Protein AF-0000000077373169 (afdb_homodimer)

Foldseek 3Di:
DDAQEAEDFPVCQQPDDDDPVDPFWKKFKKKKFWDDDPVAPVSVVLCVQLVCQLQAHNSRIHIYIDTLRVLCVVCVPPDPVLLVVQAPEADPPVVVVVVLCLLADDPQFPFVVCQSSVQSSVSVVCCVPPVTHMHMGTSGMDTRPDDDDDDPLQVVLVVVVVVLVVLQVQLQVLLLVVLVPDPDPVCNDDCNVLVDDDPDLVNLLSNLQHLSSLVCVLQPDDPDPVCLLQLLVLLVLLVLLLLVLLLVLVLQLLQFFARCSVQRSVLLLDLCQLVSFVNLLSCLLVLLVLLLCLQLVVVVVCQAAQPDDPVSLVVVLVVVLVLVLLLQQQLLVSLLSCLQHPLLNLADADCLCLLRSLQNSLSVVVVVCLSVLNCLLVVVSHHQSLCLQVSLSSVLSSVVSVVSNCCRNPVVCNVVVLVVLVCLQQVVQLVCCAVVVHFLGDGDRSNCSNNPHNPPCPNCSRQRRHNSNSSLSSSLSNVLSVVLVVCVVVLVVVQPDVVLQVVLVVLVVQLSCLSSVCSVRSNDPDDPPDSVSSNSSSVSSNSSSVSSSSVSNCLSSVYDVCSNVVSNDSVSSSVSSLSSQLSSCLVSLSSVVSNHDHHHDHDDPVVSVVVSVVSSVVSSVVSSCCCSSPSSSSSSVVVSVVPPPPPDD/DDAQEAEDFPVVQQPDDDDPVDPFWKKFKKKKFWDQDPPAPVSVVLCVQLVCLLQAHNSRIHIYIDTLRVLCVVCVVPDPVLLVVQAPEADPPVVVVVVLCLLEDDPQFPFVVCQSSVQSSVSVVCCVPPVTHMHMGTSGMDTRPDDDDDDPLQVVLVVVVVVLVVLQVQLQVVLLVVLVPDPDPVCSDDCNVLVDDDPDLVNLLSNLQHLSSLVCVLQPDDPDPVCLLQLLVLLVLLVLLLLVLLLVLVLQLLQFFARCSVQRSVLLLDLCQLVSFVNLLSCLLVLLQLLLCLQLVVVVVCQAAQPDDPVSLVVVLVVVLVLVLLLQQVLLVSLLSCLQHVLLNLADADCLCLLRSLQNSLSVVVVVCLSVLNCLLVVVSHHQSLCLQVSLSSVLSSVVSVVSNCCRNPVVCNVVVLVVLVVLQQVVQLVCCAVVVHFLGDGDRSHCSNNPHNPPCPNCSRQRRHNSNSSLSSSLSNVLSVVLVVCVVVLVVVQPDVVLLVVLVVLVVQLSCLSSVCSVRSNDPDDPPDSVSSNSSSVSSNSSSVSSSSVSNCLSSVYDVCSNVVSNDSVSSSVSSLSSQLSRCLVSLSSVVSNHDHHHDHDDPVNSVVVSVVSSVVSSVVSSCCCSSPSSSSSSVVVSVVPPPPPDD

pLDDT: mean 90.65, std 8.24, range [36.5, 98.5]

InterPro domains:
  IPR002656 Acyltransferase 3 domain [PF01757] (232-625)
  IPR052728 Oxygen and lipid transport regulator [PTHR11161] (4-648)

Structure (mmCIF, N/CA/C/O backbone):
data_AF-0000000077373169-model_v1
#
loop_
_entity.id
_entity.type
_entity.pdbx_description
1 polymer 'Acyltransferase 3 domain-containing protein'
#
loop_
_atom_site.group_PDB
_atom_site.id
_atom_site.type_symbol
_atom_site.label_atom_id
_atom_site.label_alt_id
_atom_site.label_comp_id
_atom_site.label_asym_id
_atom_site.label_entity_id
_atom_site.label_seq_id
_atom_site.pdbx_PDB_ins_code
_atom_site.Cartn_x
_atom_site.Cartn_y
_atom_site.Cartn_z
_atom_site.occupancy
_atom_site.B_iso_or_equiv
_atom_site.auth_seq_id
_atom_site.auth_comp_id
_atom_site.auth_asym_id
_atom_site.auth_atom_id
_atom_site.pdbx_PDB_model_num
ATOM 1 N N . MET A 1 1 ? 8.758 -23.406 -24.938 1 89.75 1 MET A N 1
ATOM 2 C CA . MET A 1 1 ? 10.031 -23.516 -24.234 1 89.75 1 MET A CA 1
ATOM 3 C C . MET A 1 1 ? 9.812 -23.812 -22.75 1 89.75 1 MET A C 1
ATOM 5 O O . MET A 1 1 ? 8.766 -23.484 -22.188 1 89.75 1 MET A O 1
ATOM 9 N N . PRO A 1 2 ? 10.852 -24.484 -22.203 1 93.94 2 PRO A N 1
ATOM 10 C CA . PRO A 1 2 ? 10.727 -24.703 -20.766 1 93.94 2 PRO A CA 1
ATOM 11 C C . PRO A 1 2 ? 10.625 -23.406 -19.969 1 93.94 2 PRO A C 1
ATOM 13 O O . PRO A 1 2 ? 11.266 -22.422 -20.312 1 93.94 2 PRO A O 1
ATOM 16 N N . ALA A 1 3 ? 9.797 -23.5 -18.953 1 94.31 3 ALA A N 1
ATOM 17 C CA . ALA A 1 3 ? 9.656 -22.328 -18.094 1 94.31 3 ALA A CA 1
ATOM 18 C C . ALA A 1 3 ? 10.945 -22.031 -17.328 1 94.31 3 ALA A C 1
ATOM 20 O O . ALA A 1 3 ? 11.633 -22.953 -16.891 1 94.31 3 ALA A O 1
ATOM 21 N N . MET A 1 4 ? 11.25 -20.812 -17.141 1 94.94 4 MET A N 1
ATOM 22 C CA . MET A 1 4 ? 12.469 -20.422 -16.453 1 94.94 4 MET A CA 1
ATOM 23 C C . MET A 1 4 ? 12.438 -20.844 -14.992 1 94.94 4 MET A C 1
ATOM 25 O O . MET A 1 4 ? 13.477 -21.094 -14.391 1 94.94 4 MET A O 1
ATOM 29 N N . TYR A 1 5 ? 11.227 -20.906 -14.477 1 95.81 5 TYR A N 1
ATOM 30 C CA . TYR A 1 5 ? 11.023 -21.312 -13.094 1 95.81 5 TYR A CA 1
ATOM 31 C C . TYR A 1 5 ? 10.031 -22.469 -13.008 1 95.81 5 TYR A C 1
ATOM 33 O O . TYR A 1 5 ? 8.891 -22.359 -13.445 1 95.81 5 TYR A O 1
ATOM 41 N N . GLN A 1 6 ? 10.516 -23.547 -12.594 1 96.12 6 GLN A N 1
ATOM 42 C CA . GLN A 1 6 ? 9.695 -24.734 -12.391 1 96.12 6 GLN A CA 1
ATOM 43 C C . GLN A 1 6 ? 9.734 -25.188 -10.938 1 96.12 6 GLN A C 1
ATOM 45 O O . GLN A 1 6 ? 10.688 -25.859 -10.508 1 96.12 6 GLN A O 1
ATOM 50 N N . LEU A 1 7 ? 8.711 -24.922 -10.242 1 95.88 7 LEU A N 1
ATOM 51 C CA . LEU A 1 7 ? 8.695 -25.188 -8.812 1 95.88 7 LEU A CA 1
ATOM 52 C C . LEU A 1 7 ? 7.625 -26.219 -8.461 1 95.88 7 LEU A C 1
ATOM 54 O O . LEU A 1 7 ? 6.461 -26.062 -8.844 1 95.88 7 LEU A O 1
ATOM 58 N N . GLU A 1 8 ? 8.086 -27.234 -7.812 1 95.25 8 GLU A N 1
ATOM 59 C CA . GLU A 1 8 ? 7.113 -28.156 -7.227 1 95.25 8 GLU A CA 1
ATOM 60 C C . GLU A 1 8 ? 6.469 -27.547 -5.98 1 95.25 8 GLU A C 1
ATOM 62 O O . GLU A 1 8 ? 6.934 -26.531 -5.465 1 95.25 8 GLU A O 1
ATOM 67 N N . ASP A 1 9 ? 5.336 -28.125 -5.586 1 93.12 9 ASP A N 1
ATOM 68 C CA . ASP A 1 9 ? 4.609 -27.578 -4.449 1 93.12 9 ASP A CA 1
ATOM 69 C C . ASP A 1 9 ? 5.461 -27.609 -3.182 1 93.12 9 ASP A C 1
ATOM 71 O O . ASP A 1 9 ? 5.727 -28.688 -2.637 1 93.12 9 ASP A O 1
ATOM 75 N N . TYR A 1 10 ? 5.836 -26.5 -2.717 1 94.62 10 TYR A N 1
ATOM 76 C CA . TYR A 1 10 ? 6.742 -26.344 -1.585 1 94.62 10 TYR A CA 1
ATOM 77 C C . TYR A 1 10 ? 6.098 -26.844 -0.296 1 94.62 10 TYR A C 1
ATOM 79 O O . TYR A 1 10 ? 6.703 -27.609 0.449 1 94.62 10 TYR A O 1
ATOM 87 N N . ASP A 1 11 ? 4.883 -26.453 0.011 1 92.38 11 ASP A N 1
ATOM 88 C CA . ASP A 1 11 ? 4.207 -26.766 1.266 1 92.38 11 ASP A CA 1
ATOM 89 C C . ASP A 1 11 ? 3.822 -28.25 1.33 1 92.38 11 ASP A C 1
ATOM 91 O O . ASP A 1 11 ? 3.967 -28.891 2.373 1 92.38 11 ASP A O 1
ATOM 95 N N . LEU A 1 12 ? 3.332 -28.781 0.194 1 91.25 12 LEU A N 1
ATOM 96 C CA . LEU A 1 12 ? 2.98 -30.188 0.155 1 91.25 12 LEU A CA 1
ATOM 97 C C . LEU A 1 12 ? 4.219 -31.062 0.343 1 91.25 12 LEU A C 1
ATOM 99 O O . LEU A 1 12 ? 4.152 -32.094 0.996 1 91.25 12 LEU A O 1
ATOM 103 N N . CYS A 1 13 ? 5.328 -30.625 -0.214 1 94.06 13 CYS A N 1
ATOM 104 C CA . CYS A 1 13 ? 6.574 -31.375 -0.098 1 94.06 13 CYS A CA 1
ATOM 105 C C . CYS A 1 13 ? 7.027 -31.453 1.354 1 94.06 13 CYS A C 1
ATOM 107 O O . CYS A 1 13 ? 7.418 -32.531 1.829 1 94.06 13 CYS A O 1
ATOM 109 N N . LEU A 1 14 ? 6.922 -30.391 2.045 1 92.56 14 LEU A N 1
ATOM 110 C CA . LEU A 1 14 ? 7.461 -30.328 3.398 1 92.56 14 LEU A CA 1
ATOM 111 C C . LEU A 1 14 ? 6.473 -30.922 4.402 1 92.56 14 LEU A C 1
ATOM 113 O O . LEU A 1 14 ? 6.855 -31.281 5.516 1 92.56 14 LEU A O 1
ATOM 117 N N . GLN A 1 15 ? 5.188 -31 4.047 1 88.38 15 GLN A N 1
ATOM 118 C CA . GLN A 1 15 ? 4.184 -31.531 4.953 1 88.38 15 GLN A CA 1
ATOM 119 C C . GLN A 1 15 ? 4.086 -33.062 4.82 1 88.38 15 GLN A C 1
ATOM 121 O O . GLN A 1 15 ? 3.555 -33.719 5.707 1 88.38 15 GLN A O 1
ATOM 126 N N . GLN A 1 16 ? 4.625 -33.594 3.766 1 83.81 16 GLN A N 1
ATOM 127 C CA . GLN A 1 16 ? 4.566 -35.031 3.547 1 83.81 16 GLN A CA 1
ATOM 128 C C . GLN A 1 16 ? 5.441 -35.781 4.547 1 83.81 16 GLN A C 1
ATOM 130 O O . GLN A 1 16 ? 6.531 -35.312 4.895 1 83.81 16 GLN A O 1
ATOM 135 N N . ALA A 1 17 ? 4.832 -36.781 5.145 1 81.38 17 ALA A N 1
ATOM 136 C CA . ALA A 1 17 ? 5.613 -37.625 6.047 1 81.38 17 ALA A CA 1
ATOM 137 C C . ALA A 1 17 ? 6.82 -38.219 5.332 1 81.38 17 ALA A C 1
ATOM 139 O O . ALA A 1 17 ? 6.719 -38.656 4.18 1 81.38 17 ALA A O 1
ATOM 140 N N . PRO A 1 18 ? 7.941 -38.094 5.988 1 80.56 18 PRO A N 1
ATOM 141 C CA . PRO A 1 18 ? 9.141 -38.625 5.355 1 80.56 18 PRO A CA 1
ATOM 142 C C . PRO A 1 18 ? 9.039 -40.125 5.086 1 80.56 18 PRO A C 1
ATOM 144 O O . PRO A 1 18 ? 8.453 -40.875 5.887 1 80.56 18 PRO A O 1
ATOM 147 N N . SER A 1 19 ? 9.289 -40.344 3.924 1 74.38 19 SER A N 1
ATOM 148 C CA . SER A 1 19 ? 9.328 -41.781 3.598 1 74.38 19 SER A CA 1
ATOM 149 C C . SER A 1 19 ? 10.477 -42.469 4.312 1 74.38 19 SER A C 1
ATOM 151 O O . SER A 1 19 ? 11.312 -41.844 4.941 1 74.38 19 SER A O 1
ATOM 153 N N . ARG A 1 20 ? 10.367 -43.781 4.355 1 75.06 20 ARG A N 1
ATOM 154 C CA . ARG A 1 20 ? 11.422 -44.594 4.969 1 75.06 20 ARG A CA 1
ATOM 155 C C . ARG A 1 20 ? 12.766 -44.312 4.305 1 75.06 20 ARG A C 1
ATOM 157 O O . ARG A 1 20 ? 13.82 -44.594 4.891 1 75.06 20 ARG A O 1
ATOM 164 N N . LEU A 1 21 ? 12.805 -43.594 3.209 1 71.62 21 LEU A N 1
ATOM 165 C CA . LEU A 1 21 ? 14.016 -43.406 2.422 1 71.62 21 LEU A CA 1
ATOM 166 C C . LEU A 1 21 ? 14.781 -42.156 2.914 1 71.62 21 LEU A C 1
ATOM 168 O O . LEU A 1 21 ? 15.984 -42.062 2.68 1 71.62 21 LEU A O 1
ATOM 172 N N . LEU A 1 22 ? 14.047 -41.25 3.459 1 75.5 22 LEU A N 1
ATOM 173 C CA . LEU A 1 22 ? 14.672 -40 3.928 1 75.5 22 LEU A CA 1
ATOM 174 C C . LEU A 1 22 ? 14.297 -39.719 5.379 1 75.5 22 LEU A C 1
ATOM 176 O O . LEU A 1 22 ? 13.188 -40.031 5.809 1 75.5 22 LEU A O 1
ATOM 180 N N . ALA A 1 23 ? 15.211 -39.281 6.113 1 77.25 23 ALA A N 1
ATOM 181 C CA . ALA A 1 23 ? 14.969 -38.906 7.516 1 77.25 23 ALA A CA 1
ATOM 182 C C . ALA A 1 23 ? 14.031 -37.719 7.633 1 77.25 23 ALA A C 1
ATOM 184 O O . ALA A 1 23 ? 13.234 -37.656 8.562 1 77.25 23 ALA A O 1
ATOM 185 N N . HIS A 1 24 ? 14.141 -36.812 6.605 1 86.19 24 HIS A N 1
ATOM 186 C CA . HIS A 1 24 ? 13.312 -35.594 6.609 1 86.19 24 HIS A CA 1
ATOM 187 C C . HIS A 1 24 ? 12.797 -35.281 5.211 1 86.19 24 HIS A C 1
ATOM 189 O O . HIS A 1 24 ? 13.477 -35.562 4.219 1 86.19 24 HIS A O 1
ATOM 195 N N . SER A 1 25 ? 11.539 -34.781 5.176 1 91.19 25 SER A N 1
ATOM 196 C CA . SER A 1 25 ? 11.07 -34.219 3.908 1 91.19 25 SER A CA 1
ATOM 197 C C . SER A 1 25 ? 11.883 -33 3.512 1 91.19 25 SER A C 1
ATOM 199 O O . SER A 1 25 ? 12.039 -32.062 4.305 1 91.19 25 SER A O 1
ATOM 201 N N . THR A 1 26 ? 12.477 -33.094 2.367 1 93.31 26 THR A N 1
ATOM 202 C CA . THR A 1 26 ? 13.445 -32.094 1.979 1 93.31 26 THR A CA 1
ATOM 203 C C . THR A 1 26 ? 13.062 -31.453 0.643 1 93.31 26 THR A C 1
ATOM 205 O O . THR A 1 26 ? 12.656 -32.156 -0.288 1 93.31 26 THR A O 1
ATOM 208 N N . TYR A 1 27 ? 13 -30.156 0.597 1 95.25 27 TYR A N 1
ATOM 209 C CA . TYR A 1 27 ? 12.805 -29.359 -0.613 1 95.25 27 TYR A CA 1
ATOM 210 C C . TYR A 1 27 ? 14.094 -28.656 -1.019 1 95.25 27 TYR A C 1
ATOM 212 O O . TYR A 1 27 ? 14.719 -27.969 -0.202 1 95.25 27 TYR A O 1
ATOM 220 N N . CYS A 1 28 ? 14.57 -28.781 -2.27 1 96.5 28 CYS A N 1
ATOM 221 C CA . CYS A 1 28 ? 15.828 -28.188 -2.705 1 96.5 28 CYS A CA 1
ATOM 222 C C . CYS A 1 28 ? 15.609 -27.266 -3.896 1 96.5 28 CYS A C 1
ATOM 224 O O . CYS A 1 28 ? 14.828 -27.578 -4.797 1 96.5 28 CYS A O 1
ATOM 226 N N . LEU A 1 29 ? 16.172 -26.109 -3.848 1 95.88 29 LEU A N 1
ATOM 227 C CA . LEU A 1 29 ? 16.234 -25.219 -5.004 1 95.88 29 LEU A CA 1
ATOM 228 C C . LEU A 1 29 ? 17.484 -25.484 -5.824 1 95.88 29 LEU A C 1
ATOM 230 O O . LEU A 1 29 ? 18.594 -25.453 -5.293 1 95.88 29 LEU A O 1
ATOM 234 N N . VAL A 1 30 ? 17.281 -25.703 -7.137 1 96.25 30 VAL A N 1
ATOM 235 C CA . VAL A 1 30 ? 18.375 -26.156 -7.996 1 96.25 30 VAL A CA 1
ATOM 236 C C . VAL A 1 30 ? 18.531 -25.188 -9.172 1 96.25 30 VAL A C 1
ATOM 238 O O . VAL A 1 30 ? 17.547 -24.734 -9.742 1 96.25 30 VAL A O 1
ATOM 241 N N . TYR A 1 31 ? 19.75 -24.828 -9.398 1 95 31 TYR A N 1
ATOM 242 C CA . TYR A 1 31 ? 20.109 -24.125 -10.617 1 95 31 TYR A CA 1
ATOM 243 C C . TYR A 1 31 ? 20.469 -25.094 -11.734 1 95 31 TYR A C 1
ATOM 245 O O . TYR A 1 31 ? 21.344 -25.953 -11.562 1 95 31 TYR A O 1
ATOM 253 N N . ALA A 1 32 ? 19.781 -24.969 -12.883 1 96.94 32 ALA A N 1
ATOM 254 C CA . ALA A 1 32 ? 19.984 -25.922 -13.969 1 96.94 32 ALA A CA 1
ATOM 255 C C . ALA A 1 32 ? 20.328 -25.203 -15.273 1 96.94 32 ALA A C 1
ATOM 257 O O . ALA A 1 32 ? 19.812 -24.125 -15.555 1 96.94 32 ALA A O 1
ATOM 258 N N . GLU A 1 33 ? 21.25 -25.781 -16 1 97.06 33 GLU A N 1
ATOM 259 C CA . GLU A 1 33 ? 21.641 -25.328 -17.344 1 97.06 33 GLU A CA 1
ATOM 260 C C . GLU A 1 33 ? 21.297 -26.375 -18.391 1 97.06 33 GLU A C 1
ATOM 262 O O . GLU A 1 33 ? 21.641 -27.547 -18.25 1 97.06 33 GLU A O 1
ATOM 267 N N . ILE A 1 34 ? 20.625 -25.938 -19.422 1 97.44 34 ILE A N 1
ATOM 268 C CA . ILE A 1 34 ? 20.297 -26.859 -20.5 1 97.44 34 ILE A CA 1
ATOM 269 C C . ILE A 1 34 ? 21.531 -27.172 -21.328 1 97.44 34 ILE A C 1
ATOM 271 O O . ILE A 1 34 ? 22.266 -26.266 -21.719 1 97.44 34 ILE A O 1
ATOM 275 N N . VAL A 1 35 ? 21.781 -28.438 -21.562 1 96.62 35 VAL A N 1
ATOM 276 C CA . VAL A 1 35 ? 22.938 -28.859 -22.344 1 96.62 35 VAL A CA 1
ATOM 277 C C . VAL A 1 35 ? 22.719 -28.578 -23.812 1 96.62 35 VAL A C 1
ATOM 279 O O . VAL A 1 35 ? 21.656 -28.906 -24.375 1 96.62 35 VAL A O 1
ATOM 282 N N . PRO A 1 36 ? 23.719 -27.922 -24.438 1 95 36 PRO A N 1
ATOM 283 C CA . PRO A 1 36 ? 23.578 -27.609 -25.859 1 95 36 PRO A CA 1
ATOM 284 C C . PRO A 1 36 ? 23.375 -28.859 -26.719 1 95 36 PRO A C 1
ATOM 286 O O . PRO A 1 36 ? 24.016 -29.891 -26.484 1 95 36 PRO A O 1
ATOM 289 N N . ASN A 1 37 ? 22.328 -28.828 -27.484 1 94.31 37 ASN A N 1
ATOM 290 C CA . ASN A 1 37 ? 22 -29.859 -28.453 1 94.31 37 ASN A CA 1
ATOM 291 C C . ASN A 1 37 ? 21.703 -29.281 -29.844 1 94.31 37 ASN A C 1
ATOM 293 O O . ASN A 1 37 ? 20.547 -28.969 -30.156 1 94.31 37 ASN A O 1
ATOM 297 N N . ALA A 1 38 ? 22.578 -29.328 -30.734 1 91.69 38 ALA A N 1
ATOM 298 C CA . ALA A 1 38 ? 22.484 -28.672 -32.031 1 91.69 38 ALA A CA 1
ATOM 299 C C . ALA A 1 38 ? 21.438 -29.344 -32.906 1 91.69 38 ALA A C 1
ATOM 301 O O . ALA A 1 38 ? 20.891 -28.734 -33.812 1 91.69 38 ALA A O 1
ATOM 302 N N . SER A 1 39 ? 21.047 -30.594 -32.625 1 93.19 39 SER A N 1
ATOM 303 C CA . SER A 1 39 ? 20.125 -31.328 -33.469 1 93.19 39 SER A CA 1
ATOM 304 C C . SER A 1 39 ? 18.672 -31.031 -33.094 1 93.19 39 SER A C 1
ATOM 306 O O . SER A 1 39 ? 17.75 -31.266 -33.875 1 93.19 39 SER A O 1
ATOM 308 N N . SER A 1 40 ? 18.484 -30.469 -31.938 1 95.12 40 SER A N 1
ATOM 309 C CA . SER A 1 40 ? 17.141 -30.188 -31.453 1 95.12 40 SER A CA 1
ATOM 310 C C . SER A 1 40 ? 16.656 -28.812 -31.891 1 95.12 40 SER A C 1
ATOM 312 O O . SER A 1 40 ? 17.297 -27.797 -31.578 1 95.12 40 SER A O 1
ATOM 314 N N . PRO A 1 41 ? 15.531 -28.719 -32.594 1 95.38 41 PRO A N 1
ATOM 315 C CA . PRO A 1 41 ? 14.969 -27.406 -32.969 1 95.38 41 PRO A CA 1
ATOM 316 C C . PRO A 1 41 ? 14.602 -26.562 -31.75 1 95.38 41 PRO A C 1
ATOM 318 O O . PRO A 1 41 ? 14.727 -25.344 -31.781 1 95.38 41 PRO A O 1
ATOM 321 N N . LEU A 1 42 ? 14.203 -27.25 -30.766 1 96 42 LEU A N 1
ATOM 322 C CA . LEU A 1 42 ? 13.859 -26.531 -29.547 1 96 42 LEU A CA 1
ATOM 323 C C . LEU A 1 42 ? 15.086 -25.844 -28.953 1 96 42 LEU A C 1
ATOM 325 O O . LEU A 1 42 ? 15.008 -24.688 -28.516 1 96 42 LEU A O 1
ATOM 329 N N . TRP A 1 43 ? 16.141 -26.516 -28.906 1 96.06 43 TRP A N 1
ATOM 330 C CA . TRP A 1 43 ? 17.375 -25.922 -28.375 1 96.06 43 TRP A CA 1
ATOM 331 C C . TRP A 1 43 ? 17.797 -24.719 -29.203 1 96.06 43 TRP A C 1
ATOM 333 O O . TRP A 1 43 ? 18.234 -23.703 -28.656 1 96.06 43 TRP A O 1
ATOM 343 N N . GLN A 1 44 ? 17.641 -24.797 -30.516 1 96 44 GLN A N 1
ATOM 344 C CA . GLN A 1 44 ? 18.016 -23.688 -31.391 1 96 44 GLN A CA 1
ATOM 345 C C . GLN A 1 44 ? 17.188 -22.438 -31.078 1 96 44 GLN A C 1
ATOM 347 O O . GLN A 1 44 ? 17.719 -21.312 -31.094 1 96 44 GLN A O 1
ATOM 352 N N . GLN A 1 45 ? 15.969 -22.719 -30.812 1 95.56 45 GLN A N 1
ATOM 353 C CA . GLN A 1 45 ? 15.117 -21.594 -30.438 1 95.56 45 GLN A CA 1
ATOM 354 C C . GLN A 1 45 ? 15.555 -20.984 -29.109 1 95.56 45 GLN A C 1
ATOM 356 O O . GLN A 1 45 ? 15.625 -19.766 -28.969 1 95.56 45 GLN A O 1
ATOM 361 N N . ILE A 1 46 ? 15.852 -21.828 -28.156 1 96.5 46 ILE A N 1
ATOM 362 C CA . ILE A 1 46 ? 16.281 -21.375 -26.844 1 96.5 46 ILE A CA 1
ATOM 363 C C . ILE A 1 46 ? 17.594 -20.609 -26.969 1 96.5 46 ILE A C 1
ATOM 365 O O . ILE A 1 46 ? 17.75 -19.531 -26.359 1 96.5 46 ILE A O 1
ATOM 369 N N . GLU A 1 47 ? 18.453 -21.125 -27.734 1 95.5 47 GLU A N 1
ATOM 370 C CA . GLU A 1 47 ? 19.75 -20.5 -27.922 1 95.5 47 GLU A CA 1
ATOM 371 C C . GLU A 1 47 ? 19.625 -19.141 -28.609 1 95.5 47 GLU A C 1
ATOM 373 O O . GLU A 1 47 ? 20.281 -18.172 -28.219 1 95.5 47 GLU A O 1
ATOM 378 N N . GLN A 1 48 ? 18.766 -19.047 -29.547 1 94.69 48 GLN A N 1
ATOM 379 C CA . GLN A 1 48 ? 18.562 -17.797 -30.281 1 94.69 48 GLN A CA 1
ATOM 380 C C . GLN A 1 48 ? 18.047 -16.703 -29.359 1 94.69 48 GLN A C 1
ATOM 382 O O . GLN A 1 48 ? 18.547 -15.578 -29.375 1 94.69 48 GLN A O 1
ATOM 387 N N . VAL A 1 49 ? 17.109 -17.062 -28.531 1 93.56 49 VAL A N 1
ATOM 388 C CA . VAL A 1 49 ? 16.531 -16.078 -27.625 1 93.56 49 VAL A CA 1
ATOM 389 C C . VAL A 1 49 ? 17.531 -15.727 -26.531 1 93.56 49 VAL A C 1
ATOM 391 O O . VAL A 1 49 ? 17.641 -14.562 -26.125 1 93.56 49 VAL A O 1
ATOM 394 N N . SER A 1 50 ? 18.328 -16.688 -26.125 1 93.69 50 SER A N 1
ATOM 395 C CA . SER A 1 50 ? 19.266 -16.484 -25.031 1 93.69 50 SER A CA 1
ATOM 396 C C . SER A 1 50 ? 20.516 -15.742 -25.484 1 93.69 50 SER A C 1
ATOM 398 O O . SER A 1 50 ? 21.266 -15.227 -24.656 1 93.69 50 SER A O 1
ATOM 400 N N . GLN A 1 51 ? 20.734 -15.672 -26.766 1 91.06 51 GLN A N 1
ATOM 401 C CA . GLN A 1 51 ? 21.938 -15.016 -27.281 1 91.06 51 GLN A CA 1
ATOM 402 C C . GLN A 1 51 ? 21.844 -13.5 -27.125 1 91.06 51 GLN A C 1
ATOM 404 O O . GLN A 1 51 ? 22.859 -12.82 -26.984 1 91.06 51 GLN A O 1
ATOM 409 N N . ASP A 1 52 ? 20.625 -13.031 -27.094 1 89 52 ASP A N 1
ATOM 410 C CA . ASP A 1 52 ? 20.453 -11.609 -26.828 1 89 52 ASP A CA 1
ATOM 411 C C . ASP A 1 52 ? 20.453 -11.336 -25.328 1 89 52 ASP A C 1
ATOM 413 O O . ASP A 1 52 ? 19.391 -11.164 -24.719 1 89 52 ASP A O 1
ATOM 417 N N . ASP A 1 53 ? 21.625 -11.219 -24.766 1 83.69 53 ASP A N 1
ATOM 418 C CA . ASP A 1 53 ? 21.766 -11.078 -23.328 1 83.69 53 ASP A CA 1
ATOM 419 C C . ASP A 1 53 ? 21.453 -9.656 -22.875 1 83.69 53 ASP A C 1
ATOM 421 O O . ASP A 1 53 ? 21.391 -9.383 -21.672 1 83.69 53 ASP A O 1
ATOM 425 N N . LYS A 1 54 ? 21.172 -8.797 -23.766 1 83.56 54 LYS A N 1
ATOM 426 C CA . LYS A 1 54 ? 20.875 -7.402 -23.422 1 83.56 54 LYS A CA 1
ATOM 427 C C . LYS A 1 54 ? 19.391 -7.215 -23.141 1 83.56 54 LYS A C 1
ATOM 429 O O . LYS A 1 54 ? 19.016 -6.414 -22.281 1 83.56 54 LYS A O 1
ATOM 434 N N . HIS A 1 55 ? 18.562 -8.008 -23.859 1 88.75 55 HIS A N 1
ATOM 435 C CA . HIS A 1 55 ? 17.141 -7.727 -23.766 1 88.75 55 HIS A CA 1
ATOM 436 C C . HIS A 1 55 ? 16.375 -8.914 -23.172 1 88.75 55 HIS A C 1
ATOM 438 O O . HIS A 1 55 ? 15.234 -8.773 -22.75 1 88.75 55 HIS A O 1
ATOM 444 N N . HIS A 1 56 ? 17.047 -10.07 -23.219 1 91.44 56 HIS A N 1
ATOM 445 C CA . HIS A 1 56 ? 16.312 -11.266 -22.797 1 91.44 56 HIS A CA 1
ATOM 446 C C . HIS A 1 56 ? 17.016 -11.969 -21.641 1 91.44 56 HIS A C 1
ATOM 448 O O . HIS A 1 56 ? 18.219 -11.805 -21.453 1 91.44 56 HIS A O 1
ATOM 454 N N . PHE A 1 57 ? 16.219 -12.664 -20.906 1 92.5 57 PHE A N 1
ATOM 455 C CA . PHE A 1 57 ? 16.766 -13.602 -19.938 1 92.5 57 PHE A CA 1
ATOM 456 C C . PHE A 1 57 ? 17.453 -14.773 -20.641 1 92.5 57 PHE A C 1
ATOM 458 O O . PHE A 1 57 ? 17.125 -15.07 -21.797 1 92.5 57 PHE A O 1
ATOM 465 N N . ARG A 1 58 ? 18.406 -15.32 -19.984 1 93.06 58 ARG A N 1
ATOM 466 C CA . ARG A 1 58 ? 18.922 -16.594 -20.453 1 93.06 58 ARG A CA 1
ATOM 467 C C . ARG A 1 58 ? 17.938 -17.719 -20.172 1 93.06 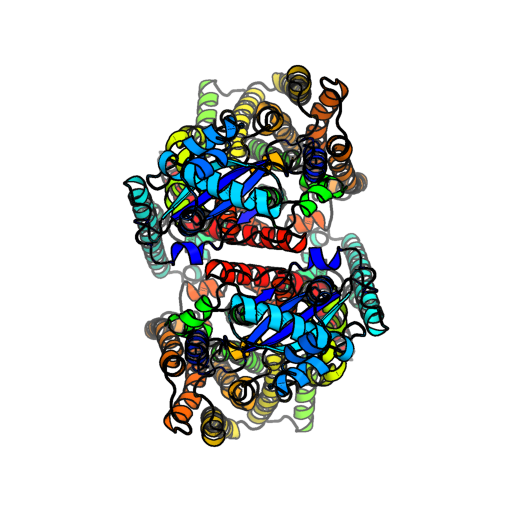58 ARG A C 1
ATOM 469 O O . ARG A 1 58 ? 17.844 -18.219 -19.047 1 93.06 58 ARG A O 1
ATOM 476 N N . HIS A 1 59 ? 17.281 -18.172 -21.25 1 95.38 59 HIS A N 1
ATOM 477 C CA . HIS A 1 59 ? 16.234 -19.188 -21.109 1 95.38 59 HIS A CA 1
ATOM 478 C C . HIS A 1 59 ? 16.844 -20.578 -21.016 1 95.38 59 HIS A C 1
ATOM 480 O O . HIS A 1 59 ? 16.125 -21.547 -20.781 1 95.38 59 HIS A O 1
ATOM 486 N N . ASP A 1 60 ? 18.172 -20.672 -21.188 1 95.5 60 ASP A N 1
ATOM 487 C CA . ASP A 1 60 ? 18.859 -21.938 -21.016 1 95.5 60 ASP A CA 1
ATOM 488 C C . ASP A 1 60 ? 19.266 -22.156 -19.562 1 95.5 60 ASP A C 1
ATOM 490 O O . ASP A 1 60 ? 19.812 -23.219 -19.219 1 95.5 60 ASP A O 1
ATOM 494 N N . HIS A 1 61 ? 19.078 -21.156 -18.734 1 94.5 61 HIS A N 1
ATOM 495 C CA . HIS A 1 61 ? 19.312 -21.25 -17.297 1 94.5 61 HIS A CA 1
ATOM 496 C C . HIS A 1 61 ? 17.984 -21.266 -16.531 1 94.5 61 HIS A C 1
ATOM 498 O O . HIS A 1 61 ? 17.172 -20.359 -16.672 1 94.5 61 HIS A O 1
ATOM 504 N N . LEU A 1 62 ? 17.828 -22.234 -15.75 1 96.25 62 LEU A N 1
ATOM 505 C CA . LEU A 1 62 ? 16.531 -22.422 -15.086 1 96.25 62 LEU A CA 1
ATOM 506 C C . LEU A 1 62 ? 16.719 -22.547 -13.578 1 96.25 62 LEU A C 1
ATOM 508 O O . LEU A 1 62 ? 17.781 -22.953 -13.109 1 96.25 62 LEU A O 1
ATOM 512 N N . PHE A 1 63 ? 15.773 -22.141 -12.836 1 95.94 63 PHE A N 1
ATOM 513 C CA . PHE A 1 63 ? 15.633 -22.438 -11.422 1 95.94 63 PHE A CA 1
ATOM 514 C C . PHE A 1 63 ? 14.516 -23.453 -11.195 1 95.94 63 PHE A C 1
ATOM 516 O O . PHE A 1 63 ? 13.383 -23.25 -11.625 1 95.94 63 PHE A O 1
ATOM 523 N N . ILE A 1 64 ? 14.875 -24.562 -10.555 1 97.56 64 ILE A N 1
ATOM 524 C CA . ILE A 1 64 ? 13.922 -25.641 -10.375 1 97.56 64 ILE A CA 1
ATOM 525 C C . ILE A 1 64 ? 13.828 -26 -8.891 1 97.56 64 ILE A C 1
ATOM 527 O O . ILE A 1 64 ? 14.844 -26.234 -8.234 1 97.56 64 ILE A O 1
ATOM 531 N N . GLY A 1 65 ? 12.641 -25.859 -8.344 1 97.12 65 GLY A N 1
ATOM 532 C CA . GLY A 1 65 ? 12.375 -26.375 -7.012 1 97.12 65 GLY A CA 1
ATOM 533 C C . GLY A 1 65 ? 11.898 -27.828 -7.012 1 97.12 65 GLY A C 1
ATOM 534 O O . GLY A 1 65 ? 10.875 -28.141 -7.621 1 97.12 65 GLY A O 1
ATOM 535 N N . VAL A 1 66 ? 12.656 -28.719 -6.266 1 96.38 66 VAL A N 1
ATOM 536 C CA . VAL A 1 66 ? 12.383 -30.141 -6.348 1 96.38 66 VAL A CA 1
ATOM 537 C C . VAL A 1 66 ? 12.148 -30.703 -4.945 1 96.38 66 VAL A C 1
ATOM 539 O O . VAL A 1 66 ? 12.82 -30.312 -3.992 1 96.38 66 VAL A O 1
ATOM 542 N N . CYS A 1 67 ? 11.148 -31.578 -4.926 1 95.5 67 CYS A N 1
ATOM 543 C CA . CYS A 1 67 ? 10.922 -32.375 -3.723 1 95.5 67 CYS A CA 1
ATOM 544 C C . CYS A 1 67 ? 11.734 -33.656 -3.762 1 95.5 67 CYS A C 1
ATOM 546 O O . CYS A 1 67 ? 11.523 -34.5 -4.637 1 95.5 67 CYS A O 1
ATOM 548 N N . LEU A 1 68 ? 12.578 -33.938 -2.846 1 93.69 68 LEU A N 1
ATOM 549 C CA . LEU A 1 68 ? 13.5 -35.094 -2.846 1 93.69 68 LEU A CA 1
ATOM 550 C C . LEU A 1 68 ? 12.75 -36.406 -2.764 1 93.69 68 LEU A C 1
ATOM 552 O O . LEU A 1 68 ? 13.164 -37.406 -3.365 1 93.69 68 LEU A O 1
ATOM 556 N N . GLU A 1 69 ? 11.656 -36.375 -2.051 1 92.31 69 GLU A N 1
ATOM 557 C CA . GLU A 1 69 ? 10.867 -37.594 -1.905 1 92.31 69 GLU A CA 1
ATOM 558 C C . GLU A 1 69 ? 10.328 -38.062 -3.25 1 92.31 69 GLU A C 1
ATOM 560 O O . GLU A 1 69 ? 10.336 -39.25 -3.541 1 92.31 69 GLU A O 1
ATOM 565 N N . ARG A 1 70 ? 9.883 -37.156 -4.031 1 91.56 70 ARG A N 1
ATOM 566 C CA . ARG A 1 70 ? 9.367 -37.5 -5.352 1 91.56 70 ARG A CA 1
ATOM 567 C C . ARG A 1 70 ? 10.484 -38 -6.258 1 91.56 70 ARG A C 1
ATOM 569 O O . ARG A 1 70 ? 10.281 -38.938 -7.027 1 91.56 70 ARG A O 1
ATOM 576 N N . CYS A 1 71 ? 11.617 -37.438 -6.219 1 92.75 71 CYS A N 1
ATOM 577 C CA . CYS A 1 71 ? 12.758 -37.844 -7.027 1 92.75 71 CYS A CA 1
ATOM 578 C C . CYS A 1 71 ? 13.203 -39.25 -6.664 1 92.75 71 CYS A C 1
ATOM 580 O O . CYS A 1 71 ? 13.516 -40.062 -7.547 1 92.75 71 CYS A O 1
ATOM 582 N N . LYS A 1 72 ? 13.266 -39.531 -5.383 1 91.38 72 LYS A N 1
ATOM 583 C CA . LYS A 1 72 ? 13.664 -40.875 -4.934 1 91.38 72 LYS A CA 1
ATOM 584 C C . LYS A 1 72 ? 12.672 -41.938 -5.406 1 91.38 72 LYS A C 1
ATOM 586 O O . LYS A 1 72 ? 13.07 -43 -5.828 1 91.38 72 LYS A O 1
ATOM 591 N N . ARG A 1 73 ? 11.445 -41.531 -5.391 1 89.44 73 ARG A N 1
ATOM 592 C CA . ARG A 1 73 ? 10.414 -42.469 -5.848 1 89.44 73 ARG A CA 1
ATOM 593 C C . ARG A 1 73 ? 10.508 -42.688 -7.355 1 89.44 73 ARG A C 1
ATOM 595 O O . ARG A 1 73 ? 10.32 -43.812 -7.836 1 89.44 73 ARG A O 1
ATOM 602 N N . ALA A 1 74 ? 10.766 -41.625 -8.062 1 89.94 74 ALA A N 1
ATOM 603 C CA . ALA A 1 74 ? 10.812 -41.688 -9.523 1 89.94 74 ALA A CA 1
ATOM 604 C C . ALA A 1 74 ? 12.008 -42.531 -9.992 1 89.94 74 ALA A C 1
ATOM 606 O O . ALA A 1 74 ? 11.945 -43.156 -11.047 1 89.94 74 ALA A O 1
ATOM 607 N N . LEU A 1 75 ? 13.094 -42.625 -9.227 1 91.12 75 LEU A N 1
ATOM 608 C CA . LEU A 1 75 ? 14.32 -43.312 -9.664 1 91.12 75 LEU A CA 1
ATOM 609 C C . LEU A 1 75 ? 14.438 -44.688 -9.039 1 91.12 75 LEU A C 1
ATOM 611 O O . LEU A 1 75 ? 15.328 -45.469 -9.398 1 91.12 75 LEU A O 1
ATOM 615 N N . HIS A 1 76 ? 13.586 -44.938 -8.094 1 87.5 76 HIS A N 1
ATOM 616 C CA . HIS A 1 76 ? 13.711 -46.188 -7.348 1 87.5 76 HIS A CA 1
ATOM 617 C C . HIS A 1 76 ? 13.602 -47.406 -8.273 1 87.5 76 HIS A C 1
ATOM 619 O O . HIS A 1 76 ? 14.211 -48.438 -8.016 1 87.5 76 HIS A O 1
ATOM 625 N N . THR A 1 77 ? 12.867 -47.25 -9.391 1 86.75 77 THR A N 1
ATOM 626 C CA . THR A 1 77 ? 12.633 -48.375 -10.266 1 86.75 77 THR A CA 1
ATOM 627 C C . THR A 1 77 ? 13.758 -48.531 -11.281 1 86.75 77 THR A C 1
ATOM 629 O O . THR A 1 77 ? 13.812 -49.531 -12.008 1 86.75 77 THR A O 1
ATOM 632 N N . LEU A 1 78 ? 14.672 -47.656 -11.305 1 90.31 78 LEU A N 1
ATOM 633 C CA . LEU A 1 78 ? 15.719 -47.688 -12.32 1 90.31 78 LEU A CA 1
ATOM 634 C C . LEU A 1 78 ? 16.953 -48.406 -11.797 1 90.31 78 LEU A C 1
ATOM 636 O O . LEU A 1 78 ? 17.266 -48.344 -10.602 1 90.31 78 LEU A O 1
ATOM 640 N N . ALA A 1 79 ? 17.625 -49.062 -12.688 1 89.62 79 ALA A N 1
ATOM 641 C CA . ALA A 1 79 ? 18.891 -49.75 -12.352 1 89.62 79 ALA A CA 1
ATOM 642 C C . ALA A 1 79 ? 20.016 -48.719 -12.164 1 89.62 79 ALA A C 1
ATOM 644 O O . ALA A 1 79 ? 19.906 -47.562 -12.602 1 89.62 79 ALA A O 1
ATOM 645 N N . ARG A 1 80 ? 21.047 -49.156 -11.477 1 88.31 80 ARG A N 1
ATOM 646 C CA . ARG A 1 80 ? 22.172 -48.281 -11.156 1 88.31 80 ARG A CA 1
ATOM 647 C C . ARG A 1 80 ? 22.828 -47.75 -12.43 1 88.31 80 ARG A C 1
ATOM 649 O O . ARG A 1 80 ? 23.219 -46.594 -12.492 1 88.31 80 ARG A O 1
ATOM 656 N N . PHE A 1 81 ? 22.922 -48.594 -13.398 1 88.31 81 PHE A N 1
ATOM 657 C CA . PHE A 1 81 ? 23.562 -48.188 -14.648 1 88.31 81 PHE A CA 1
ATOM 658 C C . PHE A 1 81 ? 22.734 -47.125 -15.367 1 88.31 81 PHE A C 1
ATOM 660 O O . PHE A 1 81 ? 23.281 -46.188 -15.945 1 88.31 81 PHE A O 1
ATOM 667 N N . GLN A 1 82 ? 21.453 -47.188 -15.305 1 90.62 82 GLN A N 1
ATOM 668 C CA . GLN A 1 82 ? 20.562 -46.219 -15.938 1 90.62 82 GLN A CA 1
ATOM 669 C C . GLN A 1 82 ? 20.625 -44.875 -15.234 1 90.62 82 GLN A C 1
ATOM 671 O O . GLN A 1 82 ? 20.578 -43.812 -15.883 1 90.62 82 GLN A O 1
ATOM 676 N N . LYS A 1 83 ? 20.75 -45 -13.953 1 89.94 83 LYS A N 1
ATOM 677 C CA . LYS A 1 83 ? 20.875 -43.75 -13.172 1 89.94 83 LYS A CA 1
ATOM 678 C C . LYS A 1 83 ? 22.156 -43.031 -13.508 1 89.94 83 LYS A C 1
ATOM 680 O O . LYS A 1 83 ? 22.172 -41.781 -13.57 1 89.94 83 LYS A O 1
ATOM 685 N N . GLN A 1 84 ? 23.188 -43.75 -13.766 1 90.38 84 GLN A N 1
ATOM 686 C CA . GLN A 1 84 ? 24.469 -43.156 -14.094 1 90.38 84 GLN A CA 1
ATOM 687 C C . GLN A 1 84 ? 24.438 -42.531 -15.492 1 90.38 84 GLN A C 1
ATOM 689 O O . GLN A 1 84 ? 25.094 -41.5 -15.734 1 90.38 84 GLN A O 1
ATOM 694 N N . GLN A 1 85 ? 23.656 -43.062 -16.344 1 91.44 85 GLN A N 1
ATOM 695 C CA . GLN A 1 85 ? 23.562 -42.531 -17.688 1 91.44 85 GLN A CA 1
ATOM 696 C C . GLN A 1 85 ? 22.766 -41.219 -17.703 1 91.44 85 GLN A C 1
ATOM 698 O O . GLN A 1 85 ? 22.953 -40.375 -18.594 1 91.44 85 GLN A O 1
ATOM 703 N N . LEU A 1 86 ? 22 -41.031 -16.703 1 93.75 86 LEU A N 1
ATOM 704 C CA . LEU A 1 86 ? 21.156 -39.844 -16.641 1 93.75 86 LEU A CA 1
ATOM 705 C C . LEU A 1 86 ? 21.922 -38.688 -16.016 1 93.75 86 LEU A C 1
ATOM 707 O O . LEU A 1 86 ? 21.5 -37.531 -16.141 1 93.75 86 LEU A O 1
ATOM 711 N N . TYR A 1 87 ? 23 -39 -15.406 1 93.75 87 TYR A N 1
ATOM 712 C CA . TYR A 1 87 ? 23.766 -37.938 -14.75 1 93.75 87 TYR A CA 1
ATOM 713 C C . TYR A 1 87 ? 24.609 -37.156 -15.75 1 93.75 87 TYR A C 1
ATOM 715 O O . TYR A 1 87 ? 25.422 -37.75 -16.484 1 93.75 87 TYR A O 1
ATOM 723 N N . GLU A 1 88 ? 24.5 -35.844 -15.875 1 93.44 88 GLU A N 1
ATOM 724 C CA . GLU A 1 88 ? 25.203 -35 -16.844 1 93.44 88 GLU A CA 1
ATOM 725 C C . GLU A 1 88 ? 26.281 -34.156 -16.172 1 93.44 88 GLU A C 1
ATOM 727 O O . GLU A 1 88 ? 27.078 -33.5 -16.844 1 93.44 88 GLU A O 1
ATOM 732 N N . GLY A 1 89 ? 26.281 -34.094 -14.883 1 91.69 89 GLY A N 1
ATOM 733 C CA . GLY A 1 89 ? 27.328 -33.344 -14.18 1 91.69 89 GLY A CA 1
ATOM 734 C C . GLY A 1 89 ? 26.844 -32.031 -13.594 1 91.69 89 GLY A C 1
ATOM 735 O O . GLY A 1 89 ? 25.641 -31.797 -13.523 1 91.69 89 GLY A O 1
ATOM 736 N N . GLN A 1 90 ? 27.828 -31.25 -13.211 1 92.38 90 GLN A N 1
ATOM 737 C CA . GLN A 1 90 ? 27.531 -29.984 -12.555 1 92.38 90 GLN A CA 1
ATOM 738 C C . GLN A 1 90 ? 27.5 -28.844 -13.555 1 92.38 90 GLN A C 1
ATOM 740 O O . GLN A 1 90 ? 27.953 -28.984 -14.695 1 92.38 90 GLN A O 1
ATOM 745 N N . VAL A 1 91 ? 26.953 -27.781 -13.102 1 94.56 91 VAL A N 1
ATOM 746 C CA . VAL A 1 91 ? 26.781 -26.594 -13.945 1 94.56 91 VAL A CA 1
ATOM 747 C C . VAL A 1 91 ? 28.156 -26.062 -14.352 1 94.56 91 VAL A C 1
ATOM 749 O O . VAL A 1 91 ? 29.125 -26.234 -13.625 1 94.56 91 VAL A O 1
ATOM 752 N N . MET A 1 92 ? 28.219 -25.344 -15.445 1 92.31 92 MET A N 1
ATOM 753 C CA . MET A 1 92 ? 29.469 -24.812 -15.984 1 92.31 92 MET A CA 1
ATOM 754 C C . MET A 1 92 ? 29.75 -23.422 -15.43 1 92.31 92 MET A C 1
ATOM 756 O O . MET A 1 92 ? 30.891 -22.969 -15.438 1 92.31 92 MET A O 1
ATOM 760 N N . ASP A 1 93 ? 28.766 -22.828 -14.984 1 89.31 93 ASP A N 1
ATOM 761 C CA . ASP A 1 93 ? 28.922 -21.5 -14.406 1 89.31 93 ASP A CA 1
ATOM 762 C C . ASP A 1 93 ? 29.594 -21.578 -13.039 1 89.31 93 ASP A C 1
ATOM 764 O O . ASP A 1 93 ? 28.922 -21.625 -12.008 1 89.31 93 ASP A O 1
ATOM 768 N N . ILE A 1 94 ? 30.797 -21.422 -12.992 1 88.69 94 ILE A N 1
ATOM 769 C CA . ILE A 1 94 ? 31.594 -21.594 -11.789 1 88.69 94 ILE A CA 1
ATOM 770 C C . ILE A 1 94 ? 31.406 -20.391 -10.859 1 88.69 94 ILE A C 1
ATOM 772 O O . ILE A 1 94 ? 31.406 -20.547 -9.641 1 88.69 94 ILE A O 1
ATOM 776 N N . GLU A 1 95 ? 31.219 -19.25 -11.445 1 85.94 95 GLU A N 1
ATOM 777 C CA . GLU A 1 95 ? 31.047 -18.047 -10.641 1 85.94 95 GLU A CA 1
ATOM 778 C C . GLU A 1 95 ? 29.766 -18.125 -9.789 1 85.94 95 GLU A C 1
ATOM 780 O O . GLU A 1 95 ? 29.797 -17.844 -8.594 1 85.94 95 GLU A O 1
ATOM 785 N N . LEU A 1 96 ? 28.781 -18.547 -10.422 1 88.88 96 LEU A N 1
ATOM 786 C CA . LEU A 1 96 ? 27.5 -18.656 -9.711 1 88.88 96 LEU A CA 1
ATOM 787 C C . LEU A 1 96 ? 27.562 -19.75 -8.656 1 88.88 96 LEU A C 1
ATOM 789 O O . LEU A 1 96 ? 27.031 -19.578 -7.551 1 88.88 96 LEU A O 1
ATOM 793 N N . LYS A 1 97 ? 28.188 -20.844 -8.992 1 89.75 97 LYS A N 1
ATOM 794 C CA . LYS A 1 97 ? 28.328 -21.953 -8.055 1 89.75 97 LYS A CA 1
ATOM 795 C C . LYS A 1 97 ? 29.141 -21.547 -6.836 1 89.75 97 LYS A C 1
ATOM 797 O O . LYS A 1 97 ? 28.781 -21.875 -5.699 1 89.75 97 LYS A O 1
ATOM 802 N N . SER A 1 98 ? 30.188 -20.828 -7.074 1 89.38 98 SER A N 1
ATOM 803 C CA . SER A 1 98 ? 31.031 -20.375 -5.977 1 89.38 98 SER A CA 1
ATOM 804 C C . SER A 1 98 ? 30.297 -19.391 -5.078 1 89.38 98 SER A C 1
ATOM 806 O O . SER A 1 98 ? 30.453 -19.422 -3.857 1 89.38 98 SER A O 1
ATOM 808 N N . TYR A 1 99 ? 29.531 -18.547 -5.664 1 89.25 99 TYR A N 1
ATOM 809 C CA . TYR A 1 99 ? 28.766 -17.578 -4.902 1 89.25 99 TYR A CA 1
ATOM 810 C C . TYR A 1 99 ? 27.75 -18.266 -3.99 1 89.25 99 TYR A C 1
ATOM 812 O O . TYR A 1 99 ? 27.656 -17.953 -2.801 1 89.25 99 TYR A O 1
ATOM 820 N N . TYR A 1 100 ? 27.016 -19.266 -4.477 1 90.81 100 TYR A N 1
ATOM 821 C CA . TYR A 1 100 ? 26 -19.953 -3.699 1 90.81 100 TYR A CA 1
ATOM 822 C C . TYR A 1 100 ? 26.625 -20.797 -2.605 1 90.81 100 TYR A C 1
ATOM 824 O O . TYR A 1 100 ? 26.062 -20.953 -1.522 1 90.81 100 TYR A O 1
ATOM 832 N N . THR A 1 101 ? 27.766 -21.297 -2.885 1 89.56 101 THR A N 1
ATOM 833 C CA . THR A 1 101 ? 28.453 -22.078 -1.868 1 89.56 101 THR A CA 1
ATOM 834 C C . THR A 1 101 ? 28.922 -21.188 -0.716 1 89.56 101 THR A C 1
ATOM 836 O O . THR A 1 101 ? 28.953 -21.625 0.435 1 89.56 101 THR A O 1
ATOM 839 N N . LYS A 1 102 ? 29.203 -19.984 -1.079 1 89 102 LYS A N 1
ATOM 840 C CA . LYS A 1 102 ? 29.641 -19.031 -0.066 1 89 102 LYS A CA 1
ATOM 841 C C . LYS A 1 102 ? 28.469 -18.562 0.785 1 89 102 LYS A C 1
ATOM 843 O O . LYS A 1 102 ? 28.609 -18.344 1.989 1 89 102 LYS A O 1
ATOM 848 N N . VAL A 1 103 ? 27.344 -18.469 0.227 1 91.75 103 VAL A N 1
ATOM 849 C CA . VAL A 1 103 ? 26.172 -17.875 0.865 1 91.75 103 VAL A CA 1
ATOM 850 C C . VAL A 1 103 ? 25.406 -18.938 1.644 1 91.75 103 VAL A C 1
ATOM 852 O O . VAL A 1 103 ? 25 -18.703 2.783 1 91.75 103 VAL A O 1
ATOM 855 N N . HIS A 1 104 ? 25.203 -20.094 0.988 1 92.88 104 HIS A N 1
ATOM 856 C CA . HIS A 1 104 ? 24.391 -21.141 1.603 1 92.88 104 HIS A CA 1
ATOM 857 C C . HIS A 1 104 ? 25.266 -22.188 2.291 1 92.88 104 HIS A C 1
ATOM 859 O O . HIS A 1 104 ? 25.688 -23.156 1.664 1 92.88 104 HIS A O 1
ATOM 865 N N . THR A 1 105 ? 25.438 -22.016 3.594 1 88.94 105 THR A N 1
ATOM 866 C CA . THR A 1 105 ? 26.359 -22.875 4.332 1 88.94 105 THR A CA 1
ATOM 867 C C . THR A 1 105 ? 25.656 -23.562 5.488 1 88.94 105 THR A C 1
ATOM 869 O O . THR A 1 105 ? 26.297 -24.062 6.41 1 88.94 105 THR A O 1
ATOM 872 N N . ARG A 1 106 ? 24.375 -23.688 5.383 1 87.25 106 ARG A N 1
ATOM 873 C CA . ARG A 1 106 ? 23.656 -24.359 6.465 1 87.25 106 ARG A CA 1
ATOM 874 C C . ARG A 1 106 ? 23.844 -25.875 6.395 1 87.25 106 ARG A C 1
ATOM 876 O O . ARG A 1 106 ? 24.172 -26.406 5.336 1 87.25 106 ARG A O 1
ATOM 883 N N . VAL A 1 107 ? 23.562 -26.5 7.469 1 79.06 107 VAL A N 1
ATOM 884 C CA . VAL A 1 107 ? 23.75 -27.938 7.574 1 79.06 107 VAL A CA 1
ATOM 885 C C . VAL A 1 107 ? 22.75 -28.656 6.668 1 79.06 107 VAL A C 1
ATOM 887 O O . VAL A 1 107 ? 23.031 -29.734 6.145 1 79.06 107 VAL A O 1
ATOM 890 N N . THR A 1 108 ? 21.703 -28.047 6.379 1 75.19 108 THR A N 1
ATOM 891 C CA . THR A 1 108 ? 20.656 -28.672 5.582 1 75.19 108 THR A CA 1
ATOM 892 C C . THR A 1 108 ? 21.047 -28.703 4.105 1 75.19 108 THR A C 1
ATOM 894 O O . THR A 1 108 ? 20.438 -29.422 3.312 1 75.19 108 THR A O 1
ATOM 897 N N . ASP A 1 109 ? 22.125 -27.922 3.748 1 74.62 109 ASP A N 1
ATOM 898 C CA . ASP A 1 109 ? 22.484 -27.797 2.338 1 74.62 109 ASP A CA 1
ATOM 899 C C . ASP A 1 109 ? 23.391 -28.938 1.892 1 74.62 109 ASP A C 1
ATOM 901 O O . ASP A 1 109 ? 24.469 -28.703 1.348 1 74.62 109 ASP A O 1
ATOM 905 N N . GLU A 1 110 ? 23.062 -30.219 2.156 1 73.31 110 GLU A N 1
ATOM 906 C CA . GLU A 1 110 ? 23.828 -31.438 1.845 1 73.31 110 GLU A CA 1
ATOM 907 C C . GLU A 1 110 ? 24.047 -31.562 0.341 1 73.31 110 GLU A C 1
ATOM 909 O O . GLU A 1 110 ? 23.547 -32.5 -0.284 1 73.31 110 GLU A O 1
ATOM 914 N N . HIS A 1 111 ? 24.875 -30.781 -0.247 1 77.06 111 HIS A N 1
ATOM 915 C CA . HIS A 1 111 ? 25.078 -30.672 -1.688 1 77.06 111 HIS A CA 1
ATOM 916 C C . HIS A 1 111 ? 25.609 -31.984 -2.262 1 77.06 111 HIS A C 1
ATOM 918 O O . HIS A 1 111 ? 25.094 -32.469 -3.262 1 77.06 111 HIS A O 1
ATOM 924 N N . ILE A 1 112 ? 26.5 -32.531 -1.561 1 77.19 112 ILE A N 1
ATOM 925 C CA . ILE A 1 112 ? 27.203 -33.688 -2.086 1 77.19 112 ILE A CA 1
ATOM 926 C C . ILE A 1 112 ? 26.297 -34.938 -2.041 1 77.19 112 ILE A C 1
ATOM 928 O O . ILE A 1 112 ? 26.281 -35.75 -2.967 1 77.19 112 ILE A O 1
ATOM 932 N N . HIS A 1 113 ? 25.406 -34.969 -1.16 1 83.62 113 HIS A N 1
ATOM 933 C CA . HIS A 1 113 ? 24.578 -36.125 -0.938 1 83.62 113 HIS A CA 1
ATOM 934 C C . HIS A 1 113 ? 23.438 -36.219 -1.948 1 83.62 113 HIS A C 1
ATOM 936 O O . HIS A 1 113 ? 23.062 -37.281 -2.4 1 83.62 113 HIS A O 1
ATOM 942 N N . TYR A 1 114 ? 22.953 -35.062 -2.316 1 90.81 114 TYR A N 1
ATOM 943 C CA . TYR A 1 114 ? 21.719 -35.062 -3.088 1 90.81 114 TYR A CA 1
ATOM 944 C C . TYR A 1 114 ? 21.969 -34.719 -4.543 1 90.81 114 TYR A C 1
ATOM 946 O O . TYR A 1 114 ? 21.078 -34.844 -5.387 1 90.81 114 TYR A O 1
ATOM 954 N N . ASP A 1 115 ? 23.156 -34.312 -4.895 1 92.44 115 ASP A N 1
ATOM 955 C CA . ASP A 1 115 ? 23.453 -33.781 -6.215 1 92.44 115 ASP A CA 1
ATOM 956 C C . ASP A 1 115 ? 23.188 -34.812 -7.309 1 92.44 115 ASP A C 1
ATOM 958 O O . ASP A 1 115 ? 22.5 -34.5 -8.289 1 92.44 115 ASP A O 1
ATOM 962 N N . HIS A 1 116 ? 23.703 -36.062 -7.121 1 92.62 116 HIS A N 1
ATOM 963 C CA . HIS A 1 116 ? 23.547 -37.094 -8.133 1 92.62 116 HIS A CA 1
ATOM 964 C C . HIS A 1 116 ? 22.078 -37.5 -8.297 1 92.62 116 HIS A C 1
ATOM 966 O O . HIS A 1 116 ? 21.594 -37.656 -9.414 1 92.62 116 HIS A O 1
ATOM 972 N N . LEU A 1 117 ? 21.422 -37.594 -7.207 1 92.69 117 LEU A N 1
ATOM 973 C CA . LEU A 1 117 ? 20.016 -37.969 -7.211 1 92.69 117 LEU A CA 1
ATOM 974 C C . LEU A 1 117 ? 19.172 -36.938 -7.941 1 92.69 117 LEU A C 1
ATOM 976 O O . LEU A 1 117 ? 18.375 -37.281 -8.812 1 92.69 117 LEU A O 1
ATOM 980 N N . ILE A 1 118 ? 19.375 -35.688 -7.656 1 95.44 118 ILE A N 1
ATOM 981 C CA . ILE A 1 118 ? 18.562 -34.625 -8.203 1 95.44 118 ILE A CA 1
ATOM 982 C C . ILE A 1 118 ? 18.859 -34.438 -9.688 1 95.44 118 ILE A C 1
ATOM 984 O O . ILE A 1 118 ? 17.938 -34.281 -10.5 1 95.44 118 ILE A O 1
ATOM 988 N N . ASN A 1 119 ? 20.094 -34.469 -10.023 1 96.25 119 ASN A N 1
ATOM 989 C CA . ASN A 1 119 ? 20.469 -34.344 -11.422 1 96.25 119 ASN A CA 1
ATOM 990 C C . ASN A 1 119 ? 19.875 -35.438 -12.297 1 96.25 119 ASN A C 1
ATOM 992 O O . ASN A 1 119 ? 19.328 -35.156 -13.367 1 96.25 119 ASN A O 1
ATOM 996 N N . SER A 1 120 ? 19.938 -36.688 -11.82 1 96.06 120 SER A N 1
ATOM 997 C CA . SER A 1 120 ? 19.375 -37.812 -12.562 1 96.06 120 SER A CA 1
ATOM 998 C C . SER A 1 120 ? 17.859 -37.688 -12.648 1 96.06 120 SER A C 1
ATOM 1000 O O . SER A 1 120 ? 17.25 -38 -13.68 1 96.06 120 SER A O 1
ATOM 1002 N N . CYS A 1 121 ? 17.312 -37.281 -11.594 1 95.94 121 CYS A N 1
ATOM 1003 C CA . CYS A 1 121 ? 15.859 -37.094 -11.539 1 95.94 121 CYS A CA 1
ATOM 1004 C C . CYS A 1 121 ? 15.398 -36.062 -12.539 1 95.94 121 CYS A C 1
ATOM 1006 O O . CYS A 1 121 ? 14.43 -36.25 -13.266 1 95.94 121 CYS A O 1
ATOM 1008 N N . LEU A 1 122 ? 16.109 -34.938 -12.617 1 96.88 122 LEU A N 1
ATOM 1009 C CA . LEU A 1 122 ? 15.758 -33.844 -13.516 1 96.88 122 LEU A CA 1
ATOM 1010 C C . LEU A 1 122 ? 15.945 -34.25 -14.977 1 96.88 122 LEU A C 1
ATOM 1012 O O . LEU A 1 122 ? 15.125 -33.906 -15.828 1 96.88 122 LEU A O 1
ATOM 1016 N N . ASN A 1 123 ? 16.953 -34.969 -15.258 1 97 123 ASN A N 1
ATOM 1017 C CA . ASN A 1 123 ? 17.219 -35.375 -16.625 1 97 123 ASN A CA 1
ATOM 1018 C C . ASN A 1 123 ? 16.188 -36.406 -17.109 1 97 123 ASN A C 1
ATOM 1020 O O . ASN A 1 123 ? 15.836 -36.438 -18.281 1 97 123 ASN A O 1
ATOM 1024 N N . ARG A 1 124 ? 15.711 -37.219 -16.234 1 95.56 124 ARG A N 1
ATOM 1025 C CA . ARG A 1 124 ? 14.633 -38.125 -16.609 1 95.56 124 ARG A CA 1
ATOM 1026 C C . ARG A 1 124 ? 13.391 -37.375 -17.047 1 95.56 124 ARG A C 1
ATOM 1028 O O . ARG A 1 124 ? 12.758 -37.688 -18.047 1 95.56 124 ARG A O 1
ATOM 1035 N N . GLU A 1 125 ? 13.117 -36.375 -16.312 1 94.69 125 GLU A N 1
ATOM 1036 C CA . GLU A 1 125 ? 11.93 -35.594 -16.594 1 94.69 125 GLU A CA 1
ATOM 1037 C C . GLU A 1 125 ? 12.125 -34.719 -17.828 1 94.69 125 GLU A C 1
ATOM 1039 O O . GLU A 1 125 ? 11.219 -34.625 -18.656 1 94.69 125 GLU A O 1
ATOM 1044 N N . PHE A 1 126 ? 13.266 -34.094 -17.953 1 95.69 126 PHE A N 1
ATOM 1045 C CA . PHE A 1 126 ? 13.539 -33.188 -19.062 1 95.69 126 PHE A CA 1
ATOM 1046 C C . PHE A 1 126 ? 13.625 -33.969 -20.375 1 95.69 126 PHE A C 1
ATOM 1048 O O . PHE A 1 126 ? 13.203 -33.469 -21.422 1 95.69 126 PHE A O 1
ATOM 1055 N N . GLU A 1 127 ? 14.156 -35.125 -20.297 1 94.5 127 GLU A N 1
ATOM 1056 C CA . GLU A 1 127 ? 14.227 -35.969 -21.5 1 94.5 127 GLU A CA 1
ATOM 1057 C C . GLU A 1 127 ? 12.836 -36.375 -21.969 1 94.5 127 GLU A C 1
ATOM 1059 O O . GLU A 1 127 ? 12.555 -36.375 -23.172 1 94.5 127 GLU A O 1
ATOM 1064 N N . ARG A 1 128 ? 12.039 -36.688 -21.016 1 92.5 128 ARG A N 1
ATOM 1065 C CA . ARG A 1 128 ? 10.688 -37.125 -21.328 1 92.5 128 ARG A CA 1
ATOM 1066 C C . ARG A 1 128 ? 9.844 -35.969 -21.875 1 92.5 128 ARG A C 1
ATOM 1068 O O . ARG A 1 128 ? 9.125 -36.125 -22.859 1 92.5 128 ARG A O 1
ATOM 1075 N N . LYS A 1 129 ? 10.016 -34.812 -21.375 1 92.88 129 LYS A N 1
ATOM 1076 C CA . LYS A 1 129 ? 9.133 -33.688 -21.688 1 92.88 129 LYS A CA 1
ATOM 1077 C C . LYS A 1 129 ? 9.664 -32.875 -22.875 1 92.88 129 LYS A C 1
ATOM 1079 O O . LYS A 1 129 ? 8.891 -32.406 -23.703 1 92.88 129 LYS A O 1
ATOM 1084 N N . PHE A 1 130 ? 11.023 -32.719 -22.953 1 95.25 130 PHE A N 1
ATOM 1085 C CA . PHE A 1 130 ? 11.562 -31.75 -23.906 1 95.25 130 PHE A CA 1
ATOM 1086 C C . PHE A 1 130 ? 12.602 -32.406 -24.812 1 95.25 130 PHE A C 1
ATOM 1088 O O . PHE A 1 130 ? 13.07 -31.812 -25.781 1 95.25 130 PHE A O 1
ATOM 1095 N N . GLN A 1 131 ? 13 -33.656 -24.547 1 95.12 131 GLN A N 1
ATOM 1096 C CA . GLN A 1 131 ? 14.07 -34.344 -25.266 1 95.12 131 GLN A CA 1
ATOM 1097 C C . GLN A 1 131 ? 15.383 -33.562 -25.156 1 95.12 131 GLN A C 1
ATOM 1099 O O . GLN A 1 131 ? 16.078 -33.375 -26.156 1 95.12 131 GLN A O 1
ATOM 1104 N N . LEU A 1 132 ? 15.578 -32.969 -24.016 1 96.5 132 LEU A N 1
ATOM 1105 C CA . LEU A 1 132 ? 16.797 -32.219 -23.672 1 96.5 132 LEU A CA 1
ATOM 1106 C C . LEU A 1 132 ? 17.375 -32.719 -22.344 1 96.5 132 LEU A C 1
ATOM 1108 O O . LEU A 1 132 ? 16.703 -33.438 -21.594 1 96.5 132 LEU A O 1
ATOM 1112 N N . ARG A 1 133 ? 18.625 -32.406 -22.109 1 96.12 133 ARG A N 1
ATOM 1113 C CA . ARG A 1 133 ? 19.297 -32.75 -20.844 1 96.12 133 ARG A CA 1
ATOM 1114 C C . ARG A 1 133 ? 19.734 -31.5 -20.109 1 96.12 133 ARG A C 1
ATOM 1116 O O . ARG A 1 133 ? 19.797 -30.406 -20.688 1 96.12 133 ARG A O 1
ATOM 1123 N N . VAL A 1 134 ? 19.953 -31.688 -18.781 1 97.31 134 VAL A N 1
ATOM 1124 C CA . VAL A 1 134 ? 20.312 -30.516 -18 1 97.31 134 VAL A CA 1
ATOM 1125 C C . VAL A 1 134 ? 21.469 -30.859 -17.062 1 97.31 134 VAL A C 1
ATOM 1127 O O . VAL A 1 134 ? 21.594 -32 -16.625 1 97.31 134 VAL A O 1
ATOM 1130 N N . ARG A 1 135 ? 22.344 -29.922 -16.875 1 97.25 135 ARG A N 1
ATOM 1131 C CA . ARG A 1 135 ? 23.312 -29.922 -15.781 1 97.25 135 ARG A CA 1
ATOM 1132 C C . ARG A 1 135 ? 22.766 -29.156 -14.578 1 97.25 135 ARG A C 1
ATOM 1134 O O . ARG A 1 135 ? 22.078 -28.141 -14.742 1 97.25 135 ARG A O 1
ATOM 1141 N N . SER A 1 136 ? 22.938 -29.719 -13.391 1 95.94 136 SER A N 1
ATOM 1142 C CA . SER A 1 136 ? 22.297 -29.062 -12.258 1 95.94 136 SER A CA 1
ATOM 1143 C C . SER A 1 136 ? 23.25 -28.953 -11.07 1 95.94 136 SER A C 1
ATOM 1145 O O . SER A 1 136 ? 24.203 -29.734 -10.961 1 95.94 136 SER A O 1
ATOM 1147 N N . SER A 1 137 ? 23.109 -27.938 -10.281 1 94.75 137 SER A N 1
ATOM 1148 C CA . SER A 1 137 ? 23.75 -27.734 -8.992 1 94.75 137 SER A CA 1
ATOM 1149 C C . SER A 1 137 ? 22.75 -27.25 -7.941 1 94.75 137 SER A C 1
ATOM 1151 O O . SER A 1 137 ? 21.875 -26.438 -8.242 1 94.75 137 SER A O 1
ATOM 1153 N N . ILE A 1 138 ? 22.859 -27.781 -6.738 1 95.25 138 ILE A N 1
ATOM 1154 C CA . ILE A 1 138 ? 21.938 -27.438 -5.668 1 95.25 138 ILE A CA 1
ATOM 1155 C C . ILE A 1 138 ? 22.328 -26.078 -5.066 1 95.25 138 ILE A C 1
ATOM 1157 O O . ILE A 1 138 ? 23.484 -25.875 -4.691 1 95.25 138 ILE A O 1
ATOM 1161 N N . GLU A 1 139 ? 21.438 -25.125 -5.055 1 94.19 139 GLU A N 1
ATOM 1162 C CA . GLU A 1 139 ? 21.672 -23.875 -4.336 1 94.19 139 GLU A CA 1
ATOM 1163 C C . GLU A 1 139 ? 21.547 -24.078 -2.828 1 94.19 139 GLU A C 1
ATOM 1165 O O . GLU A 1 139 ? 22.5 -23.828 -2.084 1 94.19 139 GLU A O 1
ATOM 1170 N N . TYR A 1 140 ? 20.344 -24.5 -2.393 1 94.94 140 TYR A N 1
ATOM 1171 C CA . TYR A 1 140 ? 20.141 -24.859 -0.993 1 94.94 140 TYR A CA 1
ATOM 1172 C C . TYR A 1 140 ? 18.984 -25.828 -0.843 1 94.94 140 TYR A C 1
ATOM 1174 O O . TYR A 1 140 ? 18.234 -26.062 -1.794 1 94.94 140 TYR A O 1
ATOM 1182 N N . CYS A 1 141 ? 18.922 -26.516 0.283 1 94.56 141 CYS A N 1
ATOM 1183 C CA . CYS A 1 141 ? 17.828 -27.422 0.63 1 94.56 141 CYS A CA 1
ATOM 1184 C C . CYS A 1 141 ? 17.219 -27.062 1.976 1 94.56 141 CYS A C 1
ATOM 1186 O O . CYS A 1 141 ? 17.891 -26.469 2.83 1 94.56 141 CYS A O 1
ATOM 1188 N N . GLU A 1 142 ? 15.977 -27.266 2.066 1 92.5 142 GLU A N 1
ATOM 1189 C CA . GLU A 1 142 ? 15.242 -27 3.297 1 92.5 142 GLU A CA 1
ATOM 1190 C C . GLU A 1 142 ? 14.578 -28.266 3.832 1 92.5 142 GLU A C 1
ATOM 1192 O O . GLU A 1 142 ? 13.969 -29.031 3.072 1 92.5 142 GLU A O 1
ATOM 1197 N N . TRP A 1 143 ? 14.727 -28.484 5.176 1 90.75 143 TRP A N 1
ATOM 1198 C CA . TRP A 1 143 ? 14.086 -29.594 5.863 1 90.75 143 TRP A CA 1
ATOM 1199 C C . TRP A 1 143 ? 12.75 -29.172 6.469 1 90.75 143 TRP A C 1
ATOM 1201 O O . TRP A 1 143 ? 12.562 -28 6.809 1 90.75 143 TRP A O 1
ATOM 1211 N N . ALA A 1 144 ? 11.859 -30.203 6.504 1 88 144 ALA A N 1
ATOM 1212 C CA . ALA A 1 144 ? 10.602 -29.938 7.188 1 88 144 ALA A CA 1
ATOM 1213 C C . ALA A 1 144 ? 10.836 -29.594 8.656 1 88 144 ALA A C 1
ATOM 1215 O O . ALA A 1 144 ? 11.664 -30.219 9.32 1 88 144 ALA A O 1
ATOM 1216 N N . ASP A 1 145 ? 10.273 -28.594 9.266 1 77.06 145 ASP A N 1
ATOM 1217 C CA . ASP A 1 145 ? 10.227 -28.188 10.664 1 77.06 145 ASP A CA 1
ATOM 1218 C C . ASP A 1 145 ? 11.609 -27.781 11.172 1 77.06 145 ASP A C 1
ATOM 1220 O O . ASP A 1 145 ? 11.891 -27.891 12.367 1 77.06 145 ASP A O 1
ATOM 1224 N N . GLU A 1 146 ? 12.531 -27.578 10.219 1 79.69 146 GLU A N 1
ATOM 1225 C CA . GLU A 1 146 ? 13.82 -27.094 10.703 1 79.69 146 GLU A CA 1
ATOM 1226 C C . GLU A 1 146 ? 13.789 -25.594 10.992 1 79.69 146 GLU A C 1
ATOM 1228 O O . GLU A 1 146 ? 13.383 -24.812 10.133 1 79.69 146 GLU A O 1
ATOM 1233 N N . GLN A 1 147 ? 14.062 -25.359 12.297 1 81.31 147 GLN A N 1
ATOM 1234 C CA . GLN A 1 147 ? 14.102 -23.953 12.68 1 81.31 147 GLN A CA 1
ATOM 1235 C C . GLN A 1 147 ? 15.539 -23.453 12.781 1 81.31 147 GLN A C 1
ATOM 1237 O O . GLN A 1 147 ? 16.438 -24.188 13.188 1 81.31 147 GLN A O 1
ATOM 1242 N N . LEU A 1 148 ? 15.875 -22.266 12.297 1 87.25 148 LEU A N 1
ATOM 1243 C CA . LEU A 1 148 ? 17.172 -21.625 12.414 1 87.25 148 LEU A CA 1
ATOM 1244 C C . LEU A 1 148 ? 17.516 -21.344 13.875 1 87.25 148 LEU A C 1
ATOM 1246 O O . LEU A 1 148 ? 16.766 -20.672 14.578 1 87.25 148 LEU A O 1
ATOM 1250 N N . GLU A 1 149 ? 18.562 -21.859 14.328 1 90.12 149 GLU A N 1
ATOM 1251 C CA . GLU A 1 149 ? 18.969 -21.719 15.727 1 90.12 149 GLU A CA 1
ATOM 1252 C C . GLU A 1 149 ? 19.312 -20.266 16.047 1 90.12 149 GLU A C 1
ATOM 1254 O O . GLU A 1 149 ? 19.781 -19.516 15.188 1 90.12 149 GLU A O 1
ATOM 1259 N N . HIS A 1 150 ? 19.062 -19.891 17.266 1 94.25 150 HIS A N 1
ATOM 1260 C CA . HIS A 1 150 ? 19.406 -18.547 17.734 1 94.25 150 HIS A CA 1
ATOM 1261 C C . HIS A 1 150 ? 20.812 -18.5 18.281 1 94.25 150 HIS A C 1
ATOM 1263 O O . HIS A 1 150 ? 21.188 -19.328 19.141 1 94.25 150 HIS A O 1
ATOM 1269 N N . ASP A 1 151 ? 21.641 -17.625 17.781 1 94.44 151 ASP A N 1
ATOM 1270 C CA . ASP A 1 151 ? 23 -17.438 18.297 1 94.44 151 ASP A CA 1
ATOM 1271 C C . ASP A 1 151 ? 23.094 -16.188 19.172 1 94.44 151 ASP A C 1
ATOM 1273 O O . ASP A 1 151 ? 22.062 -15.578 19.5 1 94.44 151 ASP A O 1
ATOM 1277 N N . ALA A 1 152 ? 24.281 -15.828 19.609 1 95.12 152 ALA A N 1
ATOM 1278 C CA . ALA A 1 152 ? 24.5 -14.719 20.531 1 95.12 152 ALA A CA 1
ATOM 1279 C C . ALA A 1 152 ? 24.094 -13.391 19.891 1 95.12 152 ALA A C 1
ATOM 1281 O O . ALA A 1 152 ? 23.547 -12.516 20.562 1 95.12 152 ALA A O 1
ATOM 1282 N N . LEU A 1 153 ? 24.328 -13.281 18.656 1 95.75 153 LEU A N 1
ATOM 1283 C CA . LEU A 1 153 ? 23.984 -12.047 17.969 1 95.75 153 LEU A CA 1
ATOM 1284 C C . LEU A 1 153 ? 22.484 -11.859 17.891 1 95.75 153 LEU A C 1
ATOM 1286 O O . LEU A 1 153 ? 21.984 -10.734 18 1 95.75 153 LEU A O 1
ATOM 1290 N N . ASP A 1 154 ? 21.766 -12.883 17.688 1 96.62 154 ASP A N 1
ATOM 1291 C CA . ASP A 1 154 ? 20.312 -12.828 17.656 1 96.62 154 ASP A CA 1
ATOM 1292 C C . ASP A 1 154 ? 19.734 -12.383 19 1 96.62 154 ASP A C 1
ATOM 1294 O O . ASP A 1 154 ? 18.859 -11.523 19.047 1 96.62 154 ASP A O 1
ATOM 1298 N N . VAL A 1 155 ? 20.266 -12.938 20.062 1 96.25 155 VAL A N 1
ATOM 1299 C CA . VAL A 1 155 ? 19.781 -12.617 21.406 1 96.25 155 VAL A CA 1
ATOM 1300 C C . VAL A 1 155 ? 20.094 -11.156 21.734 1 96.25 155 VAL A C 1
ATOM 1302 O O . VAL A 1 155 ? 19.281 -10.469 22.344 1 96.25 155 VAL A O 1
ATOM 1305 N N . THR A 1 156 ? 21.25 -10.773 21.281 1 95.31 156 THR A N 1
ATOM 1306 C CA . THR A 1 156 ? 21.625 -9.375 21.484 1 95.31 156 THR A CA 1
ATOM 1307 C C . THR A 1 156 ? 20.641 -8.453 20.781 1 95.31 156 THR A C 1
ATOM 1309 O O . THR A 1 156 ? 20.25 -7.422 21.328 1 95.31 156 THR A O 1
ATOM 1312 N N . ALA A 1 157 ? 20.281 -8.805 19.578 1 95.94 157 ALA A N 1
ATOM 1313 C CA . ALA A 1 157 ? 19.328 -7.996 18.844 1 95.94 157 ALA A CA 1
ATOM 1314 C C . ALA A 1 157 ? 17.984 -7.941 19.562 1 95.94 157 ALA A C 1
ATOM 1316 O O . ALA A 1 157 ? 17.375 -6.875 19.688 1 95.94 157 ALA A O 1
ATOM 1317 N N . TYR A 1 158 ? 17.516 -9.07 20.125 1 96.69 158 TYR A N 1
ATOM 1318 C CA . TYR A 1 158 ? 16.25 -9.117 20.844 1 96.69 158 TYR A CA 1
ATOM 1319 C C . TYR A 1 158 ? 16.312 -8.305 22.125 1 96.69 158 TYR A C 1
ATOM 1321 O O . TYR A 1 158 ? 15.375 -7.582 22.453 1 96.69 158 TYR A O 1
ATOM 1329 N N . LEU A 1 159 ? 17.391 -8.367 22.797 1 96.5 159 LEU A N 1
ATOM 1330 C CA . LEU A 1 159 ? 17.562 -7.629 24.047 1 96.5 159 LEU A CA 1
ATOM 1331 C C . LEU A 1 159 ? 17.625 -6.129 23.781 1 96.5 159 LEU A C 1
ATOM 1333 O O . LEU A 1 159 ? 17.078 -5.34 24.562 1 96.5 159 LEU A O 1
ATOM 1337 N N . LEU A 1 160 ? 18.312 -5.82 22.734 1 95.31 160 LEU A N 1
ATOM 1338 C CA . LEU A 1 160 ? 18.375 -4.406 22.375 1 95.31 160 LEU A CA 1
ATOM 1339 C C . LEU A 1 160 ? 16.984 -3.859 22.047 1 95.31 160 LEU A C 1
ATOM 1341 O O . LEU A 1 160 ? 16.641 -2.762 22.484 1 95.31 160 LEU A O 1
ATOM 1345 N N . LEU A 1 161 ? 16.234 -4.59 21.312 1 95.44 161 LEU A N 1
ATOM 1346 C CA . LEU A 1 161 ? 14.898 -4.16 20.938 1 95.44 161 LEU A CA 1
ATOM 1347 C C . LEU A 1 161 ? 13.992 -4.098 22.156 1 95.44 161 LEU A C 1
ATOM 1349 O O . LEU A 1 161 ? 13.219 -3.146 22.312 1 95.44 161 LEU A O 1
ATOM 1353 N N . ALA A 1 162 ? 14.117 -5.059 23.047 1 96.75 162 ALA A N 1
ATOM 1354 C CA . ALA A 1 162 ? 13.328 -5.074 24.266 1 96.75 162 ALA A CA 1
ATOM 1355 C C . ALA A 1 162 ? 13.688 -3.9 25.172 1 96.75 162 ALA A C 1
ATOM 1357 O O . ALA A 1 162 ? 12.805 -3.271 25.766 1 96.75 162 ALA A O 1
ATOM 1358 N N . SER A 1 163 ? 14.953 -3.607 25.25 1 96.12 163 SER A N 1
ATOM 1359 C CA . SER A 1 163 ? 15.414 -2.486 26.062 1 96.12 163 SER A CA 1
ATOM 1360 C C . SER A 1 163 ? 14.914 -1.157 25.5 1 96.12 163 SER A C 1
ATOM 1362 O O . SER A 1 163 ? 14.523 -0.269 26.266 1 96.12 163 SER A O 1
ATOM 1364 N N . LEU A 1 164 ? 14.953 -1.054 24.203 1 94.75 164 LEU A N 1
ATOM 1365 C CA . LEU A 1 164 ? 14.469 0.164 23.562 1 94.75 164 LEU A CA 1
ATOM 1366 C C . LEU A 1 164 ? 12.977 0.365 23.828 1 94.75 164 LEU A C 1
ATOM 1368 O O . LEU A 1 164 ? 12.539 1.484 24.094 1 94.75 164 LEU A O 1
ATOM 1372 N N . LEU A 1 165 ? 12.234 -0.676 23.781 1 95.75 165 LEU A N 1
ATOM 1373 C CA . LEU A 1 165 ? 10.797 -0.594 24.031 1 95.75 165 LEU A CA 1
ATOM 1374 C C . LEU A 1 165 ? 10.516 -0.24 25.484 1 95.75 165 LEU A C 1
ATOM 1376 O O . LEU A 1 165 ? 9.641 0.586 25.766 1 95.75 165 LEU A O 1
ATOM 1380 N N . LEU A 1 166 ? 11.242 -0.83 26.406 1 96.62 166 LEU A N 1
ATOM 1381 C CA . LEU A 1 166 ? 11.062 -0.549 27.828 1 96.62 166 LEU A CA 1
ATOM 1382 C C . LEU A 1 166 ? 11.445 0.894 28.141 1 96.62 166 LEU A C 1
ATOM 1384 O O . LEU A 1 166 ? 10.742 1.568 28.906 1 96.62 166 LEU A O 1
ATOM 1388 N N . LEU A 1 167 ? 12.531 1.345 27.516 1 96.25 167 LEU A N 1
ATOM 1389 C CA . LEU A 1 167 ? 12.953 2.727 27.719 1 96.25 167 LEU A CA 1
ATOM 1390 C C . LEU A 1 167 ? 11.898 3.697 27.188 1 96.25 167 LEU A C 1
ATOM 1392 O O . LEU A 1 167 ? 11.633 4.727 27.812 1 96.25 167 LEU A O 1
ATOM 1396 N N . THR A 1 168 ? 11.328 3.381 26.078 1 96.12 168 THR A N 1
ATOM 1397 C CA . THR A 1 168 ? 10.312 4.238 25.484 1 96.12 168 THR A CA 1
ATOM 1398 C C . THR A 1 168 ? 9.07 4.301 26.359 1 96.12 168 THR A C 1
ATOM 1400 O O . THR A 1 168 ? 8.5 5.375 26.562 1 96.12 168 THR A O 1
ATOM 1403 N N . ILE A 1 169 ? 8.703 3.172 26.953 1 95.44 169 ILE A N 1
ATOM 1404 C CA . ILE A 1 169 ? 7.523 3.115 27.812 1 95.44 169 ILE A CA 1
ATOM 1405 C C . ILE A 1 169 ? 7.781 3.904 29.094 1 95.44 169 ILE A C 1
ATOM 1407 O O . ILE A 1 169 ? 6.98 4.762 29.469 1 95.44 169 ILE A O 1
ATOM 1411 N N . PHE A 1 170 ? 8.914 3.715 29.703 1 96.44 170 PHE A N 1
ATOM 1412 C CA . PHE A 1 170 ? 9.25 4.391 30.953 1 96.44 170 PHE A CA 1
ATOM 1413 C C . PHE A 1 170 ? 9.398 5.891 30.734 1 96.44 170 PHE A C 1
ATOM 1415 O O . PHE A 1 170 ? 8.883 6.691 31.516 1 96.44 170 PHE A O 1
ATOM 1422 N N . SER A 1 171 ? 10.086 6.215 29.656 1 96.56 171 SER A N 1
ATOM 1423 C CA . SER A 1 171 ? 10.289 7.625 29.359 1 96.56 171 SER A CA 1
ATOM 1424 C C . SER A 1 171 ? 8.977 8.312 29.016 1 96.56 171 SER A C 1
ATOM 1426 O O . SER A 1 171 ? 8.75 9.469 29.406 1 96.56 171 SER A O 1
ATOM 1428 N N . SER A 1 172 ? 8.078 7.668 28.359 1 93.69 172 SER A N 1
ATOM 1429 C CA . SER A 1 172 ? 6.785 8.242 27.984 1 93.69 172 SER A CA 1
ATOM 1430 C C . SER A 1 172 ? 5.891 8.414 29.219 1 93.69 172 SER A C 1
ATOM 1432 O O . SER A 1 172 ? 5.188 9.422 29.344 1 93.69 172 SER A O 1
ATOM 1434 N N . VAL A 1 173 ? 5.934 7.477 30.172 1 93.31 173 VAL A N 1
ATOM 1435 C CA . VAL A 1 173 ? 5.145 7.559 31.391 1 93.31 173 VAL A CA 1
ATOM 1436 C C . VAL A 1 173 ? 5.684 8.68 32.281 1 93.31 173 VAL A C 1
ATOM 1438 O O . VAL A 1 173 ? 4.914 9.469 32.844 1 93.31 173 VAL A O 1
ATOM 1441 N N . TYR A 1 174 ? 6.984 8.773 32.375 1 93.75 174 TYR A N 1
ATOM 1442 C CA . TYR A 1 174 ? 7.602 9.836 33.156 1 93.75 174 TYR A CA 1
ATOM 1443 C C . TYR A 1 174 ? 7.246 11.203 32.594 1 93.75 174 TYR A C 1
ATOM 1445 O O . TYR A 1 174 ? 6.938 12.133 33.344 1 93.75 174 TYR A O 1
ATOM 1453 N N . ASP A 1 175 ? 7.359 11.336 31.266 1 91.75 175 ASP A N 1
ATOM 1454 C CA . ASP A 1 175 ? 7.02 12.594 30.609 1 91.75 175 ASP A CA 1
ATOM 1455 C C . ASP A 1 175 ? 5.562 12.977 30.875 1 91.75 175 ASP A C 1
ATOM 1457 O O . ASP A 1 175 ? 5.242 14.156 31.031 1 91.75 175 ASP A O 1
ATOM 1461 N N . PHE A 1 176 ? 4.727 11.992 30.938 1 87.69 176 PHE A N 1
ATOM 1462 C CA . PHE A 1 176 ? 3.316 12.227 31.219 1 87.69 176 PHE A CA 1
ATOM 1463 C C . PHE A 1 176 ? 3.115 12.703 32.656 1 87.69 176 PHE A C 1
ATOM 1465 O O . PHE A 1 176 ? 2.293 13.586 32.906 1 87.69 176 PHE A O 1
ATOM 1472 N N . LEU A 1 177 ? 3.84 12.156 33.562 1 88.56 177 LEU A N 1
ATOM 1473 C CA . LEU A 1 177 ? 3.766 12.586 34.969 1 88.56 177 LEU A CA 1
ATOM 1474 C C . LEU A 1 177 ? 4.246 14.023 35.125 1 88.56 177 LEU A C 1
ATOM 1476 O O . LEU A 1 177 ? 3.684 14.789 35.906 1 88.56 177 LEU A O 1
ATOM 1480 N N . LEU A 1 178 ? 5.223 14.398 34.344 1 89.31 178 LEU A N 1
ATOM 1481 C CA . LEU A 1 178 ? 5.703 15.773 34.344 1 89.31 178 LEU A CA 1
ATOM 1482 C C . LEU A 1 178 ? 4.645 16.719 33.781 1 89.31 178 LEU A C 1
ATOM 1484 O O . LEU A 1 178 ? 4.5 17.844 34.281 1 89.31 178 LEU A O 1
ATOM 1488 N N . LYS A 1 179 ? 3.99 16.312 32.781 1 85.75 179 LYS A N 1
ATOM 1489 C CA . LYS A 1 179 ? 2.934 17.109 32.156 1 85.75 179 LYS A CA 1
ATOM 1490 C C . LYS A 1 179 ? 1.794 17.359 33.156 1 85.75 179 LYS A C 1
ATOM 1492 O O . LYS A 1 179 ? 1.251 18.453 33.219 1 85.75 179 LYS A O 1
ATOM 1497 N N . ARG A 1 180 ? 1.425 16.406 33.969 1 82 180 ARG A N 1
ATOM 1498 C CA . ARG A 1 180 ? 0.326 16.484 34.938 1 82 180 ARG A CA 1
ATOM 1499 C C . ARG A 1 180 ? 0.685 17.406 36.094 1 82 180 ARG A C 1
ATOM 1501 O O . ARG A 1 180 ? -0.199 17.969 36.75 1 82 180 ARG A O 1
ATOM 1508 N N . GLN A 1 181 ? 1.931 17.547 36.344 1 82.81 181 GLN A N 1
ATOM 1509 C CA . GLN A 1 181 ? 2.393 18.359 37.438 1 82.81 181 GLN A CA 1
ATOM 1510 C C . GLN A 1 181 ? 2.436 19.828 37.094 1 82.81 181 GLN A C 1
ATOM 1512 O O . GLN A 1 181 ? 2.609 20.688 37.938 1 82.81 181 GLN A O 1
ATOM 1517 N N . GLN A 1 182 ? 2.203 20.031 35.812 1 80.12 182 GLN A N 1
ATOM 1518 C CA . GLN A 1 182 ? 2.258 21.422 35.406 1 80.12 182 GLN A CA 1
ATOM 1519 C C . GLN A 1 182 ? 1.078 22.219 35.969 1 80.12 182 GLN A C 1
ATOM 1521 O O . GLN A 1 182 ? -0.053 21.719 35.969 1 80.12 182 GLN A O 1
ATOM 1526 N N . VAL A 1 183 ? 1.335 23.344 36.594 1 66.75 183 VAL A N 1
ATOM 1527 C CA . VAL A 1 183 ? 0.367 24.188 37.312 1 66.75 183 VAL A CA 1
ATOM 1528 C C . VAL A 1 183 ? -0.508 24.922 36.281 1 66.75 183 VAL A C 1
ATOM 1530 O O . VAL A 1 183 ? -1.717 25.062 36.5 1 66.75 183 VAL A O 1
ATOM 1533 N N . ASP A 1 184 ? 0.169 25.406 35.219 1 66.56 184 ASP A N 1
ATOM 1534 C CA . ASP A 1 184 ? -0.577 26.172 34.219 1 66.56 184 ASP A CA 1
ATOM 1535 C C . ASP A 1 184 ? -1.43 25.25 33.344 1 66.56 184 ASP A C 1
ATOM 1537 O O . ASP A 1 184 ? -0.906 24.344 32.688 1 66.56 184 ASP A O 1
ATOM 1541 N N . ALA A 1 185 ? -2.721 25.375 33.5 1 63.28 185 ALA A N 1
ATOM 1542 C CA . ALA A 1 185 ? -3.719 24.547 32.812 1 63.28 185 ALA A CA 1
ATOM 1543 C C . ALA A 1 185 ? -3.527 24.609 31.281 1 63.28 185 ALA A C 1
ATOM 1545 O O . ALA A 1 185 ? -3.768 23.625 30.594 1 63.28 185 ALA A O 1
ATOM 1546 N N . ALA A 1 186 ? -3.049 25.734 30.812 1 62.97 186 ALA A N 1
ATOM 1547 C CA . ALA A 1 186 ? -2.877 25.891 29.359 1 62.97 186 ALA A CA 1
ATOM 1548 C C . ALA A 1 186 ? -1.72 25.047 28.859 1 62.97 186 ALA A C 1
ATOM 1550 O O . ALA A 1 186 ? -1.757 24.547 27.719 1 62.97 186 ALA A O 1
ATOM 1551 N N . LEU A 1 187 ? -0.782 24.891 29.75 1 62 187 LEU A N 1
ATOM 1552 C CA . LEU A 1 187 ? 0.408 24.141 29.375 1 62 187 LEU A CA 1
ATOM 1553 C C . LEU A 1 187 ? 0.161 22.641 29.484 1 62 187 LEU A C 1
ATOM 1555 O O . LEU A 1 187 ? 0.835 21.844 28.828 1 62 187 LEU A O 1
ATOM 1559 N N . ALA A 1 188 ? -0.793 22.453 30.328 1 59.06 188 ALA A N 1
ATOM 1560 C CA . ALA A 1 188 ? -1.07 21.031 30.547 1 59.06 188 ALA A CA 1
ATOM 1561 C C . ALA A 1 188 ? -1.864 20.438 29.375 1 59.06 188 ALA A C 1
ATOM 1563 O O . ALA A 1 188 ? -1.926 19.219 29.219 1 59.06 188 ALA A O 1
ATOM 1564 N N . ARG A 1 189 ? -2.398 21.516 28.625 1 58.97 189 ARG A N 1
ATOM 1565 C CA . ARG A 1 189 ? -3.283 21.078 27.547 1 58.97 189 ARG A CA 1
ATOM 1566 C C . ARG A 1 189 ? -2.627 21.266 26.188 1 58.97 189 ARG A C 1
ATOM 1568 O O . ARG A 1 189 ? -1.955 22.281 25.938 1 58.97 189 ARG A O 1
ATOM 1575 N N . GLY A 1 190 ? -2.488 20.172 25.547 1 60.97 190 GLY A N 1
ATOM 1576 C CA . GLY A 1 190 ? -2.162 20.297 24.141 1 60.97 190 GLY A CA 1
ATOM 1577 C C . GLY A 1 190 ? -0.688 20.094 23.844 1 60.97 190 GLY A C 1
ATOM 1578 O O . GLY A 1 190 ? -0.017 19.312 24.531 1 60.97 190 GLY A O 1
ATOM 1579 N N . ASN A 1 191 ? -0.216 20.641 22.906 1 70.75 191 ASN A N 1
ATOM 1580 C CA . ASN A 1 191 ? 1.112 20.453 22.328 1 70.75 191 ASN A CA 1
ATOM 1581 C C . ASN A 1 191 ? 2.109 21.453 22.891 1 70.75 191 ASN A C 1
ATOM 1583 O O . ASN A 1 191 ? 3.312 21.344 22.656 1 70.75 191 ASN A O 1
ATOM 1587 N N . LEU A 1 192 ? 1.678 22.328 23.828 1 76.75 192 LEU A N 1
ATOM 1588 C CA . LEU A 1 192 ? 2.561 23.406 24.25 1 76.75 192 LEU A CA 1
ATOM 1589 C C . LEU A 1 192 ? 3.604 22.891 25.25 1 76.75 192 LEU A C 1
ATOM 1591 O O . LEU A 1 192 ? 4.738 23.375 25.266 1 76.75 192 LEU A O 1
ATOM 1595 N N . PHE A 1 193 ? 3.188 21.875 25.984 1 82.75 193 PHE A N 1
ATOM 1596 C CA . PHE A 1 193 ? 4.109 21.297 26.953 1 82.75 193 PHE A CA 1
ATOM 1597 C C . PHE A 1 193 ? 5.309 20.672 26.25 1 82.75 193 PHE A C 1
ATOM 1599 O O . PHE A 1 193 ? 6.445 20.812 26.703 1 82.75 193 PHE A O 1
ATOM 1606 N N . TYR A 1 194 ? 5.082 20.125 25.156 1 83.56 194 TYR A N 1
ATOM 1607 C CA . TYR A 1 194 ? 6.133 19.375 24.469 1 83.56 194 TYR A CA 1
ATOM 1608 C C . TYR A 1 194 ? 7.062 20.312 23.703 1 83.56 194 TYR A C 1
ATOM 1610 O O . TYR A 1 194 ? 8.164 19.922 23.328 1 83.56 194 TYR A O 1
ATOM 1618 N N . LYS A 1 195 ? 6.648 21.547 23.609 1 77.06 195 LYS A N 1
ATOM 1619 C CA . LYS A 1 195 ? 7.453 22.516 22.875 1 77.06 195 LYS A CA 1
ATOM 1620 C C . LYS A 1 195 ? 8.422 23.25 23.812 1 77.06 195 LYS A C 1
ATOM 1622 O O . LYS A 1 195 ? 9.406 23.828 23.359 1 77.06 195 LYS A O 1
ATOM 1627 N N . ARG A 1 196 ? 8.141 23.109 25.078 1 77.25 196 ARG A N 1
ATOM 1628 C CA . ARG A 1 196 ? 8.953 23.875 26.016 1 77.25 196 ARG A CA 1
ATOM 1629 C C . ARG A 1 196 ? 10.133 23.047 26.516 1 77.25 196 ARG A C 1
ATOM 1631 O O . ARG A 1 196 ? 10.055 21.812 26.578 1 77.25 196 ARG A O 1
ATOM 1638 N N . ARG A 1 197 ? 11.156 23.766 26.828 1 79.88 197 ARG A N 1
ATOM 1639 C CA . ARG A 1 197 ? 12.352 23.141 27.391 1 79.88 197 ARG A CA 1
ATOM 1640 C C . ARG A 1 197 ? 12.133 22.734 28.844 1 79.88 197 ARG A C 1
ATOM 1642 O O . ARG A 1 197 ? 11.477 23.453 29.594 1 79.88 197 ARG A O 1
ATOM 1649 N N . LEU A 1 198 ? 12.672 21.656 29.109 1 83.94 198 LEU A N 1
ATOM 1650 C CA . LEU A 1 198 ? 12.547 21.109 30.469 1 83.94 198 LEU A CA 1
ATOM 1651 C C . LEU A 1 198 ? 13.477 21.844 31.422 1 83.94 198 LEU A C 1
ATOM 1653 O O . LEU A 1 198 ? 14.492 22.406 31.016 1 83.94 198 LEU A O 1
ATOM 1657 N N . ASN A 1 199 ? 13.219 21.984 32.656 1 79.5 199 ASN A N 1
ATOM 1658 C CA . ASN A 1 199 ? 13.906 22.781 33.688 1 79.5 199 ASN A CA 1
ATOM 1659 C C . ASN A 1 199 ? 15.227 22.141 34.094 1 79.5 199 ASN A C 1
ATOM 1661 O O . ASN A 1 199 ? 16.203 22.844 34.344 1 79.5 199 ASN A O 1
ATOM 1665 N N . SER A 1 200 ? 15.305 20.797 34.125 1 87.25 200 SER A N 1
ATOM 1666 C CA . SER A 1 200 ? 16.5 20.109 34.625 1 87.25 200 SER A CA 1
ATOM 1667 C C . SER A 1 200 ? 17.094 19.188 33.562 1 87.25 200 SER A C 1
ATOM 1669 O O . SER A 1 200 ? 16.344 18.594 32.781 1 87.25 200 SER A O 1
ATOM 1671 N N . PRO A 1 201 ? 18.438 19.203 33.469 1 87.94 201 PRO A N 1
ATOM 1672 C CA . PRO A 1 201 ? 19.078 18.266 32.562 1 87.94 201 PRO A CA 1
ATOM 1673 C C . PRO A 1 201 ? 18.703 16.812 32.812 1 87.94 201 PRO A C 1
ATOM 1675 O O . PRO A 1 201 ? 18.609 16.016 31.891 1 87.94 201 PRO A O 1
ATOM 1678 N N . LEU A 1 202 ? 18.438 16.547 34.031 1 90.19 202 LEU A N 1
ATOM 1679 C CA . LEU A 1 202 ? 18.047 15.188 34.375 1 90.19 202 LEU A CA 1
ATOM 1680 C C . LEU A 1 202 ? 16.703 14.828 33.75 1 90.19 202 LEU A C 1
ATOM 1682 O O . LEU A 1 202 ? 16.531 13.711 33.25 1 90.19 202 LEU A O 1
ATOM 1686 N N . GLN A 1 203 ? 15.891 15.773 33.781 1 91.56 203 GLN A N 1
ATOM 1687 C CA . GLN A 1 203 ? 14.594 15.547 33.156 1 91.56 203 GLN A CA 1
ATOM 1688 C C . GLN A 1 203 ? 14.742 15.367 31.641 1 91.56 203 GLN A C 1
ATOM 1690 O O . GLN A 1 203 ? 14.008 14.586 31.031 1 91.56 203 GLN A O 1
ATOM 1695 N N . GLY A 1 204 ? 15.766 16.016 31.172 1 90.88 204 GLY A N 1
ATOM 1696 C CA . GLY A 1 204 ? 16.031 15.891 29.734 1 90.88 204 GLY A CA 1
ATOM 1697 C C . GLY A 1 204 ? 16.5 14.508 29.344 1 90.88 204 GLY A C 1
ATOM 1698 O O . GLY A 1 204 ? 16.047 13.945 28.344 1 90.88 204 GLY A O 1
ATOM 1699 N N . PHE A 1 205 ? 17.328 13.961 30.188 1 92.94 205 PHE A N 1
ATOM 1700 C CA . PHE A 1 205 ? 17.859 12.633 29.922 1 92.94 205 PHE A CA 1
ATOM 1701 C C . PHE A 1 205 ? 16.781 11.57 30.078 1 92.94 205 PHE A C 1
ATOM 1703 O O . PHE A 1 205 ? 16.734 10.609 29.312 1 92.94 205 PHE A O 1
ATOM 1710 N N . LEU A 1 206 ? 15.859 11.797 30.953 1 93.69 206 LEU A N 1
ATOM 1711 C CA . LEU A 1 206 ? 14.844 10.789 31.234 1 93.69 206 LEU A CA 1
ATOM 1712 C C . LEU A 1 206 ? 13.711 10.859 30.219 1 93.69 206 LEU A C 1
ATOM 1714 O O . LEU A 1 206 ? 12.938 9.906 30.078 1 93.69 206 LEU A O 1
ATOM 1718 N N . THR A 1 207 ? 13.594 11.969 29.484 1 94.69 207 THR A N 1
ATOM 1719 C CA . THR A 1 207 ? 12.477 12.125 28.562 1 94.69 207 THR A CA 1
ATOM 1720 C C . THR A 1 207 ? 12.945 12.016 27.109 1 94.69 207 THR A C 1
ATOM 1722 O O . THR A 1 207 ? 12.172 12.25 26.188 1 94.69 207 THR A O 1
ATOM 1725 N N . VAL A 1 208 ? 14.18 11.586 26.938 1 94.44 208 VAL A N 1
ATOM 1726 C CA . VAL A 1 208 ? 14.758 11.539 25.609 1 94.44 208 VAL A CA 1
ATOM 1727 C C . VAL A 1 208 ? 14.008 10.516 24.75 1 94.44 208 VAL A C 1
ATOM 1729 O O . VAL A 1 208 ? 13.797 10.727 23.562 1 94.44 208 VAL A O 1
ATOM 1732 N N . PHE A 1 209 ? 13.484 9.406 25.391 1 96 209 PHE A N 1
ATOM 1733 C CA . PHE A 1 209 ? 12.859 8.312 24.656 1 96 209 PHE A CA 1
ATOM 1734 C C . PHE A 1 209 ? 11.336 8.438 24.688 1 96 209 PHE A C 1
ATOM 1736 O O . PHE A 1 209 ? 10.625 7.488 24.344 1 96 209 PHE A O 1
ATOM 1743 N N . SER A 1 210 ? 10.875 9.633 25.125 1 94.94 210 SER A N 1
ATOM 1744 C CA . SER A 1 210 ? 9.43 9.828 25.188 1 94.94 210 SER A CA 1
ATOM 1745 C C . SER A 1 210 ? 8.82 9.875 23.797 1 94.94 210 SER A C 1
ATOM 1747 O O . SER A 1 210 ? 9.234 10.68 22.953 1 94.94 210 SER A O 1
ATOM 1749 N N . LEU A 1 211 ? 7.812 9.047 23.531 1 92.81 211 LEU A N 1
ATOM 1750 C CA . LEU A 1 211 ? 7.18 8.914 22.219 1 92.81 211 LEU A CA 1
ATOM 1751 C C . LEU A 1 211 ? 6.473 10.203 21.828 1 92.81 211 LEU A C 1
ATOM 1753 O O . LEU A 1 211 ? 6.633 10.68 20.703 1 92.81 211 LEU A O 1
ATOM 1757 N N . CYS A 1 212 ? 5.77 10.891 22.734 1 90.38 212 CYS A N 1
ATOM 1758 C CA . CYS A 1 212 ? 5 12.094 22.438 1 90.38 212 CYS A CA 1
ATOM 1759 C C . CYS A 1 212 ? 5.926 13.273 22.156 1 90.38 212 CYS A C 1
ATOM 1761 O O . CYS A 1 212 ? 5.711 14.016 21.188 1 90.38 212 CYS A O 1
ATOM 1763 N N . ARG A 1 213 ? 6.93 13.383 22.922 1 91.81 213 ARG A N 1
ATOM 1764 C CA . ARG A 1 213 ? 7.859 14.492 22.734 1 91.81 213 ARG A CA 1
ATOM 1765 C C . ARG A 1 213 ? 8.594 14.375 21.406 1 91.81 213 ARG A C 1
ATOM 1767 O O . ARG A 1 213 ? 8.789 15.367 20.719 1 91.81 213 ARG A O 1
ATOM 1774 N N . ASN A 1 214 ? 9 13.133 21.078 1 93.62 214 ASN A N 1
ATOM 1775 C CA . ASN A 1 214 ? 9.703 12.922 19.828 1 93.62 214 ASN A CA 1
ATOM 1776 C C . ASN A 1 214 ? 8.773 13.102 18.625 1 93.62 214 ASN A C 1
ATOM 1778 O O . ASN A 1 214 ? 9.211 13.539 17.562 1 93.62 214 ASN A O 1
ATOM 1782 N N . TYR A 1 215 ? 7.535 12.789 18.797 1 92.06 215 TYR A N 1
ATOM 1783 C CA . TYR A 1 215 ? 6.574 13.023 17.734 1 92.06 215 TYR A CA 1
ATOM 1784 C C . TYR A 1 215 ? 6.426 14.516 17.453 1 92.06 215 TYR A C 1
ATOM 1786 O O . TYR A 1 215 ? 6.391 14.938 16.297 1 92.06 215 TYR A O 1
ATOM 1794 N N . TYR A 1 216 ? 6.359 15.312 18.453 1 90.12 216 TYR A N 1
ATOM 1795 C CA . TYR A 1 216 ? 6.18 16.75 18.266 1 90.12 216 TYR A CA 1
ATOM 1796 C C . TYR A 1 216 ? 7.449 17.391 17.719 1 90.12 216 TYR A C 1
ATOM 1798 O O . TYR A 1 216 ? 7.383 18.375 16.969 1 90.12 216 TYR A O 1
ATOM 1806 N N . ARG A 1 217 ? 8.555 16.734 18.031 1 90.38 217 ARG A N 1
ATOM 1807 C CA . ARG A 1 217 ? 9.789 17.203 17.406 1 90.38 217 ARG A CA 1
ATOM 1808 C C . ARG A 1 217 ? 9.773 16.938 15.914 1 90.38 217 ARG A C 1
ATOM 1810 O O . ARG A 1 217 ? 10.305 17.734 15.133 1 90.38 217 ARG A O 1
ATOM 1817 N N . LEU A 1 218 ? 9.18 15.867 15.578 1 91.94 218 LEU A N 1
ATOM 1818 C CA . LEU A 1 218 ? 9.109 15.461 14.18 1 91.94 218 LEU A CA 1
ATOM 1819 C C . LEU A 1 218 ? 8.188 16.375 13.391 1 91.94 218 LEU A C 1
ATOM 1821 O O . LEU A 1 218 ? 8.492 16.75 12.258 1 91.94 218 LEU A O 1
ATOM 1825 N N . VAL A 1 219 ? 7.059 16.828 14.031 1 88.88 219 VAL A N 1
ATOM 1826 C CA . VAL A 1 219 ? 6.027 17.531 13.281 1 88.88 219 VAL A CA 1
ATOM 1827 C C . VAL A 1 219 ? 6.199 19.031 13.469 1 88.88 219 VAL A C 1
ATOM 1829 O O . VAL A 1 219 ? 5.645 19.828 12.703 1 88.88 219 VAL A O 1
ATOM 1832 N N . GLN A 1 220 ? 7.023 19.531 14.344 1 86.12 220 GLN A N 1
ATOM 1833 C CA . GLN A 1 220 ? 7.168 20.938 14.664 1 86.12 220 GLN A CA 1
ATOM 1834 C C . GLN A 1 220 ? 7.695 21.734 13.461 1 86.12 220 GLN A C 1
ATOM 1836 O O . GLN A 1 220 ? 8.648 21.297 12.805 1 86.12 220 GLN A O 1
ATOM 1841 N N . PRO A 1 221 ? 6.93 22.734 13.125 1 84.06 221 PRO A N 1
ATOM 1842 C CA . PRO A 1 221 ? 7.414 23.578 12.031 1 84.06 221 PRO A CA 1
ATOM 1843 C C . PRO A 1 221 ? 8.703 24.312 12.383 1 84.06 221 PRO A C 1
ATOM 1845 O O . PRO A 1 221 ? 8.93 24.641 13.547 1 84.06 221 PRO A O 1
ATOM 1848 N N . SER A 1 222 ? 9.484 24.406 11.336 1 79.19 222 SER A N 1
ATOM 1849 C CA . SER A 1 222 ? 10.727 25.141 11.523 1 79.19 222 SER A CA 1
ATOM 1850 C C . SER A 1 222 ? 10.469 26.641 11.641 1 79.19 222 SER A C 1
ATOM 1852 O O . SER A 1 222 ? 9.57 27.172 10.992 1 79.19 222 SER A O 1
ATOM 1854 N N . SER A 1 223 ? 11.109 27.344 12.562 1 78.06 223 SER A N 1
ATOM 1855 C CA . SER A 1 223 ? 10.867 28.75 12.828 1 78.06 223 SER A CA 1
ATOM 1856 C C . SER A 1 223 ? 11.812 29.641 12.016 1 78.06 223 SER A C 1
ATOM 1858 O O . SER A 1 223 ? 11.508 30.812 11.758 1 78.06 223 SER A O 1
ATOM 1860 N N . SER A 1 224 ? 12.812 28.984 11.461 1 81.69 224 SER A N 1
ATOM 1861 C CA . SER A 1 224 ? 13.781 29.828 10.766 1 81.69 224 SER A CA 1
ATOM 1862 C C . SER A 1 224 ? 13.297 30.203 9.367 1 81.69 224 SER A C 1
ATOM 1864 O O . SER A 1 224 ? 12.578 29.438 8.727 1 81.69 224 SER A O 1
ATOM 1866 N N . GLN A 1 225 ? 13.562 31.422 9 1 80.31 225 GLN A N 1
ATOM 1867 C CA . GLN A 1 225 ? 13.195 31.922 7.676 1 80.31 225 GLN A CA 1
ATOM 1868 C C . GLN A 1 225 ? 13.789 31.047 6.574 1 80.31 225 GLN A C 1
ATOM 1870 O O . GLN A 1 225 ? 13.141 30.797 5.559 1 80.31 225 GLN A O 1
ATOM 1875 N N . PHE A 1 226 ? 14.969 30.547 6.824 1 81.5 226 PHE A N 1
ATOM 1876 C CA . PHE A 1 226 ? 15.641 29.688 5.848 1 81.5 226 PHE A CA 1
ATOM 1877 C C . PHE A 1 226 ? 14.875 28.391 5.641 1 81.5 226 PHE A C 1
ATOM 1879 O O . PHE A 1 226 ? 14.719 27.922 4.512 1 81.5 226 PHE A O 1
ATOM 1886 N N . SER A 1 227 ? 14.414 27.922 6.699 1 84.56 227 SER A N 1
ATOM 1887 C CA . SER A 1 227 ? 13.672 26.672 6.621 1 84.56 227 SER A CA 1
ATOM 1888 C C . SER A 1 227 ? 12.359 26.844 5.867 1 84.56 227 SER A C 1
ATOM 1890 O O . SER A 1 227 ? 11.922 25.938 5.156 1 84.56 227 SER A O 1
ATOM 1892 N N . LYS A 1 228 ? 11.805 27.969 5.988 1 84.56 228 LYS A N 1
ATOM 1893 C CA . LYS A 1 228 ? 10.555 28.25 5.289 1 84.56 228 LYS A CA 1
ATOM 1894 C C . LYS A 1 228 ? 10.789 28.422 3.789 1 84.56 228 LYS A C 1
ATOM 1896 O O . LYS A 1 228 ? 9.984 27.969 2.975 1 84.56 228 LYS A O 1
ATOM 1901 N N . ASP A 1 229 ? 11.977 29.016 3.523 1 86.31 229 ASP A N 1
ATOM 1902 C CA . ASP A 1 229 ? 12.312 29.25 2.123 1 86.31 229 ASP A CA 1
ATOM 1903 C C . ASP A 1 229 ? 12.641 27.953 1.403 1 86.31 229 ASP A C 1
ATOM 1905 O O . ASP A 1 229 ? 12.398 27.812 0.202 1 86.31 229 ASP A O 1
ATOM 1909 N N . LEU A 1 230 ? 13.18 27.047 2.145 1 91.44 230 LEU A N 1
ATOM 1910 C CA . LEU A 1 230 ? 13.68 25.828 1.519 1 91.44 230 LEU A CA 1
ATOM 1911 C C . LEU A 1 230 ? 12.742 24.656 1.799 1 91.44 230 LEU A C 1
ATOM 1913 O O . LEU A 1 230 ? 13.164 23.5 1.767 1 91.44 230 LEU A O 1
ATOM 1917 N N . ARG A 1 231 ? 11.516 24.969 2.014 1 92.06 231 ARG A N 1
ATOM 1918 C CA . ARG A 1 231 ? 10.523 23.953 2.34 1 92.06 231 ARG A CA 1
ATOM 1919 C C . ARG A 1 231 ? 10.305 23.016 1.161 1 92.06 231 ARG A C 1
ATOM 1921 O O . ARG A 1 231 ? 9.93 21.859 1.351 1 92.06 231 ARG A O 1
ATOM 1928 N N . PHE A 1 232 ? 10.555 23.5 -0.04 1 93.94 232 PHE A N 1
ATOM 1929 C CA . PHE A 1 232 ? 10.32 22.703 -1.238 1 93.94 232 PHE A CA 1
ATOM 1930 C C . PHE A 1 232 ? 11.234 21.484 -1.264 1 93.94 232 PHE A C 1
ATOM 1932 O O . PHE A 1 232 ? 10.922 20.484 -1.919 1 93.94 232 PHE A O 1
ATOM 1939 N N . PHE A 1 233 ? 12.32 21.469 -0.498 1 95.06 233 PHE A N 1
ATOM 1940 C CA . PHE A 1 233 ? 13.227 20.328 -0.443 1 95.06 233 PHE A CA 1
ATOM 1941 C C . PHE A 1 233 ? 12.555 19.125 0.213 1 95.06 233 PHE A C 1
ATOM 1943 O O . PHE A 1 233 ? 12.945 17.984 -0.032 1 95.06 233 PHE A O 1
ATOM 1950 N N . ASP A 1 234 ? 11.586 19.422 1.062 1 95.44 234 ASP A N 1
ATOM 1951 C CA . ASP A 1 234 ? 10.867 18.328 1.701 1 95.44 234 ASP A CA 1
ATOM 1952 C C . ASP A 1 234 ? 10.156 17.453 0.664 1 95.44 234 ASP A C 1
ATOM 1954 O O . ASP A 1 234 ? 10.234 16.234 0.718 1 95.44 234 ASP A O 1
ATOM 1958 N N . ALA A 1 235 ? 9.578 18.109 -0.25 1 95.94 235 ALA A N 1
ATOM 1959 C CA . ALA A 1 235 ? 8.891 17.391 -1.315 1 95.94 235 ALA A CA 1
ATOM 1960 C C . ALA A 1 235 ? 9.883 16.625 -2.191 1 95.94 235 ALA A C 1
ATOM 1962 O O . ALA A 1 235 ? 9.625 15.492 -2.594 1 95.94 235 ALA A O 1
ATOM 1963 N N . PHE A 1 236 ? 11.016 17.219 -2.465 1 96.06 236 PHE A N 1
ATOM 1964 C CA . PHE A 1 236 ? 12.031 16.578 -3.287 1 96.06 236 PHE A CA 1
ATOM 1965 C C . PHE A 1 236 ? 12.531 15.297 -2.627 1 96.06 236 PHE A C 1
ATOM 1967 O O . PHE A 1 236 ? 12.727 14.281 -3.299 1 96.06 236 PHE A O 1
ATOM 1974 N N . ARG A 1 237 ? 12.648 15.391 -1.375 1 96.38 237 ARG A N 1
ATOM 1975 C CA . ARG A 1 237 ? 13.125 14.219 -0.637 1 96.38 237 ARG A CA 1
ATOM 1976 C C . ARG A 1 237 ? 12.102 13.086 -0.691 1 96.38 237 ARG A C 1
ATOM 1978 O O . ARG A 1 237 ? 12.461 11.938 -0.964 1 96.38 237 ARG A O 1
ATOM 1985 N N . VAL A 1 238 ? 10.875 13.453 -0.462 1 96.62 238 VAL A N 1
ATOM 1986 C CA . VAL A 1 238 ? 9.82 12.445 -0.416 1 96.62 238 VAL A CA 1
ATOM 1987 C C . VAL A 1 238 ? 9.633 11.828 -1.801 1 96.62 238 VAL A C 1
ATOM 1989 O O . VAL A 1 238 ? 9.578 10.602 -1.942 1 96.62 238 VAL A O 1
ATOM 1992 N N . VAL A 1 239 ? 9.609 12.625 -2.811 1 95.31 239 VAL A N 1
ATOM 1993 C CA . VAL A 1 239 ? 9.445 12.148 -4.18 1 95.31 239 VAL A CA 1
ATOM 1994 C C . VAL A 1 239 ? 10.68 11.352 -4.598 1 95.31 239 VAL A C 1
ATOM 1996 O O . VAL A 1 239 ? 10.562 10.328 -5.277 1 95.31 239 VAL A O 1
ATOM 1999 N N . GLY A 1 240 ? 11.781 11.859 -4.133 1 94.62 240 GLY A N 1
ATOM 2000 C CA . GLY A 1 240 ? 13.008 11.133 -4.418 1 94.62 240 GLY A CA 1
ATOM 2001 C C . GLY A 1 240 ? 13.023 9.727 -3.844 1 94.62 240 GLY A C 1
ATOM 2002 O O . GLY A 1 240 ? 13.352 8.766 -4.543 1 94.62 240 GLY A O 1
ATOM 2003 N N . VAL A 1 241 ? 12.633 9.602 -2.611 1 96.38 241 VAL A N 1
ATOM 2004 C CA . VAL A 1 241 ? 12.602 8.289 -1.966 1 96.38 241 VAL A CA 1
ATOM 2005 C C . VAL A 1 241 ? 11.586 7.395 -2.668 1 96.38 241 VAL A C 1
ATOM 2007 O O . VAL A 1 241 ? 11.836 6.199 -2.859 1 96.38 241 VAL A O 1
ATOM 2010 N N . PHE A 1 242 ? 10.5 7.93 -3.057 1 96.44 242 PHE A N 1
ATOM 2011 C CA . PHE A 1 242 ? 9.477 7.168 -3.768 1 96.44 242 PHE A CA 1
ATOM 2012 C C . PHE A 1 242 ? 10.039 6.602 -5.066 1 96.44 242 PHE A C 1
ATOM 2014 O O . PHE A 1 242 ? 9.812 5.434 -5.391 1 96.44 242 PHE A O 1
ATOM 2021 N N . VAL A 1 243 ? 10.742 7.438 -5.781 1 95.25 243 VAL A N 1
ATOM 2022 C CA . VAL A 1 243 ? 11.297 7.012 -7.062 1 95.25 243 VAL A CA 1
ATOM 2023 C C . VAL A 1 243 ? 12.375 5.953 -6.836 1 95.25 243 VAL A C 1
ATOM 2025 O O . VAL A 1 243 ? 12.5 5.004 -7.617 1 95.25 243 VAL A O 1
ATOM 2028 N N . VAL A 1 244 ? 13.117 6.129 -5.797 1 95.31 244 VAL A N 1
ATOM 2029 C CA . VAL A 1 244 ? 14.133 5.133 -5.457 1 95.31 244 VAL A CA 1
ATOM 2030 C C . VAL A 1 244 ? 13.461 3.791 -5.168 1 95.31 244 VAL A C 1
ATOM 2032 O O . VAL A 1 244 ? 13.891 2.752 -5.672 1 95.31 244 VAL A O 1
ATOM 2035 N N . ILE A 1 245 ? 12.383 3.84 -4.426 1 96.56 245 ILE A N 1
ATOM 2036 C CA . ILE A 1 245 ? 11.656 2.621 -4.094 1 96.56 245 ILE A CA 1
ATOM 2037 C C . ILE A 1 245 ? 11.047 2.023 -5.359 1 96.56 245 ILE A C 1
ATOM 2039 O O . ILE A 1 245 ? 11.023 0.801 -5.531 1 96.56 245 ILE A O 1
ATOM 2043 N N . LEU A 1 246 ? 10.602 2.9 -6.238 1 95.56 246 LEU A N 1
ATOM 2044 C CA . LEU A 1 246 ? 10.07 2.447 -7.52 1 95.56 246 LEU A CA 1
ATOM 2045 C C . LEU A 1 246 ? 11.125 1.671 -8.297 1 95.56 246 LEU A C 1
ATOM 2047 O O . LEU A 1 246 ? 10.875 0.555 -8.758 1 95.56 246 LEU A O 1
ATOM 2051 N N . GLY A 1 247 ? 12.297 2.23 -8.383 1 92 247 GLY A N 1
ATOM 2052 C CA . GLY A 1 247 ? 13.383 1.566 -9.094 1 92 247 GLY A CA 1
ATOM 2053 C C . GLY A 1 247 ? 13.773 0.241 -8.469 1 92 247 GLY A C 1
ATOM 2054 O O . GLY A 1 247 ? 13.914 -0.765 -9.172 1 92 247 GLY A O 1
ATOM 2055 N N . HIS A 1 248 ? 13.875 0.21 -7.184 1 93.56 248 HIS A N 1
ATOM 2056 C CA . HIS A 1 248 ? 14.312 -1.002 -6.5 1 93.56 248 HIS A CA 1
ATOM 2057 C C . HIS A 1 248 ? 13.227 -2.072 -6.527 1 93.56 248 HIS A C 1
ATOM 2059 O O . HIS A 1 248 ? 13.531 -3.268 -6.535 1 93.56 248 HIS A O 1
ATOM 2065 N N . THR A 1 249 ? 12.016 -1.672 -6.516 1 94.25 249 THR A N 1
ATOM 2066 C CA . THR A 1 249 ? 10.93 -2.639 -6.645 1 94.25 249 THR A CA 1
ATOM 2067 C C . THR A 1 249 ? 10.977 -3.328 -8 1 94.25 249 THR A C 1
ATOM 2069 O O . THR A 1 249 ? 10.867 -4.555 -8.086 1 94.25 249 THR A O 1
ATOM 2072 N N . LEU A 1 250 ? 11.219 -2.521 -9.039 1 89.69 250 LEU A N 1
ATOM 2073 C CA . LEU A 1 250 ? 11.312 -3.094 -10.375 1 89.69 250 LEU A CA 1
ATOM 2074 C C . LEU A 1 250 ? 12.492 -4.055 -10.469 1 89.69 250 LEU A C 1
ATOM 2076 O O . LEU A 1 250 ? 12.375 -5.133 -11.062 1 89.69 250 LEU A O 1
ATOM 2080 N N . MET A 1 251 ? 13.508 -3.729 -9.789 1 88.88 251 MET A N 1
ATOM 2081 C CA . MET A 1 251 ? 14.719 -4.539 -9.82 1 88.88 251 MET A CA 1
ATOM 2082 C C . MET A 1 251 ? 14.531 -5.84 -9.047 1 88.88 251 MET A C 1
ATOM 2084 O O . MET A 1 251 ? 14.82 -6.922 -9.562 1 88.88 251 MET A O 1
ATOM 2088 N N . VAL A 1 252 ? 14.023 -5.738 -7.871 1 91.12 252 VAL A N 1
ATOM 2089 C CA . VAL A 1 252 ? 13.945 -6.898 -6.992 1 91.12 252 VAL A CA 1
ATOM 2090 C C . VAL A 1 252 ? 12.891 -7.871 -7.52 1 91.12 252 VAL A C 1
ATOM 2092 O O . VAL A 1 252 ? 13.047 -9.086 -7.395 1 91.12 252 VAL A O 1
ATOM 2095 N N . PHE A 1 253 ? 11.914 -7.43 -8.219 1 91.12 253 PHE A N 1
ATOM 2096 C CA . PHE A 1 253 ? 10.875 -8.312 -8.742 1 91.12 253 PHE A CA 1
ATOM 2097 C C . PHE A 1 253 ? 11.375 -9.047 -9.984 1 91.12 253 PHE A C 1
ATOM 2099 O O . PHE A 1 253 ? 10.727 -9.984 -10.453 1 91.12 253 PHE A O 1
ATOM 2106 N N . MET A 1 254 ? 12.555 -8.688 -10.438 1 88.56 254 MET A N 1
ATOM 2107 C CA . MET A 1 254 ? 13.188 -9.469 -11.5 1 88.56 254 MET A CA 1
ATOM 2108 C C . MET A 1 254 ? 13.961 -10.648 -10.922 1 88.56 254 MET A C 1
ATOM 2110 O O . MET A 1 254 ? 14.336 -11.562 -11.656 1 88.56 254 MET A O 1
ATOM 2114 N N . THR A 1 255 ? 14.141 -10.617 -9.617 1 88.69 255 THR A N 1
ATOM 2115 C CA . THR A 1 255 ? 14.867 -11.695 -8.961 1 88.69 255 THR A CA 1
ATOM 2116 C C . THR A 1 255 ? 13.906 -12.773 -8.453 1 88.69 255 THR A C 1
ATOM 2118 O O . THR A 1 255 ? 14.328 -13.891 -8.156 1 88.69 255 THR A O 1
ATOM 2121 N N . VAL A 1 256 ? 12.656 -12.5 -8.438 1 91.12 256 VAL A N 1
ATOM 2122 C CA . VAL A 1 256 ? 11.688 -13.469 -7.953 1 91.12 256 VAL A CA 1
ATOM 2123 C C . VAL A 1 256 ? 11.227 -14.359 -9.102 1 91.12 256 VAL A C 1
ATOM 2125 O O . VAL A 1 256 ? 11.555 -14.102 -10.266 1 91.12 256 VAL A O 1
ATOM 2128 N N . GLN A 1 257 ? 10.602 -15.43 -8.758 1 94.19 257 GLN A N 1
ATOM 2129 C CA . GLN A 1 257 ? 10.078 -16.328 -9.773 1 94.19 257 GLN A CA 1
ATOM 2130 C C . GLN A 1 257 ? 8.961 -15.664 -10.578 1 94.19 257 GLN A C 1
ATOM 2132 O O . GLN A 1 257 ? 7.926 -15.297 -10.016 1 94.19 257 GLN A O 1
ATOM 2137 N N . ILE A 1 258 ? 9.219 -15.57 -11.844 1 93.12 258 ILE A N 1
ATOM 2138 C CA . ILE A 1 258 ? 8.273 -14.867 -12.703 1 93.12 258 ILE A CA 1
ATOM 2139 C C . ILE A 1 258 ? 7.633 -15.852 -13.68 1 93.12 258 ILE A C 1
ATOM 2141 O O . ILE A 1 258 ? 8.312 -16.734 -14.219 1 93.12 258 ILE A O 1
ATOM 2145 N N . GLN A 1 259 ? 6.355 -15.656 -13.891 1 93.44 259 GLN A N 1
ATOM 2146 C CA . GLN A 1 259 ? 5.598 -16.516 -14.789 1 93.44 259 GLN A CA 1
ATOM 2147 C C . GLN A 1 259 ? 5.762 -16.078 -16.234 1 93.44 259 GLN A C 1
ATOM 2149 O O . GLN A 1 259 ? 5.836 -16.906 -17.141 1 93.44 259 GLN A O 1
ATOM 2154 N N . ASN A 1 260 ? 5.797 -14.773 -16.469 1 93.62 260 ASN A N 1
ATOM 2155 C CA . ASN A 1 260 ? 5.836 -14.211 -17.812 1 93.62 260 ASN A CA 1
ATOM 2156 C C . ASN A 1 260 ? 7.059 -13.328 -18.016 1 93.62 260 ASN A C 1
ATOM 2158 O O . ASN A 1 260 ? 6.93 -12.109 -18.156 1 93.62 260 ASN A O 1
ATOM 2162 N N . PRO A 1 261 ? 8.242 -13.938 -18.172 1 93.25 261 PRO A N 1
ATOM 2163 C CA . PRO A 1 261 ? 9.461 -13.156 -18.375 1 93.25 261 PRO A CA 1
ATOM 2164 C C . PRO A 1 261 ? 9.375 -12.219 -19.578 1 93.25 261 PRO A C 1
ATOM 2166 O O . PRO A 1 261 ? 10.109 -11.234 -19.656 1 93.25 261 PRO A O 1
ATOM 2169 N N . GLU A 1 262 ? 8.43 -12.453 -20.469 1 92.62 262 GLU A N 1
ATOM 2170 C CA . GLU A 1 262 ? 8.25 -11.641 -21.672 1 92.62 262 GLU A CA 1
ATOM 2171 C C . GLU A 1 262 ? 7.91 -10.195 -21.312 1 92.62 262 GLU A C 1
ATOM 2173 O O . GLU A 1 262 ? 8.203 -9.273 -22.078 1 92.62 262 GLU A O 1
ATOM 2178 N N . PHE A 1 263 ? 7.305 -10.047 -20.203 1 92.62 263 PHE A N 1
ATOM 2179 C CA . PHE A 1 263 ? 6.949 -8.688 -19.781 1 92.62 263 PHE A CA 1
ATOM 2180 C C . PHE A 1 263 ? 8.188 -7.801 -19.734 1 92.62 263 PHE A C 1
ATOM 2182 O O . PHE A 1 263 ? 8.211 -6.723 -20.328 1 92.62 263 PHE A O 1
ATOM 2189 N N . TYR A 1 264 ? 9.258 -8.273 -19.078 1 90.5 264 TYR A N 1
ATOM 2190 C CA . TYR A 1 264 ? 10.492 -7.508 -18.938 1 90.5 264 TYR A CA 1
ATOM 2191 C C . TYR A 1 264 ? 11.242 -7.438 -20.266 1 90.5 264 TYR A C 1
ATOM 2193 O O . TYR A 1 264 ? 11.836 -6.406 -20.609 1 90.5 264 TYR A O 1
ATOM 2201 N N . GLU A 1 265 ? 11.18 -8.523 -21.016 1 92.69 265 GLU A N 1
ATOM 2202 C CA . GLU A 1 265 ? 11.898 -8.594 -22.281 1 92.69 265 GLU A CA 1
ATOM 2203 C C . GLU A 1 265 ? 11.312 -7.621 -23.297 1 92.69 265 GLU A C 1
ATOM 2205 O O . GLU A 1 265 ? 12.047 -6.93 -24 1 92.69 265 GLU A O 1
ATOM 2210 N N . GLN A 1 266 ? 10.016 -7.477 -23.25 1 90.38 266 GLN A N 1
ATOM 2211 C CA . GLN A 1 266 ? 9.359 -6.562 -24.172 1 90.38 266 GLN A CA 1
ATOM 2212 C C . GLN A 1 266 ? 9.398 -5.129 -23.672 1 90.38 266 GLN A C 1
ATOM 2214 O O . GLN A 1 266 ? 9.406 -4.18 -24.453 1 90.38 266 GLN A O 1
ATOM 2219 N N . PHE A 1 267 ? 9.508 -5.047 -22.406 1 85.88 267 PHE A N 1
ATOM 2220 C CA . PHE A 1 267 ? 9.547 -3.73 -21.781 1 85.88 267 PHE A CA 1
ATOM 2221 C C . PHE A 1 267 ? 10.797 -2.967 -22.203 1 85.88 267 PHE A C 1
ATOM 2223 O O . PHE A 1 267 ? 10.75 -1.751 -22.391 1 85.88 267 PHE A O 1
ATOM 2230 N N . LEU A 1 268 ? 11.875 -3.605 -22.438 1 85.62 268 LEU A N 1
ATOM 2231 C CA . LEU A 1 268 ? 13.156 -2.994 -22.75 1 85.62 268 LEU A CA 1
ATOM 2232 C C . LEU A 1 268 ? 13.172 -2.445 -24.172 1 85.62 268 LEU A C 1
ATOM 2234 O O . LEU A 1 268 ? 14.047 -1.653 -24.531 1 85.62 268 LEU A O 1
ATOM 2238 N N . TYR A 1 269 ? 12.109 -2.838 -24.906 1 87.19 269 TYR A N 1
ATOM 2239 C CA . TYR A 1 269 ? 12.023 -2.33 -26.266 1 87.19 269 TYR A CA 1
ATOM 2240 C C . TYR A 1 269 ? 11.109 -1.111 -26.328 1 87.19 269 TYR A C 1
ATOM 2242 O O . TYR A 1 269 ? 11 -0.466 -27.375 1 87.19 269 TYR A O 1
ATOM 2250 N N . ARG A 1 270 ? 10.594 -0.812 -25.234 1 85.31 270 ARG A N 1
ATOM 2251 C CA . ARG A 1 270 ? 9.695 0.334 -25.203 1 85.31 270 ARG A CA 1
ATOM 2252 C C . ARG A 1 270 ? 10.438 1.606 -24.797 1 85.31 270 ARG A C 1
ATOM 2254 O O . ARG A 1 270 ? 11.328 1.57 -23.953 1 85.31 270 ARG A O 1
ATOM 2261 N N . PHE A 1 271 ? 9.914 2.639 -25.297 1 85.12 271 PHE A N 1
ATOM 2262 C CA . PHE A 1 271 ? 10.547 3.934 -25.078 1 85.12 271 PHE A CA 1
ATOM 2263 C C . PHE A 1 271 ? 10.43 4.352 -23.609 1 85.12 271 PHE A C 1
ATOM 2265 O O . PHE A 1 271 ? 11.336 4.969 -23.062 1 85.12 271 PHE A O 1
ATOM 2272 N N . GLU A 1 272 ? 9.391 3.883 -22.938 1 82.56 272 GLU A N 1
ATOM 2273 C CA . GLU A 1 272 ? 9.141 4.266 -21.547 1 82.56 272 GLU A CA 1
ATOM 2274 C C . GLU A 1 272 ? 10.141 3.604 -20.609 1 82.56 272 GLU A C 1
ATOM 2276 O O . GLU A 1 272 ? 10.336 4.059 -19.484 1 82.56 272 GLU A O 1
ATOM 2281 N N . SER A 1 273 ? 10.781 2.559 -21.109 1 82 273 SER A N 1
ATOM 2282 C CA . SER A 1 273 ? 11.734 1.848 -20.266 1 82 273 SER A CA 1
ATOM 2283 C C . SER A 1 273 ? 12.922 2.74 -19.906 1 82 273 SER A C 1
ATOM 2285 O O . SER A 1 273 ? 13.555 2.545 -18.859 1 82 273 SER A O 1
ATOM 2287 N N . SER A 1 274 ? 13.195 3.729 -20.75 1 83.25 274 SER A N 1
ATOM 2288 C CA . SER A 1 274 ? 14.328 4.613 -20.516 1 83.25 274 SER A CA 1
ATOM 2289 C C . SER A 1 274 ? 14.125 5.438 -19.234 1 83.25 274 SER A C 1
ATOM 2291 O O . SER A 1 274 ? 15.094 5.797 -18.562 1 83.25 274 SER A O 1
ATOM 2293 N N . ILE A 1 275 ? 12.938 5.652 -18.922 1 81.12 275 ILE A N 1
ATOM 2294 C CA . ILE A 1 275 ? 12.641 6.434 -17.719 1 81.12 275 ILE A CA 1
ATOM 2295 C C . ILE A 1 275 ? 12.969 5.613 -16.469 1 81.12 275 ILE A C 1
ATOM 2297 O O . ILE A 1 275 ? 13.57 6.129 -15.523 1 81.12 275 ILE A O 1
ATOM 2301 N N . PHE A 1 276 ? 12.781 4.387 -16.594 1 79.19 276 PHE A N 1
ATOM 2302 C CA . PHE A 1 276 ? 12.906 3.535 -15.406 1 79.19 276 PHE A CA 1
ATOM 2303 C C . PHE A 1 276 ? 14.32 2.992 -15.281 1 79.19 276 PHE A C 1
ATOM 2305 O O . PHE A 1 276 ? 14.703 2.496 -14.219 1 79.19 276 PHE A O 1
ATOM 2312 N N . GLN A 1 277 ? 15.086 3.152 -16.312 1 78.44 277 GLN A N 1
ATOM 2313 C CA . GLN A 1 277 ? 16.453 2.652 -16.297 1 78.44 277 GLN A CA 1
ATOM 2314 C C . GLN A 1 277 ? 17.438 3.75 -15.883 1 78.44 277 GLN A C 1
ATOM 2316 O O . GLN A 1 277 ? 18.641 3.518 -15.82 1 78.44 277 GLN A O 1
ATOM 2321 N N . ASN A 1 278 ? 16.922 4.867 -15.508 1 78.56 278 ASN A N 1
ATOM 2322 C CA . ASN A 1 278 ? 17.781 6.012 -15.219 1 78.56 278 ASN A CA 1
ATOM 2323 C C . ASN A 1 278 ? 17.875 6.273 -13.711 1 78.56 278 ASN A C 1
ATOM 2325 O O . ASN A 1 278 ? 17.875 7.43 -13.281 1 78.56 278 ASN A O 1
ATOM 2329 N N . GLY A 1 279 ? 17.938 5.223 -12.992 1 78.88 279 GLY A N 1
ATOM 2330 C CA . GLY A 1 279 ? 18.094 5.367 -11.555 1 78.88 279 GLY A CA 1
ATOM 2331 C C . GLY A 1 279 ? 19.375 6.078 -11.164 1 78.88 279 GLY A C 1
ATOM 2332 O O . GLY A 1 279 ? 19.391 6.883 -10.234 1 78.88 279 GLY A O 1
ATOM 2333 N N . SER A 1 280 ? 20.422 5.879 -11.961 1 82.12 280 SER A N 1
ATOM 2334 C CA . SER A 1 280 ? 21.719 6.48 -11.672 1 82.12 280 SER A CA 1
ATOM 2335 C C . SER A 1 280 ? 21.672 7.996 -11.828 1 82.12 280 SER A C 1
ATOM 2337 O O . SER A 1 280 ? 22.375 8.719 -11.117 1 82.12 280 SER A O 1
ATOM 2339 N N . ALA A 1 281 ? 20.844 8.398 -12.727 1 88.19 281 ALA A N 1
ATOM 2340 C CA . ALA A 1 281 ? 20.688 9.836 -12.914 1 88.19 281 ALA A CA 1
ATOM 2341 C C . ALA A 1 281 ? 19.781 10.445 -11.844 1 88.19 281 ALA A C 1
ATOM 2343 O O . ALA A 1 281 ? 20.109 11.484 -11.266 1 88.19 281 ALA A O 1
ATOM 2344 N N . PHE A 1 282 ? 18.859 9.734 -11.5 1 89.69 282 PHE A N 1
ATOM 2345 C CA . PHE A 1 282 ? 17.844 10.273 -10.594 1 89.69 282 PHE A CA 1
ATOM 2346 C C . PHE A 1 282 ? 18.438 10.5 -9.203 1 89.69 282 PHE A C 1
ATOM 2348 O O . PHE A 1 282 ? 18.109 11.492 -8.547 1 89.69 282 PHE A O 1
ATOM 2355 N N . ILE A 1 283 ? 19.297 9.672 -8.773 1 92.12 283 ILE A N 1
ATOM 2356 C CA . ILE A 1 283 ? 19.828 9.719 -7.418 1 92.12 283 ILE A CA 1
ATOM 2357 C C . ILE A 1 283 ? 20.656 10.984 -7.234 1 92.12 283 ILE A C 1
ATOM 2359 O O . ILE A 1 283 ? 20.938 11.398 -6.102 1 92.12 283 ILE A O 1
ATOM 2363 N N . GLN A 1 284 ? 21.016 11.648 -8.32 1 94.56 284 GLN A N 1
ATOM 2364 C CA . GLN A 1 284 ? 21.891 12.805 -8.273 1 94.56 284 GLN A CA 1
ATOM 2365 C C . GLN A 1 284 ? 21.234 13.969 -7.531 1 94.56 284 GLN A C 1
ATOM 2367 O O . GLN A 1 284 ? 21.922 14.805 -6.949 1 94.56 284 GLN A O 1
ATOM 2372 N N . ILE A 1 285 ? 19.953 13.961 -7.512 1 94.25 285 ILE A N 1
ATOM 2373 C CA . ILE A 1 285 ? 19.219 15.039 -6.844 1 94.25 285 ILE A CA 1
ATOM 2374 C C . ILE A 1 285 ? 19.562 15.039 -5.352 1 94.25 285 ILE A C 1
ATOM 2376 O O . ILE A 1 285 ? 19.609 16.094 -4.719 1 94.25 285 ILE A O 1
ATOM 2380 N N . PHE A 1 286 ? 19.859 13.898 -4.797 1 95.56 286 PHE A N 1
ATOM 2381 C CA . PHE A 1 286 ? 20.188 13.797 -3.377 1 95.56 286 PHE A CA 1
ATOM 2382 C C . PHE A 1 286 ? 21.562 14.398 -3.09 1 95.56 286 PHE A C 1
ATOM 2384 O O . PHE A 1 286 ? 21.766 15.023 -2.047 1 95.56 286 PHE A O 1
ATOM 2391 N N . PHE A 1 287 ? 22.438 14.242 -4.027 1 97.31 287 PHE A N 1
ATOM 2392 C CA . PHE A 1 287 ? 23.766 14.852 -3.873 1 97.31 287 PHE A CA 1
ATOM 2393 C C . PHE A 1 287 ? 23.656 16.375 -3.959 1 97.31 287 PHE A C 1
ATOM 2395 O O . PHE A 1 287 ? 24.297 17.094 -3.186 1 97.31 287 PHE A O 1
ATOM 2402 N N . VAL A 1 288 ? 22.812 16.781 -4.867 1 97.12 288 VAL A N 1
ATOM 2403 C CA . VAL A 1 288 ? 22.609 18.219 -5.039 1 97.12 288 VAL A CA 1
ATOM 2404 C C . VAL A 1 288 ? 22.031 18.812 -3.76 1 97.12 288 VAL A C 1
ATOM 2406 O O . VAL A 1 288 ? 22.531 19.828 -3.264 1 97.12 288 VAL A O 1
ATOM 2409 N N . MET A 1 289 ? 21.078 18.172 -3.215 1 96 289 MET A N 1
ATOM 2410 C CA . MET A 1 289 ? 20.422 18.656 -2.012 1 96 289 MET A CA 1
ATOM 2411 C C . MET A 1 289 ? 21.375 18.656 -0.822 1 96 289 MET A C 1
ATOM 2413 O O . MET A 1 289 ? 21.422 19.609 -0.05 1 96 289 MET A O 1
ATOM 2417 N N . SER A 1 290 ? 22.141 17.609 -0.679 1 96.31 290 SER A N 1
ATOM 2418 C CA . SER A 1 290 ? 23.078 17.484 0.429 1 96.31 290 SER A CA 1
ATOM 2419 C C . SER A 1 290 ? 24.125 18.594 0.403 1 96.31 290 SER A C 1
ATOM 2421 O O . SER A 1 290 ? 24.391 19.219 1.429 1 96.31 290 SER A O 1
ATOM 2423 N N . SER A 1 291 ? 24.656 18.828 -0.742 1 97.25 291 SER A N 1
ATOM 2424 C CA . SER A 1 291 ? 25.703 19.844 -0.866 1 97.25 291 SER A CA 1
ATOM 2425 C C . SER A 1 291 ? 25.125 21.25 -0.701 1 97.25 291 SER A C 1
ATOM 2427 O O . SER A 1 291 ? 25.781 22.125 -0.125 1 97.25 291 SER A O 1
ATOM 2429 N N . PHE A 1 292 ? 23.953 21.484 -1.262 1 96.88 292 PHE A N 1
ATOM 2430 C CA . PHE A 1 292 ? 23.266 22.766 -1.108 1 96.88 292 PHE A CA 1
ATOM 2431 C C . PHE A 1 292 ? 23.094 23.109 0.366 1 96.88 292 PHE A C 1
ATOM 2433 O O . PHE A 1 292 ? 23.453 24.219 0.796 1 96.88 292 PHE A O 1
ATOM 2440 N N . LEU A 1 293 ? 22.625 22.188 1.132 1 94.62 293 LEU A N 1
ATOM 2441 C CA . LEU A 1 293 ? 22.359 22.422 2.549 1 94.62 293 LEU A CA 1
ATOM 2442 C C . LEU A 1 293 ? 23.656 22.547 3.332 1 94.62 293 LEU A C 1
ATOM 2444 O O . LEU A 1 293 ? 23.734 23.344 4.277 1 94.62 293 LEU A O 1
ATOM 2448 N N . LEU A 1 294 ? 24.641 21.75 2.967 1 96 294 LEU A N 1
ATOM 2449 C CA . LEU A 1 294 ? 25.953 21.875 3.602 1 96 294 LEU A CA 1
ATOM 2450 C C . LEU A 1 294 ? 26.5 23.281 3.439 1 96 294 LEU A C 1
ATOM 2452 O O . LEU A 1 294 ? 26.938 23.906 4.418 1 96 294 LEU A O 1
ATOM 2456 N N . TYR A 1 295 ? 26.422 23.781 2.248 1 96.44 295 TYR A N 1
ATOM 2457 C CA . TYR A 1 295 ? 26.969 25.109 1.967 1 96.44 295 TYR A CA 1
ATOM 2458 C C . TYR A 1 295 ? 26.203 26.188 2.717 1 96.44 295 TYR A C 1
ATOM 2460 O O . TYR A 1 295 ? 26.812 27.062 3.344 1 96.44 295 TYR A O 1
ATOM 2468 N N . VAL A 1 296 ? 24.953 26.141 2.66 1 93.38 296 VAL A N 1
ATOM 2469 C CA . VAL A 1 296 ? 24.109 27.156 3.277 1 93.38 296 VAL A CA 1
ATOM 2470 C C . VAL A 1 296 ? 24.281 27.141 4.793 1 93.38 296 VAL A C 1
ATOM 2472 O O . VAL A 1 296 ? 24.5 28.172 5.414 1 93.38 296 VAL A O 1
ATOM 2475 N N . ASN A 1 297 ? 24.234 25.953 5.379 1 92 297 ASN A N 1
ATOM 2476 C CA . ASN A 1 297 ? 24.359 25.812 6.828 1 92 297 ASN A CA 1
ATOM 2477 C C . ASN A 1 297 ? 25.734 26.25 7.316 1 92 297 ASN A C 1
ATOM 2479 O O . ASN A 1 297 ? 25.859 26.906 8.352 1 92 297 ASN A O 1
ATOM 2483 N N . PHE A 1 298 ? 26.75 25.859 6.609 1 94.06 298 PHE A N 1
ATOM 2484 C CA . PHE A 1 298 ? 28.109 26.219 7.004 1 94.06 298 PHE A CA 1
ATOM 2485 C C . PHE A 1 298 ? 28.312 27.719 6.887 1 94.06 298 PHE A C 1
ATOM 2487 O O . PHE A 1 298 ? 28.922 28.344 7.766 1 94.06 298 PHE A O 1
ATOM 2494 N N . THR A 1 299 ? 27.844 28.344 5.859 1 91.31 299 THR A N 1
ATOM 2495 C CA . THR A 1 299 ? 28.016 29.781 5.621 1 91.31 299 THR A CA 1
ATOM 2496 C C . THR A 1 299 ? 27.25 30.594 6.645 1 91.31 299 THR A C 1
ATOM 2498 O O . THR A 1 299 ? 27.719 31.641 7.086 1 91.31 299 THR A O 1
ATOM 2501 N N . GLU A 1 300 ? 26.109 30.109 6.953 1 88 300 GLU A N 1
ATOM 2502 C CA . GLU A 1 300 ? 25.281 30.812 7.926 1 88 300 GLU A CA 1
ATOM 2503 C C . GLU A 1 300 ? 25.938 30.828 9.305 1 88 300 GLU A C 1
ATOM 2505 O O . GLU A 1 300 ? 25.797 31.797 10.055 1 88 300 GLU A O 1
ATOM 2510 N N . ARG A 1 301 ? 26.672 29.812 9.672 1 89.38 301 ARG A N 1
ATOM 2511 C CA . ARG A 1 301 ? 27.266 29.688 10.992 1 89.38 301 ARG A CA 1
ATOM 2512 C C . ARG A 1 301 ? 28.547 30.516 11.102 1 89.38 301 ARG A C 1
ATOM 2514 O O . ARG A 1 301 ? 29 30.844 12.203 1 89.38 301 ARG A O 1
ATOM 2521 N N . GLN A 1 302 ? 29.188 30.875 10.016 1 89.06 302 GLN A N 1
ATOM 2522 C CA . GLN A 1 302 ? 30.359 31.734 9.969 1 89.06 302 GLN A CA 1
ATOM 2523 C C . GLN A 1 302 ? 31.453 31.219 10.898 1 89.06 302 GLN A C 1
ATOM 2525 O O . GLN A 1 302 ? 32 31.969 11.695 1 89.06 302 GLN A O 1
ATOM 2530 N N . TRP A 1 303 ? 31.75 29.938 10.805 1 89.12 303 TRP A N 1
ATOM 2531 C CA . TRP A 1 303 ? 32.75 29.281 11.664 1 89.12 303 TRP A CA 1
ATOM 2532 C C . TRP A 1 303 ? 34.156 29.672 11.266 1 89.12 303 TRP A C 1
ATOM 2534 O O . TRP A 1 303 ? 35.062 29.688 12.102 1 89.12 303 TRP A O 1
ATOM 2544 N N . ILE A 1 304 ? 34.344 29.891 9.992 1 93.38 304 ILE A N 1
ATOM 2545 C CA . ILE A 1 304 ? 35.688 30.125 9.453 1 93.38 304 ILE A CA 1
ATOM 2546 C C . ILE A 1 304 ? 35.688 31.406 8.641 1 93.38 304 ILE A C 1
ATOM 2548 O O . ILE A 1 304 ? 34.75 31.703 7.898 1 93.38 304 ILE A O 1
ATOM 2552 N N . ASN A 1 305 ? 36.719 32.156 8.898 1 91.94 305 ASN A N 1
ATOM 2553 C CA . ASN A 1 305 ? 36.969 33.344 8.117 1 91.94 305 ASN A CA 1
ATOM 2554 C C . ASN A 1 305 ? 38.438 33.406 7.676 1 91.94 305 ASN A C 1
ATOM 2556 O O . ASN A 1 305 ? 39.188 32.5 7.918 1 91.94 305 ASN A O 1
ATOM 2560 N N . LYS A 1 306 ? 38.844 34.5 7.02 1 92.06 306 LYS A N 1
ATOM 2561 C CA . LYS A 1 306 ? 40.188 34.688 6.473 1 92.06 306 LYS A CA 1
ATOM 2562 C C . LYS A 1 306 ? 41.25 34.688 7.578 1 92.06 306 LYS A C 1
ATOM 2564 O O . LYS A 1 306 ? 42.375 34.281 7.359 1 92.06 306 LYS A O 1
ATOM 2569 N N . GLU A 1 307 ? 40.812 35.094 8.758 1 93.5 307 GLU A N 1
ATOM 2570 C CA . GLU A 1 307 ? 41.75 35.25 9.875 1 93.5 307 GLU A CA 1
ATOM 2571 C C . GLU A 1 307 ? 41.812 34 10.742 1 93.5 307 GLU A C 1
ATOM 2573 O O . GLU A 1 307 ? 42.656 33.906 11.641 1 93.5 307 GLU A O 1
ATOM 2578 N N . SER A 1 308 ? 41.031 33 10.375 1 94.31 308 SER A N 1
ATOM 2579 C CA . SER A 1 308 ? 41 31.797 11.172 1 94.31 308 SER A CA 1
ATOM 2580 C C . SER A 1 308 ? 42.312 31 11.039 1 94.31 308 SER A C 1
ATOM 2582 O O . SER A 1 308 ? 42.875 30.906 9.945 1 94.31 308 SER A O 1
ATOM 2584 N N . GLY A 1 309 ? 42.875 30.469 12.164 1 93.75 309 GLY A N 1
ATOM 2585 C CA . GLY A 1 309 ? 44.062 29.672 12.164 1 93.75 309 GLY A CA 1
ATOM 2586 C C . GLY A 1 309 ? 43.844 28.25 11.648 1 93.75 309 GLY A C 1
ATOM 2587 O O . GLY A 1 309 ? 42.719 27.797 11.539 1 93.75 309 GLY A O 1
ATOM 2588 N N . VAL A 1 310 ? 44.875 27.562 11.312 1 93.81 310 VAL A N 1
ATOM 2589 C CA . VAL A 1 310 ? 44.844 26.203 10.758 1 93.81 310 VAL A CA 1
ATOM 2590 C C . VAL A 1 310 ? 44.25 25.25 11.789 1 93.81 310 VAL A C 1
ATOM 2592 O O . VAL A 1 310 ? 43.5 24.328 11.438 1 93.81 310 VAL A O 1
ATOM 2595 N N . LEU A 1 311 ? 44.469 25.422 13.031 1 95.5 311 LEU A N 1
ATOM 2596 C CA . LEU A 1 311 ? 44 24.547 14.094 1 95.5 311 LEU A CA 1
ATOM 2597 C C . LEU A 1 311 ? 42.469 24.703 14.266 1 95.5 311 LEU A C 1
ATOM 2599 O O . LEU A 1 311 ? 41.781 23.734 14.562 1 95.5 311 LEU A O 1
ATOM 2603 N N . THR A 1 312 ? 42.094 25.938 14.094 1 95.31 312 THR A N 1
ATOM 2604 C CA . THR A 1 312 ? 40.656 26.203 14.18 1 95.31 312 THR A CA 1
ATOM 2605 C C . THR A 1 312 ? 39.938 25.531 13.016 1 95.31 312 THR A C 1
ATOM 2607 O O . THR A 1 312 ? 38.844 24.969 13.203 1 95.31 312 THR A O 1
ATOM 2610 N N . CYS A 1 313 ? 40.531 25.609 11.875 1 96.44 313 CYS A N 1
ATOM 2611 C CA . CYS A 1 313 ? 39.938 24.984 10.695 1 96.44 313 CYS A CA 1
ATOM 2612 C C . CYS A 1 313 ? 39.844 23.484 10.875 1 96.44 313 CYS A C 1
ATOM 2614 O O . CYS A 1 313 ? 38.812 22.891 10.547 1 96.44 313 CYS A O 1
ATOM 2616 N N . ILE A 1 314 ? 40.844 22.859 11.453 1 96.75 314 ILE A N 1
ATOM 2617 C CA . ILE A 1 314 ? 40.844 21.422 11.695 1 96.75 314 ILE A CA 1
ATOM 2618 C C . ILE A 1 314 ? 39.781 21.062 12.742 1 96.75 314 ILE A C 1
ATOM 2620 O O . ILE A 1 314 ? 39.094 20.062 12.609 1 96.75 314 ILE A O 1
ATOM 2624 N N . GLY A 1 315 ? 39.719 21.812 13.719 1 96 315 GLY A N 1
ATOM 2625 C CA . GLY A 1 315 ? 38.719 21.594 14.758 1 96 315 GLY A CA 1
ATOM 2626 C C . GLY A 1 315 ? 37.312 21.641 14.234 1 96 315 GLY A C 1
ATOM 2627 O O . GLY A 1 315 ? 36.469 20.797 14.602 1 96 315 GLY A O 1
ATOM 2628 N N . VAL A 1 316 ? 37.062 22.688 13.43 1 95.94 316 VAL A N 1
ATOM 2629 C CA . VAL A 1 316 ? 35.719 22.828 12.859 1 95.94 316 VAL A CA 1
ATOM 2630 C C . VAL A 1 316 ? 35.406 21.641 11.953 1 95.94 316 VAL A C 1
ATOM 2632 O O . VAL A 1 316 ? 34.312 21.109 11.953 1 95.94 316 VAL A O 1
ATOM 2635 N N . TYR A 1 317 ? 36.375 21.188 11.172 1 96.88 317 TYR A N 1
ATOM 2636 C CA . TYR A 1 317 ? 36.219 20.031 10.289 1 96.88 317 TYR A CA 1
ATOM 2637 C C . TYR A 1 317 ? 35.781 18.812 11.078 1 96.88 317 TYR A C 1
ATOM 2639 O O . TYR A 1 317 ? 34.781 18.156 10.727 1 96.88 317 TYR A O 1
ATOM 2647 N N . PHE A 1 318 ? 36.469 18.469 12.125 1 96.69 318 PHE A N 1
ATOM 2648 C CA . PHE A 1 318 ? 36.188 17.25 12.891 1 96.69 318 PHE A CA 1
ATOM 2649 C C . PHE A 1 318 ? 34.875 17.391 13.648 1 96.69 318 PHE A C 1
ATOM 2651 O O . PHE A 1 318 ? 34.156 16.391 13.828 1 96.69 318 PHE A O 1
ATOM 2658 N N . ARG A 1 319 ? 34.594 18.562 14.055 1 93.44 319 ARG A N 1
ATOM 2659 C CA . ARG A 1 319 ? 33.312 18.766 14.727 1 93.44 319 ARG A CA 1
ATOM 2660 C C . ARG A 1 319 ? 32.156 18.469 13.797 1 93.44 319 ARG A C 1
ATOM 2662 O O . ARG A 1 319 ? 31.219 17.734 14.164 1 93.44 319 ARG A O 1
ATO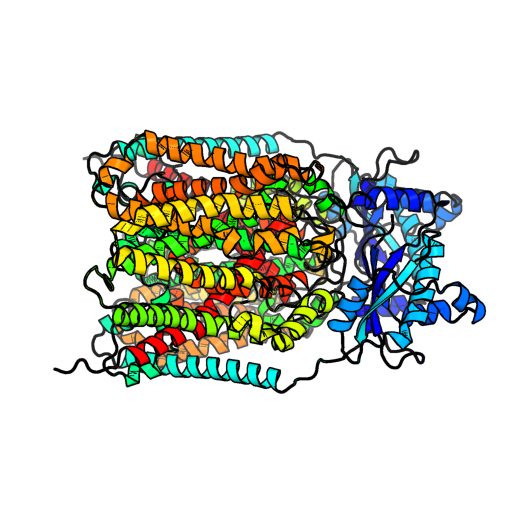M 2669 N N . VAL A 1 320 ? 32.25 19.031 12.617 1 94.94 320 VAL A N 1
ATOM 2670 C CA . VAL A 1 320 ? 31.172 18.844 11.656 1 94.94 320 VAL A CA 1
ATOM 2671 C C . VAL A 1 320 ? 31.125 17.391 11.203 1 94.94 320 VAL A C 1
ATOM 2673 O O . VAL A 1 320 ? 30.047 16.797 11.094 1 94.94 320 VAL A O 1
ATOM 2676 N N . PHE A 1 321 ? 32.25 16.828 10.984 1 95.5 321 PHE A N 1
ATOM 2677 C CA . PHE A 1 321 ? 32.344 15.453 10.523 1 95.5 321 PHE A CA 1
ATOM 2678 C C . PHE A 1 321 ? 31.75 14.5 11.555 1 95.5 321 PHE A C 1
ATOM 2680 O O . PHE A 1 321 ? 30.922 13.648 11.219 1 95.5 321 PHE A O 1
ATOM 2687 N N . PHE A 1 322 ? 32.094 14.617 12.805 1 94.25 322 PHE A N 1
ATOM 2688 C CA . PHE A 1 322 ? 31.672 13.672 13.828 1 94.25 322 PHE A CA 1
ATOM 2689 C C . PHE A 1 322 ? 30.188 13.867 14.156 1 94.25 322 PHE A C 1
ATOM 2691 O O . PHE A 1 322 ? 29.5 12.898 14.477 1 94.25 322 PHE A O 1
ATOM 2698 N N . THR A 1 323 ? 29.766 15.055 14.055 1 91.5 323 THR A N 1
ATOM 2699 C CA . THR A 1 323 ? 28.344 15.281 14.258 1 91.5 323 THR A CA 1
ATOM 2700 C C . THR A 1 323 ? 27.516 14.531 13.219 1 91.5 323 THR A C 1
ATOM 2702 O O . THR A 1 323 ? 26.547 13.859 13.562 1 91.5 323 THR A O 1
ATOM 2705 N N . ARG A 1 324 ? 27.906 14.602 12.008 1 93.75 324 ARG A N 1
ATOM 2706 C CA . ARG A 1 324 ? 27.203 13.914 10.938 1 93.75 324 ARG A CA 1
ATOM 2707 C C . ARG A 1 324 ? 27.359 12.398 11.07 1 93.75 324 ARG A C 1
ATOM 2709 O O . ARG A 1 324 ? 26.391 11.656 10.953 1 93.75 324 ARG A O 1
ATOM 2716 N N . TYR A 1 325 ? 28.594 11.984 11.344 1 95.12 325 TYR A N 1
ATOM 2717 C CA . TYR A 1 325 ? 28.906 10.562 11.461 1 95.12 325 TYR A CA 1
ATOM 2718 C C . TYR A 1 325 ? 28.078 9.914 12.562 1 95.12 325 TYR A C 1
ATOM 2720 O O . TYR A 1 325 ? 27.469 8.859 12.352 1 95.12 325 TYR A O 1
ATOM 2728 N N . LEU A 1 326 ? 27.984 10.555 13.688 1 93.5 326 LEU A N 1
ATOM 2729 C CA . LEU A 1 326 ? 27.297 9.984 14.844 1 93.5 326 LEU A CA 1
ATOM 2730 C C . LEU A 1 326 ? 25.781 10.062 14.68 1 93.5 326 LEU A C 1
ATOM 2732 O O . LEU A 1 326 ? 25.047 9.305 15.312 1 93.5 326 LEU A O 1
ATOM 2736 N N . ARG A 1 327 ? 25.406 10.914 13.828 1 91.62 327 ARG A N 1
ATOM 2737 C CA . ARG A 1 327 ? 23.984 11.023 13.539 1 91.62 327 ARG A CA 1
ATOM 2738 C C . ARG A 1 327 ? 23.516 9.891 12.633 1 91.62 327 ARG A C 1
ATOM 2740 O O . ARG A 1 327 ? 22.406 9.391 12.781 1 91.62 327 ARG A O 1
ATOM 2747 N N . ILE A 1 328 ? 24.344 9.352 11.766 1 94.31 328 ILE A N 1
ATOM 2748 C CA . ILE A 1 328 ? 23.969 8.398 10.727 1 94.31 328 ILE A CA 1
ATOM 2749 C C . ILE A 1 328 ? 24.25 6.977 11.211 1 94.31 328 ILE A C 1
ATOM 2751 O O . ILE A 1 328 ? 23.469 6.059 10.953 1 94.31 328 ILE A O 1
ATOM 2755 N N . LEU A 1 329 ? 25.25 6.789 12.031 1 95.12 329 LEU A N 1
ATOM 2756 C CA . LEU A 1 329 ? 25.844 5.492 12.352 1 95.12 329 LEU A CA 1
ATOM 2757 C C . LEU A 1 329 ? 24.844 4.625 13.125 1 95.12 329 LEU A C 1
ATOM 2759 O O . LEU A 1 329 ? 24.688 3.441 12.82 1 95.12 329 LEU A O 1
ATOM 2763 N N . PRO A 1 330 ? 24.156 5.156 14.078 1 94.06 330 PRO A N 1
ATOM 2764 C CA . PRO A 1 330 ? 23.281 4.285 14.852 1 94.06 330 PRO A CA 1
ATOM 2765 C C . PRO A 1 330 ? 22.188 3.639 14 1 94.06 330 PRO A C 1
ATOM 2767 O O . PRO A 1 330 ? 21.906 2.445 14.141 1 94.06 330 PRO A O 1
ATOM 2770 N N . SER A 1 331 ? 21.562 4.395 13.148 1 96 331 SER A N 1
ATOM 2771 C CA . SER A 1 331 ? 20.531 3.844 12.281 1 96 331 SER A CA 1
ATOM 2772 C C . SER A 1 331 ? 21.109 2.797 11.336 1 96 331 SER A C 1
ATOM 2774 O O . SER A 1 331 ? 20.453 1.786 11.055 1 96 331 SER A O 1
ATOM 2776 N N . LEU A 1 332 ? 22.312 3.01 10.867 1 96.75 332 LEU A N 1
ATOM 2777 C CA . LEU A 1 332 ? 22.984 2.053 9.992 1 96.75 332 LEU A CA 1
ATOM 2778 C C . LEU A 1 332 ? 23.266 0.749 10.734 1 96.75 332 LEU A C 1
ATOM 2780 O O . LEU A 1 332 ? 23.047 -0.337 10.188 1 96.75 332 LEU A O 1
ATOM 2784 N N . LEU A 1 333 ? 23.703 0.927 11.938 1 96 333 LEU A N 1
ATOM 2785 C CA . LEU A 1 333 ? 24 -0.249 12.75 1 96 333 LEU A CA 1
ATOM 2786 C C . LEU A 1 333 ? 22.75 -1.065 13.016 1 96 333 LEU A C 1
ATOM 2788 O O . LEU A 1 333 ? 22.797 -2.299 13.016 1 96 333 LEU A O 1
ATOM 2792 N N . MET A 1 334 ? 21.688 -0.398 13.242 1 96.12 334 MET A N 1
ATOM 2793 C CA . MET A 1 334 ? 20.422 -1.092 13.461 1 96.12 334 MET A CA 1
ATOM 2794 C C . MET A 1 334 ? 20 -1.877 12.227 1 96.12 334 MET A C 1
ATOM 2796 O O . MET A 1 334 ? 19.516 -3.004 12.336 1 96.12 334 MET A O 1
ATOM 2800 N N . LEU A 1 335 ? 20.156 -1.299 11.055 1 97.25 335 LEU A N 1
ATOM 2801 C CA . LEU A 1 335 ? 19.844 -1.996 9.812 1 97.25 335 LEU A CA 1
ATOM 2802 C C . LEU A 1 335 ? 20.719 -3.242 9.656 1 97.25 335 LEU A C 1
ATOM 2804 O O . LEU A 1 335 ? 20.203 -4.312 9.305 1 97.25 335 LEU A O 1
ATOM 2808 N N . ILE A 1 336 ? 22.016 -3.064 9.922 1 97.25 336 ILE A N 1
ATOM 2809 C CA . ILE A 1 336 ? 22.953 -4.168 9.805 1 97.25 336 ILE A CA 1
ATOM 2810 C C . ILE A 1 336 ? 22.562 -5.293 10.758 1 97.25 336 ILE A C 1
ATOM 2812 O O . ILE A 1 336 ? 22.562 -6.465 10.383 1 97.25 336 ILE A O 1
ATOM 2816 N N . LEU A 1 337 ? 22.188 -4.91 11.914 1 96.88 337 LEU A N 1
ATOM 2817 C CA . LEU A 1 337 ? 21.766 -5.887 12.914 1 96.88 337 LEU A CA 1
ATOM 2818 C C . LEU A 1 337 ? 20.5 -6.609 12.469 1 96.88 337 LEU A C 1
ATOM 2820 O O . LEU A 1 337 ? 20.406 -7.836 12.594 1 96.88 337 LEU A O 1
ATOM 2824 N N . PHE A 1 338 ? 19.531 -5.945 11.945 1 97.38 338 PHE A N 1
ATOM 2825 C CA . PHE A 1 338 ? 18.281 -6.543 11.5 1 97.38 338 PHE A CA 1
ATOM 2826 C C . PHE A 1 338 ? 18.516 -7.465 10.312 1 97.38 338 PHE A C 1
ATOM 2828 O O . PHE A 1 338 ? 17.969 -8.57 10.258 1 97.38 338 PHE A O 1
ATOM 2835 N N . ASN A 1 339 ? 19.344 -7.02 9.398 1 97.62 339 ASN A N 1
ATOM 2836 C CA . ASN A 1 339 ? 19.656 -7.844 8.234 1 97.62 339 ASN A CA 1
ATOM 2837 C C . ASN A 1 339 ? 20.422 -9.109 8.641 1 97.62 339 ASN A C 1
ATOM 2839 O O . ASN A 1 339 ? 20.219 -10.172 8.055 1 97.62 339 ASN A O 1
ATOM 2843 N N . GLY A 1 340 ? 21.234 -8.992 9.656 1 97.12 340 GLY A N 1
ATOM 2844 C CA . GLY A 1 340 ? 22.062 -10.102 10.07 1 97.12 340 GLY A CA 1
ATOM 2845 C C . GLY A 1 340 ? 21.359 -11.078 10.977 1 97.12 340 GLY A C 1
ATOM 2846 O O . GLY A 1 340 ? 21.812 -12.203 11.18 1 97.12 340 GLY A O 1
ATOM 2847 N N . THR A 1 341 ? 20.141 -10.75 11.523 1 96.94 341 THR A N 1
ATOM 2848 C CA . THR A 1 341 ? 19.531 -11.609 12.531 1 96.94 341 THR A CA 1
ATOM 2849 C C . THR A 1 341 ? 18.062 -11.844 12.227 1 96.94 341 THR A C 1
ATOM 2851 O O . THR A 1 341 ? 17.656 -12.961 11.898 1 96.94 341 THR A O 1
ATOM 2854 N N . ILE A 1 342 ? 17.281 -10.836 12.047 1 96.62 342 ILE A N 1
ATOM 2855 C CA . ILE A 1 342 ? 15.828 -10.906 12.086 1 96.62 342 ILE A CA 1
ATOM 2856 C C . ILE A 1 342 ? 15.289 -11.188 10.68 1 96.62 342 ILE A C 1
ATOM 2858 O O . ILE A 1 342 ? 14.328 -11.938 10.516 1 96.62 342 ILE A O 1
ATOM 2862 N N . LEU A 1 343 ? 15.859 -10.664 9.664 1 96.5 343 LEU A N 1
ATOM 2863 C CA . LEU A 1 343 ? 15.336 -10.695 8.305 1 96.5 343 LEU A CA 1
ATOM 2864 C C . LEU A 1 343 ? 15.062 -12.125 7.852 1 96.5 343 LEU A C 1
ATOM 2866 O O . LEU A 1 343 ? 13.961 -12.438 7.398 1 96.5 343 LEU A O 1
ATOM 2870 N N . SER A 1 344 ? 16.016 -13.047 8.008 1 94.69 344 SER A N 1
ATOM 2871 C CA . SER A 1 344 ? 15.922 -14.414 7.5 1 94.69 344 SER A CA 1
ATOM 2872 C C . SER A 1 344 ? 14.859 -15.211 8.258 1 94.69 344 SER A C 1
ATOM 2874 O O . SER A 1 344 ? 14.391 -16.25 7.777 1 94.69 344 SER A O 1
ATOM 2876 N N . ARG A 1 345 ? 14.406 -14.719 9.414 1 94.31 345 ARG A N 1
ATOM 2877 C CA . ARG A 1 345 ? 13.484 -15.461 10.266 1 94.31 345 ARG A CA 1
ATOM 2878 C C . ARG A 1 345 ? 12.047 -14.984 10.047 1 94.31 345 ARG A C 1
ATOM 2880 O O . ARG A 1 345 ? 11.109 -15.578 10.578 1 94.31 345 ARG A O 1
ATOM 2887 N N . LEU A 1 346 ? 11.805 -14 9.234 1 94.19 346 LEU A N 1
ATOM 2888 C CA . LEU A 1 346 ? 10.5 -13.352 9.133 1 94.19 346 LEU A CA 1
ATOM 2889 C C . LEU A 1 346 ? 9.633 -14.047 8.094 1 94.19 346 LEU A C 1
ATOM 2891 O O . LEU A 1 346 ? 8.43 -13.781 8 1 94.19 346 LEU A O 1
ATOM 2895 N N . GLY A 1 347 ? 10.219 -14.953 7.34 1 91.38 347 GLY A N 1
ATOM 2896 C CA . GLY A 1 347 ? 9.422 -15.594 6.305 1 91.38 347 GLY A CA 1
ATOM 2897 C C . GLY A 1 347 ? 9.977 -16.938 5.875 1 91.38 347 GLY A C 1
ATOM 2898 O O . GLY A 1 347 ? 10.898 -17.469 6.5 1 91.38 347 GLY A O 1
ATOM 2899 N N . ASP A 1 348 ? 9.281 -17.562 4.961 1 92 348 ASP A N 1
ATOM 2900 C CA . ASP A 1 348 ? 9.68 -18.828 4.352 1 92 348 ASP A CA 1
ATOM 2901 C C . ASP A 1 348 ? 9.133 -18.953 2.932 1 92 348 ASP A C 1
ATOM 2903 O O . ASP A 1 348 ? 8.352 -18.109 2.484 1 92 348 ASP A O 1
ATOM 2907 N N . GLY A 1 349 ? 9.609 -19.984 2.23 1 92.19 349 GLY A N 1
ATOM 2908 C CA . GLY A 1 349 ? 9.227 -20.188 0.845 1 92.19 349 GLY A CA 1
ATOM 2909 C C . GLY A 1 349 ? 10.375 -20.672 -0.025 1 92.19 349 GLY A C 1
ATOM 2910 O O . GLY A 1 349 ? 11.516 -20.734 0.424 1 92.19 349 GLY A O 1
ATOM 2911 N N . PRO A 1 350 ? 10.008 -21.031 -1.218 1 94.75 350 PRO A N 1
ATOM 2912 C CA . PRO A 1 350 ? 11.031 -21.609 -2.098 1 94.75 350 PRO A CA 1
ATOM 2913 C C . PRO A 1 350 ? 12.148 -20.625 -2.422 1 94.75 350 PRO A C 1
ATOM 2915 O O . PRO A 1 350 ? 13.312 -21.016 -2.535 1 94.75 350 PRO A O 1
ATOM 2918 N N . PHE A 1 351 ? 11.859 -19.266 -2.504 1 94.25 351 PHE A N 1
ATOM 2919 C CA . PHE A 1 351 ? 12.867 -18.297 -2.896 1 94.25 351 PHE A CA 1
ATOM 2920 C C . PHE A 1 351 ? 13.227 -17.391 -1.727 1 94.25 351 PHE A C 1
ATOM 2922 O O . PHE A 1 351 ? 13.867 -16.344 -1.912 1 94.25 351 PHE A O 1
ATOM 2929 N N . TRP A 1 352 ? 12.789 -17.734 -0.511 1 94 352 TRP A N 1
ATOM 2930 C CA . TRP A 1 352 ? 13.039 -16.891 0.649 1 94 352 TRP A CA 1
ATOM 2931 C C . TRP A 1 352 ? 14.531 -16.797 0.946 1 94 352 TRP A C 1
ATOM 2933 O O . TRP A 1 352 ? 15.078 -15.703 1.055 1 94 352 TRP A O 1
ATOM 2943 N N . ARG A 1 353 ? 15.188 -17.938 0.986 1 93.12 353 ARG A N 1
ATOM 2944 C CA . ARG A 1 353 ? 16.625 -17.969 1.294 1 93.12 353 ARG A CA 1
ATOM 2945 C C . ARG A 1 353 ? 17.438 -17.375 0.144 1 93.12 353 ARG A C 1
ATOM 2947 O O . ARG A 1 353 ? 18.516 -16.828 0.36 1 93.12 353 ARG A O 1
ATOM 2954 N N . HIS A 1 354 ? 16.891 -17.531 -1.055 1 92.94 354 HIS A N 1
ATOM 2955 C CA . HIS A 1 354 ? 17.547 -16.953 -2.219 1 92.94 354 HIS A CA 1
ATOM 2956 C C . HIS A 1 354 ? 17.656 -15.438 -2.092 1 92.94 354 HIS A C 1
ATOM 2958 O O . HIS A 1 354 ? 18.641 -14.844 -2.523 1 92.94 354 HIS A O 1
ATOM 2964 N N . LEU A 1 355 ? 16.703 -14.82 -1.435 1 92.44 355 LEU A N 1
ATOM 2965 C CA . LEU A 1 355 ? 16.609 -13.367 -1.368 1 92.44 355 LEU A CA 1
ATOM 2966 C C . LEU A 1 355 ? 17.219 -12.844 -0.07 1 92.44 355 LEU A C 1
ATOM 2968 O O . LEU A 1 355 ? 17.656 -11.695 -0.002 1 92.44 355 LEU A O 1
ATOM 2972 N N . THR A 1 356 ? 17.281 -13.672 0.995 1 94.06 356 THR A N 1
ATOM 2973 C CA . THR A 1 356 ? 17.547 -13.086 2.303 1 94.06 356 THR A CA 1
ATOM 2974 C C . THR A 1 356 ? 18.859 -13.617 2.877 1 94.06 356 THR A C 1
ATOM 2976 O O . THR A 1 356 ? 19.5 -12.953 3.695 1 94.06 356 THR A O 1
ATOM 2979 N N . GLU A 1 357 ? 19.297 -14.797 2.439 1 94.25 357 GLU A N 1
ATOM 2980 C CA . GLU A 1 357 ? 20.422 -15.445 3.105 1 94.25 357 GLU A CA 1
ATOM 2981 C C . GLU A 1 357 ? 21.734 -14.688 2.859 1 94.25 357 GLU A C 1
ATOM 2983 O O . GLU A 1 357 ? 22.578 -14.609 3.744 1 94.25 357 GLU A O 1
ATOM 2988 N N . ALA A 1 358 ? 21.875 -14.18 1.658 1 93.12 358 ALA A N 1
ATOM 2989 C CA . ALA A 1 358 ? 23.094 -13.414 1.355 1 93.12 358 ALA A CA 1
ATOM 2990 C C . ALA A 1 358 ? 23.234 -12.219 2.289 1 93.12 358 ALA A C 1
ATOM 2992 O O . ALA A 1 358 ? 24.328 -11.906 2.748 1 93.12 358 ALA A O 1
ATOM 2993 N N . GLU A 1 359 ? 22.156 -11.531 2.576 1 94 359 GLU A N 1
ATOM 2994 C CA . GLU A 1 359 ? 22.172 -10.383 3.471 1 94 359 GLU A CA 1
ATOM 2995 C C . GLU A 1 359 ? 22.562 -10.789 4.891 1 94 359 GLU A C 1
ATOM 2997 O O . GLU A 1 359 ? 23.312 -10.078 5.562 1 94 359 GLU A O 1
ATOM 3002 N N . ARG A 1 360 ? 22.016 -11.891 5.316 1 95.38 360 ARG A N 1
ATOM 3003 C CA . ARG A 1 360 ? 22.344 -12.375 6.656 1 95.38 360 ARG A CA 1
ATOM 3004 C C . ARG A 1 360 ? 23.844 -12.656 6.777 1 95.38 360 ARG A C 1
ATOM 3006 O O . ARG A 1 360 ? 24.484 -12.203 7.723 1 95.38 360 ARG A O 1
ATOM 3013 N N . VAL A 1 361 ? 24.391 -13.305 5.793 1 95.44 361 VAL A N 1
ATOM 3014 C CA . VAL A 1 361 ? 25.781 -13.742 5.836 1 95.44 361 VAL A CA 1
ATOM 3015 C C . VAL A 1 361 ? 26.719 -12.539 5.688 1 95.44 361 VAL A C 1
ATOM 3017 O O . VAL A 1 361 ? 27.641 -12.352 6.484 1 95.44 361 VAL A O 1
ATOM 3020 N N . PHE A 1 362 ? 26.453 -11.672 4.754 1 95.12 362 PHE A N 1
ATOM 3021 C CA . PHE A 1 362 ? 27.359 -10.562 4.445 1 95.12 362 PHE A CA 1
ATOM 3022 C C . PHE A 1 362 ? 27.266 -9.484 5.52 1 95.12 362 PHE A C 1
ATOM 3024 O O . PHE A 1 362 ? 28.266 -8.82 5.82 1 95.12 362 PHE A O 1
ATOM 3031 N N . CYS A 1 363 ? 26.109 -9.281 6.137 1 96.62 363 CYS A N 1
ATOM 3032 C CA . CYS A 1 363 ? 26 -8.297 7.207 1 96.62 363 CYS A CA 1
ATOM 3033 C C . CYS A 1 363 ? 26.703 -8.781 8.469 1 96.62 363 CYS A C 1
ATOM 3035 O O . CYS A 1 363 ? 27.094 -7.973 9.312 1 96.62 363 CYS A O 1
ATOM 3037 N N . ARG A 1 364 ? 26.859 -10.078 8.609 1 95.56 364 ARG A N 1
ATOM 3038 C CA . ARG A 1 364 ? 27.578 -10.648 9.75 1 95.56 364 ARG A CA 1
ATOM 3039 C C . ARG A 1 364 ? 29.078 -10.664 9.508 1 95.56 364 ARG A C 1
ATOM 3041 O O . ARG A 1 364 ? 29.859 -10.391 10.422 1 95.56 364 ARG A O 1
ATOM 3048 N N . SER A 1 365 ? 29.484 -10.867 8.258 1 94.81 365 SER A N 1
ATOM 3049 C CA . SER A 1 365 ? 30.906 -11.047 7.969 1 94.81 365 SER A CA 1
ATOM 3050 C C . SER A 1 365 ? 31.547 -9.734 7.52 1 94.81 365 SER A C 1
ATOM 3052 O O . SER A 1 365 ? 32.719 -9.469 7.824 1 94.81 365 SER A O 1
ATOM 3054 N N . ASN A 1 366 ? 30.781 -8.883 6.758 1 95.44 366 ASN A N 1
ATOM 3055 C CA . ASN A 1 366 ? 31.375 -7.711 6.121 1 95.44 366 ASN A CA 1
ATOM 3056 C C . ASN A 1 366 ? 30.719 -6.418 6.613 1 95.44 366 ASN A C 1
ATOM 3058 O O . ASN A 1 366 ? 30.688 -5.422 5.891 1 95.44 366 ASN A O 1
ATOM 3062 N N . TRP A 1 367 ? 30.203 -6.402 7.863 1 96 367 TRP A N 1
ATOM 3063 C CA . TRP A 1 367 ? 29.516 -5.242 8.438 1 96 367 TRP A CA 1
ATOM 3064 C C . TRP A 1 367 ? 30.453 -4.039 8.492 1 96 367 TRP A C 1
ATOM 3066 O O . TRP A 1 367 ? 30 -2.893 8.422 1 96 367 TRP A O 1
ATOM 3076 N N . TRP A 1 368 ? 31.781 -4.234 8.578 1 96.19 368 TRP A N 1
ATOM 3077 C CA . TRP A 1 368 ? 32.781 -3.18 8.758 1 96.19 368 TRP A CA 1
ATOM 3078 C C . TRP A 1 368 ? 32.844 -2.285 7.527 1 96.19 368 TRP A C 1
ATOM 3080 O O . TRP A 1 368 ? 33.156 -1.097 7.629 1 96.19 368 TRP A O 1
ATOM 3090 N N . LYS A 1 369 ? 32.531 -2.82 6.316 1 96.44 369 LYS A N 1
ATOM 3091 C CA . LYS A 1 369 ? 32.531 -2.025 5.09 1 96.44 369 LYS A CA 1
ATOM 3092 C C . LYS A 1 369 ? 31.516 -0.881 5.176 1 96.44 369 LYS A C 1
ATOM 3094 O O . LYS A 1 369 ? 31.781 0.222 4.695 1 96.44 369 LYS A O 1
ATOM 3099 N N . ASN A 1 370 ? 30.391 -1.17 5.809 1 96.44 370 ASN A N 1
ATOM 3100 C CA . ASN A 1 370 ? 29.328 -0.175 5.938 1 96.44 370 ASN A CA 1
ATOM 3101 C C . ASN A 1 370 ? 29.625 0.822 7.055 1 96.44 370 ASN A C 1
ATOM 3103 O O . ASN A 1 370 ? 29.391 2.021 6.898 1 96.44 370 ASN A O 1
ATOM 3107 N N . VAL A 1 371 ? 30.172 0.367 8.141 1 96.44 371 VAL A N 1
ATOM 3108 C CA . VAL A 1 371 ? 30.422 1.194 9.32 1 96.44 371 VAL A CA 1
ATOM 3109 C C . VAL A 1 371 ? 31.5 2.234 9.008 1 96.44 371 VAL A C 1
ATOM 3111 O O . VAL A 1 371 ? 31.406 3.381 9.453 1 96.44 371 VAL A O 1
ATOM 3114 N N . PHE A 1 372 ? 32.438 1.836 8.148 1 96.19 372 PHE A N 1
ATOM 3115 C CA . PHE A 1 372 ? 33.5 2.756 7.809 1 96.19 372 PHE A CA 1
ATOM 3116 C C . PHE A 1 372 ? 33.219 3.48 6.5 1 96.19 372 PHE A C 1
ATOM 3118 O O . PHE A 1 372 ? 34.062 4.219 5.984 1 96.19 372 PHE A O 1
ATOM 3125 N N . PHE A 1 373 ? 32.094 3.348 5.949 1 96.06 373 PHE A N 1
ATOM 3126 C CA . PHE A 1 373 ? 31.594 4.043 4.762 1 96.06 373 PHE A CA 1
ATOM 3127 C C . PHE A 1 373 ? 32.562 3.838 3.592 1 96.06 373 PHE A C 1
ATOM 3129 O O . PHE A 1 373 ? 32.938 4.801 2.92 1 96.06 373 PHE A O 1
ATOM 3136 N N . VAL A 1 374 ? 32.938 2.521 3.355 1 95.81 374 VAL A N 1
ATOM 3137 C CA . VAL A 1 374 ? 33.812 2.197 2.229 1 95.81 374 VAL A CA 1
ATOM 3138 C C . VAL A 1 374 ? 33.125 1.14 1.351 1 95.81 374 VAL A C 1
ATOM 3140 O O . VAL A 1 374 ? 33.75 0.62 0.418 1 95.81 374 VAL A O 1
ATOM 3143 N N . ASN A 1 375 ? 31.891 0.887 1.609 1 94.19 375 ASN A N 1
ATOM 3144 C CA . ASN A 1 375 ? 31.188 -0.175 0.896 1 94.19 375 ASN A CA 1
ATOM 3145 C C . ASN A 1 375 ? 30.922 0.208 -0.557 1 94.19 375 ASN A C 1
ATOM 3147 O O . ASN A 1 375 ? 30.656 -0.658 -1.394 1 94.19 375 ASN A O 1
ATOM 3151 N N . ASN A 1 376 ? 31.031 1.521 -0.925 1 93.75 376 ASN A N 1
ATOM 3152 C CA . ASN A 1 376 ? 30.812 1.923 -2.312 1 93.75 376 ASN A CA 1
ATOM 3153 C C . ASN A 1 376 ? 31.969 1.455 -3.207 1 93.75 376 ASN A C 1
ATOM 3155 O O . ASN A 1 376 ? 31.781 1.292 -4.414 1 93.75 376 ASN A O 1
ATOM 3159 N N . HIS A 1 377 ? 33.125 1.172 -2.562 1 92 377 HIS A N 1
ATOM 3160 C CA . HIS A 1 377 ? 34.281 0.683 -3.309 1 92 377 HIS A CA 1
ATOM 3161 C C . HIS A 1 377 ? 34.438 -0.825 -3.148 1 92 377 HIS A C 1
ATOM 3163 O O . HIS A 1 377 ? 35.188 -1.457 -3.9 1 92 377 HIS A O 1
ATOM 3169 N N . LEU A 1 378 ? 33.719 -1.328 -2.189 1 90 378 LEU A N 1
ATOM 3170 C CA . LEU A 1 378 ? 33.75 -2.76 -1.91 1 90 378 LEU A CA 1
ATOM 3171 C C . LEU A 1 378 ? 32.375 -3.352 -1.896 1 90 378 LEU A C 1
ATOM 3173 O O . LEU A 1 378 ? 31.969 -4.023 -0.937 1 90 378 LEU A O 1
ATOM 3177 N N . LEU A 1 379 ? 31.719 -3.15 -2.957 1 86.69 379 LEU A N 1
ATOM 3178 C CA . LEU A 1 379 ? 30.297 -3.467 -2.99 1 86.69 379 LEU A CA 1
ATOM 3179 C C . LEU A 1 379 ? 30.078 -4.969 -3.121 1 86.69 379 LEU A C 1
ATOM 3181 O O . LEU A 1 379 ? 28.984 -5.473 -2.812 1 86.69 379 LEU A O 1
ATOM 3185 N N . GLU A 1 380 ? 31.141 -5.637 -3.535 1 83.44 380 GLU A N 1
ATOM 3186 C CA . GLU A 1 380 ? 31.016 -7.09 -3.641 1 83.44 380 GLU A CA 1
ATOM 3187 C C . GLU A 1 380 ? 30.812 -7.727 -2.27 1 83.44 380 GLU A C 1
ATOM 3189 O O . GLU A 1 380 ? 31.547 -7.422 -1.325 1 83.44 380 GLU A O 1
ATOM 3194 N N . ASP A 1 381 ? 29.859 -8.492 -2.037 1 86.62 381 ASP A N 1
ATOM 3195 C CA . ASP A 1 381 ? 29.547 -9.203 -0.8 1 86.62 381 ASP A CA 1
ATOM 3196 C C . ASP A 1 381 ? 29.297 -8.227 0.344 1 86.62 381 ASP A C 1
ATOM 3198 O O . ASP A 1 381 ? 29.75 -8.445 1.471 1 86.62 381 ASP A O 1
ATOM 3202 N N . SER A 1 382 ? 28.828 -7.09 -0.073 1 87.31 382 SER A N 1
ATOM 3203 C CA . SER A 1 382 ? 28.578 -6.094 0.966 1 87.31 382 SER A CA 1
ATOM 3204 C C . SER A 1 382 ? 27.172 -6.254 1.555 1 87.31 382 SER A C 1
ATOM 3206 O O . SER A 1 382 ? 26.328 -6.93 0.974 1 87.31 382 SER A O 1
ATOM 3208 N N . CYS A 1 383 ? 27.141 -5.711 2.773 1 93 383 CYS A N 1
ATOM 3209 C CA . CYS A 1 383 ? 25.859 -5.656 3.479 1 93 383 CYS A CA 1
ATOM 3210 C C . CYS A 1 383 ? 25.047 -4.445 3.043 1 93 383 CYS A C 1
ATOM 3212 O O . CYS A 1 383 ? 25.578 -3.332 2.967 1 93 383 CYS A O 1
ATOM 3214 N N . ALA A 1 384 ? 23.766 -4.656 2.75 1 93.69 384 ALA A N 1
ATOM 3215 C CA . ALA A 1 384 ? 22.875 -3.551 2.402 1 93.69 384 ALA A CA 1
ATOM 3216 C C . ALA A 1 384 ? 23.438 -2.73 1.247 1 93.69 384 ALA A C 1
ATOM 3218 O O . ALA A 1 384 ? 23.828 -1.574 1.43 1 93.69 384 ALA A O 1
ATOM 3219 N N . GLN A 1 385 ? 23.328 -3.217 0.114 1 90.62 385 GLN A N 1
ATOM 3220 C CA . GLN A 1 385 ? 23.953 -2.664 -1.08 1 90.62 385 GLN A CA 1
ATOM 3221 C C . GLN A 1 385 ? 23.469 -1.244 -1.352 1 90.62 385 GLN A C 1
ATOM 3223 O O . GLN A 1 385 ? 24.219 -0.416 -1.881 1 90.62 385 GLN A O 1
ATOM 3228 N N . GLN A 1 386 ? 22.281 -0.894 -0.917 1 92.19 386 GLN A N 1
ATOM 3229 C CA . GLN A 1 386 ? 21.734 0.429 -1.197 1 92.19 386 GLN A CA 1
ATOM 3230 C C . GLN A 1 386 ? 22.484 1.512 -0.435 1 92.19 386 GLN A C 1
ATOM 3232 O O . GLN A 1 386 ? 22.406 2.695 -0.771 1 92.19 386 GLN A O 1
ATOM 3237 N N . THR A 1 387 ? 23.281 1.074 0.556 1 95.38 387 THR A N 1
ATOM 3238 C CA . THR A 1 387 ? 23.969 2.049 1.391 1 95.38 387 THR A CA 1
ATOM 3239 C C . THR A 1 387 ? 25.25 2.537 0.707 1 95.38 387 THR A C 1
ATOM 3241 O O . THR A 1 387 ? 26 3.326 1.278 1 95.38 387 THR A O 1
ATOM 3244 N N . TRP A 1 388 ? 25.5 2.117 -0.528 1 94.5 388 TRP A N 1
ATOM 3245 C CA . TRP A 1 388 ? 26.609 2.701 -1.274 1 94.5 388 TRP A CA 1
ATOM 3246 C C . TRP A 1 388 ? 26.484 4.219 -1.345 1 94.5 388 TRP A C 1
ATOM 3248 O O . TRP A 1 388 ? 27.484 4.938 -1.279 1 94.5 388 TRP A O 1
ATOM 3258 N N . TYR A 1 389 ? 25.266 4.676 -1.556 1 95.38 389 TYR A N 1
ATOM 3259 C CA . TYR A 1 389 ? 25 6.109 -1.638 1 95.38 389 TYR A CA 1
ATOM 3260 C C . TYR A 1 389 ? 25.469 6.824 -0.378 1 95.38 389 TYR A C 1
ATOM 3262 O O . TYR A 1 389 ? 26.047 7.914 -0.454 1 95.38 389 TYR A O 1
ATOM 3270 N N . MET A 1 390 ? 25.234 6.234 0.792 1 95.94 390 MET A N 1
ATOM 3271 C CA . MET A 1 390 ? 25.641 6.848 2.055 1 95.94 390 MET A CA 1
ATOM 3272 C C . MET A 1 390 ? 27.156 6.977 2.139 1 95.94 390 MET A C 1
ATOM 3274 O O . MET A 1 390 ? 27.672 7.984 2.629 1 95.94 390 MET A O 1
ATOM 3278 N N . ALA A 1 391 ? 27.797 5.945 1.686 1 96.69 391 ALA A N 1
ATOM 3279 C CA . ALA A 1 391 ? 29.25 5.977 1.683 1 96.69 391 ALA A CA 1
ATOM 3280 C C . ALA A 1 391 ? 29.781 7.051 0.73 1 96.69 391 ALA A C 1
ATOM 3282 O O . ALA A 1 391 ? 30.656 7.844 1.096 1 96.69 391 ALA A O 1
ATOM 3283 N N . ALA A 1 392 ? 29.203 7.102 -0.423 1 97 392 ALA A N 1
ATOM 3284 C CA . ALA A 1 392 ? 29.594 8.109 -1.402 1 97 392 ALA A CA 1
ATOM 3285 C C . ALA A 1 392 ? 29.266 9.516 -0.903 1 97 392 ALA A C 1
ATOM 3287 O O . ALA A 1 392 ? 30.062 10.445 -1.067 1 97 392 ALA A O 1
ATOM 3288 N N . ASP A 1 393 ? 28.125 9.656 -0.337 1 97.06 393 ASP A N 1
ATOM 3289 C CA . ASP A 1 393 ? 27.703 10.953 0.19 1 97.06 393 ASP A CA 1
ATOM 3290 C C . ASP A 1 393 ? 28.609 11.414 1.318 1 97.06 393 ASP A C 1
ATOM 3292 O O . ASP A 1 393 ? 28.953 12.602 1.405 1 97.06 393 ASP A O 1
ATOM 3296 N N . MET A 1 394 ? 28.984 10.5 2.199 1 97.19 394 MET A N 1
ATOM 3297 C CA . MET A 1 394 ? 29.875 10.844 3.295 1 97.19 394 MET A CA 1
ATOM 3298 C C . MET A 1 394 ? 31.25 11.273 2.764 1 97.19 394 MET A C 1
ATOM 3300 O O . MET A 1 394 ? 31.828 12.25 3.25 1 97.19 394 MET A O 1
ATOM 3304 N N . GLN A 1 395 ? 31.75 10.594 1.791 1 97.69 395 GLN A N 1
ATOM 3305 C CA . GLN A 1 395 ? 33.031 10.93 1.201 1 97.69 395 GLN A CA 1
ATOM 3306 C C . GLN A 1 395 ? 33 12.289 0.508 1 97.69 395 GLN A C 1
ATOM 3308 O O . GLN A 1 395 ? 33.906 13.102 0.666 1 97.69 395 GLN A O 1
ATOM 3313 N N . LEU A 1 396 ? 31.938 12.477 -0.235 1 98 396 LEU A N 1
ATOM 3314 C CA . LEU A 1 396 ? 31.781 13.766 -0.908 1 98 396 LEU A CA 1
ATOM 3315 C C . LEU A 1 396 ? 31.547 14.883 0.103 1 98 396 LEU A C 1
ATOM 3317 O O . LEU A 1 396 ? 32.031 16 -0.078 1 98 396 LEU A O 1
ATOM 3321 N N . PHE A 1 397 ? 30.797 14.633 1.105 1 97.69 397 PHE A N 1
ATOM 3322 C CA . PHE A 1 397 ? 30.578 15.594 2.182 1 97.69 397 PHE A CA 1
ATOM 3323 C C . PHE A 1 397 ? 31.906 16.047 2.779 1 97.69 397 PHE A C 1
ATOM 3325 O O . PHE A 1 397 ? 32.125 17.234 2.982 1 97.69 397 PHE A O 1
ATOM 3332 N N . GLU A 1 398 ? 32.812 15.094 3.031 1 97.44 398 GLU A N 1
ATOM 3333 C CA . GLU A 1 398 ? 34.094 15.406 3.59 1 97.44 398 GLU A CA 1
ATOM 3334 C C . GLU A 1 398 ? 34.938 16.234 2.611 1 97.44 398 GLU A C 1
ATOM 3336 O O . GLU A 1 398 ? 35.562 17.219 3 1 97.44 398 GLU A O 1
ATOM 3341 N N . LEU A 1 399 ? 34.875 15.812 1.415 1 97.44 399 LEU A N 1
ATOM 3342 C CA . LEU A 1 399 ? 35.656 16.516 0.398 1 97.44 399 LEU A CA 1
ATOM 3343 C C . LEU A 1 399 ? 35.188 17.969 0.268 1 97.44 399 LEU A C 1
ATOM 3345 O O . LEU A 1 399 ? 36 18.891 0.273 1 97.44 399 LEU A O 1
ATOM 3349 N N . PHE A 1 400 ? 33.969 18.203 0.203 1 97.75 400 PHE A N 1
ATOM 3350 C CA . PHE A 1 400 ? 33.438 19.531 -0.018 1 97.75 400 PHE A CA 1
ATOM 3351 C C . PHE A 1 400 ? 33.469 20.359 1.267 1 97.75 400 PHE A C 1
ATOM 3353 O O . PHE A 1 400 ? 33.5 21.594 1.225 1 97.75 400 PHE A O 1
ATOM 3360 N N . LEU A 1 401 ? 33.406 19.641 2.414 1 97.25 401 LEU A N 1
ATOM 3361 C CA . LEU A 1 401 ? 33.656 20.344 3.666 1 97.25 401 LEU A CA 1
ATOM 3362 C C . LEU A 1 401 ? 35.062 20.953 3.676 1 97.25 401 LEU A C 1
ATOM 3364 O O . LEU A 1 401 ? 35.25 22.094 4.078 1 97.25 401 LEU A O 1
ATOM 3368 N N . ILE A 1 402 ? 36 20.172 3.189 1 97.38 402 ILE A N 1
ATOM 3369 C CA . ILE A 1 402 ? 37.375 20.656 3.092 1 97.38 402 ILE A CA 1
ATOM 3370 C C . ILE A 1 402 ? 37.469 21.812 2.105 1 97.38 402 ILE A C 1
ATOM 3372 O O . ILE A 1 402 ? 38.125 22.828 2.375 1 97.38 402 ILE A O 1
ATOM 3376 N N . ILE A 1 403 ? 36.75 21.703 1.041 1 97 403 ILE A N 1
ATOM 3377 C CA . ILE A 1 403 ? 36.781 22.734 0.005 1 97 403 ILE A CA 1
ATOM 3378 C C . ILE A 1 403 ? 36.156 24.031 0.553 1 97 403 ILE A C 1
ATOM 3380 O O . ILE A 1 403 ? 36.719 25.109 0.323 1 97 403 ILE A O 1
ATOM 3384 N N . ILE A 1 404 ? 35.062 23.953 1.234 1 96.75 404 ILE A N 1
ATOM 3385 C CA . ILE A 1 404 ? 34.406 25.125 1.793 1 96.75 404 ILE A CA 1
ATOM 3386 C C . ILE A 1 404 ? 35.344 25.812 2.793 1 96.75 404 ILE A C 1
ATOM 3388 O O . ILE A 1 404 ? 35.438 27.031 2.818 1 96.75 404 ILE A O 1
ATOM 3392 N N . ILE A 1 405 ? 36.031 25.016 3.609 1 96.75 405 ILE A N 1
ATOM 3393 C CA . ILE A 1 405 ? 36.938 25.547 4.617 1 96.75 405 ILE A CA 1
ATOM 3394 C C . ILE A 1 405 ? 38.125 26.266 3.932 1 96.75 405 ILE A C 1
ATOM 3396 O O . ILE A 1 405 ? 38.469 27.375 4.305 1 96.75 405 ILE A O 1
ATOM 3400 N N . ILE A 1 406 ? 38.594 25.656 2.871 1 96.31 406 ILE A N 1
ATOM 3401 C CA . ILE A 1 406 ? 39.75 26.234 2.152 1 96.31 406 ILE A CA 1
ATOM 3402 C C . ILE A 1 406 ? 39.312 27.516 1.449 1 96.31 406 ILE A C 1
ATOM 3404 O O . ILE A 1 406 ? 40.031 28.516 1.474 1 96.31 406 ILE A O 1
ATOM 3408 N N . THR A 1 407 ? 38.156 27.547 0.833 1 95.38 407 THR A N 1
ATOM 3409 C CA . THR A 1 407 ? 37.688 28.703 0.066 1 95.38 407 THR A CA 1
ATOM 3410 C C . THR A 1 407 ? 37.312 29.844 0.994 1 95.38 407 THR A C 1
ATOM 3412 O O . THR A 1 407 ? 37.438 31.016 0.618 1 95.38 407 THR A O 1
ATOM 3415 N N . LYS A 1 408 ? 36.844 29.562 2.176 1 94.81 408 LYS A N 1
ATOM 3416 C CA . LYS A 1 408 ? 36.531 30.609 3.145 1 94.81 408 LYS A CA 1
ATOM 3417 C C . LYS A 1 408 ? 37.812 31.203 3.734 1 94.81 408 LYS A C 1
ATOM 3419 O O . LYS A 1 408 ? 37.875 32.406 3.986 1 94.81 408 LYS A O 1
ATOM 3424 N N . LYS A 1 409 ? 38.812 30.344 3.955 1 95.06 409 LYS A N 1
ATOM 3425 C CA . LYS A 1 409 ? 40.094 30.812 4.492 1 95.06 409 LYS A CA 1
ATOM 3426 C C . LYS A 1 409 ? 40.875 31.562 3.432 1 95.06 409 LYS A C 1
ATOM 3428 O O . LYS A 1 409 ? 41.531 32.562 3.729 1 95.06 409 LYS A O 1
ATOM 3433 N N . HIS A 1 410 ? 40.844 31.016 2.189 1 95.06 410 HIS A N 1
ATOM 3434 C CA . HIS A 1 410 ? 41.562 31.609 1.069 1 95.06 410 HIS A CA 1
ATOM 3435 C C . HIS A 1 410 ? 40.625 31.875 -0.105 1 95.06 410 HIS A C 1
ATOM 3437 O O . HIS A 1 410 ? 40.656 31.156 -1.107 1 95.06 410 HIS A O 1
ATOM 3443 N N . PRO A 1 411 ? 39.938 32.969 -0.122 1 94 411 PRO A N 1
ATOM 3444 C CA . PRO A 1 411 ? 38.938 33.25 -1.151 1 94 411 PRO A CA 1
ATOM 3445 C C . PRO A 1 411 ? 39.562 33.406 -2.543 1 94 411 PRO A C 1
ATOM 3447 O O . PRO A 1 411 ? 38.875 33.188 -3.547 1 94 411 PRO A O 1
ATOM 3450 N N . GLY A 1 412 ? 40.812 33.719 -2.664 1 94.25 412 GLY A N 1
ATOM 3451 C CA . GLY A 1 412 ? 41.469 33.844 -3.953 1 94.25 412 GLY A CA 1
ATOM 3452 C C . GLY A 1 412 ? 41.562 32.562 -4.723 1 94.25 412 GLY A C 1
ATOM 3453 O O . GLY A 1 412 ? 41.688 32.562 -5.949 1 94.25 412 GLY A O 1
ATOM 3454 N N . LEU A 1 413 ? 41.438 31.375 -4.051 1 95.94 413 LEU A N 1
ATOM 3455 C CA . LEU A 1 413 ? 41.594 30.062 -4.668 1 95.94 413 LEU A CA 1
ATOM 3456 C C . LEU A 1 413 ? 40.25 29.531 -5.156 1 95.94 413 LEU A C 1
ATOM 3458 O O . LEU A 1 413 ? 40.188 28.484 -5.801 1 95.94 413 LEU A O 1
ATOM 3462 N N . THR A 1 414 ? 39.188 30.172 -4.887 1 95.69 414 THR A N 1
ATOM 3463 C CA . THR A 1 414 ? 37.844 29.688 -5.156 1 95.69 414 THR A CA 1
ATOM 3464 C C . THR A 1 414 ? 37.656 29.406 -6.645 1 95.69 414 THR A C 1
ATOM 3466 O O . THR A 1 414 ? 37.219 28.328 -7.031 1 95.69 414 THR A O 1
ATOM 3469 N N . LYS A 1 415 ? 38.062 30.297 -7.461 1 96.19 415 LYS A N 1
ATOM 3470 C CA . LYS A 1 415 ? 37.875 30.156 -8.898 1 96.19 415 LYS A CA 1
ATOM 3471 C C . LYS A 1 415 ? 38.688 28.984 -9.438 1 96.19 415 LYS A C 1
ATOM 3473 O O . LYS A 1 415 ? 38.188 28.203 -10.258 1 96.19 415 LYS A O 1
ATOM 3478 N N . SER A 1 416 ? 39.938 28.891 -9.016 1 96.94 416 SER A N 1
ATOM 3479 C CA . SER A 1 416 ? 40.781 27.797 -9.477 1 96.94 416 SER A CA 1
ATOM 3480 C C . SER A 1 416 ? 40.25 26.438 -9.047 1 96.94 416 SER A C 1
ATOM 3482 O O . SER A 1 416 ? 40.281 25.484 -9.828 1 96.94 416 SER A O 1
ATOM 3484 N N . ILE A 1 417 ? 39.75 26.359 -7.863 1 97.19 417 ILE A N 1
ATOM 3485 C CA . ILE A 1 417 ? 39.219 25.109 -7.348 1 97.19 417 ILE A CA 1
ATOM 3486 C C . ILE A 1 417 ? 37.938 24.75 -8.125 1 97.19 417 ILE A C 1
ATOM 3488 O O . ILE A 1 417 ? 37.75 23.578 -8.5 1 97.19 417 ILE A O 1
ATOM 3492 N N . TYR A 1 418 ? 37.125 25.719 -8.422 1 96.75 418 TYR A N 1
ATOM 3493 C CA . TYR A 1 418 ? 35.875 25.469 -9.156 1 96.75 418 TYR A CA 1
ATOM 3494 C C . TYR A 1 418 ? 36.188 25.016 -10.578 1 96.75 418 TYR A C 1
ATOM 3496 O O . TYR A 1 418 ? 35.469 24.141 -11.109 1 96.75 418 TYR A O 1
ATOM 3504 N N . VAL A 1 419 ? 37.188 25.547 -11.148 1 97.06 419 VAL A N 1
ATOM 3505 C CA . VAL A 1 419 ? 37.562 25.156 -12.508 1 97.06 419 VAL A CA 1
ATOM 3506 C C . VAL A 1 419 ? 38.062 23.703 -12.508 1 97.06 419 VAL A C 1
ATOM 3508 O O . VAL A 1 419 ? 37.688 22.922 -13.391 1 97.06 419 VAL A O 1
ATOM 3511 N N . VAL A 1 420 ? 38.844 23.391 -11.523 1 96.81 420 VAL A N 1
ATOM 3512 C CA . VAL A 1 420 ? 39.344 22.016 -11.414 1 96.81 420 VAL A CA 1
ATOM 3513 C C . VAL A 1 420 ? 38.156 21.062 -11.188 1 96.81 420 VAL A C 1
ATOM 3515 O O . VAL A 1 420 ? 38.094 19.984 -11.781 1 96.81 420 VAL A O 1
ATOM 3518 N N . LEU A 1 421 ? 37.281 21.453 -10.312 1 96.94 421 LEU A N 1
ATOM 3519 C CA . LEU A 1 421 ? 36.125 20.625 -10.031 1 96.94 421 LEU A CA 1
ATOM 3520 C C . LEU A 1 421 ? 35.25 20.453 -11.273 1 96.94 421 LEU A C 1
ATOM 3522 O O . LEU A 1 421 ? 34.75 19.359 -11.539 1 96.94 421 LEU A O 1
ATOM 3526 N N . LEU A 1 422 ? 35.031 21.469 -12.008 1 96.31 422 LEU A N 1
ATOM 3527 C CA . LEU A 1 422 ? 34.25 21.422 -13.227 1 96.31 422 LEU A CA 1
ATOM 3528 C C . LEU A 1 422 ? 34.875 20.484 -14.25 1 96.31 422 LEU A C 1
ATOM 3530 O O . LEU A 1 422 ? 34.188 19.656 -14.844 1 96.31 422 LEU A O 1
ATOM 3534 N N . LEU A 1 423 ? 36.156 20.562 -14.375 1 96.19 423 LEU A N 1
ATOM 3535 C CA . LEU A 1 423 ? 36.844 19.719 -15.336 1 96.19 423 LEU A CA 1
ATOM 3536 C C . LEU A 1 423 ? 36.812 18.266 -14.906 1 96.19 423 LEU A C 1
ATOM 3538 O O . LEU A 1 423 ? 36.625 17.359 -15.727 1 96.19 423 LEU A O 1
ATOM 3542 N N . THR A 1 424 ? 36.969 18.031 -13.664 1 95.94 424 THR A N 1
ATOM 3543 C CA . THR A 1 424 ? 36.969 16.672 -13.156 1 95.94 424 THR A CA 1
ATOM 3544 C C . THR A 1 424 ? 35.594 16.047 -13.258 1 95.94 424 THR A C 1
ATOM 3546 O O . THR A 1 424 ? 35.438 14.836 -13.484 1 95.94 424 THR A O 1
ATOM 3549 N N . THR A 1 425 ? 34.562 16.828 -13.109 1 95.88 425 THR A N 1
ATOM 3550 C CA . THR A 1 425 ? 33.188 16.344 -13.156 1 95.88 425 THR A CA 1
ATOM 3551 C C . THR A 1 425 ? 32.875 15.75 -14.523 1 95.88 425 THR A C 1
ATOM 3553 O O . THR A 1 425 ? 32.188 14.727 -14.617 1 95.88 425 THR A O 1
ATOM 3556 N N . PHE A 1 426 ? 33.438 16.281 -15.602 1 95.38 426 PHE A N 1
ATOM 3557 C CA . PHE A 1 426 ? 33.156 15.82 -16.953 1 95.38 426 PHE A CA 1
ATOM 3558 C C . PHE A 1 426 ? 34.188 14.812 -17.406 1 95.38 426 PHE A C 1
ATOM 3560 O O . PHE A 1 426 ? 33.875 13.82 -18.062 1 95.38 426 PHE A O 1
ATOM 3567 N N . SER A 1 427 ? 35.406 14.945 -16.984 1 95.62 427 SER A N 1
ATOM 3568 C CA . SER A 1 427 ? 36.5 14.148 -17.516 1 95.62 427 SER A CA 1
ATOM 3569 C C . SER A 1 427 ? 36.562 12.781 -16.844 1 95.62 427 SER A C 1
ATOM 3571 O O . SER A 1 427 ? 36.875 11.781 -17.5 1 95.62 427 SER A O 1
ATOM 3573 N N . VAL A 1 428 ? 36.312 12.688 -15.602 1 95.44 428 VAL A N 1
ATOM 3574 C CA . VAL A 1 428 ? 36.469 11.438 -14.867 1 95.44 428 VAL A CA 1
ATOM 3575 C C . VAL A 1 428 ? 35.531 10.375 -15.43 1 95.44 428 VAL A C 1
ATOM 3577 O O . VAL A 1 428 ? 36 9.289 -15.82 1 95.44 428 VAL A O 1
ATOM 3580 N N . PRO A 1 429 ? 34.25 10.633 -15.547 1 94.25 429 PRO A N 1
ATOM 3581 C CA . PRO A 1 429 ? 33.375 9.602 -16.125 1 94.25 429 PRO A CA 1
ATOM 3582 C C . PRO A 1 429 ? 33.719 9.281 -17.578 1 94.25 429 PRO A C 1
ATOM 3584 O O . PRO A 1 429 ? 33.625 8.125 -18 1 94.25 429 PRO A O 1
ATOM 3587 N N . ALA A 1 430 ? 34.156 10.289 -18.312 1 95.62 430 ALA A N 1
ATOM 3588 C CA . ALA A 1 430 ? 34.531 10.07 -19.703 1 95.62 430 ALA A CA 1
ATOM 3589 C C . ALA A 1 430 ? 35.75 9.18 -19.828 1 95.62 430 ALA A C 1
ATOM 3591 O O . ALA A 1 430 ? 35.781 8.234 -20.609 1 95.62 430 ALA A O 1
ATOM 3592 N N . PHE A 1 431 ? 36.75 9.461 -19 1 96.12 431 PHE A N 1
ATOM 3593 C CA . PHE A 1 431 ? 38 8.703 -19.047 1 96.12 431 PHE A CA 1
ATOM 3594 C C . PHE A 1 431 ? 37.781 7.281 -18.547 1 96.12 431 PHE A C 1
ATOM 3596 O O . PHE A 1 431 ? 38.312 6.328 -19.109 1 96.12 431 PHE A O 1
ATOM 3603 N N . LEU A 1 432 ? 37 7.109 -17.531 1 94.88 432 LEU A N 1
ATOM 3604 C CA . LEU A 1 432 ? 36.688 5.773 -17.031 1 94.88 432 LEU A CA 1
ATOM 3605 C C . LEU A 1 432 ? 35.969 4.941 -18.078 1 94.88 432 LEU A C 1
ATOM 3607 O O . LEU A 1 432 ? 36.281 3.766 -18.281 1 94.88 432 LEU A O 1
ATOM 3611 N N . THR A 1 433 ? 35 5.559 -18.766 1 93.88 433 THR A N 1
ATOM 3612 C CA . THR A 1 433 ? 34.219 4.852 -19.781 1 93.88 433 THR A CA 1
ATOM 3613 C C . THR A 1 433 ? 35.094 4.453 -20.953 1 93.88 433 THR A C 1
ATOM 3615 O O . THR A 1 433 ? 35 3.338 -21.469 1 93.88 433 THR A O 1
ATOM 3618 N N . TYR A 1 434 ? 36.031 5.336 -21.344 1 94.81 434 TYR A N 1
ATOM 3619 C CA . TYR A 1 434 ? 36.875 5.078 -22.5 1 94.81 434 TYR A CA 1
ATOM 3620 C C . TYR A 1 434 ? 37.938 4.039 -22.172 1 94.81 434 TYR A C 1
ATOM 3622 O O . TYR A 1 434 ? 38.094 3.059 -22.906 1 94.81 434 TYR A O 1
ATOM 3630 N N . PHE A 1 435 ? 38.594 4.148 -21.031 1 95.19 435 PHE A N 1
ATOM 3631 C CA . PHE A 1 435 ? 39.75 3.314 -20.719 1 95.19 435 PHE A CA 1
ATOM 3632 C C . PHE A 1 435 ? 39.312 1.951 -20.203 1 95.19 435 PHE A C 1
ATOM 3634 O O . PHE A 1 435 ? 39.969 0.946 -20.438 1 95.19 435 PHE A O 1
ATOM 3641 N N . LEU A 1 436 ? 38.188 1.872 -19.562 1 93.94 436 LEU A N 1
ATOM 3642 C CA . LEU A 1 436 ? 37.719 0.603 -19.031 1 93.94 436 LEU A CA 1
ATOM 3643 C C . LEU A 1 436 ? 36.688 -0.038 -19.953 1 93.94 436 LEU A C 1
ATOM 3645 O O . LEU A 1 436 ? 36.094 -1.073 -19.625 1 93.94 436 LEU A O 1
ATOM 3649 N N . LYS A 1 437 ? 36.375 0.557 -21.062 1 92.88 437 LYS A N 1
ATOM 3650 C CA . LYS A 1 437 ? 35.469 0.02 -22.094 1 92.88 437 LYS A CA 1
ATOM 3651 C C . LYS A 1 437 ? 34.094 -0.262 -21.516 1 92.88 437 LYS A C 1
ATOM 3653 O O . LYS A 1 437 ? 33.562 -1.364 -21.672 1 92.88 437 LYS A O 1
ATOM 3658 N N . LEU A 1 438 ? 33.594 0.725 -20.844 1 91.44 438 LEU A N 1
ATOM 3659 C CA . LEU A 1 438 ? 32.312 0.589 -20.203 1 91.44 438 LEU A CA 1
ATOM 3660 C C . LEU A 1 438 ? 31.188 1.055 -21.125 1 91.44 438 LEU A C 1
ATOM 3662 O O . LEU A 1 438 ? 31.438 1.587 -22.203 1 91.44 438 LEU A O 1
ATOM 3666 N N . ASP A 1 439 ? 29.922 0.688 -20.75 1 88.38 439 ASP A N 1
ATOM 3667 C CA . ASP A 1 439 ? 28.75 1.17 -21.484 1 88.38 439 ASP A CA 1
ATOM 3668 C C . ASP A 1 439 ? 28.531 2.66 -21.234 1 88.38 439 ASP A C 1
ATOM 3670 O O . ASP A 1 439 ? 28.969 3.203 -20.219 1 88.38 439 ASP A O 1
ATOM 3674 N N . ALA A 1 440 ? 27.922 3.256 -22.219 1 86.5 440 ALA A N 1
ATOM 3675 C CA . ALA A 1 440 ? 27.641 4.684 -22.094 1 86.5 440 ALA A CA 1
ATOM 3676 C C . ALA A 1 440 ? 26.672 4.953 -20.953 1 86.5 440 ALA A C 1
ATOM 3678 O O . ALA A 1 440 ? 26.812 5.938 -20.219 1 86.5 440 ALA A O 1
ATOM 3679 N N . VAL A 1 441 ? 25.656 4.137 -20.922 1 81.38 441 VAL A N 1
ATOM 3680 C CA . VAL A 1 441 ? 24.656 4.246 -19.859 1 81.38 441 VAL A CA 1
ATOM 3681 C C . VAL A 1 441 ? 24.469 2.889 -19.188 1 81.38 441 VAL A C 1
ATOM 3683 O O . VAL A 1 441 ? 24.422 1.857 -19.859 1 81.38 441 VAL A O 1
ATOM 3686 N N . TYR A 1 442 ? 24.469 2.984 -17.906 1 77.38 442 TYR A N 1
ATOM 3687 C CA . TYR A 1 442 ? 24.156 1.748 -17.203 1 77.38 442 TYR A CA 1
ATOM 3688 C C . TYR A 1 442 ? 22.688 1.376 -17.375 1 77.38 442 TYR A C 1
ATOM 3690 O O . TYR A 1 442 ? 21.797 2.203 -17.141 1 77.38 442 TYR A O 1
ATOM 3698 N N . HIS A 1 443 ? 22.453 0.243 -18 1 77.88 443 HIS A N 1
ATOM 3699 C CA . HIS A 1 443 ? 21.062 -0.211 -18.141 1 77.88 443 HIS A CA 1
ATOM 3700 C C . HIS A 1 443 ? 20.891 -1.614 -17.578 1 77.88 443 HIS A C 1
ATOM 3702 O O . HIS A 1 443 ? 21.844 -2.393 -17.516 1 77.88 443 HIS A O 1
ATOM 3708 N N . ILE A 1 444 ? 19.656 -1.815 -17.219 1 75.12 444 ILE A N 1
ATOM 3709 C CA . ILE A 1 444 ? 19.281 -3.059 -16.562 1 75.12 444 ILE A CA 1
ATOM 3710 C C . ILE A 1 444 ? 19.203 -4.188 -17.578 1 75.12 444 ILE A C 1
ATOM 3712 O O . ILE A 1 444 ? 18.516 -4.07 -18.594 1 75.12 444 ILE A O 1
ATOM 3716 N N . LYS A 1 445 ? 20.062 -5.145 -17.406 1 80.56 445 LYS A N 1
ATOM 3717 C CA . LYS A 1 445 ? 19.906 -6.398 -18.141 1 80.56 445 LYS A CA 1
ATOM 3718 C C . LYS A 1 445 ? 19.156 -7.43 -17.297 1 80.56 445 LYS A C 1
ATOM 3720 O O . LYS A 1 445 ? 19.453 -7.605 -16.109 1 80.56 445 LYS A O 1
ATOM 3725 N N . PRO A 1 446 ? 18.156 -8.062 -17.891 1 83.88 446 PRO A N 1
ATOM 3726 C CA . PRO A 1 446 ? 17.359 -9.008 -17.094 1 83.88 446 PRO A CA 1
ATOM 3727 C C . PRO A 1 446 ? 18.219 -10.039 -16.375 1 83.88 446 PRO A C 1
ATOM 3729 O O . PRO A 1 446 ? 17.938 -10.375 -15.219 1 83.88 446 PRO A O 1
ATOM 3732 N N . GLU A 1 447 ? 19.328 -10.445 -16.984 1 81.69 447 GLU A N 1
ATOM 3733 C CA . GLU A 1 447 ? 20.172 -11.477 -16.375 1 81.69 447 GLU A CA 1
ATOM 3734 C C . GLU A 1 447 ? 20.953 -10.938 -15.188 1 81.69 447 GLU A C 1
ATOM 3736 O O . GLU A 1 447 ? 21.281 -11.68 -14.266 1 81.69 447 GLU A O 1
ATOM 3741 N N . THR A 1 448 ? 21.203 -9.672 -15.188 1 77.88 448 THR A N 1
ATOM 3742 C CA . THR A 1 448 ? 21.953 -9.062 -14.094 1 77.88 448 THR A CA 1
ATOM 3743 C C . THR A 1 448 ? 21.109 -9.016 -12.82 1 77.88 448 THR A C 1
ATOM 3745 O O . THR A 1 448 ? 21.609 -9.32 -11.727 1 77.88 448 THR A O 1
ATOM 3748 N N . TYR A 1 449 ? 19.875 -8.773 -13 1 77.62 449 TYR A N 1
ATOM 3749 C CA . TYR A 1 449 ? 19.047 -8.562 -11.82 1 77.62 449 TYR A CA 1
ATOM 3750 C C . TYR A 1 449 ? 18.391 -9.859 -11.375 1 77.62 449 TYR A C 1
ATOM 3752 O O . TYR A 1 449 ? 17.891 -9.953 -10.242 1 77.62 449 TYR A O 1
ATOM 3760 N N . ARG A 1 450 ? 18.484 -10.797 -12.211 1 82.44 450 ARG A N 1
ATOM 3761 C CA . ARG A 1 450 ? 17.984 -12.102 -11.805 1 82.44 450 ARG A CA 1
ATOM 3762 C C . ARG A 1 450 ? 18.797 -12.664 -10.641 1 82.44 450 ARG A C 1
ATOM 3764 O O . ARG A 1 450 ? 18.266 -13.383 -9.797 1 82.44 450 ARG A O 1
ATOM 3771 N N . TYR A 1 451 ? 20.156 -12.312 -10.625 1 75.75 451 TYR A N 1
ATOM 3772 C CA . TYR A 1 451 ? 21.047 -12.875 -9.609 1 75.75 451 TYR A CA 1
ATOM 3773 C C . TYR A 1 451 ? 21.438 -11.82 -8.586 1 75.75 451 TYR A C 1
ATOM 3775 O O . TYR A 1 451 ? 22.453 -11.969 -7.895 1 75.75 451 TYR A O 1
ATOM 3783 N N . LEU A 1 452 ? 20.75 -10.867 -8.203 1 62.75 452 LEU A N 1
ATOM 3784 C CA . LEU A 1 452 ? 20.891 -9.836 -7.188 1 62.75 452 LEU A CA 1
ATOM 3785 C C . LEU A 1 452 ? 22.234 -9.133 -7.32 1 62.75 452 LEU A C 1
ATOM 3787 O O . LEU A 1 452 ? 22.891 -8.844 -6.316 1 62.75 452 LEU A O 1
ATOM 3791 N N . TYR A 1 453 ? 22.875 -8.766 -8.383 1 60.75 453 TYR A N 1
ATOM 3792 C CA . TYR A 1 453 ? 23.859 -7.734 -8.695 1 60.75 453 TYR A CA 1
ATOM 3793 C C . TYR A 1 453 ? 25.266 -8.32 -8.781 1 60.75 453 TYR A C 1
ATOM 3795 O O . TYR A 1 453 ? 26.25 -7.586 -8.742 1 60.75 453 TYR A O 1
ATOM 3803 N N . PHE A 1 454 ? 25.391 -9.562 -8.883 1 58.69 454 PHE A N 1
ATOM 3804 C CA . PHE A 1 454 ? 26.766 -10.016 -8.758 1 58.69 454 PHE A CA 1
ATOM 3805 C C . PHE A 1 454 ? 27.406 -10.188 -10.133 1 58.69 454 PHE A C 1
ATOM 3807 O O . PHE A 1 454 ? 28.625 -10.078 -10.281 1 58.69 454 PHE A O 1
ATOM 3814 N N . ARG A 1 455 ? 26.453 -10.133 -11.109 1 64 455 ARG A N 1
ATOM 3815 C CA . ARG A 1 455 ? 27.109 -10.547 -12.344 1 64 455 ARG A CA 1
ATOM 3816 C C . ARG A 1 455 ? 27.109 -9.422 -13.375 1 64 455 ARG A C 1
ATOM 3818 O O . ARG A 1 455 ? 26.125 -8.695 -13.492 1 64 455 ARG A O 1
ATOM 3825 N N . ASN A 1 456 ? 28.281 -9.297 -14.047 1 61.56 456 ASN A N 1
ATOM 3826 C CA . ASN A 1 456 ? 28.406 -8.438 -15.227 1 61.56 456 ASN A CA 1
ATOM 3827 C C . ASN A 1 456 ? 27.984 -7.004 -14.922 1 61.56 456 ASN A C 1
ATOM 3829 O O . ASN A 1 456 ? 27.25 -6.395 -15.688 1 61.56 456 ASN A O 1
ATOM 3833 N N . SER A 1 457 ? 28.469 -6.645 -13.773 1 75.5 457 SER A N 1
ATOM 3834 C CA . SER A 1 457 ? 28.031 -5.316 -13.352 1 75.5 457 SER A CA 1
ATOM 3835 C C . SER A 1 457 ? 29.219 -4.359 -13.25 1 75.5 457 SER A C 1
ATOM 3837 O O . SER A 1 457 ? 29.25 -3.498 -12.367 1 75.5 457 SER A O 1
ATOM 3839 N N . GLU A 1 458 ? 30.109 -4.527 -14.227 1 78.94 458 GLU A N 1
ATOM 3840 C CA . GLU A 1 458 ? 31.297 -3.688 -14.172 1 78.94 458 GLU A CA 1
ATOM 3841 C C . GLU A 1 458 ? 30.953 -2.211 -14.328 1 78.94 458 GLU A C 1
ATOM 3843 O O . GLU A 1 458 ? 31.453 -1.363 -13.594 1 78.94 458 GLU A O 1
ATOM 3848 N N . THR A 1 459 ? 30.141 -1.941 -15.281 1 82.94 459 THR A N 1
ATOM 3849 C CA . THR A 1 459 ? 29.734 -0.555 -15.484 1 82.94 459 THR A CA 1
ATOM 3850 C C . THR A 1 459 ? 29.062 0.004 -14.234 1 82.94 459 THR A C 1
ATOM 3852 O O . THR A 1 459 ? 29.312 1.155 -13.859 1 82.94 459 THR A O 1
ATOM 3855 N N . PHE A 1 460 ? 28.422 -0.836 -13.602 1 84.31 460 PHE A N 1
ATOM 3856 C CA . PHE A 1 460 ? 27.75 -0.409 -12.383 1 84.31 460 PHE A CA 1
ATOM 3857 C C . PHE A 1 460 ? 28.75 -0.083 -11.289 1 84.31 460 PHE A C 1
ATOM 3859 O O . PHE A 1 460 ? 28.688 0.989 -10.68 1 84.31 460 PHE A O 1
ATOM 3866 N N . TYR A 1 461 ? 29.703 -0.859 -11.102 1 86.62 461 TYR A N 1
ATOM 3867 C CA . TYR A 1 461 ? 30.625 -0.732 -9.984 1 86.62 461 TYR A CA 1
ATOM 3868 C C . TYR A 1 461 ? 31.609 0.415 -10.211 1 86.62 461 TYR A C 1
ATOM 3870 O O . TYR A 1 461 ? 31.984 1.107 -9.266 1 86.62 461 TYR A O 1
ATOM 3878 N N . GLN A 1 462 ? 31.859 0.686 -11.445 1 89.31 462 GLN A N 1
ATOM 3879 C CA . GLN A 1 462 ? 32.938 1.63 -11.719 1 89.31 462 GLN A CA 1
ATOM 3880 C C . GLN A 1 462 ? 32.406 3.039 -11.93 1 89.31 462 GLN A C 1
ATOM 3882 O O . GLN A 1 462 ? 33.094 4.023 -11.703 1 89.31 462 GLN A O 1
ATOM 3887 N N . ILE A 1 463 ? 31.188 3.082 -12.297 1 89.25 463 ILE A N 1
ATOM 3888 C CA . ILE A 1 463 ? 30.703 4.402 -12.68 1 89.25 463 ILE A CA 1
ATOM 3889 C C . ILE A 1 463 ? 29.641 4.867 -11.695 1 89.25 463 ILE A C 1
ATOM 3891 O O . ILE A 1 463 ? 29.516 6.059 -11.406 1 89.25 463 ILE A O 1
ATOM 3895 N N . TYR A 1 464 ? 29 3.973 -11.07 1 89.62 464 TYR A N 1
ATOM 3896 C CA . TYR A 1 464 ? 27.781 4.352 -10.367 1 89.62 464 TYR A CA 1
ATOM 3897 C C . TYR A 1 464 ? 28.062 4.66 -8.898 1 89.62 464 TYR A C 1
ATOM 3899 O O . TYR A 1 464 ? 27.828 5.781 -8.438 1 89.62 464 TYR A O 1
ATOM 3907 N N . PRO A 1 465 ? 28.703 3.822 -8.086 1 91.88 465 PRO A N 1
ATOM 3908 C CA . PRO A 1 465 ? 28.812 4.016 -6.637 1 91.88 465 PRO A CA 1
ATOM 3909 C C . PRO A 1 465 ? 29.984 4.91 -6.246 1 91.88 465 PRO A C 1
ATOM 3911 O O . PRO A 1 465 ? 29.953 5.574 -5.207 1 91.88 465 PRO A O 1
ATOM 3914 N N . PRO A 1 466 ? 31.094 4.98 -7.047 1 93.5 466 PRO A N 1
ATOM 3915 C CA . PRO A 1 466 ? 32.25 5.766 -6.59 1 93.5 466 PRO A CA 1
ATOM 3916 C C . PRO A 1 466 ? 31.922 7.25 -6.441 1 93.5 466 PRO A C 1
ATOM 3918 O O . PRO A 1 466 ? 31.141 7.801 -7.234 1 93.5 466 PRO A O 1
ATOM 3921 N N . PHE A 1 467 ? 32.562 7.898 -5.426 1 95.69 467 PHE A N 1
ATOM 3922 C CA . PHE A 1 467 ? 32.25 9.289 -5.125 1 95.69 467 PHE A CA 1
ATOM 3923 C C . PHE A 1 467 ? 32.781 10.211 -6.215 1 95.69 467 PHE A C 1
ATOM 3925 O O . PHE A 1 467 ? 32.219 11.266 -6.477 1 95.69 467 PHE A O 1
ATOM 3932 N N . TYR A 1 468 ? 33.906 9.75 -6.945 1 95 468 TYR A N 1
ATOM 3933 C CA . TYR A 1 468 ? 34.562 10.633 -7.914 1 95 468 TYR A CA 1
ATOM 3934 C C . TYR A 1 468 ? 33.719 10.711 -9.203 1 95 468 TYR A C 1
ATOM 3936 O O . TYR A 1 468 ? 33.938 11.617 -10.016 1 95 468 TYR A O 1
ATOM 3944 N N . THR A 1 469 ? 32.781 9.797 -9.422 1 93.94 469 THR A N 1
ATOM 3945 C CA . THR A 1 469 ? 31.906 9.883 -10.57 1 93.94 469 THR A CA 1
ATOM 3946 C C . THR A 1 469 ? 30.609 10.617 -10.211 1 93.94 469 THR A C 1
ATOM 3948 O O . THR A 1 469 ? 29.766 10.844 -11.07 1 93.94 469 THR A O 1
ATOM 3951 N N . ASN A 1 470 ? 30.438 10.969 -8.969 1 95.38 470 ASN A N 1
ATOM 3952 C CA . ASN A 1 470 ? 29.25 11.688 -8.508 1 95.38 470 ASN A CA 1
ATOM 3953 C C . ASN A 1 470 ? 29.594 13.078 -7.992 1 95.38 470 ASN A C 1
ATOM 3955 O O . ASN A 1 470 ? 28.812 13.688 -7.254 1 95.38 470 ASN A O 1
ATOM 3959 N N . LEU A 1 471 ? 30.766 13.602 -8.383 1 96.19 471 LEU A N 1
ATOM 3960 C CA . LEU A 1 471 ? 31.266 14.906 -7.977 1 96.19 471 LEU A CA 1
ATOM 3961 C C . LEU A 1 471 ? 30.359 16.016 -8.492 1 96.19 471 LEU A C 1
ATOM 3963 O O . LEU A 1 471 ? 30.203 17.047 -7.84 1 96.19 471 LEU A O 1
ATOM 3967 N N . GLY A 1 472 ? 29.797 15.75 -9.625 1 95.69 472 GLY A N 1
ATOM 3968 C CA . GLY A 1 472 ? 28.984 16.766 -10.273 1 95.69 472 GLY A CA 1
ATOM 3969 C C . GLY A 1 472 ? 27.766 17.156 -9.461 1 95.69 472 GLY A C 1
ATOM 3970 O O . GLY A 1 472 ? 27.391 18.328 -9.422 1 95.69 472 GLY A O 1
ATOM 3971 N N . GLY A 1 473 ? 27.141 16.219 -8.797 1 96.31 473 GLY A N 1
ATOM 3972 C CA . GLY A 1 473 ? 25.984 16.516 -7.969 1 96.31 473 GLY A CA 1
ATOM 3973 C C . GLY A 1 473 ? 26.281 17.469 -6.832 1 96.31 473 GLY A C 1
ATOM 3974 O O . GLY A 1 473 ? 25.562 18.453 -6.637 1 96.31 473 GLY A O 1
ATOM 3975 N N . TYR A 1 474 ? 27.344 17.25 -6.133 1 97.19 474 TYR A N 1
ATOM 3976 C CA . TYR A 1 474 ? 27.734 18.109 -5.02 1 97.19 474 TYR A CA 1
ATOM 3977 C C . TYR A 1 474 ? 28.172 19.484 -5.516 1 97.19 474 TYR A C 1
ATOM 3979 O O . TYR A 1 474 ? 27.812 20.5 -4.914 1 97.19 474 TYR A O 1
ATOM 3987 N N . PHE A 1 475 ? 28.906 19.469 -6.629 1 97.56 475 PHE A N 1
ATOM 3988 C CA . PHE A 1 475 ? 29.375 20.719 -7.184 1 97.56 475 PHE A CA 1
ATOM 3989 C C . PHE A 1 475 ? 28.203 21.609 -7.586 1 97.56 475 PHE A C 1
ATOM 3991 O O . PHE A 1 475 ? 28.188 22.797 -7.273 1 97.56 475 PHE A O 1
ATOM 3998 N N . MET A 1 476 ? 27.266 21.031 -8.258 1 96.94 476 MET A N 1
ATOM 3999 C CA . MET A 1 476 ? 26.078 21.781 -8.672 1 96.94 476 MET A CA 1
ATOM 4000 C C . MET A 1 476 ? 25.312 22.297 -7.461 1 96.94 476 MET A C 1
ATOM 4002 O O . MET A 1 476 ? 24.812 23.422 -7.473 1 96.94 476 MET A O 1
ATOM 4006 N N . GLY A 1 477 ? 25.203 21.5 -6.422 1 96.94 477 GLY A N 1
ATOM 4007 C CA . GLY A 1 477 ? 24.562 21.953 -5.195 1 96.94 477 GLY A CA 1
ATOM 4008 C C . GLY A 1 477 ? 25.234 23.156 -4.574 1 96.94 477 GLY A C 1
ATOM 4009 O O . GLY A 1 477 ? 24.578 24.094 -4.121 1 96.94 477 GLY A O 1
ATOM 4010 N N . PHE A 1 478 ? 26.547 23.188 -4.648 1 96.25 478 PHE A N 1
ATOM 4011 C CA . PHE A 1 478 ? 27.344 24.297 -4.16 1 96.25 478 PHE A CA 1
ATOM 4012 C C . PHE A 1 478 ? 27.031 25.562 -4.945 1 96.25 478 PHE A C 1
ATOM 4014 O O . PHE A 1 478 ? 26.812 26.625 -4.363 1 96.25 478 PHE A O 1
ATOM 4021 N N . LEU A 1 479 ? 26.984 25.391 -6.203 1 96.19 479 LEU A N 1
ATOM 4022 C CA . LEU A 1 479 ? 26.734 26.547 -7.07 1 96.19 479 LEU A CA 1
ATOM 4023 C C . LEU A 1 479 ? 25.328 27.109 -6.848 1 96.19 479 LEU A C 1
ATOM 4025 O O . LEU A 1 479 ? 25.156 28.328 -6.773 1 96.19 479 LEU A O 1
ATOM 4029 N N . CYS A 1 480 ? 24.406 26.219 -6.73 1 96.25 480 CYS A N 1
ATOM 4030 C CA . CYS A 1 480 ? 23.031 26.656 -6.504 1 96.25 480 CYS A CA 1
ATOM 4031 C C . CYS A 1 480 ? 22.906 27.359 -5.16 1 96.25 480 CYS A C 1
ATOM 4033 O O . CYS A 1 480 ? 22.203 28.359 -5.047 1 96.25 480 CYS A O 1
ATOM 4035 N N . ALA A 1 481 ? 23.578 26.828 -4.18 1 96.5 481 ALA A N 1
ATOM 4036 C CA . ALA A 1 481 ? 23.516 27.422 -2.85 1 96.5 481 ALA A CA 1
ATOM 4037 C C . ALA A 1 481 ? 24.125 28.812 -2.852 1 96.5 481 ALA A C 1
ATOM 4039 O O . ALA A 1 481 ? 23.594 29.734 -2.23 1 96.5 481 ALA A O 1
ATOM 4040 N N . GLN A 1 482 ? 25.219 29 -3.553 1 94.81 482 GLN A N 1
ATOM 4041 C CA . GLN A 1 482 ? 25.859 30.297 -3.664 1 94.81 482 GLN A CA 1
ATOM 4042 C C . GLN A 1 482 ? 24.969 31.297 -4.383 1 94.81 482 GLN A C 1
ATOM 4044 O O . GLN A 1 482 ? 24.844 32.469 -3.963 1 94.81 482 GLN A O 1
ATOM 4049 N N . LEU A 1 483 ? 24.406 30.812 -5.406 1 93.44 483 LEU A N 1
ATOM 4050 C CA . LEU A 1 483 ? 23.5 31.672 -6.156 1 93.44 483 LEU A CA 1
ATOM 4051 C C . LEU A 1 483 ? 22.312 32.062 -5.297 1 93.44 483 LEU A C 1
ATOM 4053 O O . LEU A 1 483 ? 21.875 33.219 -5.328 1 93.44 483 LEU A O 1
ATOM 4057 N N . TYR A 1 484 ? 21.766 31.172 -4.562 1 93.06 484 TYR A N 1
ATOM 4058 C CA . TYR A 1 484 ? 20.641 31.438 -3.666 1 93.06 484 TYR A CA 1
ATOM 4059 C C . TYR A 1 484 ? 21.016 32.469 -2.625 1 93.06 484 TYR A C 1
ATOM 4061 O O . TYR A 1 484 ? 20.281 33.438 -2.416 1 93.06 484 TYR A O 1
ATOM 4069 N N . LEU A 1 485 ? 22.156 32.344 -2.01 1 92.12 485 LEU A N 1
ATOM 4070 C CA . LEU A 1 485 ? 22.562 33.25 -0.957 1 92.12 485 LEU A CA 1
ATOM 4071 C C . LEU A 1 485 ? 22.844 34.656 -1.525 1 92.12 485 LEU A C 1
ATOM 4073 O O . LEU A 1 485 ? 22.594 35.656 -0.861 1 92.12 485 LEU A O 1
ATOM 4077 N N . LYS A 1 486 ? 23.219 34.719 -2.754 1 90.12 486 LYS A N 1
ATOM 4078 C CA . LYS A 1 486 ? 23.516 35.969 -3.396 1 90.12 486 LYS A CA 1
ATOM 4079 C C . LYS A 1 486 ? 22.234 36.688 -3.816 1 90.12 486 LYS A C 1
ATOM 4081 O O . LYS A 1 486 ? 22.141 37.906 -3.725 1 90.12 486 LYS A O 1
ATOM 4086 N N . LEU A 1 487 ? 21.266 35.969 -4.188 1 87.19 487 LEU A N 1
ATOM 4087 C CA . LEU A 1 487 ? 20.094 36.562 -4.809 1 87.19 487 LEU A CA 1
ATOM 4088 C C . LEU A 1 487 ? 18.891 36.531 -3.854 1 87.19 487 LEU A C 1
ATOM 4090 O O . LEU A 1 487 ? 17.797 36.938 -4.219 1 87.19 487 LEU A O 1
ATOM 4094 N N . ARG A 1 488 ? 19 36.031 -2.734 1 81.62 488 ARG A N 1
ATOM 4095 C CA . ARG A 1 488 ? 17.891 35.844 -1.795 1 81.62 488 ARG A CA 1
ATOM 4096 C C . ARG A 1 488 ? 17.203 37.156 -1.486 1 81.62 488 ARG A C 1
ATOM 4098 O O . ARG A 1 488 ? 15.984 37.219 -1.327 1 81.62 488 ARG A O 1
ATOM 4105 N N . CYS A 1 489 ? 17.891 38.312 -1.545 1 76.31 489 CYS A N 1
ATOM 4106 C CA . CYS A 1 489 ? 17.312 39.625 -1.223 1 76.31 489 CYS A CA 1
ATOM 4107 C C . CYS A 1 489 ? 16.531 40.188 -2.406 1 76.31 489 CYS A C 1
ATOM 4109 O O . CYS A 1 489 ? 15.633 41 -2.23 1 76.31 489 CYS A O 1
ATOM 4111 N N . SER A 1 490 ? 16.75 39.719 -3.598 1 74.12 490 SER A N 1
ATOM 4112 C CA . SER A 1 490 ? 16.078 40.219 -4.793 1 74.12 490 SER A CA 1
ATOM 4113 C C . SER A 1 490 ? 15.031 39.25 -5.305 1 74.12 490 SER A C 1
ATOM 4115 O O . SER A 1 490 ? 14.586 39.344 -6.449 1 74.12 490 SER A O 1
ATOM 4117 N N . SER A 1 491 ? 14.523 38.375 -4.555 1 68.06 491 SER A N 1
ATOM 4118 C CA . SER A 1 491 ? 13.719 37.25 -4.996 1 68.06 491 SER A CA 1
ATOM 4119 C C . SER A 1 491 ? 12.328 37.688 -5.43 1 68.06 491 SER A C 1
ATOM 4121 O O . SER A 1 491 ? 11.75 37.094 -6.355 1 68.06 491 SER A O 1
ATOM 4123 N N . SER A 1 492 ? 11.789 38.656 -4.926 1 68.75 492 SER A N 1
ATOM 4124 C CA . SER A 1 492 ? 10.43 39.062 -5.238 1 68.75 492 SER A CA 1
ATOM 4125 C C . SER A 1 492 ? 10.297 39.5 -6.695 1 68.75 492 SER A C 1
ATOM 4127 O O . SER A 1 492 ? 9.297 39.188 -7.348 1 68.75 492 SER A O 1
ATOM 4129 N N . ASN A 1 493 ? 11.328 40 -7.23 1 72.12 493 ASN A N 1
ATOM 4130 C CA . ASN A 1 493 ? 11.305 40.469 -8.609 1 72.12 493 ASN A CA 1
ATOM 4131 C C . ASN A 1 493 ? 11.492 39.312 -9.594 1 72.12 493 ASN A C 1
ATOM 4133 O O . ASN A 1 493 ? 10.969 39.375 -10.711 1 72.12 493 ASN A O 1
ATOM 4137 N N . LEU A 1 494 ? 12.047 38.344 -9.156 1 77.56 494 LEU A N 1
ATOM 4138 C CA . LEU A 1 494 ? 12.414 37.219 -10.039 1 77.56 494 LEU A CA 1
ATOM 4139 C C . LEU A 1 494 ? 11.227 36.281 -10.266 1 77.56 494 LEU A C 1
ATOM 4141 O O . LEU A 1 494 ? 11.125 35.656 -11.312 1 77.56 494 LEU A O 1
ATOM 4145 N N . ARG A 1 495 ? 10.289 36.281 -9.422 1 77.75 495 ARG A N 1
ATOM 4146 C CA . ARG A 1 495 ? 9.133 35.406 -9.492 1 77.75 495 ARG A CA 1
ATOM 4147 C C . ARG A 1 495 ? 8.234 35.75 -10.672 1 77.75 495 ARG A C 1
ATOM 4149 O O . ARG A 1 495 ? 7.586 34.906 -11.258 1 77.75 495 ARG A O 1
ATOM 4156 N N . ARG A 1 496 ? 8.234 37 -11.102 1 77.25 496 ARG A N 1
ATOM 4157 C CA . ARG A 1 496 ? 7.316 37.469 -12.125 1 77.25 496 ARG A CA 1
ATOM 4158 C C . ARG A 1 496 ? 7.973 37.469 -13.5 1 77.25 496 ARG A C 1
ATOM 4160 O O . ARG A 1 496 ? 7.297 37.656 -14.516 1 77.25 496 ARG A O 1
ATOM 4167 N N . LYS A 1 497 ? 9.195 37.125 -13.492 1 83.31 497 LYS A N 1
ATOM 4168 C CA . LYS A 1 497 ? 9.898 37.156 -14.773 1 83.31 497 LYS A CA 1
ATOM 4169 C C . LYS A 1 497 ? 9.453 36 -15.672 1 83.31 497 LYS A C 1
ATOM 4171 O O . LYS A 1 497 ? 9.523 34.844 -15.281 1 83.31 497 LYS A O 1
ATOM 4176 N N . TRP A 1 498 ? 9 36.312 -16.797 1 84.75 498 TRP A N 1
ATOM 4177 C CA . TRP A 1 498 ? 8.477 35.344 -17.766 1 84.75 498 TRP A CA 1
ATOM 4178 C C . TRP A 1 498 ? 9.578 34.406 -18.25 1 84.75 498 TRP A C 1
ATOM 4180 O O . TRP A 1 498 ? 9.32 33.25 -18.531 1 84.75 498 TRP A O 1
ATOM 4190 N N . SER A 1 499 ? 10.773 34.844 -18.266 1 87.19 499 SER A N 1
ATOM 4191 C CA . SER A 1 499 ? 11.898 34.031 -18.719 1 87.19 499 SER A CA 1
ATOM 4192 C C . SER A 1 499 ? 12.133 32.844 -17.781 1 87.19 499 SER A C 1
ATOM 4194 O O . SER A 1 499 ? 12.438 31.75 -18.234 1 87.19 499 SER A O 1
ATOM 4196 N N . LEU A 1 500 ? 11.945 33.094 -16.562 1 88.19 500 LEU A N 1
ATOM 4197 C CA . LEU A 1 500 ? 12.148 32.031 -15.586 1 88.19 500 LEU A CA 1
ATOM 4198 C C . LEU A 1 500 ? 11 31.016 -15.648 1 88.19 500 LEU A C 1
ATOM 4200 O O . LEU A 1 500 ? 11.219 29.812 -15.477 1 88.19 500 LEU A O 1
ATOM 4204 N N . GLN A 1 501 ? 9.844 31.531 -15.875 1 88.12 501 GLN A N 1
ATOM 4205 C CA . GLN A 1 501 ? 8.703 30.641 -16.016 1 88.12 501 GLN A CA 1
ATOM 4206 C C . GLN A 1 501 ? 8.859 29.75 -17.25 1 88.12 501 GLN A C 1
ATOM 4208 O O . GLN A 1 501 ? 8.578 28.547 -17.188 1 88.12 501 GLN A O 1
ATOM 4213 N N . LEU A 1 502 ? 9.281 30.344 -18.281 1 89 502 LEU A N 1
ATOM 4214 C CA . LEU A 1 502 ? 9.547 29.578 -19.5 1 89 502 LEU A CA 1
ATOM 4215 C C . LEU A 1 502 ? 10.688 28.594 -19.281 1 89 502 LEU A C 1
ATOM 4217 O O . LEU A 1 502 ? 10.664 27.484 -19.812 1 89 502 LEU A O 1
ATOM 4221 N N . GLY A 1 503 ? 11.672 29.078 -18.547 1 89.5 503 GLY A N 1
ATOM 4222 C CA . GLY A 1 503 ? 12.773 28.188 -18.219 1 89.5 503 GLY A CA 1
ATOM 4223 C C . GLY A 1 503 ? 12.336 26.938 -17.469 1 89.5 503 GLY A C 1
ATOM 4224 O O . GLY A 1 503 ? 12.773 25.828 -17.781 1 89.5 503 GLY A O 1
ATOM 4225 N N . 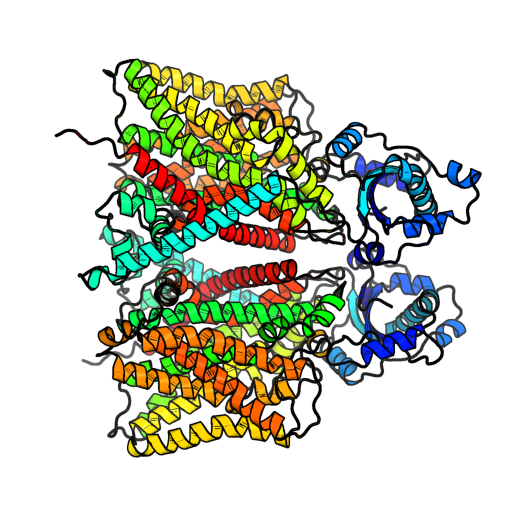LEU A 1 504 ? 11.492 27.188 -16.5 1 90.56 504 LEU A N 1
ATOM 4226 C CA . LEU A 1 504 ? 10.977 26.047 -15.742 1 90.56 504 LEU A CA 1
ATOM 4227 C C . LEU A 1 504 ? 10.203 25.094 -16.641 1 90.56 504 LEU A C 1
ATOM 4229 O O . LEU A 1 504 ? 10.344 23.875 -16.531 1 90.56 504 LEU A O 1
ATOM 4233 N N . CYS A 1 505 ? 9.438 25.594 -17.547 1 90.62 505 CYS A N 1
ATOM 4234 C CA . CYS A 1 505 ? 8.648 24.766 -18.469 1 90.62 505 CYS A CA 1
ATOM 4235 C C . CYS A 1 505 ? 9.555 24.016 -19.438 1 90.62 505 CYS A C 1
ATOM 4237 O O . CYS A 1 505 ? 9.25 22.891 -19.828 1 90.62 505 CYS A O 1
ATOM 4239 N N . LEU A 1 506 ? 10.625 24.609 -19.75 1 93.12 506 LEU A N 1
ATOM 4240 C CA . LEU A 1 506 ? 11.547 23.984 -20.703 1 93.12 506 LEU A CA 1
ATOM 4241 C C . LEU A 1 506 ? 12.391 22.922 -20.016 1 93.12 506 LEU A C 1
ATOM 4243 O O . LEU A 1 506 ? 12.953 22.047 -20.688 1 93.12 506 LEU A O 1
ATOM 4247 N N . LEU A 1 507 ? 12.477 23 -18.734 1 94.44 507 LEU A N 1
ATOM 4248 C CA . LEU A 1 507 ? 13.25 22.016 -18 1 94.44 507 LEU A CA 1
ATOM 4249 C C . LEU A 1 507 ? 12.586 20.641 -18.078 1 94.44 507 LEU A C 1
ATOM 4251 O O . LEU A 1 507 ? 13.266 19.609 -18.047 1 94.44 507 LEU A O 1
ATOM 4255 N N . ILE A 1 508 ? 11.297 20.609 -18.203 1 92.75 508 ILE A N 1
ATOM 4256 C CA . ILE A 1 508 ? 10.57 19.344 -18.203 1 92.75 508 ILE A CA 1
ATOM 4257 C C . ILE A 1 508 ? 10.859 18.578 -19.484 1 92.75 508 ILE A C 1
ATOM 4259 O O . ILE A 1 508 ? 11.32 17.438 -19.453 1 92.75 508 ILE A O 1
ATOM 4263 N N . PRO A 1 509 ? 10.664 19.25 -20.656 1 94.06 509 PRO A N 1
ATOM 4264 C CA . PRO A 1 509 ? 11.023 18.516 -21.891 1 94.06 509 PRO A CA 1
ATOM 4265 C C . PRO A 1 509 ? 12.523 18.219 -21.969 1 94.06 509 PRO A C 1
ATOM 4267 O O . PRO A 1 509 ? 12.914 17.203 -22.531 1 94.06 509 PRO A O 1
ATOM 4270 N N . ALA A 1 510 ? 13.312 19.062 -21.391 1 94.81 510 ALA A N 1
ATOM 4271 C CA . ALA A 1 510 ? 14.742 18.797 -21.359 1 94.81 510 ALA A CA 1
ATOM 4272 C C . ALA A 1 510 ? 15.055 17.547 -20.547 1 94.81 510 ALA A C 1
ATOM 4274 O O . ALA A 1 510 ? 15.883 16.734 -20.938 1 94.81 510 ALA A O 1
ATOM 4275 N N . ALA A 1 511 ? 14.406 17.453 -19.438 1 93.06 511 ALA A N 1
ATOM 4276 C CA . ALA A 1 511 ? 14.57 16.266 -18.594 1 93.06 511 ALA A CA 1
ATOM 4277 C C . ALA A 1 511 ? 14.156 15 -19.344 1 93.06 511 ALA A C 1
ATOM 4279 O O . ALA A 1 511 ? 14.859 13.992 -19.297 1 93.06 511 ALA A O 1
ATOM 4280 N N . MET A 1 512 ? 13.07 15.094 -20.062 1 91.94 512 MET A N 1
ATOM 4281 C CA . MET A 1 512 ? 12.586 13.945 -20.812 1 91.94 512 MET A CA 1
ATOM 4282 C C . MET A 1 512 ? 13.547 13.594 -21.953 1 91.94 512 MET A C 1
ATOM 4284 O O . MET A 1 512 ? 13.797 12.414 -22.203 1 91.94 512 MET A O 1
ATOM 4288 N N . LEU A 1 513 ? 14.016 14.617 -22.531 1 91.88 513 LEU A N 1
ATOM 4289 C CA . LEU A 1 513 ? 14.945 14.391 -23.625 1 91.88 513 LEU A CA 1
ATOM 4290 C C . LEU A 1 513 ? 16.203 13.695 -23.141 1 91.88 513 LEU A C 1
ATOM 4292 O O . LEU A 1 513 ? 16.719 12.797 -23.797 1 91.88 513 LEU A O 1
ATOM 4296 N N . VAL A 1 514 ? 16.672 14.078 -22.016 1 91.5 514 VAL A N 1
ATOM 4297 C CA . VAL A 1 514 ? 17.875 13.469 -21.453 1 91.5 514 VAL A CA 1
ATOM 4298 C C . VAL A 1 514 ? 17.578 12.016 -21.078 1 91.5 514 VAL A C 1
ATOM 4300 O O . VAL A 1 514 ? 18.375 11.117 -21.391 1 91.5 514 VAL A O 1
ATOM 4303 N N . LEU A 1 515 ? 16.484 11.797 -20.5 1 88.56 515 LEU A N 1
ATOM 4304 C CA . LEU A 1 515 ? 16.125 10.445 -20.078 1 88.56 515 LEU A CA 1
ATOM 4305 C C . LEU A 1 515 ? 15.906 9.531 -21.281 1 88.56 515 LEU A C 1
ATOM 4307 O O . LEU A 1 515 ? 16.297 8.359 -21.25 1 88.56 515 LEU A O 1
ATOM 4311 N N . PHE A 1 516 ? 15.367 10.117 -22.328 1 89.69 516 PHE A N 1
ATOM 4312 C CA . PHE A 1 516 ? 15.047 9.312 -23.5 1 89.69 516 PHE A CA 1
ATOM 4313 C C . PHE A 1 516 ? 16.281 9.117 -24.375 1 89.69 516 PHE A C 1
ATOM 4315 O O . PHE A 1 516 ? 16.328 8.203 -25.203 1 89.69 516 PHE A O 1
ATOM 4322 N N . SER A 1 517 ? 17.203 9.938 -24.203 1 88.94 517 SER A N 1
ATOM 4323 C CA . SER A 1 517 ? 18.391 9.828 -25.031 1 88.94 517 SER A CA 1
ATOM 4324 C C . SER A 1 517 ? 19.125 8.516 -24.797 1 88.94 517 SER A C 1
ATOM 4326 O O . SER A 1 517 ? 19.781 7.984 -25.688 1 88.94 517 SER A O 1
ATOM 4328 N N . GLY A 1 518 ? 18.953 7.965 -23.625 1 86.5 518 GLY A N 1
ATOM 4329 C CA . GLY A 1 518 ? 19.609 6.711 -23.312 1 86.5 518 GLY A CA 1
ATOM 4330 C C . GLY A 1 518 ? 19 5.516 -24.016 1 86.5 518 GLY A C 1
ATOM 4331 O O . GLY A 1 518 ? 19.609 4.441 -24.062 1 86.5 518 GLY A O 1
ATOM 4332 N N . PHE A 1 519 ? 17.844 5.754 -24.656 1 87.5 519 PHE A N 1
ATOM 4333 C CA . PHE A 1 519 ? 17.125 4.652 -25.281 1 87.5 519 PHE A CA 1
ATOM 4334 C C . PHE A 1 519 ? 17.938 4.086 -26.453 1 87.5 519 PHE A C 1
ATOM 4336 O O . PHE A 1 519 ? 17.906 2.881 -26.703 1 87.5 519 PHE A O 1
ATOM 4343 N N . ILE A 1 520 ? 18.688 4.961 -27.062 1 86.31 520 ILE A N 1
ATOM 4344 C CA . ILE A 1 520 ? 19.484 4.527 -28.203 1 86.31 520 ILE A CA 1
ATOM 4345 C C . ILE A 1 520 ? 20.516 3.492 -27.766 1 86.31 520 ILE A C 1
ATOM 4347 O O . ILE A 1 520 ? 20.766 2.52 -28.469 1 86.31 520 ILE A O 1
ATOM 4351 N N . PHE A 1 521 ? 21 3.639 -26.578 1 86.19 521 PHE A N 1
ATOM 4352 C CA . PHE A 1 521 ? 22.047 2.746 -26.094 1 86.19 521 PHE A CA 1
ATOM 4353 C C . PHE A 1 521 ? 21.438 1.495 -25.469 1 86.19 521 PHE A C 1
ATOM 4355 O O . PHE A 1 521 ? 22.125 0.487 -25.297 1 86.19 521 PHE A O 1
ATOM 4362 N N . ILE A 1 522 ? 20.188 1.558 -25.125 1 83.5 522 ILE A N 1
ATOM 4363 C CA . ILE A 1 522 ? 19.5 0.389 -24.594 1 83.5 522 ILE A CA 1
ATOM 4364 C C . ILE A 1 522 ? 19.047 -0.513 -25.75 1 83.5 522 ILE A C 1
ATOM 4366 O O . ILE A 1 522 ? 19.156 -1.739 -25.656 1 83.5 522 ILE A O 1
ATOM 4370 N N . ARG A 1 523 ? 18.688 0.142 -26.812 1 84.06 523 ARG A N 1
ATOM 4371 C CA . ARG A 1 523 ? 18.125 -0.602 -27.938 1 84.06 523 ARG A CA 1
ATOM 4372 C C . ARG A 1 523 ? 19.219 -1.178 -28.828 1 84.06 523 ARG A C 1
ATOM 4374 O O . ARG A 1 523 ? 19.094 -2.303 -29.312 1 84.06 523 ARG A O 1
ATOM 4381 N N . HIS A 1 524 ? 20.375 -0.387 -28.891 1 83.62 524 HIS A N 1
ATOM 4382 C CA . HIS A 1 524 ? 21.406 -0.806 -29.828 1 83.62 524 HIS A CA 1
ATOM 4383 C C . HIS A 1 524 ? 22.719 -1.071 -29.125 1 83.62 524 HIS A C 1
ATOM 4385 O O . HIS A 1 524 ? 22.984 -0.498 -28.062 1 83.62 524 HIS A O 1
ATOM 4391 N N . GLU A 1 525 ? 23.5 -2.01 -29.672 1 82.81 525 GLU A N 1
ATOM 4392 C CA . GLU A 1 525 ? 24.844 -2.291 -29.172 1 82.81 525 GLU A CA 1
ATOM 4393 C C . GLU A 1 525 ? 25.906 -1.571 -30.016 1 82.81 525 GLU A C 1
ATOM 4395 O O . GLU A 1 525 ? 25.828 -1.563 -31.234 1 82.81 525 GLU A O 1
ATOM 4400 N N . PHE A 1 526 ? 26.75 -0.848 -29.297 1 85.25 526 PHE A N 1
ATOM 4401 C CA . PHE A 1 526 ? 27.812 -0.109 -29.969 1 85.25 526 PHE A CA 1
ATOM 4402 C C . PHE A 1 526 ? 29.172 -0.745 -29.688 1 85.25 526 PHE A C 1
ATOM 4404 O O . PHE A 1 526 ? 29.359 -1.383 -28.656 1 85.25 526 PHE A O 1
ATOM 4411 N N . GLU A 1 527 ? 30.047 -0.594 -30.547 1 87.69 527 GLU A N 1
ATOM 4412 C CA . GLU A 1 527 ? 31.391 -1.135 -30.391 1 87.69 527 GLU A CA 1
ATOM 4413 C C . GLU A 1 527 ? 32.188 -0.328 -29.375 1 87.69 527 GLU A C 1
ATOM 4415 O O . GLU A 1 527 ? 32.156 0.903 -29.375 1 87.69 527 GLU A O 1
ATOM 4420 N N . LYS A 1 528 ? 32.938 -0.87 -28.469 1 86.06 528 LYS A N 1
ATOM 4421 C CA . LYS A 1 528 ? 33.75 -0.257 -27.438 1 86.06 528 LYS A CA 1
ATOM 4422 C C . LYS A 1 528 ? 35.25 -0.436 -27.75 1 86.06 528 LYS A C 1
ATOM 4424 O O . LYS A 1 528 ? 35.656 -1.483 -28.25 1 86.06 528 LYS A O 1
ATOM 4429 N N . PRO A 1 529 ? 36.125 0.457 -27.641 1 88.19 529 PRO A N 1
ATOM 4430 C CA . PRO A 1 529 ? 35.844 1.763 -27.047 1 88.19 529 PRO A CA 1
ATOM 4431 C C . PRO A 1 529 ? 35.438 2.807 -28.078 1 88.19 529 PRO A C 1
ATOM 4433 O O . PRO A 1 529 ? 35.875 2.76 -29.219 1 88.19 529 PRO A O 1
ATOM 4436 N N . SER A 1 530 ? 34.531 3.49 -27.734 1 90.75 530 SER A N 1
ATOM 4437 C CA . SER A 1 530 ? 34.062 4.547 -28.609 1 90.75 530 SER A CA 1
ATOM 4438 C C . SER A 1 530 ? 34.125 5.906 -27.922 1 90.75 530 SER A C 1
ATOM 4440 O O . SER A 1 530 ? 33.719 6.047 -26.766 1 90.75 530 SER A O 1
ATOM 4442 N N . ILE A 1 531 ? 34.719 6.871 -28.594 1 92.62 531 ILE A N 1
ATOM 4443 C CA . ILE A 1 531 ? 34.812 8.234 -28.078 1 92.62 531 ILE A CA 1
ATOM 4444 C C . ILE A 1 531 ? 33.406 8.805 -27.891 1 92.62 531 ILE A C 1
ATOM 4446 O O . ILE A 1 531 ? 33.156 9.562 -26.953 1 92.62 531 ILE A O 1
ATOM 4450 N N . LEU A 1 532 ? 32.594 8.344 -28.719 1 90.44 532 LEU A N 1
ATOM 4451 C CA . LEU A 1 532 ? 31.203 8.812 -28.625 1 90.44 532 LEU A CA 1
ATOM 4452 C C . LEU A 1 532 ? 30.562 8.336 -27.328 1 90.44 532 LEU A C 1
ATOM 4454 O O . LEU A 1 532 ? 29.828 9.086 -26.688 1 90.44 532 LEU A O 1
ATOM 4458 N N . LEU A 1 533 ? 30.844 7.137 -26.969 1 93.38 533 LEU A N 1
ATOM 4459 C CA . LEU A 1 533 ? 30.312 6.586 -25.734 1 93.38 533 LEU A CA 1
ATOM 4460 C C . LEU A 1 533 ? 30.891 7.309 -24.531 1 93.38 533 LEU A C 1
ATOM 4462 O O . LEU A 1 533 ? 30.172 7.602 -23.562 1 93.38 533 LEU A O 1
ATOM 4466 N N . ALA A 1 534 ? 32.094 7.566 -24.625 1 94.56 534 ALA A N 1
ATOM 4467 C CA . ALA A 1 534 ? 32.781 8.266 -23.531 1 94.56 534 ALA A CA 1
ATOM 4468 C C . ALA A 1 534 ? 32.219 9.68 -23.375 1 94.56 534 ALA A C 1
ATOM 4470 O O . ALA A 1 534 ? 32 10.133 -22.25 1 94.56 534 ALA A O 1
ATOM 4471 N N . PHE A 1 535 ? 32.062 10.352 -24.5 1 93.69 535 PHE A N 1
ATOM 4472 C CA . PHE A 1 535 ? 31.516 11.703 -24.453 1 93.69 535 PHE A CA 1
ATOM 4473 C C . PHE A 1 535 ? 30.109 11.711 -23.906 1 93.69 535 PHE A C 1
ATOM 4475 O O . PHE A 1 535 ? 29.75 12.562 -23.078 1 93.69 535 PHE A O 1
ATOM 4482 N N . TYR A 1 536 ? 29.281 10.766 -24.328 1 93 536 TYR A N 1
ATOM 4483 C CA . TYR A 1 536 ? 27.922 10.664 -23.828 1 93 536 TYR A CA 1
ATOM 4484 C C . TYR A 1 536 ? 27.906 10.398 -22.328 1 93 536 TYR A C 1
ATOM 4486 O O . TYR A 1 536 ? 27.141 11.016 -21.578 1 93 536 TYR A O 1
ATOM 4494 N N . ALA A 1 537 ? 28.781 9.523 -21.891 1 91.94 537 ALA A N 1
ATOM 4495 C CA . ALA A 1 537 ? 28.844 9.172 -20.469 1 91.94 537 ALA A CA 1
ATOM 4496 C C . ALA A 1 537 ? 29.266 10.375 -19.625 1 91.94 537 ALA A C 1
ATOM 4498 O O . ALA A 1 537 ? 28.781 10.539 -18.5 1 91.94 537 ALA A O 1
ATOM 4499 N N . GLY A 1 538 ? 30.078 11.211 -20.125 1 91.81 538 GLY A N 1
ATOM 4500 C CA . GLY A 1 538 ? 30.547 12.375 -19.391 1 91.81 538 GLY A CA 1
ATOM 4501 C C . GLY A 1 538 ? 29.531 13.5 -19.328 1 91.81 538 GLY A C 1
ATOM 4502 O O . GLY A 1 538 ? 29.5 14.266 -18.359 1 91.81 538 GLY A O 1
ATOM 4503 N N . ILE A 1 539 ? 28.656 13.5 -20.281 1 93.38 539 ILE A N 1
ATOM 4504 C CA . ILE A 1 539 ? 27.766 14.656 -20.391 1 93.38 539 ILE A CA 1
ATOM 4505 C C . ILE A 1 539 ? 26.391 14.297 -19.844 1 93.38 539 ILE A C 1
ATOM 4507 O O . ILE A 1 539 ? 25.703 15.148 -19.266 1 93.38 539 ILE A O 1
ATOM 4511 N N . TYR A 1 540 ? 25.984 13.078 -20.047 1 92.5 540 TYR A N 1
ATOM 4512 C CA . TYR A 1 540 ? 24.625 12.641 -19.75 1 92.5 540 TYR A CA 1
ATOM 4513 C C . TYR A 1 540 ? 24.266 12.945 -18.297 1 92.5 540 TYR A C 1
ATOM 4515 O O . TYR A 1 540 ? 23.281 13.656 -18.031 1 92.5 540 TYR A O 1
ATOM 4523 N N . LYS A 1 541 ? 25.016 12.445 -17.375 1 92.06 541 LYS A N 1
ATOM 4524 C CA . LYS A 1 541 ? 24.734 12.609 -15.953 1 92.06 541 LYS A CA 1
ATOM 4525 C C . LYS A 1 541 ? 24.812 14.07 -15.539 1 92.06 541 LYS A C 1
ATOM 4527 O O . LYS A 1 541 ? 23.984 14.539 -14.75 1 92.06 541 LYS A O 1
ATOM 4532 N N . ASN A 1 542 ? 25.75 14.789 -16.094 1 94.12 542 ASN A N 1
ATOM 4533 C CA . ASN A 1 542 ? 25.953 16.188 -15.727 1 94.12 542 ASN A CA 1
ATOM 4534 C C . ASN A 1 542 ? 24.875 17.094 -16.312 1 94.12 542 ASN A C 1
ATOM 4536 O O . ASN A 1 542 ? 24.5 18.094 -15.711 1 94.12 542 ASN A O 1
ATOM 4540 N N . LEU A 1 543 ? 24.422 16.688 -17.453 1 94.56 543 LEU A N 1
ATOM 4541 C CA . LEU A 1 543 ? 23.281 17.422 -18 1 94.56 543 LEU A CA 1
ATOM 4542 C C . LEU A 1 543 ? 22.047 17.25 -17.109 1 94.56 543 LEU A C 1
ATOM 4544 O O . LEU A 1 543 ? 21.312 18.203 -16.859 1 94.56 543 LEU A O 1
ATOM 4548 N N . TRP A 1 544 ? 21.844 16.047 -16.688 1 94.81 544 TRP A N 1
ATOM 4549 C CA . TRP A 1 544 ? 20.766 15.781 -15.75 1 94.81 544 TRP A CA 1
ATOM 4550 C C . TRP A 1 544 ? 20.922 16.594 -14.477 1 94.81 544 TRP A C 1
ATOM 4552 O O . TRP A 1 544 ? 19.969 17.172 -13.969 1 94.81 544 TRP A O 1
ATOM 4562 N N . ILE A 1 545 ? 22.109 16.656 -14 1 96.5 545 ILE A N 1
ATOM 4563 C CA . ILE A 1 545 ? 22.422 17.391 -12.773 1 96.5 545 ILE A CA 1
ATOM 4564 C C . ILE A 1 545 ? 22.125 18.875 -12.969 1 96.5 545 ILE A C 1
ATOM 4566 O O . ILE A 1 545 ? 21.578 19.531 -12.07 1 96.5 545 ILE A O 1
ATOM 4570 N N . MET A 1 546 ? 22.453 19.391 -14.125 1 95.75 546 MET A N 1
ATOM 4571 C CA . MET A 1 546 ? 22.172 20.781 -14.438 1 95.75 546 MET A CA 1
ATOM 4572 C C . MET A 1 546 ? 20.672 21.047 -14.438 1 95.75 546 MET A C 1
ATOM 4574 O O . MET A 1 546 ? 20.219 22.094 -13.984 1 95.75 546 MET A O 1
ATOM 4578 N N . ILE A 1 547 ? 19.969 20.094 -14.922 1 95.94 547 ILE A N 1
ATOM 4579 C CA . ILE A 1 547 ? 18.516 20.219 -14.922 1 95.94 547 ILE A CA 1
ATOM 4580 C C . ILE A 1 547 ? 18 20.203 -13.484 1 95.94 547 ILE A C 1
ATOM 4582 O O . ILE A 1 547 ? 17.141 21.016 -13.125 1 95.94 547 ILE A O 1
ATOM 4586 N N . CYS A 1 548 ? 18.562 19.328 -12.672 1 95.44 548 CYS A N 1
ATOM 4587 C CA . CYS A 1 548 ? 18.203 19.297 -11.258 1 95.44 548 CYS A CA 1
ATOM 4588 C C . CYS A 1 548 ? 18.516 20.641 -10.594 1 95.44 548 CYS A C 1
ATOM 4590 O O . CYS A 1 548 ? 17.703 21.141 -9.812 1 95.44 548 CYS A O 1
ATOM 4592 N N . GLY A 1 549 ? 19.672 21.172 -10.922 1 95.94 549 GLY A N 1
ATOM 4593 C CA . GLY A 1 549 ? 20.031 22.484 -10.406 1 95.94 549 GLY A CA 1
ATOM 4594 C C . GLY A 1 549 ? 19.078 23.578 -10.859 1 95.94 549 GLY A C 1
ATOM 4595 O O . GLY A 1 549 ? 18.75 24.484 -10.086 1 95.94 549 GLY A O 1
ATOM 4596 N N . GLY A 1 550 ? 18.625 23.391 -12.125 1 94.75 550 GLY A N 1
ATOM 4597 C CA . GLY A 1 550 ? 17.641 24.344 -12.625 1 94.75 550 GLY A CA 1
ATOM 4598 C C . GLY A 1 550 ? 16.344 24.297 -11.859 1 94.75 550 GLY A C 1
ATOM 4599 O O . GLY A 1 550 ? 15.781 25.344 -11.531 1 94.75 550 GLY A O 1
ATOM 4600 N N . PHE A 1 551 ? 15.891 23.141 -11.531 1 94.69 551 PHE A N 1
ATOM 4601 C CA . PHE A 1 551 ? 14.672 23 -10.742 1 94.69 551 PHE A CA 1
ATOM 4602 C C . PHE A 1 551 ? 14.859 23.609 -9.352 1 94.69 551 PHE A C 1
ATOM 4604 O O . PHE A 1 551 ? 13.984 24.312 -8.852 1 94.69 551 PHE A O 1
ATOM 4611 N N . VAL A 1 552 ? 16 23.344 -8.75 1 94.94 552 VAL A N 1
ATOM 4612 C CA . VAL A 1 552 ? 16.281 23.844 -7.41 1 94.94 552 VAL A CA 1
ATOM 4613 C C . VAL A 1 552 ? 16.312 25.375 -7.434 1 94.94 552 VAL A C 1
ATOM 4615 O O . VAL A 1 552 ? 15.703 26.031 -6.582 1 94.94 552 VAL A O 1
ATOM 4618 N N . CYS A 1 553 ? 16.906 25.969 -8.453 1 92.75 553 CYS A N 1
ATOM 4619 C CA . CYS A 1 553 ? 17.016 27.406 -8.562 1 92.75 553 CYS A CA 1
ATOM 4620 C C . CYS A 1 553 ? 15.641 28.031 -8.773 1 92.75 553 CYS A C 1
ATOM 4622 O O . CYS A 1 553 ? 15.297 29.031 -8.141 1 92.75 553 CYS A O 1
ATOM 4624 N N . CYS A 1 554 ? 14.883 27.406 -9.633 1 91.94 554 CYS A N 1
ATOM 4625 C CA . CYS A 1 554 ? 13.547 27.938 -9.891 1 91.94 554 CYS A CA 1
ATOM 4626 C C . CYS A 1 554 ? 12.688 27.891 -8.625 1 91.94 554 CYS A C 1
ATOM 4628 O O . CYS A 1 554 ? 11.93 28.828 -8.359 1 91.94 554 CYS A O 1
ATOM 4630 N N . MET A 1 555 ? 12.828 26.891 -7.84 1 91.94 555 MET A N 1
ATOM 4631 C CA . MET A 1 555 ? 12.07 26.766 -6.602 1 91.94 555 MET A CA 1
ATOM 4632 C C . MET A 1 555 ? 12.555 27.766 -5.562 1 91.94 555 MET A C 1
ATOM 4634 O O . MET A 1 555 ? 11.758 28.297 -4.789 1 91.94 555 MET A O 1
ATOM 4638 N N . CYS A 1 556 ? 13.867 28 -5.566 1 91.12 556 CYS A N 1
ATOM 4639 C CA . CYS A 1 556 ? 14.414 28.984 -4.645 1 91.12 556 CYS A CA 1
ATOM 4640 C C . CYS A 1 556 ? 13.836 30.359 -4.922 1 91.12 556 CYS A C 1
ATOM 4642 O O . CYS A 1 556 ? 13.617 31.141 -3.996 1 91.12 556 CYS A O 1
ATOM 4644 N N . PHE A 1 557 ? 13.523 30.578 -6.188 1 89.19 557 PHE A N 1
ATOM 4645 C CA . PHE A 1 557 ? 13 31.891 -6.574 1 89.19 557 PHE A CA 1
ATOM 4646 C C . PHE A 1 557 ? 11.477 31.875 -6.586 1 89.19 557 PHE A C 1
ATOM 4648 O O . PHE A 1 557 ? 10.844 32.812 -7.066 1 89.19 557 PHE A O 1
ATOM 4655 N N . LYS A 1 558 ? 10.828 30.734 -6.098 1 87.75 558 LYS A N 1
ATOM 4656 C CA . LYS A 1 558 ? 9.391 30.578 -5.91 1 87.75 558 LYS A CA 1
ATOM 4657 C C . LYS A 1 558 ? 8.641 30.672 -7.238 1 87.75 558 LYS A C 1
ATOM 4659 O O . LYS A 1 558 ? 7.574 31.281 -7.309 1 87.75 558 LYS A O 1
ATOM 4664 N N . VAL A 1 559 ? 9.297 30.141 -8.258 1 87.12 559 VAL A N 1
ATOM 4665 C CA . VAL A 1 559 ? 8.719 30.109 -9.594 1 87.12 559 VAL A CA 1
ATOM 4666 C C . VAL A 1 559 ? 7.941 28.812 -9.797 1 87.12 559 VAL A C 1
ATOM 4668 O O . VAL A 1 559 ? 8.312 27.766 -9.258 1 87.12 559 VAL A O 1
ATOM 4671 N N . GLY A 1 560 ? 6.766 28.703 -10.609 1 84.12 560 GLY A N 1
ATOM 4672 C CA . GLY A 1 560 ? 6.105 27.484 -11.016 1 84.12 560 GLY A CA 1
ATOM 4673 C C . GLY A 1 560 ? 4.68 27.375 -10.516 1 84.12 560 GLY A C 1
ATOM 4674 O O . GLY A 1 560 ? 3.988 26.391 -10.781 1 84.12 560 GLY A O 1
ATOM 4675 N N . TRP A 1 561 ? 4.148 28.234 -9.914 1 83.44 561 TRP A N 1
ATOM 4676 C CA . TRP A 1 561 ? 2.775 28.344 -9.43 1 83.44 561 TRP A CA 1
ATOM 4677 C C . TRP A 1 561 ? 2.348 27.078 -8.695 1 83.44 561 TRP A C 1
ATOM 4679 O O . TRP A 1 561 ? 2.713 26.859 -7.539 1 83.44 561 TRP A O 1
ATOM 4689 N N . ILE A 1 562 ? 1.797 25.969 -9.508 1 84.19 562 ILE A N 1
ATOM 4690 C CA . ILE A 1 562 ? 1.253 24.766 -8.891 1 84.19 562 ILE A CA 1
ATOM 4691 C C . ILE A 1 562 ? 2.393 23.875 -8.422 1 84.19 562 ILE A C 1
ATOM 4693 O O . ILE A 1 562 ? 2.305 23.234 -7.367 1 84.19 562 ILE A O 1
ATOM 4697 N N . ALA A 1 563 ? 3.42 23.875 -9.211 1 87.94 563 ALA A N 1
ATOM 4698 C CA . ALA A 1 563 ? 4.551 23.031 -8.844 1 87.94 563 ALA A CA 1
ATOM 4699 C C . ALA A 1 563 ? 5.199 23.5 -7.547 1 87.94 563 ALA A C 1
ATOM 4701 O O . ALA A 1 563 ? 5.508 22.703 -6.668 1 87.94 563 ALA A O 1
ATOM 4702 N N . TYR A 1 564 ? 5.391 24.781 -7.453 1 89.56 564 TYR A N 1
ATOM 4703 C CA . TYR A 1 564 ? 6.008 25.328 -6.254 1 89.56 564 TYR A CA 1
ATOM 4704 C C . TYR A 1 564 ? 5.098 25.156 -5.043 1 89.56 564 TYR A C 1
ATOM 4706 O O . TYR A 1 564 ? 5.559 24.766 -3.967 1 89.56 564 TYR A O 1
ATOM 4714 N N . GLU A 1 565 ? 3.822 25.453 -5.242 1 86.5 565 GLU A N 1
ATOM 4715 C CA . GLU A 1 565 ? 2.873 25.328 -4.141 1 86.5 565 GLU A CA 1
ATOM 4716 C C . GLU A 1 565 ? 2.756 23.875 -3.678 1 86.5 565 GLU A C 1
ATOM 4718 O O . GLU A 1 565 ? 2.607 23.609 -2.482 1 86.5 565 GLU A O 1
ATOM 4723 N N . PHE A 1 566 ? 2.811 23.016 -4.59 1 90.38 566 PHE A N 1
ATOM 4724 C CA . PHE A 1 566 ? 2.748 21.609 -4.258 1 90.38 566 PHE A CA 1
ATOM 4725 C C . PHE A 1 566 ? 3.971 21.188 -3.453 1 90.38 566 PHE A C 1
ATOM 4727 O O . PHE A 1 566 ? 3.846 20.484 -2.439 1 90.38 566 PHE A O 1
ATOM 4734 N N . CYS A 1 567 ? 5.094 21.578 -3.857 1 93.25 567 CYS A N 1
ATOM 4735 C CA . CYS A 1 567 ? 6.336 21.172 -3.203 1 93.25 567 CYS A CA 1
ATOM 4736 C C . CYS A 1 567 ? 6.469 21.828 -1.836 1 93.25 567 CYS A C 1
ATOM 4738 O O . CYS A 1 567 ? 7.27 21.406 -1.008 1 93.25 567 CYS A O 1
ATOM 4740 N N . SER A 1 568 ? 5.684 22.875 -1.58 1 90.81 568 SER A N 1
ATOM 4741 C CA . SER A 1 568 ? 5.797 23.609 -0.321 1 90.81 568 SER A CA 1
ATOM 4742 C C . SER A 1 568 ? 4.703 23.188 0.659 1 90.81 568 SER A C 1
ATOM 4744 O O . SER A 1 568 ? 4.531 23.812 1.706 1 90.81 568 SER A O 1
ATOM 4746 N N . LEU A 1 569 ? 3.998 22.125 0.349 1 88.94 569 LEU A N 1
ATOM 4747 C CA . LEU A 1 569 ? 2.93 21.656 1.225 1 88.94 569 LEU A CA 1
ATOM 4748 C C . LEU A 1 569 ? 3.496 21.141 2.543 1 88.94 569 LEU A C 1
ATOM 4750 O O . LEU A 1 569 ? 4.523 20.453 2.559 1 88.94 569 LEU A O 1
ATOM 4754 N N . PRO A 1 570 ? 2.826 21.469 3.609 1 88.12 570 PRO A N 1
ATOM 4755 C CA . PRO A 1 570 ? 3.338 21.078 4.926 1 88.12 570 PRO A CA 1
ATOM 4756 C C . PRO A 1 570 ? 3.266 19.578 5.156 1 88.12 570 PRO A C 1
ATOM 4758 O O . PRO A 1 570 ? 3.969 19.047 6.02 1 88.12 570 PRO A O 1
ATOM 4761 N N . MET A 1 571 ? 2.479 18.875 4.379 1 87.81 571 MET A N 1
ATOM 4762 C CA . MET A 1 571 ? 2.324 17.438 4.57 1 87.81 571 MET A CA 1
ATOM 4763 C C . MET A 1 571 ? 3.631 16.719 4.289 1 87.81 571 MET A C 1
ATOM 4765 O O . MET A 1 571 ? 3.859 15.617 4.801 1 87.81 571 MET A O 1
ATOM 4769 N N . PHE A 1 572 ? 4.543 17.312 3.57 1 93.88 572 PHE A N 1
ATOM 4770 C CA . PHE A 1 572 ? 5.789 16.672 3.182 1 93.88 572 PHE A CA 1
ATOM 4771 C C . PHE A 1 572 ? 6.82 16.75 4.301 1 93.88 572 PHE A C 1
ATOM 4773 O O . PHE A 1 572 ? 7.805 16.016 4.301 1 93.88 572 PHE A O 1
ATOM 4780 N N . ARG A 1 573 ? 6.633 17.578 5.281 1 93.19 573 ARG A N 1
ATOM 4781 C CA . ARG A 1 573 ? 7.645 17.844 6.297 1 93.19 573 ARG A CA 1
ATOM 4782 C C . ARG A 1 573 ? 7.922 16.609 7.141 1 93.19 573 ARG A C 1
ATOM 4784 O O . ARG A 1 573 ? 9.062 16.141 7.207 1 93.19 573 ARG A O 1
ATOM 4791 N N . PRO A 1 574 ? 6.855 16.016 7.723 1 93.81 574 PRO A N 1
ATOM 4792 C CA . PRO A 1 574 ? 7.156 14.828 8.516 1 93.81 574 PRO A CA 1
ATOM 4793 C C . PRO A 1 574 ? 7.707 13.68 7.668 1 93.81 574 PRO A C 1
ATOM 4795 O O . PRO A 1 574 ? 8.562 12.93 8.133 1 93.81 574 PRO A O 1
ATOM 4798 N N . LEU A 1 575 ? 7.297 13.562 6.469 1 96.12 575 LEU A N 1
ATOM 4799 C CA . LEU A 1 575 ? 7.766 12.5 5.59 1 96.12 575 LEU A CA 1
ATOM 4800 C C . LEU A 1 575 ? 9.219 12.734 5.18 1 96.12 575 LEU A C 1
ATOM 4802 O O . LEU A 1 575 ? 9.992 11.781 5.043 1 96.12 575 LEU A O 1
ATOM 4806 N N . ALA A 1 576 ? 9.516 13.992 5.004 1 96.25 576 ALA A N 1
ATOM 4807 C CA . ALA A 1 576 ? 10.883 14.336 4.637 1 96.25 576 ALA A CA 1
ATOM 4808 C C . ALA A 1 576 ? 11.844 14.078 5.793 1 96.25 576 ALA A C 1
ATOM 4810 O O . ALA A 1 576 ? 12.977 13.633 5.582 1 96.25 576 ALA A O 1
ATOM 4811 N N . ARG A 1 577 ? 11.367 14.281 6.973 1 95.81 577 ARG A N 1
ATOM 4812 C CA . ARG A 1 577 ? 12.211 14.141 8.156 1 95.81 577 ARG A CA 1
ATOM 4813 C C . ARG A 1 577 ? 12.477 12.672 8.453 1 95.81 577 ARG A C 1
ATOM 4815 O O . ARG A 1 577 ? 13.445 12.336 9.148 1 95.81 577 ARG A O 1
ATOM 4822 N N . ILE A 1 578 ? 11.641 11.844 7.898 1 97.12 578 ILE A N 1
ATOM 4823 C CA . ILE A 1 578 ? 11.906 10.422 8.109 1 97.12 578 ILE A CA 1
ATOM 4824 C C . ILE A 1 578 ? 12.453 9.805 6.828 1 97.12 578 ILE A C 1
ATOM 4826 O O . ILE A 1 578 ? 12.516 8.578 6.703 1 97.12 578 ILE A O 1
ATOM 4830 N N . SER A 1 579 ? 12.828 10.609 5.906 1 96.44 579 SER A N 1
ATOM 4831 C CA . SER A 1 579 ? 13.281 10.117 4.605 1 96.44 579 SER A CA 1
ATOM 4832 C C . SER A 1 579 ? 14.578 9.328 4.734 1 96.44 579 SER A C 1
ATOM 4834 O O . SER A 1 579 ? 14.805 8.367 4 1 96.44 579 SER A O 1
ATOM 4836 N N . PHE A 1 580 ? 15.469 9.742 5.715 1 95.62 580 PHE A N 1
ATOM 4837 C CA . PHE A 1 580 ? 16.703 9 5.953 1 95.62 580 PHE A CA 1
ATOM 4838 C C . PHE A 1 580 ? 16.391 7.566 6.379 1 95.62 580 PHE A C 1
ATOM 4840 O O . PHE A 1 580 ? 16.953 6.617 5.836 1 95.62 580 PHE A O 1
ATOM 4847 N N . GLN A 1 581 ? 15.492 7.414 7.266 1 97.88 581 GLN A N 1
ATOM 4848 C CA . GLN A 1 581 ? 15.086 6.086 7.715 1 97.88 581 GLN A CA 1
ATOM 4849 C C . GLN A 1 581 ? 14.383 5.316 6.598 1 97.88 581 GLN A C 1
ATOM 4851 O O . GLN A 1 581 ? 14.562 4.105 6.461 1 97.88 581 GLN A O 1
ATOM 4856 N N . SER A 1 582 ? 13.586 6 5.836 1 97.81 582 SER A N 1
ATOM 4857 C CA . SER A 1 582 ? 12.922 5.348 4.715 1 97.81 582 SER A CA 1
ATOM 4858 C C . SER A 1 582 ? 13.938 4.793 3.719 1 97.81 582 SER A C 1
ATOM 4860 O O . SER A 1 582 ? 13.773 3.68 3.213 1 97.81 582 SER A O 1
ATOM 4862 N N . PHE A 1 583 ? 14.953 5.551 3.502 1 96.44 583 PHE A N 1
ATOM 4863 C CA . PHE A 1 583 ? 16 5.133 2.572 1 96.44 583 PHE A CA 1
ATOM 4864 C C . PHE A 1 583 ? 16.719 3.898 3.096 1 96.44 583 PHE A C 1
ATOM 4866 O O . PHE A 1 583 ? 16.969 2.953 2.344 1 96.44 583 PHE A O 1
ATOM 4873 N N . ILE A 1 584 ? 16.938 3.879 4.316 1 96.88 584 ILE A N 1
ATOM 4874 C CA . ILE A 1 584 ? 17.734 2.811 4.902 1 96.88 584 ILE A CA 1
ATOM 4875 C C . ILE A 1 584 ? 16.922 1.523 4.965 1 96.88 584 ILE A C 1
ATOM 4877 O O . ILE A 1 584 ? 17.438 0.437 4.699 1 96.88 584 ILE A O 1
ATOM 4881 N N . TRP A 1 585 ? 15.656 1.589 5.152 1 98.06 585 TRP A N 1
ATOM 4882 C CA . TRP A 1 585 ? 14.859 0.408 5.477 1 98.06 585 TRP A CA 1
ATOM 4883 C C . TRP A 1 585 ? 14.109 -0.096 4.25 1 98.06 585 TRP A C 1
ATOM 4885 O O . TRP A 1 585 ? 13.539 -1.189 4.27 1 98.06 585 TRP A O 1
ATOM 4895 N N . HIS A 1 586 ? 14.094 0.546 3.127 1 98.25 586 HIS A N 1
ATOM 4896 C CA . HIS A 1 586 ? 13.18 0.206 2.039 1 98.25 586 HIS A CA 1
ATOM 4897 C C . HIS A 1 586 ? 13.547 -1.136 1.412 1 98.25 586 HIS A C 1
ATOM 4899 O O . HIS A 1 586 ? 12.672 -1.912 1.036 1 98.25 586 HIS A O 1
ATOM 4905 N N . VAL A 1 587 ? 14.828 -1.474 1.36 1 97.06 587 VAL A N 1
ATOM 4906 C CA . VAL A 1 587 ? 15.211 -2.736 0.739 1 97.06 587 VAL A CA 1
ATOM 4907 C C . VAL A 1 587 ? 14.883 -3.895 1.679 1 97.06 587 VAL A C 1
ATOM 4909 O O . VAL A 1 587 ? 14.508 -4.98 1.229 1 97.06 587 VAL A O 1
ATOM 4912 N N . PHE A 1 588 ? 15.031 -3.67 3.01 1 97.12 588 PHE A N 1
ATOM 4913 C CA . PHE A 1 588 ? 14.609 -4.648 4 1 97.12 588 PHE A CA 1
ATOM 4914 C C . PHE A 1 588 ? 13.141 -5.027 3.793 1 97.12 588 PHE A C 1
ATOM 4916 O O . PHE A 1 588 ? 12.797 -6.211 3.76 1 97.12 588 PHE A O 1
ATOM 4923 N N . ILE A 1 589 ? 12.328 -4.016 3.578 1 97.62 589 ILE A N 1
ATOM 4924 C CA . ILE A 1 589 ? 10.898 -4.219 3.408 1 97.62 589 ILE A CA 1
ATOM 4925 C C . ILE A 1 589 ? 10.625 -4.863 2.051 1 97.62 589 ILE A C 1
ATOM 4927 O O . ILE A 1 589 ? 9.734 -5.711 1.926 1 97.62 589 ILE A O 1
ATOM 4931 N N . LEU A 1 590 ? 11.375 -4.438 1.118 1 96.75 590 LEU A N 1
ATOM 4932 C CA . LEU A 1 590 ? 11.211 -4.988 -0.223 1 96.75 590 LEU A CA 1
ATOM 4933 C C . LEU A 1 590 ? 11.469 -6.492 -0.229 1 96.75 590 LEU A C 1
ATOM 4935 O O . LEU A 1 590 ? 10.742 -7.246 -0.881 1 96.75 590 LEU A O 1
ATOM 4939 N N . ARG A 1 591 ? 12.453 -6.969 0.491 1 95.75 591 ARG A N 1
ATOM 4940 C CA . ARG A 1 591 ? 12.742 -8.391 0.586 1 95.75 591 ARG A CA 1
ATOM 4941 C C . ARG A 1 591 ? 11.617 -9.141 1.295 1 95.75 591 ARG A C 1
ATOM 4943 O O . ARG A 1 591 ? 11.305 -10.281 0.943 1 95.75 591 ARG A O 1
ATOM 4950 N N . LEU A 1 592 ? 11.016 -8.469 2.232 1 95.56 592 LEU A N 1
ATOM 4951 C CA . LEU A 1 592 ? 9.891 -9.07 2.941 1 95.56 592 LEU A CA 1
ATOM 4952 C C . LEU A 1 592 ? 8.688 -9.242 2.016 1 95.56 592 LEU A C 1
ATOM 4954 O O . LEU A 1 592 ? 8.039 -10.289 2.023 1 95.56 592 LEU A O 1
ATOM 4958 N N . VAL A 1 593 ? 8.43 -8.266 1.196 1 95.69 593 VAL A N 1
ATOM 4959 C CA . VAL A 1 593 ? 7.254 -8.258 0.335 1 95.69 593 VAL A CA 1
ATOM 4960 C C . VAL A 1 593 ? 7.469 -9.203 -0.84 1 95.69 593 VAL A C 1
ATOM 4962 O O . VAL A 1 593 ? 6.539 -9.906 -1.255 1 95.69 593 VAL A O 1
ATOM 4965 N N . ALA A 1 594 ? 8.688 -9.305 -1.334 1 93.75 594 ALA A N 1
ATOM 4966 C CA . ALA A 1 594 ? 8.969 -10.078 -2.541 1 93.75 594 ALA A CA 1
ATOM 4967 C C . ALA A 1 594 ? 9.289 -11.531 -2.201 1 93.75 594 ALA A C 1
ATOM 4969 O O . ALA A 1 594 ? 9.266 -12.398 -3.076 1 93.75 594 ALA A O 1
ATOM 4970 N N . GLY A 1 595 ? 9.5 -11.883 -0.958 1 91.62 595 GLY A N 1
ATOM 4971 C CA . GLY A 1 595 ? 10.016 -13.195 -0.617 1 91.62 595 GLY A CA 1
ATOM 4972 C C . GLY A 1 595 ? 8.93 -14.195 -0.255 1 91.62 595 GLY A C 1
ATOM 4973 O O . GLY A 1 595 ? 9.203 -15.383 -0.101 1 91.62 595 GLY A O 1
ATOM 4974 N N . TYR A 1 596 ? 7.629 -13.852 -0.291 1 86.5 596 TYR A N 1
ATOM 4975 C CA . TYR A 1 596 ? 6.605 -14.719 0.29 1 86.5 596 TYR A CA 1
ATOM 4976 C C . TYR A 1 596 ? 5.926 -15.555 -0.785 1 86.5 596 TYR A C 1
ATOM 4978 O O . TYR A 1 596 ? 5.137 -16.453 -0.475 1 86.5 596 TYR A O 1
ATOM 4986 N N . PHE A 1 597 ? 6.309 -15.508 -2.031 1 90.38 597 PHE A N 1
ATOM 4987 C CA . PHE A 1 597 ? 5.605 -16.188 -3.109 1 90.38 597 PHE A CA 1
ATOM 4988 C C . PHE A 1 597 ? 5.992 -17.672 -3.15 1 90.38 597 PHE A C 1
ATOM 4990 O O . PHE A 1 597 ? 7.148 -18.016 -2.916 1 90.38 597 PHE A O 1
ATOM 4997 N N . ARG A 1 598 ? 5 -18.516 -3.396 1 93.88 598 ARG A N 1
ATOM 4998 C CA . ARG A 1 598 ? 5.242 -19.953 -3.516 1 93.88 598 ARG A CA 1
ATOM 4999 C C . ARG A 1 598 ? 5.359 -20.375 -4.977 1 93.88 598 ARG A C 1
ATOM 5001 O O . ARG A 1 598 ? 6.078 -21.312 -5.301 1 93.88 598 ARG A O 1
ATOM 5008 N N . ASP A 1 599 ? 4.641 -19.656 -5.848 1 92.75 599 ASP A N 1
ATOM 5009 C CA . ASP A 1 599 ? 4.629 -19.953 -7.277 1 92.75 599 ASP A CA 1
ATOM 5010 C C . ASP A 1 599 ? 5.055 -18.734 -8.094 1 92.75 599 ASP A C 1
ATOM 5012 O O . ASP A 1 599 ? 5.098 -17.625 -7.574 1 92.75 599 ASP A O 1
ATOM 5016 N N . PRO A 1 600 ? 5.5 -19.016 -9.328 1 93.88 600 PRO A N 1
ATOM 5017 C CA . PRO A 1 600 ? 5.844 -17.875 -10.18 1 93.88 600 PRO A CA 1
ATOM 5018 C C . PRO A 1 600 ? 4.707 -16.875 -10.297 1 93.88 600 PRO A C 1
ATOM 5020 O O . PRO A 1 600 ? 3.539 -17.25 -10.383 1 93.88 600 PRO A O 1
ATOM 5023 N N . VAL A 1 601 ? 5.066 -15.688 -10.266 1 92 601 VAL A N 1
ATOM 5024 C CA . VAL A 1 601 ? 4.066 -14.625 -10.211 1 92 601 VAL A CA 1
ATOM 5025 C C . VAL A 1 601 ? 3.908 -14 -11.594 1 92 601 VAL A C 1
ATOM 5027 O O . VAL A 1 601 ? 4.891 -13.805 -12.312 1 92 601 VAL A O 1
ATOM 5030 N N . TYR A 1 602 ? 2.631 -13.703 -11.953 1 93.56 602 TYR A N 1
ATOM 5031 C CA . TYR A 1 602 ? 2.34 -12.961 -13.172 1 93.56 602 TYR A CA 1
ATOM 5032 C C . TYR A 1 602 ? 2.529 -11.461 -12.953 1 93.56 602 TYR A C 1
ATOM 5034 O O . TYR A 1 602 ? 1.939 -10.883 -12.039 1 93.56 602 TYR A O 1
ATOM 5042 N N . VAL A 1 603 ? 3.342 -10.82 -13.812 1 93.06 603 VAL A N 1
ATOM 5043 C CA . VAL A 1 603 ? 3.703 -9.422 -13.602 1 93.06 603 VAL A CA 1
ATOM 5044 C C . VAL A 1 603 ? 3.125 -8.57 -14.719 1 93.06 603 VAL A C 1
ATOM 5046 O O . VAL A 1 603 ? 3.191 -8.945 -15.891 1 93.06 603 VAL A O 1
ATOM 5049 N N . ASN A 1 604 ? 2.443 -7.527 -14.375 1 92.5 604 ASN A N 1
ATOM 5050 C CA . ASN A 1 604 ? 2.037 -6.457 -15.281 1 92.5 604 ASN A CA 1
ATOM 5051 C C . ASN A 1 604 ? 2.271 -5.082 -14.664 1 92.5 604 ASN A C 1
ATOM 5053 O O . ASN A 1 604 ? 2.771 -4.977 -13.539 1 92.5 604 ASN A O 1
ATOM 5057 N N . SER A 1 605 ? 2.037 -4.016 -15.336 1 92.19 605 SER A N 1
ATOM 5058 C CA . SER A 1 605 ? 2.336 -2.666 -14.867 1 92.19 605 SER A CA 1
ATOM 5059 C C . SER A 1 605 ? 1.539 -2.326 -13.617 1 92.19 605 SER A C 1
ATOM 5061 O O . SER A 1 605 ? 2.064 -1.705 -12.688 1 92.19 605 SER A O 1
ATOM 5063 N N . PHE A 1 606 ? 0.296 -2.705 -13.5 1 93.12 606 PHE A N 1
ATOM 5064 C CA . PHE A 1 606 ? -0.545 -2.412 -12.344 1 93.12 606 PHE A CA 1
ATOM 5065 C C . PHE A 1 606 ? -0.045 -3.15 -11.109 1 93.12 606 PHE A C 1
ATOM 5067 O O . PHE A 1 606 ? 0.019 -2.576 -10.023 1 93.12 606 PHE A O 1
ATOM 5074 N N . PHE A 1 607 ? 0.3 -4.418 -11.336 1 93.5 607 PHE A N 1
ATOM 5075 C CA . PHE A 1 607 ? 0.817 -5.23 -10.242 1 93.5 607 PHE A CA 1
ATOM 5076 C C . PHE A 1 607 ? 2.092 -4.625 -9.672 1 93.5 607 PHE A C 1
ATOM 5078 O O . PHE A 1 607 ? 2.234 -4.496 -8.453 1 93.5 607 PHE A O 1
ATOM 5085 N N . LEU A 1 608 ? 3.006 -4.246 -10.516 1 94.25 608 LEU A N 1
ATOM 5086 C CA . LEU A 1 608 ? 4.273 -3.674 -10.078 1 94.25 608 LEU A CA 1
ATOM 5087 C C . LEU A 1 608 ? 4.055 -2.334 -9.391 1 94.25 608 LEU A C 1
ATOM 5089 O O . LEU A 1 608 ? 4.664 -2.059 -8.352 1 94.25 608 LEU A O 1
ATOM 5093 N N . PHE A 1 609 ? 3.191 -1.525 -9.953 1 94.94 609 PHE A N 1
ATOM 5094 C CA . PHE A 1 609 ? 2.904 -0.238 -9.328 1 94.94 609 PHE A CA 1
ATOM 5095 C C . PHE A 1 609 ? 2.264 -0.429 -7.961 1 94.94 609 PHE A C 1
ATOM 5097 O O . PHE A 1 609 ? 2.557 0.316 -7.023 1 94.94 609 PHE A O 1
ATOM 5104 N N . GLY A 1 610 ? 1.344 -1.388 -7.871 1 96.06 610 GLY A N 1
ATOM 5105 C CA . GLY A 1 610 ? 0.756 -1.711 -6.582 1 96.06 610 GLY A CA 1
ATOM 5106 C C . GLY A 1 610 ? 1.786 -2.098 -5.535 1 96.06 610 GLY A C 1
ATOM 5107 O O . GLY A 1 610 ? 1.695 -1.678 -4.379 1 96.06 610 GLY A O 1
ATOM 5108 N N . ASN A 1 611 ? 2.75 -2.848 -5.969 1 96.69 611 ASN A N 1
ATOM 5109 C CA . ASN A 1 611 ? 3.781 -3.254 -5.02 1 96.69 611 ASN A CA 1
ATOM 5110 C C . ASN A 1 611 ? 4.691 -2.086 -4.645 1 96.69 611 ASN A C 1
ATOM 5112 O O . ASN A 1 611 ? 5.188 -2.016 -3.52 1 96.69 611 ASN A O 1
ATOM 5116 N N . VAL A 1 612 ? 4.887 -1.16 -5.605 1 97.5 612 VAL A N 1
ATOM 5117 C CA . VAL A 1 612 ? 5.648 0.043 -5.281 1 97.5 612 VAL A CA 1
ATOM 5118 C C . VAL A 1 612 ? 4.945 0.814 -4.168 1 97.5 612 VAL A C 1
ATOM 5120 O O . VAL A 1 612 ? 5.578 1.224 -3.189 1 97.5 612 VAL A O 1
ATOM 5123 N N . LEU A 1 613 ? 3.668 0.942 -4.293 1 97.94 613 LEU A N 1
ATOM 5124 C CA . LEU A 1 613 ? 2.891 1.658 -3.289 1 97.94 613 LEU A CA 1
ATOM 5125 C C . LEU A 1 613 ? 2.924 0.924 -1.952 1 97.94 613 LEU A C 1
ATOM 5127 O O . LEU A 1 613 ? 3.082 1.549 -0.9 1 97.94 613 LEU A O 1
ATOM 5131 N N . LEU A 1 614 ? 2.809 -0.323 -2.02 1 97.88 614 LEU A N 1
ATOM 5132 C CA . LEU A 1 614 ? 2.816 -1.128 -0.803 1 97.88 614 LEU A CA 1
ATOM 5133 C C . LEU A 1 614 ? 4.152 -1.002 -0.077 1 97.88 614 LEU A C 1
ATOM 5135 O O . LEU A 1 614 ? 4.184 -0.737 1.127 1 97.88 614 LEU A O 1
ATOM 5139 N N . VAL A 1 615 ? 5.223 -1.161 -0.842 1 98.25 615 VAL A N 1
ATOM 5140 C CA . VAL A 1 615 ? 6.555 -1.074 -0.249 1 98.25 615 VAL A CA 1
ATOM 5141 C C . VAL A 1 615 ? 6.785 0.332 0.3 1 98.25 615 VAL A C 1
ATOM 5143 O O . VAL A 1 615 ? 7.371 0.498 1.373 1 98.25 615 VAL A O 1
ATOM 5146 N N . PHE A 1 616 ? 6.309 1.322 -0.424 1 98.12 616 PHE A N 1
ATOM 5147 C CA . PHE A 1 616 ? 6.465 2.699 0.028 1 98.12 616 PHE A CA 1
ATOM 5148 C C . PHE A 1 616 ? 5.754 2.918 1.358 1 98.12 616 PHE A C 1
ATOM 5150 O O . PHE A 1 616 ? 6.336 3.451 2.303 1 98.12 616 PHE A O 1
ATOM 5157 N N . VAL A 1 617 ? 4.543 2.443 1.501 1 98 617 VAL A N 1
ATOM 5158 C CA . VAL A 1 617 ? 3.748 2.662 2.705 1 98 617 VAL A CA 1
ATOM 5159 C C . VAL A 1 617 ? 4.348 1.874 3.869 1 98 617 VAL A C 1
ATOM 5161 O O . VAL A 1 617 ? 4.523 2.412 4.965 1 98 617 VAL A O 1
ATOM 5164 N N . LEU A 1 618 ? 4.691 0.646 3.627 1 98.19 618 LEU A N 1
ATOM 5165 C CA . LEU A 1 618 ? 5.285 -0.17 4.68 1 98.19 618 LEU A CA 1
ATOM 5166 C C . LEU A 1 618 ? 6.609 0.422 5.148 1 98.19 618 LEU A C 1
ATOM 5168 O O . LEU A 1 618 ? 6.906 0.421 6.348 1 98.19 618 LEU A O 1
ATOM 5172 N N . THR A 1 619 ? 7.34 0.942 4.184 1 98.5 619 THR A N 1
ATOM 5173 C CA . THR A 1 619 ? 8.617 1.56 4.516 1 98.5 619 THR A CA 1
ATOM 5174 C C . THR A 1 619 ? 8.406 2.809 5.367 1 98.5 619 THR A C 1
ATOM 5176 O O . THR A 1 619 ? 9.133 3.027 6.344 1 98.5 619 THR A O 1
ATOM 5179 N N . GLN A 1 620 ? 7.426 3.609 5.008 1 97.94 620 GLN A N 1
ATOM 5180 C CA . GLN A 1 620 ? 7.145 4.809 5.789 1 97.94 620 GLN A CA 1
ATOM 5181 C C . GLN A 1 620 ? 6.723 4.449 7.211 1 97.94 620 GLN A C 1
ATOM 5183 O O . GLN A 1 620 ? 7.09 5.141 8.164 1 97.94 620 GLN A O 1
ATOM 5188 N N . ILE A 1 621 ? 6.008 3.371 7.367 1 97 621 ILE A N 1
ATOM 5189 C CA . ILE A 1 621 ? 5.555 2.947 8.688 1 97 621 ILE A CA 1
ATOM 5190 C C . ILE A 1 621 ? 6.758 2.535 9.539 1 97 621 ILE A C 1
ATOM 5192 O O . ILE A 1 621 ? 6.918 3 10.672 1 97 621 ILE A O 1
ATOM 5196 N N . VAL A 1 622 ? 7.598 1.773 8.969 1 97.62 622 VAL A N 1
ATOM 5197 C CA . VAL A 1 622 ? 8.773 1.312 9.703 1 97.62 622 VAL A CA 1
ATOM 5198 C C . VAL A 1 622 ? 9.703 2.49 9.984 1 97.62 622 VAL A C 1
ATOM 5200 O O . VAL A 1 622 ? 10.227 2.627 11.094 1 97.62 622 VAL A O 1
ATOM 5203 N N . ALA A 1 623 ? 9.867 3.316 8.961 1 98.06 623 ALA A N 1
ATOM 5204 C CA . ALA A 1 623 ? 10.719 4.496 9.117 1 98.06 623 ALA A CA 1
ATOM 5205 C C . ALA A 1 623 ? 10.188 5.402 10.227 1 98.06 623 ALA A C 1
ATOM 5207 O O . ALA A 1 623 ? 10.969 5.973 10.992 1 98.06 623 ALA A O 1
ATOM 5208 N N . PHE A 1 624 ? 8.898 5.562 10.359 1 96.5 624 PHE A N 1
ATOM 5209 C CA . PHE A 1 624 ? 8.258 6.391 11.375 1 96.5 624 PHE A CA 1
ATOM 5210 C C . PHE A 1 624 ? 8.586 5.879 12.773 1 96.5 624 PHE A C 1
ATOM 5212 O O . PHE A 1 624 ? 9.016 6.652 13.641 1 96.5 624 PHE A O 1
ATOM 5219 N N . PHE A 1 625 ? 8.516 4.621 12.961 1 95.5 625 PHE A N 1
ATOM 5220 C CA . PHE A 1 625 ? 8.773 4.047 14.273 1 95.5 625 PHE A CA 1
ATOM 5221 C C . PHE A 1 625 ? 10.266 4.047 14.586 1 95.5 625 PHE A C 1
ATOM 5223 O O . PHE A 1 625 ? 10.672 4.309 15.719 1 95.5 625 PHE A O 1
ATOM 5230 N N . MET A 1 626 ? 11.07 3.814 13.578 1 96.5 626 MET A N 1
ATOM 5231 C CA . MET A 1 626 ? 12.516 3.824 13.805 1 96.5 626 MET A CA 1
ATOM 5232 C C . MET A 1 626 ? 13.008 5.238 14.094 1 96.5 626 MET A C 1
ATOM 5234 O O . MET A 1 626 ? 13.953 5.426 14.867 1 96.5 626 MET A O 1
ATOM 5238 N N . ALA A 1 627 ? 12.375 6.184 13.492 1 96.56 627 ALA A N 1
ATOM 5239 C CA . ALA A 1 627 ? 12.75 7.574 13.75 1 96.56 627 ALA A CA 1
ATOM 5240 C C . ALA A 1 627 ? 12.367 7.988 15.164 1 96.56 627 ALA A C 1
ATOM 5242 O O . ALA A 1 627 ? 13.18 8.562 15.891 1 96.56 627 ALA A O 1
ATOM 5243 N N . LEU A 1 628 ? 11.203 7.621 15.633 1 95.25 628 LEU A N 1
ATOM 5244 C CA . LEU A 1 628 ? 10.68 8.07 16.922 1 95.25 628 LEU A CA 1
ATOM 5245 C C . LEU A 1 628 ? 11.336 7.305 18.062 1 95.25 628 LEU A C 1
ATOM 5247 O O . LEU A 1 628 ? 11.578 7.871 19.141 1 95.25 628 LEU A O 1
ATOM 5251 N N . LEU A 1 629 ? 11.594 6.035 17.844 1 94.56 629 LEU A N 1
ATOM 5252 C CA . LEU A 1 629 ? 12.047 5.184 18.938 1 94.56 629 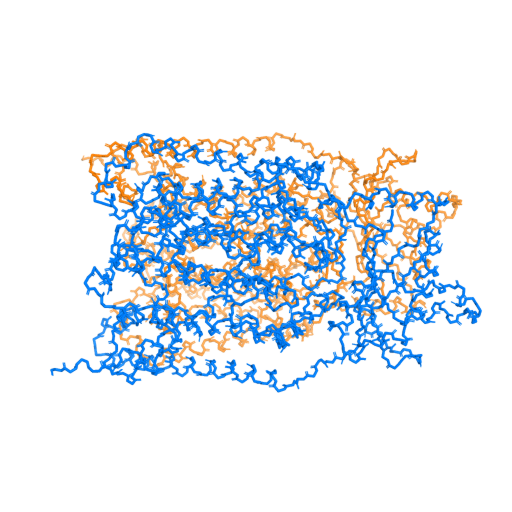LEU A CA 1
ATOM 5253 C C . LEU A 1 629 ? 13.57 5.184 19.031 1 94.56 629 LEU A C 1
ATOM 5255 O O . LEU A 1 629 ? 14.133 4.914 20.094 1 94.56 629 LEU A O 1
ATOM 5259 N N . PHE A 1 630 ? 14.188 5.504 17.906 1 94.12 630 PHE A N 1
ATOM 5260 C CA . PHE A 1 630 ? 15.625 5.27 17.906 1 94.12 630 PHE A CA 1
ATOM 5261 C C . PHE A 1 630 ? 16.375 6.512 17.438 1 94.12 630 PHE A C 1
ATOM 5263 O O . PHE A 1 630 ? 17.172 7.082 18.203 1 94.12 630 PHE A O 1
ATOM 5270 N N . GLU A 1 631 ? 16.109 7.07 16.328 1 94.81 631 GLU A N 1
ATOM 5271 C CA . GLU A 1 631 ? 16.891 8.156 15.719 1 94.81 631 GLU A CA 1
ATOM 5272 C C . GLU A 1 631 ? 16.797 9.43 16.547 1 94.81 631 GLU A C 1
ATOM 5274 O O . GLU A 1 631 ? 17.812 10 16.953 1 94.81 631 GLU A O 1
ATOM 5279 N N . TYR A 1 632 ? 15.594 9.891 16.844 1 94.25 632 TYR A N 1
ATOM 5280 C CA . TYR A 1 632 ? 15.406 11.172 17.516 1 94.25 632 TYR A CA 1
ATOM 5281 C C . TYR A 1 632 ? 15.914 11.102 18.953 1 94.25 632 TYR A C 1
ATOM 5283 O O . TYR A 1 632 ? 16.609 12.016 19.422 1 94.25 632 TYR A O 1
ATOM 5291 N N . PRO A 1 633 ? 15.602 10.023 19.688 1 94.75 633 PRO A N 1
ATOM 5292 C CA . PRO A 1 633 ? 16.156 9.93 21.031 1 94.75 633 PRO A CA 1
ATOM 5293 C C . PRO A 1 633 ? 17.688 9.992 21.047 1 94.75 633 PRO A C 1
ATOM 5295 O O . PRO A 1 633 ? 18.266 10.648 21.922 1 94.75 633 PRO A O 1
ATOM 5298 N N . LEU A 1 634 ? 18.328 9.383 20.141 1 93.44 634 LEU A N 1
ATOM 5299 C CA . LEU A 1 634 ? 19.797 9.367 20.109 1 93.44 634 LEU A CA 1
ATOM 5300 C C . LEU A 1 634 ? 20.344 10.727 19.734 1 93.44 634 LEU A C 1
ATOM 5302 O O . LEU A 1 634 ? 21.375 11.156 20.266 1 93.44 634 LEU A O 1
ATOM 5306 N N . VAL A 1 635 ? 19.688 11.344 18.812 1 91.88 635 VAL A N 1
ATOM 5307 C CA . VAL A 1 635 ? 20.109 12.688 18.438 1 91.88 635 VAL A CA 1
ATOM 5308 C C . VAL A 1 635 ? 19.984 13.625 19.625 1 91.88 635 VAL A C 1
ATOM 5310 O O . VAL A 1 635 ? 20.891 14.43 19.891 1 91.88 635 VAL A O 1
ATOM 5313 N N . GLU A 1 636 ? 18.875 13.484 20.359 1 91.38 636 GLU A N 1
ATOM 5314 C CA . GLU A 1 636 ? 18.672 14.328 21.531 1 91.38 636 GLU A CA 1
ATOM 5315 C C . GLU A 1 636 ? 19.672 13.992 22.625 1 91.38 636 GLU A C 1
ATOM 5317 O O . GLU A 1 636 ? 20.125 14.883 23.359 1 91.38 636 GLU A O 1
ATOM 5322 N N . LEU A 1 637 ? 19.953 12.766 22.75 1 91.38 637 LEU A N 1
ATOM 5323 C CA . LEU A 1 637 ? 20.953 12.344 23.734 1 91.38 637 LEU A CA 1
ATOM 5324 C C . LEU A 1 637 ? 22.312 12.938 23.422 1 91.38 637 LEU A C 1
ATOM 5326 O O . LEU A 1 637 ? 23.016 13.414 24.312 1 91.38 637 LEU A O 1
ATOM 5330 N N . LEU A 1 638 ? 22.688 12.953 22.172 1 89.19 638 LEU A N 1
ATOM 5331 C CA . LEU A 1 638 ? 23.969 13.508 21.75 1 89.19 638 LEU A CA 1
ATOM 5332 C C . LEU A 1 638 ? 24.016 15.016 21.984 1 89.19 638 LEU A C 1
ATOM 5334 O O . LEU A 1 638 ? 25.047 15.555 22.375 1 89.19 638 LEU A O 1
ATOM 5338 N N . LYS A 1 639 ? 22.922 15.656 21.781 1 87.62 639 LYS A N 1
ATOM 5339 C CA . LYS A 1 639 ? 22.844 17.094 22.031 1 87.62 639 LYS A CA 1
ATOM 5340 C C . LYS A 1 639 ? 23.016 17.406 23.516 1 87.62 639 LYS A C 1
ATOM 5342 O O . LYS A 1 639 ? 23.688 18.359 23.875 1 87.62 639 LYS A O 1
ATOM 5347 N N . LEU A 1 640 ? 22.375 16.609 24.312 1 88.56 640 LEU A N 1
ATOM 5348 C CA . LEU A 1 640 ? 22.453 16.812 25.75 1 88.56 640 LEU A CA 1
ATOM 5349 C C . LEU A 1 640 ? 23.875 16.578 26.266 1 88.56 640 LEU A C 1
ATOM 5351 O O . LEU A 1 640 ? 24.328 17.266 27.172 1 88.56 640 LEU A O 1
ATOM 5355 N N . ILE A 1 641 ? 24.531 15.695 25.672 1 86.12 641 ILE A N 1
ATOM 5356 C CA . ILE A 1 641 ? 25.891 15.359 26.094 1 86.12 641 ILE A CA 1
ATOM 5357 C C . ILE A 1 641 ? 26.859 16.438 25.625 1 86.12 641 ILE A C 1
ATOM 5359 O O . ILE A 1 641 ? 27.781 16.812 26.344 1 86.12 641 ILE A O 1
ATOM 5363 N N . THR A 1 642 ? 26.672 16.984 24.5 1 81.06 642 THR A N 1
ATOM 5364 C CA . THR A 1 642 ? 27.609 17.922 23.922 1 81.06 642 THR A CA 1
ATOM 5365 C C . THR A 1 642 ? 27.344 19.344 24.453 1 81.06 642 THR A C 1
ATOM 5367 O O . THR A 1 642 ? 28.266 20.156 24.547 1 81.06 642 THR A O 1
ATOM 5370 N N . GLN A 1 643 ? 26.031 19.797 24.609 1 69.69 643 GLN A N 1
ATOM 5371 C CA . GLN A 1 643 ? 25.734 21.141 25.062 1 69.69 643 GLN A CA 1
ATOM 5372 C C . GLN A 1 643 ? 26.078 21.312 26.547 1 69.69 643 GLN A C 1
ATOM 5374 O O . GLN A 1 643 ? 26.25 22.438 27.031 1 69.69 643 GLN A O 1
ATOM 5379 N N . HIS A 1 644 ? 26.094 20.422 27.453 1 58.41 644 HIS A N 1
ATOM 5380 C CA . HIS A 1 644 ? 26.344 20.656 28.875 1 58.41 644 HIS A CA 1
ATOM 5381 C C . HIS A 1 644 ? 27.75 21.188 29.094 1 58.41 644 HIS A C 1
ATOM 5383 O O . HIS A 1 644 ? 28.219 21.266 30.234 1 58.41 644 HIS A O 1
ATOM 5389 N N . LYS A 1 645 ? 28.562 21.75 28.219 1 52.12 645 LYS A N 1
ATOM 5390 C CA . LYS A 1 645 ? 29.672 22.438 28.844 1 52.12 645 LYS A CA 1
ATOM 5391 C C . LYS A 1 645 ? 29.25 23.797 29.375 1 52.12 645 LYS A C 1
ATOM 5393 O O . LYS A 1 645 ? 28.672 24.609 28.656 1 52.12 645 LYS A O 1
ATOM 5398 N N . PRO A 1 646 ? 29.188 24.109 30.75 1 46.44 646 PRO A N 1
ATOM 5399 C CA . PRO A 1 646 ? 28.891 25.344 31.469 1 46.44 646 PRO A CA 1
ATOM 5400 C C . PRO A 1 646 ? 29.516 26.578 30.797 1 46.44 646 PRO A C 1
ATOM 5402 O O . PRO A 1 646 ? 30.703 26.547 30.453 1 46.44 646 PRO A O 1
ATOM 5405 N N . ARG A 1 647 ? 28.781 27.297 29.969 1 43.94 647 ARG A N 1
ATOM 5406 C CA . ARG A 1 647 ? 29.312 28.641 29.797 1 43.94 647 ARG A CA 1
ATOM 5407 C C . ARG A 1 647 ? 29.75 29.234 31.125 1 43.94 647 ARG A C 1
ATOM 5409 O O . ARG A 1 647 ? 28.969 29.312 32.062 1 43.94 647 ARG A O 1
ATOM 5416 N N . LYS A 1 648 ? 31 29.094 31.562 1 41.47 648 LYS A N 1
ATOM 5417 C CA . LYS A 1 648 ? 31.469 29.938 32.656 1 41.47 648 LYS A CA 1
ATOM 5418 C C . LYS A 1 648 ? 30.891 31.344 32.562 1 41.47 648 LYS A C 1
ATOM 5420 O O . LYS A 1 648 ? 30.969 31.984 31.516 1 41.47 648 LYS A O 1
ATOM 5425 N N . LYS A 1 649 ? 30.156 31.734 33.625 1 36.84 649 LYS A N 1
ATOM 5426 C CA . LYS A 1 649 ? 30.109 33.156 33.938 1 36.84 649 LYS A CA 1
ATOM 5427 C C . LYS A 1 649 ? 31.5 33.781 33.906 1 36.84 649 LYS A C 1
ATOM 5429 O O . LYS A 1 649 ? 32.438 33.25 34.531 1 36.84 649 LYS A O 1
ATOM 5434 N N . MET B 1 1 ? -6.352 -34.5 -1.926 1 89.5 1 MET B N 1
ATOM 5435 C CA . MET B 1 1 ? -7.637 -34.156 -2.516 1 89.5 1 MET B CA 1
ATOM 5436 C C . MET B 1 1 ? -7.441 -33.219 -3.715 1 89.5 1 MET B C 1
ATOM 5438 O O . MET B 1 1 ? -6.43 -32.531 -3.809 1 89.5 1 MET B O 1
ATOM 5442 N N . PRO B 1 2 ? -8.445 -33.312 -4.605 1 93.94 2 PRO B N 1
ATOM 5443 C CA . PRO B 1 2 ? -8.352 -32.375 -5.723 1 93.94 2 PRO B CA 1
ATOM 5444 C C . PRO B 1 2 ? -8.359 -30.922 -5.266 1 93.94 2 PRO B C 1
ATOM 5446 O O . PRO B 1 2 ? -9.055 -30.562 -4.309 1 93.94 2 PRO B O 1
ATOM 5449 N N . ALA B 1 3 ? -7.574 -30.156 -5.977 1 94.25 3 ALA B N 1
ATOM 5450 C CA . ALA B 1 3 ? -7.531 -28.719 -5.656 1 94.25 3 ALA B CA 1
ATOM 5451 C C . ALA B 1 3 ? -8.859 -28.047 -5.969 1 94.25 3 ALA B C 1
ATOM 5453 O O . ALA B 1 3 ? -9.508 -28.375 -6.973 1 94.25 3 ALA B O 1
ATOM 5454 N N . MET B 1 4 ? -9.25 -27.141 -5.172 1 95 4 MET B N 1
ATOM 5455 C CA . MET B 1 4 ? -10.516 -26.438 -5.355 1 95 4 MET B CA 1
ATOM 5456 C C . MET B 1 4 ? -10.492 -25.609 -6.633 1 95 4 MET B C 1
ATOM 5458 O O . MET B 1 4 ? -11.539 -25.391 -7.254 1 95 4 MET B O 1
ATOM 5462 N N . TYR B 1 5 ? -9.305 -25.188 -6.98 1 95.81 5 TYR B N 1
ATOM 5463 C CA . TYR B 1 5 ? -9.109 -24.406 -8.188 1 95.81 5 TYR B CA 1
ATOM 5464 C C . TYR B 1 5 ? -8.055 -25.031 -9.094 1 95.81 5 TYR B C 1
ATOM 5466 O O . TYR B 1 5 ? -6.902 -25.203 -8.68 1 95.81 5 TYR B O 1
ATOM 5474 N N . GLN B 1 6 ? -8.469 -25.453 -10.195 1 96.12 6 GLN B N 1
ATOM 5475 C CA . GLN B 1 6 ? -7.574 -26.016 -11.203 1 96.12 6 GLN B CA 1
ATOM 5476 C C . GLN B 1 6 ? -7.621 -25.203 -12.5 1 96.12 6 GLN B C 1
ATOM 5478 O O . GLN B 1 6 ? -8.531 -25.375 -13.312 1 96.12 6 GLN B O 1
ATOM 5483 N N . LEU B 1 7 ? -6.633 -24.438 -12.695 1 95.88 7 LEU B N 1
ATOM 5484 C CA . LEU B 1 7 ? -6.641 -23.516 -13.828 1 95.88 7 LEU B CA 1
ATOM 5485 C C . LEU B 1 7 ? -5.512 -23.859 -14.805 1 95.88 7 LEU B C 1
ATOM 5487 O O . LEU B 1 7 ? -4.352 -23.969 -14.398 1 95.88 7 LEU B O 1
ATOM 5491 N N . GLU B 1 8 ? -5.91 -24.062 -16 1 95.25 8 GLU B N 1
ATOM 5492 C CA . GLU B 1 8 ? -4.895 -24.141 -17.047 1 95.25 8 GLU B CA 1
ATOM 5493 C C . GLU B 1 8 ? -4.332 -22.766 -17.391 1 95.25 8 GLU B C 1
ATOM 5495 O O . GLU B 1 8 ? -4.883 -21.75 -16.969 1 95.25 8 GLU B O 1
ATOM 5500 N N . ASP B 1 9 ? -3.184 -22.766 -18.047 1 93.06 9 ASP B N 1
ATOM 5501 C CA . ASP B 1 9 ? -2.531 -21.5 -18.344 1 93.06 9 ASP B CA 1
ATOM 5502 C C . ASP B 1 9 ? -3.414 -20.625 -19.234 1 93.06 9 ASP B C 1
ATOM 5504 O O . ASP B 1 9 ? -3.623 -20.938 -20.422 1 93.06 9 ASP B O 1
ATOM 5508 N N . TYR B 1 10 ? -3.879 -19.578 -18.719 1 94.56 10 TYR B N 1
ATOM 5509 C CA . TYR B 1 10 ? -4.824 -18.672 -19.375 1 94.56 10 TYR B CA 1
ATOM 5510 C C . TYR B 1 10 ? -4.18 -17.984 -20.578 1 94.56 10 TYR B C 1
ATOM 5512 O O . TYR B 1 10 ? -4.75 -17.969 -21.672 1 94.56 10 TYR B O 1
ATOM 5520 N N . ASP B 1 11 ? -2.998 -17.422 -20.438 1 92.44 11 ASP B N 1
ATOM 5521 C CA . ASP B 1 11 ? -2.334 -16.641 -21.484 1 92.44 11 ASP B CA 1
ATOM 5522 C C . ASP B 1 11 ? -1.849 -17.531 -22.625 1 92.44 11 ASP B C 1
ATOM 5524 O O . ASP B 1 11 ? -1.974 -17.172 -23.797 1 92.44 11 ASP B O 1
ATOM 5528 N N . LEU B 1 12 ? -1.302 -18.703 -22.25 1 91.25 12 LEU B N 1
ATOM 5529 C CA . LEU B 1 12 ? -0.853 -19.641 -23.281 1 91.25 12 LEU B CA 1
ATOM 5530 C C . LEU B 1 12 ? -2.029 -20.141 -24.109 1 91.25 12 LEU B C 1
ATOM 5532 O O . LEU B 1 12 ? -1.909 -20.328 -25.328 1 91.25 12 LEU B O 1
ATOM 5536 N N . CYS B 1 13 ? -3.16 -20.359 -23.453 1 94.06 13 CYS B N 1
ATOM 5537 C CA . CYS B 1 13 ? -4.355 -20.828 -24.141 1 94.06 13 CYS B CA 1
ATOM 5538 C C . CYS B 1 13 ? -4.84 -19.812 -25.172 1 94.06 13 CYS B C 1
ATOM 5540 O O . CYS B 1 13 ? -5.164 -20.188 -26.297 1 94.06 13 CYS B O 1
ATOM 5542 N N . LEU B 1 14 ? -4.824 -18.594 -24.812 1 92.62 14 LEU B N 1
ATOM 5543 C CA . LEU B 1 14 ? -5.398 -17.562 -25.672 1 92.62 14 LEU B CA 1
ATOM 5544 C C . LEU B 1 14 ? -4.398 -17.125 -26.734 1 92.62 14 LEU B C 1
ATOM 5546 O O . LEU B 1 14 ? -4.781 -16.562 -27.766 1 92.62 14 LEU B O 1
ATOM 5550 N N . GLN B 1 15 ? -3.113 -17.375 -26.531 1 88.44 15 GLN B N 1
ATOM 5551 C CA . GLN B 1 15 ? -2.096 -16.984 -27.5 1 88.44 15 GLN B CA 1
ATOM 5552 C C . GLN B 1 15 ? -1.89 -18.062 -28.547 1 88.44 15 GLN B C 1
ATOM 5554 O O . GLN B 1 15 ? -1.334 -17.797 -29.625 1 88.44 15 GLN B O 1
ATOM 5559 N N . GLN B 1 16 ? -2.373 -19.234 -28.281 1 83.94 16 GLN B N 1
ATOM 5560 C CA . GLN B 1 16 ? -2.213 -20.344 -29.234 1 83.94 16 GLN B CA 1
ATOM 5561 C C . GLN B 1 16 ? -3.059 -20.125 -30.484 1 83.94 16 GLN B C 1
ATOM 5563 O O . GLN B 1 16 ? -4.18 -19.609 -30.391 1 83.94 16 GLN B O 1
ATOM 5568 N N . ALA B 1 17 ? -2.396 -20.312 -31.609 1 81.62 17 ALA B N 1
ATOM 5569 C CA . ALA B 1 17 ? -3.143 -20.234 -32.875 1 81.62 17 ALA B CA 1
ATOM 5570 C C . ALA B 1 17 ? -4.289 -21.234 -32.875 1 81.62 17 ALA B C 1
ATOM 5572 O O . ALA B 1 17 ? -4.129 -22.375 -32.469 1 81.62 17 ALA B O 1
ATOM 5573 N N . PRO B 1 18 ? -5.434 -20.719 -33.219 1 81.19 18 PRO B N 1
ATOM 5574 C CA . PRO B 1 18 ? -6.578 -21.625 -33.281 1 81.19 18 PRO B CA 1
ATOM 5575 C C . PRO B 1 18 ? -6.359 -22.797 -34.219 1 81.19 18 PRO B C 1
ATOM 5577 O O . PRO B 1 18 ? -5.754 -22.641 -35.281 1 81.19 18 PRO B O 1
ATOM 5580 N N . SER B 1 19 ? -6.535 -23.859 -33.656 1 74.69 19 SER B N 1
ATOM 5581 C CA . SER B 1 19 ? -6.457 -25.031 -34.5 1 74.69 19 SER B CA 1
ATOM 5582 C C . SER B 1 19 ? -7.59 -25.047 -35.531 1 74.69 19 SER B C 1
ATOM 5584 O O . SER B 1 19 ? -8.492 -24.219 -35.469 1 74.69 19 SER B O 1
ATOM 5586 N N . ARG B 1 20 ? -7.402 -25.875 -36.531 1 75.38 20 ARG B N 1
ATOM 5587 C CA . ARG B 1 20 ? -8.422 -26.031 -37.562 1 75.38 20 ARG B CA 1
ATOM 5588 C C . ARG B 1 20 ? -9.75 -26.453 -36.938 1 75.38 20 ARG B C 1
ATOM 5590 O O . ARG B 1 20 ? -10.805 -26.281 -37.562 1 75.38 20 ARG B O 1
ATOM 5597 N N . LEU B 1 21 ? -9.781 -26.781 -35.688 1 71.94 21 LEU B N 1
ATOM 5598 C CA . LEU B 1 21 ? -10.969 -27.328 -35.031 1 71.94 21 LEU B CA 1
ATOM 5599 C C . LEU B 1 21 ? -11.836 -26.219 -34.438 1 71.94 21 LEU B C 1
ATOM 5601 O O . LEU B 1 21 ? -13.031 -26.406 -34.219 1 71.94 21 LEU B O 1
ATOM 5605 N N . LEU B 1 22 ? -11.188 -25.125 -34.125 1 75.75 22 LEU B N 1
ATOM 5606 C CA . LEU B 1 22 ? -11.914 -24.016 -33.531 1 75.75 22 LEU B CA 1
ATOM 5607 C C . LEU B 1 22 ? -11.617 -22.719 -34.25 1 75.75 22 LEU B C 1
ATOM 5609 O O . LEU B 1 22 ? -10.508 -22.5 -34.75 1 75.75 22 LEU B O 1
ATOM 5613 N N . ALA B 1 23 ? -12.602 -21.922 -34.438 1 77.69 23 ALA B N 1
ATOM 5614 C CA . ALA B 1 23 ? -12.438 -20.625 -35.062 1 77.69 23 ALA B CA 1
ATOM 5615 C C . ALA B 1 23 ? -11.578 -19.688 -34.219 1 77.69 23 ALA B C 1
ATOM 5617 O O . ALA B 1 23 ? -10.812 -18.875 -34.75 1 77.69 23 ALA B O 1
ATOM 5618 N N . HIS B 1 24 ? -11.719 -19.859 -32.875 1 86.31 24 HIS B N 1
ATOM 5619 C CA . HIS B 1 24 ? -10.977 -19 -31.953 1 86.31 24 HIS B CA 1
ATOM 5620 C C . HIS B 1 24 ? -10.438 -19.812 -30.781 1 86.31 24 HIS B C 1
ATOM 5622 O O . HIS B 1 24 ? -11.062 -20.781 -30.344 1 86.31 24 HIS B O 1
ATOM 5628 N N . SER B 1 25 ? -9.211 -19.406 -30.312 1 91.25 25 SER B N 1
ATOM 5629 C CA . SER B 1 25 ? -8.75 -19.969 -29.047 1 91.25 25 SER B CA 1
ATOM 5630 C C . SER B 1 25 ? -9.641 -19.516 -27.891 1 91.25 25 SER B C 1
ATOM 5632 O O . SER B 1 25 ? -9.883 -18.328 -27.719 1 91.25 25 SER B O 1
ATOM 5634 N N . THR B 1 26 ? -10.18 -20.484 -27.25 1 93.25 26 THR B N 1
ATOM 5635 C CA . THR B 1 26 ? -11.203 -20.188 -26.25 1 93.25 26 THR B CA 1
ATOM 5636 C C . THR B 1 26 ? -10.828 -20.766 -24.891 1 93.25 26 THR B C 1
ATOM 5638 O O . THR B 1 26 ? -10.359 -21.891 -24.797 1 93.25 26 THR B O 1
ATOM 5641 N N . TYR B 1 27 ? -10.859 -19.938 -23.875 1 95.19 27 TYR B N 1
ATOM 5642 C CA . TYR B 1 27 ? -10.688 -20.328 -22.484 1 95.19 27 TYR B CA 1
ATOM 5643 C C . TYR B 1 27 ? -12.008 -20.25 -21.734 1 95.19 27 TYR B C 1
ATOM 5645 O O . TYR B 1 27 ? -12.703 -19.234 -21.781 1 95.19 27 TYR B O 1
ATOM 5653 N N . CYS B 1 28 ? -12.438 -21.312 -21.031 1 96.44 28 CYS B N 1
ATOM 5654 C CA . CYS B 1 28 ? -13.719 -21.344 -20.328 1 96.44 28 CYS B CA 1
ATOM 5655 C C . CYS B 1 28 ? -13.531 -21.625 -18.844 1 96.44 28 CYS B C 1
ATOM 5657 O O . CYS B 1 28 ? -12.703 -22.469 -18.469 1 96.44 28 CYS B O 1
ATOM 5659 N N . LEU B 1 29 ? -14.172 -20.875 -18.031 1 95.88 29 LEU B N 1
ATOM 5660 C CA . LEU B 1 29 ? -14.266 -21.172 -16.609 1 95.88 29 LEU B CA 1
ATOM 5661 C C . LEU B 1 29 ? -15.477 -22.047 -16.312 1 95.88 29 LEU B C 1
ATOM 5663 O O . LEU B 1 29 ? -16.609 -21.703 -16.672 1 95.88 29 LEU B O 1
ATOM 5667 N N . VAL B 1 30 ? -15.219 -23.172 -15.617 1 96.31 30 VAL B N 1
ATOM 5668 C CA . VAL B 1 30 ? -16.25 -24.188 -15.43 1 96.31 30 VAL B CA 1
ATOM 5669 C C . VAL B 1 30 ? -16.438 -24.469 -13.945 1 96.31 30 VAL B C 1
ATOM 5671 O O . VAL B 1 30 ? -15.469 -24.531 -13.188 1 96.31 30 VAL B O 1
ATOM 5674 N N . TYR B 1 31 ? -17.672 -24.484 -13.562 1 95.12 31 TYR B N 1
ATOM 5675 C CA . TYR B 1 31 ? -18.047 -24.969 -12.234 1 95.12 31 TYR B CA 1
ATOM 5676 C C . TYR B 1 31 ? -18.312 -26.469 -12.25 1 95.12 31 TYR B C 1
ATOM 5678 O O . TYR B 1 31 ? -19.109 -26.953 -13.047 1 95.12 31 TYR B O 1
ATOM 5686 N N . ALA B 1 32 ? -17.594 -27.203 -11.383 1 97 32 ALA B N 1
ATOM 5687 C CA . ALA B 1 32 ? -17.688 -28.672 -11.398 1 97 32 ALA B CA 1
ATOM 5688 C C . ALA B 1 32 ? -18.062 -29.203 -10.016 1 97 32 ALA B C 1
ATOM 5690 O O . ALA B 1 32 ? -17.594 -28.688 -9 1 97 32 ALA B O 1
ATOM 5691 N N . GLU B 1 33 ? -18.906 -30.203 -10 1 97.12 33 GLU B N 1
ATOM 5692 C CA . GLU B 1 33 ? -19.281 -30.938 -8.805 1 97.12 33 GLU B CA 1
ATOM 5693 C C . GLU B 1 33 ? -18.844 -32.406 -8.883 1 97.12 33 GLU B C 1
ATOM 5695 O O . GLU B 1 33 ? -19.109 -33.062 -9.875 1 97.12 33 GLU B O 1
ATOM 5700 N N . ILE B 1 34 ? -18.188 -32.844 -7.859 1 97.44 34 ILE B N 1
ATOM 5701 C CA . ILE B 1 34 ? -17.75 -34.219 -7.848 1 97.44 34 ILE B CA 1
ATOM 5702 C C . ILE B 1 34 ? -18.938 -35.156 -7.574 1 97.44 34 ILE B C 1
ATOM 5704 O O . ILE B 1 34 ? -19.719 -34.906 -6.645 1 97.44 34 ILE B O 1
ATOM 5708 N N . VAL B 1 35 ? -19.094 -36.156 -8.375 1 96.56 35 VAL B N 1
ATOM 5709 C CA . VAL B 1 35 ? -20.188 -37.125 -8.234 1 96.56 35 VAL B CA 1
ATOM 5710 C C . VAL B 1 35 ? -19.938 -38.031 -7.039 1 96.56 35 VAL B C 1
ATOM 5712 O O . VAL B 1 35 ? -18.844 -38.594 -6.898 1 96.56 35 VAL B O 1
ATOM 5715 N N . PRO B 1 36 ? -20.969 -38.156 -6.16 1 94.88 36 PRO B N 1
ATOM 5716 C CA . PRO B 1 36 ? -20.812 -39 -4.996 1 94.88 36 PRO B CA 1
ATOM 5717 C C . PRO B 1 36 ? -20.484 -40.469 -5.375 1 94.88 36 PRO B C 1
ATOM 5719 O O . PRO B 1 36 ? -21.062 -41 -6.324 1 94.88 36 PRO B O 1
ATOM 5722 N N . ASN B 1 37 ? -19.422 -40.938 -4.809 1 94.12 37 ASN B N 1
ATOM 5723 C CA . ASN B 1 37 ? -19 -42.344 -4.957 1 94.12 37 ASN B CA 1
ATOM 5724 C C . ASN B 1 37 ? -18.703 -42.969 -3.604 1 94.12 37 ASN B C 1
ATOM 5726 O O . ASN B 1 37 ? -17.562 -42.938 -3.125 1 94.12 37 ASN B O 1
ATOM 5730 N N . ALA B 1 38 ? -19.547 -43.75 -3.09 1 91.31 38 ALA B N 1
ATOM 5731 C CA . ALA B 1 38 ? -19.453 -44.281 -1.737 1 91.31 38 ALA B CA 1
ATOM 5732 C C . ALA B 1 38 ? -18.328 -45.312 -1.639 1 91.31 38 ALA B C 1
ATOM 5734 O O . ALA B 1 38 ? -17.797 -45.562 -0.554 1 91.31 38 ALA B O 1
ATOM 5735 N N . SER B 1 39 ? -17.875 -45.875 -2.748 1 93.12 39 SER B N 1
ATOM 5736 C CA . SER B 1 39 ? -16.859 -46.938 -2.719 1 93.12 39 SER B CA 1
ATOM 5737 C C . SER B 1 39 ? -15.453 -46.344 -2.699 1 93.12 39 SER B C 1
ATOM 5739 O O . SER B 1 39 ? -14.5 -47.031 -2.334 1 93.12 39 SER B O 1
ATOM 5741 N N . SER B 1 40 ? -15.352 -45.094 -3.008 1 95 40 SER B N 1
ATOM 5742 C CA . SER B 1 40 ? -14.047 -44.469 -3.076 1 95 40 SER B CA 1
ATOM 5743 C C . SER B 1 40 ? -13.648 -43.875 -1.729 1 95 40 SER B C 1
ATOM 5745 O O . SER B 1 40 ? -14.367 -43.031 -1.187 1 95 40 SER B O 1
ATOM 5747 N N . PRO B 1 41 ? -12.516 -44.25 -1.162 1 95.31 41 PRO B N 1
ATOM 5748 C CA . PRO B 1 41 ? -12.039 -43.656 0.083 1 95.31 41 PRO B CA 1
ATOM 5749 C C . PRO B 1 41 ? -11.766 -42.156 -0.056 1 95.31 41 PRO B C 1
ATOM 5751 O O . PRO B 1 41 ? -11.977 -41.406 0.89 1 95.31 41 PRO B O 1
ATOM 5754 N N . LEU B 1 42 ? -11.344 -41.812 -1.192 1 95.94 42 LEU B N 1
ATOM 5755 C CA . LEU B 1 42 ? -11.078 -40.406 -1.438 1 95.94 42 LEU B CA 1
ATOM 5756 C C . LEU B 1 42 ? -12.367 -39.594 -1.354 1 95.94 42 LEU B C 1
ATOM 5758 O O . LEU B 1 42 ? -12.383 -38.531 -0.764 1 95.94 42 LEU B O 1
ATOM 5762 N N . TRP B 1 43 ? -13.391 -40.062 -1.921 1 96.06 43 TRP B N 1
ATOM 5763 C CA . TRP B 1 43 ? -14.672 -39.375 -1.864 1 96.06 43 TRP B CA 1
ATOM 5764 C C . TRP B 1 43 ? -15.148 -39.25 -0.424 1 96.06 43 TRP B C 1
ATOM 5766 O O . TRP B 1 43 ? -15.68 -38.188 -0.035 1 96.06 43 TRP B O 1
ATOM 5776 N N . GLN B 1 44 ? -14.953 -40.281 0.39 1 95.94 44 GLN B N 1
ATOM 5777 C CA . GLN B 1 44 ? -15.383 -40.25 1.783 1 95.94 44 GLN B CA 1
ATOM 5778 C C . GLN B 1 44 ? -14.656 -39.125 2.553 1 95.94 44 GLN B C 1
ATOM 5780 O O . GLN B 1 44 ? -15.25 -38.469 3.387 1 95.94 44 GLN B O 1
ATOM 5785 N N . GLN B 1 45 ? -13.414 -39.031 2.203 1 95.44 45 GLN B N 1
ATOM 5786 C CA . GLN B 1 45 ? -12.656 -37.969 2.836 1 95.44 45 GLN B CA 1
ATOM 5787 C C . GLN B 1 45 ? -13.172 -36.594 2.412 1 95.44 45 GLN B C 1
ATOM 5789 O O . GLN B 1 45 ? -13.328 -35.688 3.244 1 95.44 45 GLN B O 1
ATOM 5794 N N . ILE B 1 46 ? -13.445 -36.438 1.147 1 96.5 46 ILE B N 1
ATOM 5795 C CA . ILE B 1 46 ? -13.945 -35.188 0.606 1 96.5 46 ILE B CA 1
ATOM 5796 C C . ILE B 1 46 ? -15.297 -34.844 1.228 1 96.5 46 ILE B C 1
ATOM 5798 O O . ILE B 1 46 ? -15.539 -33.719 1.638 1 96.5 46 ILE B O 1
ATOM 5802 N N . GLU B 1 47 ? -16.094 -35.844 1.318 1 95.5 47 GLU B N 1
ATOM 5803 C CA . GLU B 1 47 ? -17.422 -35.656 1.869 1 95.5 47 GLU B CA 1
ATOM 5804 C C . GLU B 1 47 ? -17.375 -35.281 3.346 1 95.5 47 GLU B C 1
ATOM 5806 O O . GLU B 1 47 ? -18.109 -34.406 3.799 1 95.5 47 GLU B O 1
ATOM 5811 N N . GLN B 1 48 ? -16.5 -35.875 4.051 1 94.69 48 GLN B N 1
ATOM 5812 C CA . GLN B 1 48 ? -16.359 -35.594 5.48 1 94.69 48 GLN B CA 1
ATOM 5813 C C . GLN B 1 48 ? -15.953 -34.156 5.723 1 94.69 48 GLN B C 1
ATOM 5815 O O . GLN B 1 48 ? -16.531 -33.469 6.566 1 94.69 48 GLN B O 1
ATOM 5820 N N . VAL B 1 49 ? -15.016 -33.719 4.957 1 93.62 49 VAL B N 1
ATOM 5821 C CA . VAL B 1 49 ? -14.531 -32.344 5.113 1 93.62 49 VAL B CA 1
ATOM 5822 C C . VAL B 1 49 ? -15.594 -31.359 4.641 1 93.62 49 VAL B C 1
ATOM 5824 O O . VAL B 1 49 ? -15.797 -30.297 5.258 1 93.62 49 VAL B O 1
ATOM 5827 N N . SER B 1 50 ? -16.328 -31.719 3.623 1 93.81 50 SER B N 1
ATOM 5828 C CA . SER B 1 50 ? -17.297 -30.812 3.016 1 93.81 50 SER B CA 1
ATOM 5829 C C . SER B 1 50 ? -18.578 -30.75 3.84 1 93.81 50 SER B C 1
ATOM 5831 O O . SER B 1 50 ? -19.391 -29.844 3.662 1 93.81 50 SER B O 1
ATOM 5833 N N . GLN B 1 51 ? -18.781 -31.703 4.711 1 91.06 51 GLN B N 1
ATOM 5834 C CA . GLN B 1 51 ? -20 -31.734 5.516 1 91.06 51 GLN B CA 1
ATOM 5835 C C . GLN B 1 51 ? -20 -30.625 6.559 1 91.06 51 GLN B C 1
ATOM 5837 O O . GLN B 1 51 ? -21.062 -30.141 6.945 1 91.06 51 GLN B O 1
ATOM 5842 N N . ASP B 1 52 ? -18.844 -30.234 6.957 1 89.12 52 ASP B N 1
ATOM 5843 C CA . ASP B 1 52 ? -18.766 -29.094 7.863 1 89.12 52 ASP B CA 1
ATOM 5844 C C . ASP B 1 52 ? -18.812 -27.781 7.094 1 89.12 52 ASP B C 1
ATOM 5846 O O . ASP B 1 52 ? -17.781 -27.141 6.887 1 89.12 52 ASP B O 1
ATOM 5850 N N . ASP B 1 53 ? -19.984 -27.359 6.773 1 84.44 53 ASP B N 1
ATOM 5851 C CA . ASP B 1 53 ? -20.188 -26.188 5.934 1 84.44 53 ASP B CA 1
ATOM 5852 C C . ASP B 1 53 ? -19.969 -24.906 6.727 1 84.44 53 ASP B C 1
ATOM 5854 O O . ASP B 1 53 ? -19.922 -23.812 6.156 1 84.44 53 ASP B O 1
ATOM 5858 N N . LYS B 1 54 ? -19.75 -25 7.977 1 84.5 54 LYS B N 1
ATOM 5859 C CA . LYS B 1 54 ? -19.547 -23.828 8.82 1 84.5 54 LYS B CA 1
ATOM 5860 C C . LYS B 1 54 ? -18.078 -23.391 8.82 1 84.5 54 LYS B C 1
ATOM 5862 O O . LYS B 1 54 ? -17.797 -22.203 8.891 1 84.5 54 LYS B O 1
ATOM 5867 N N . HIS B 1 55 ? -17.188 -24.406 8.711 1 89.06 55 HIS B N 1
ATOM 5868 C CA . HIS B 1 55 ? -15.789 -24.062 8.906 1 89.06 55 HIS B CA 1
ATOM 5869 C C . HIS B 1 55 ? -14.969 -24.344 7.648 1 89.06 55 HIS B C 1
ATOM 5871 O O . HIS B 1 55 ? -13.844 -23.844 7.512 1 89.06 55 HIS B O 1
ATOM 5877 N N . HIS B 1 56 ? -15.547 -25.172 6.766 1 91.69 56 HIS B N 1
ATOM 5878 C CA . HIS B 1 56 ? -14.758 -25.578 5.617 1 91.69 56 HIS B CA 1
ATOM 5879 C C . HIS B 1 56 ? -15.445 -25.219 4.309 1 91.69 56 HIS B C 1
ATOM 5881 O O . HIS B 1 56 ? -16.656 -25.047 4.266 1 91.69 56 HIS B O 1
ATOM 5887 N N . PHE B 1 57 ? -14.617 -25.078 3.32 1 92.62 57 PHE B N 1
ATOM 5888 C CA . PHE B 1 57 ? -15.141 -24.984 1.961 1 92.62 57 PHE B CA 1
ATOM 5889 C C . PHE B 1 57 ? -15.719 -26.312 1.509 1 92.62 57 PHE B C 1
ATOM 5891 O O . PHE B 1 57 ? -15.359 -27.375 2.045 1 92.62 57 PHE B O 1
ATOM 5898 N N . ARG B 1 58 ? -16.656 -26.219 0.617 1 93.19 58 ARG B N 1
ATOM 5899 C CA . ARG B 1 58 ? -17.062 -27.453 -0.062 1 93.19 58 ARG B CA 1
ATOM 5900 C C . ARG B 1 58 ? -16.016 -27.906 -1.068 1 93.19 58 ARG B C 1
ATOM 5902 O O . ARG B 1 58 ? -15.93 -27.359 -2.174 1 93.19 58 ARG B O 1
ATOM 5909 N N . HIS B 1 59 ? -15.305 -28.953 -0.687 1 95.5 59 HIS B N 1
ATOM 5910 C CA . HIS B 1 59 ? -14.203 -29.438 -1.51 1 95.5 59 HIS B CA 1
ATOM 5911 C C . HIS B 1 59 ? -14.711 -30.328 -2.646 1 95.5 59 HIS B C 1
ATOM 5913 O O . HIS B 1 59 ? -13.93 -30.734 -3.512 1 95.5 59 HIS B O 1
ATOM 5919 N N . ASP B 1 60 ? -16.031 -30.578 -2.645 1 95.62 60 ASP B N 1
ATOM 5920 C CA . ASP B 1 60 ? -16.641 -31.344 -3.742 1 95.62 60 ASP B CA 1
ATOM 5921 C C . ASP B 1 60 ? -17.078 -30.406 -4.867 1 95.62 60 ASP B C 1
ATOM 5923 O O . ASP B 1 60 ? -17.562 -30.859 -5.906 1 95.62 60 ASP B O 1
ATOM 5927 N N . HIS B 1 61 ? -16.984 -29.094 -4.648 1 94.69 61 HIS B N 1
ATOM 5928 C CA . HIS B 1 61 ? -17.25 -28.094 -5.668 1 94.69 61 HIS B CA 1
ATOM 5929 C C . HIS B 1 61 ? -15.953 -27.438 -6.141 1 94.69 61 HIS B C 1
ATOM 5931 O O . HIS B 1 61 ? -15.195 -26.891 -5.332 1 94.69 61 HIS B O 1
ATOM 5937 N N . LEU B 1 62 ? -15.734 -27.469 -7.375 1 96.31 62 LEU B N 1
ATOM 5938 C CA . LEU B 1 62 ? -14.461 -27 -7.906 1 96.31 62 LEU B CA 1
ATOM 5939 C C . LEU B 1 62 ? -14.672 -25.969 -9.008 1 96.31 62 LEU B C 1
ATOM 5941 O O . LEU B 1 62 ? -15.734 -25.938 -9.641 1 96.31 62 LEU B O 1
ATOM 5945 N N . PHE B 1 63 ? -13.797 -25.078 -9.148 1 96 63 PHE B N 1
ATOM 5946 C CA . PHE B 1 63 ? -13.672 -24.188 -10.297 1 96 63 PHE B CA 1
ATOM 5947 C C . PHE B 1 63 ? -12.5 -24.609 -11.18 1 96 63 PHE B C 1
ATOM 5949 O O . PHE B 1 63 ? -11.367 -24.703 -10.703 1 96 63 PHE B O 1
ATOM 5956 N N . ILE B 1 64 ? -12.797 -24.859 -12.445 1 97.56 64 ILE B N 1
ATOM 5957 C CA . ILE B 1 64 ? -11.773 -25.359 -13.352 1 97.56 64 ILE B CA 1
ATOM 5958 C C . ILE B 1 64 ? -11.695 -24.469 -14.586 1 97.56 64 ILE B C 1
ATOM 5960 O O . ILE B 1 64 ? -12.711 -24.188 -15.227 1 97.56 64 ILE B O 1
ATOM 5964 N N . GLY B 1 65 ? -10.539 -23.875 -14.797 1 97.06 65 GLY B N 1
ATOM 5965 C CA . GLY B 1 65 ? -10.273 -23.188 -16.047 1 97.06 65 GLY B CA 1
ATOM 5966 C C . GLY B 1 65 ? -9.703 -24.094 -17.125 1 97.06 65 GLY B C 1
ATOM 5967 O O . GLY B 1 65 ? -8.641 -24.703 -16.938 1 97.06 65 GLY B O 1
ATOM 5968 N N . VAL B 1 66 ? -10.422 -24.172 -18.297 1 96.38 66 VAL B N 1
ATOM 5969 C CA . VAL B 1 66 ? -10.047 -25.141 -19.312 1 96.38 66 VAL B CA 1
ATOM 5970 C C . VAL B 1 66 ? -9.812 -24.438 -20.656 1 96.38 66 VAL B C 1
ATOM 5972 O O . VAL B 1 66 ? -10.539 -23.5 -21 1 96.38 66 VAL B O 1
ATOM 5975 N N . CYS B 1 67 ? -8.758 -24.922 -21.297 1 95.5 67 CYS B N 1
ATOM 5976 C CA . CYS B 1 67 ? -8.516 -24.516 -22.672 1 95.5 67 CYS B CA 1
ATOM 5977 C C . CYS B 1 67 ? -9.219 -25.438 -23.656 1 95.5 67 CYS B C 1
ATOM 5979 O O . CYS B 1 67 ? -8.922 -26.641 -23.703 1 95.5 67 CYS B O 1
ATOM 5981 N N . LEU B 1 68 ? -10.07 -25.016 -24.5 1 93.69 68 LEU B N 1
ATOM 5982 C CA . LEU B 1 68 ? -10.906 -25.812 -25.375 1 93.69 68 LEU B CA 1
ATOM 5983 C C . LEU B 1 68 ? -10.062 -26.562 -26.406 1 93.69 68 LEU B C 1
ATOM 5985 O O . LEU B 1 68 ? -10.383 -27.688 -26.766 1 93.69 68 LEU B O 1
ATOM 5989 N N . GLU B 1 69 ? -8.992 -25.922 -26.797 1 92.38 69 GLU B N 1
ATOM 5990 C CA . GLU B 1 69 ? -8.117 -26.562 -27.781 1 92.38 69 GLU B CA 1
ATOM 5991 C C . GLU B 1 69 ? -7.504 -27.844 -27.234 1 92.38 69 GLU B C 1
ATOM 5993 O O . GLU B 1 69 ? -7.41 -28.844 -27.953 1 92.38 69 GLU B O 1
ATOM 5998 N N . ARG B 1 70 ? -7.129 -27.797 -26.031 1 91.56 70 ARG B N 1
ATOM 5999 C CA . ARG B 1 70 ? -6.551 -28.984 -25.391 1 91.56 70 ARG B CA 1
ATOM 6000 C C . ARG B 1 70 ? -7.594 -30.078 -25.234 1 91.56 70 ARG B C 1
ATOM 6002 O O . ARG B 1 70 ? -7.301 -31.266 -25.438 1 91.56 70 ARG B O 1
ATOM 6009 N N . CYS B 1 71 ? -8.773 -29.766 -24.875 1 92.75 71 CYS B N 1
ATOM 6010 C CA . CYS B 1 71 ? -9.852 -30.719 -24.688 1 92.75 71 CYS B CA 1
ATOM 6011 C C . CYS B 1 71 ? -10.203 -31.406 -26.016 1 92.75 71 CYS B C 1
ATOM 6013 O O . CYS B 1 71 ? -10.43 -32.625 -26.047 1 92.75 71 CYS B O 1
ATOM 6015 N N . LYS B 1 72 ? -10.258 -30.625 -27.062 1 91.31 72 LYS B N 1
ATOM 6016 C CA . LYS B 1 72 ? -10.562 -31.172 -28.375 1 91.31 72 LYS B CA 1
ATOM 6017 C C . LYS B 1 72 ? -9.477 -32.156 -28.828 1 91.31 72 LYS B C 1
ATOM 6019 O O . LYS B 1 72 ? -9.781 -33.219 -29.391 1 91.31 72 LYS B O 1
ATOM 6024 N N . ARG B 1 73 ? -8.281 -31.812 -28.484 1 89.25 73 ARG B N 1
ATOM 6025 C CA . ARG B 1 73 ? -7.172 -32.688 -28.844 1 89.25 73 ARG B CA 1
ATOM 6026 C C . ARG B 1 73 ? -7.203 -33.969 -28.016 1 89.25 73 ARG B C 1
ATOM 6028 O O . ARG B 1 73 ? -6.922 -35.062 -28.531 1 89.25 73 ARG B O 1
ATOM 6035 N N . ALA B 1 74 ? -7.535 -33.812 -26.781 1 89.88 74 ALA B N 1
ATOM 6036 C CA . ALA B 1 74 ? -7.535 -34.969 -25.875 1 89.88 74 ALA B CA 1
ATOM 6037 C C . ALA B 1 74 ? -8.641 -35.969 -26.234 1 89.88 74 ALA B C 1
ATOM 6039 O O . ALA B 1 74 ? -8.5 -37.156 -26.016 1 89.88 74 ALA B O 1
ATOM 6040 N N . LEU B 1 75 ? -9.742 -35.531 -26.875 1 91.12 75 LEU B N 1
ATOM 6041 C CA . LEU B 1 75 ? -10.898 -36.375 -27.125 1 91.12 75 LEU B CA 1
ATOM 6042 C C . LEU B 1 75 ? -10.93 -36.812 -28.594 1 91.12 75 LEU B C 1
ATOM 6044 O O . LEU B 1 75 ? -11.758 -37.656 -28.984 1 91.12 75 LEU B O 1
ATOM 6048 N N . HIS B 1 76 ? -10.07 -36.25 -29.375 1 87.5 76 HIS B N 1
ATOM 6049 C CA . HIS B 1 76 ? -10.117 -36.5 -30.812 1 87.5 76 HIS B CA 1
ATOM 6050 C C . HIS B 1 76 ? -9.914 -37.969 -31.125 1 87.5 76 HIS B C 1
ATOM 6052 O O . HIS B 1 76 ? -10.453 -38.469 -32.094 1 87.5 76 HIS B O 1
ATOM 6058 N N . THR B 1 77 ? -9.172 -38.656 -30.234 1 86.81 77 THR B N 1
ATOM 6059 C CA . THR B 1 77 ? -8.836 -40.031 -30.531 1 86.81 77 THR B CA 1
ATOM 6060 C C . THR B 1 77 ? -9.93 -40.969 -30.016 1 86.81 77 THR B C 1
ATOM 6062 O O . THR B 1 77 ? -9.898 -42.188 -30.281 1 86.81 77 THR B O 1
ATOM 6065 N N . LEU B 1 78 ? -10.906 -40.469 -29.359 1 90.31 78 LEU B N 1
ATOM 6066 C CA . LEU B 1 78 ? -11.922 -41.344 -28.75 1 90.31 78 LEU B CA 1
ATOM 6067 C C . LEU B 1 78 ? -13.125 -41.5 -29.688 1 90.31 78 LEU B C 1
ATOM 6069 O O . LEU B 1 78 ? -13.453 -40.562 -30.438 1 90.31 78 LEU B O 1
ATOM 6073 N N . ALA B 1 79 ? -13.727 -42.656 -29.625 1 89.75 79 ALA B N 1
ATOM 6074 C CA . ALA B 1 79 ? -14.945 -42.906 -30.391 1 89.75 79 ALA B CA 1
ATOM 6075 C C . ALA B 1 79 ? -16.141 -42.188 -29.781 1 89.75 79 ALA B C 1
ATOM 6077 O O . ALA B 1 79 ? -16.094 -41.75 -28.625 1 89.75 79 ALA B O 1
ATOM 6078 N N . ARG B 1 80 ? -17.156 -42.031 -30.609 1 88.38 80 ARG B N 1
ATOM 6079 C CA . ARG B 1 80 ? -18.344 -41.281 -30.203 1 88.38 80 ARG B CA 1
ATOM 6080 C C . ARG B 1 80 ? -19 -41.938 -28.984 1 88.38 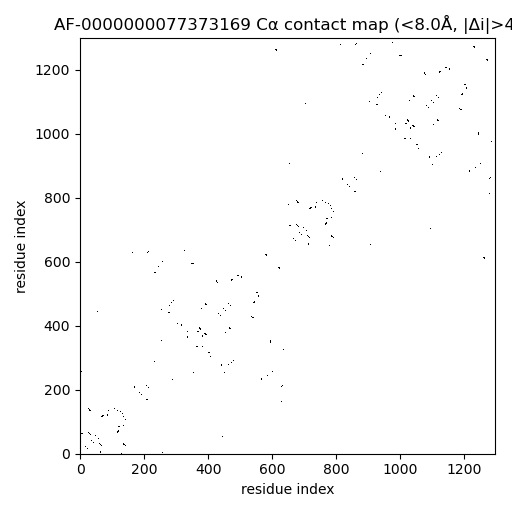80 ARG B C 1
ATOM 6082 O O . ARG B 1 80 ? -19.469 -41.25 -28.078 1 88.38 80 ARG B O 1
ATOM 6089 N N . PHE B 1 81 ? -19.016 -43.219 -28.953 1 88.38 81 PHE B N 1
ATOM 6090 C CA . PHE B 1 81 ? -19.641 -43.938 -27.859 1 88.38 81 PHE B CA 1
ATOM 6091 C C . PHE B 1 81 ? -18.875 -43.75 -26.562 1 88.38 81 PHE B C 1
ATOM 6093 O O . PHE B 1 81 ? -19.469 -43.594 -25.5 1 88.38 81 PHE B O 1
ATOM 6100 N N . GLN B 1 82 ? -17.594 -43.625 -26.609 1 90.62 82 GLN B N 1
ATOM 6101 C CA . GLN B 1 82 ? -16.75 -43.406 -25.438 1 90.62 82 GLN B CA 1
ATOM 6102 C C . GLN B 1 82 ? -16.938 -42 -24.891 1 90.62 82 GLN B C 1
ATOM 6104 O O . GLN B 1 82 ? -16.938 -41.812 -23.672 1 90.62 82 GLN B O 1
ATOM 6109 N N . LYS B 1 83 ? -17.094 -41.125 -25.812 1 90 83 LYS B N 1
ATOM 6110 C CA . LYS B 1 83 ? -17.328 -39.75 -25.406 1 90 83 LYS B CA 1
ATOM 6111 C C . LYS B 1 83 ? -18.656 -39.625 -24.672 1 90 83 LYS B C 1
ATOM 6113 O O . LYS B 1 83 ? -18.766 -38.875 -23.703 1 90 83 LYS B O 1
ATOM 6118 N N . GLN B 1 84 ? -19.609 -40.375 -25.109 1 90.38 84 GLN B N 1
ATOM 6119 C CA . GLN B 1 84 ? -20.922 -40.312 -24.469 1 90.38 84 GLN B CA 1
ATOM 6120 C C . GLN B 1 84 ? -20.906 -40.969 -23.094 1 90.38 84 GLN B C 1
ATOM 6122 O O . GLN B 1 84 ? -21.625 -40.5 -22.188 1 90.38 84 GLN B O 1
ATOM 6127 N N . GLN B 1 85 ? -20.078 -41.875 -22.906 1 91.38 85 GLN B N 1
ATOM 6128 C CA . GLN B 1 85 ? -19.969 -42.531 -21.609 1 91.38 85 GLN B CA 1
ATOM 6129 C C . GLN B 1 85 ? -19.281 -41.656 -20.578 1 91.38 85 GLN B C 1
ATOM 6131 O O . GLN B 1 85 ? -19.5 -41.781 -19.375 1 91.38 85 GLN B O 1
ATOM 6136 N N . LEU B 1 86 ? -18.547 -40.719 -21.078 1 93.69 86 LEU B N 1
ATOM 6137 C CA . LEU B 1 86 ? -17.797 -39.844 -20.203 1 93.69 86 LEU B CA 1
ATOM 6138 C C . LEU B 1 86 ? -18.656 -38.656 -19.766 1 93.69 86 LEU B C 1
ATOM 6140 O O . LEU B 1 86 ? -18.328 -37.969 -18.797 1 93.69 86 LEU B O 1
ATOM 6144 N N . TYR B 1 87 ? -19.734 -38.469 -20.406 1 93.62 87 TYR B N 1
ATOM 6145 C CA . TYR B 1 87 ? -20.609 -37.344 -20.094 1 93.62 87 TYR B CA 1
ATOM 6146 C C . TYR B 1 87 ? -21.469 -37.656 -18.875 1 93.62 87 TYR B C 1
ATOM 6148 O O . TYR B 1 87 ? -22.203 -38.656 -18.859 1 93.62 87 TYR B O 1
ATOM 6156 N N . GLU B 1 88 ? -21.453 -36.875 -17.797 1 93.25 88 GLU B N 1
ATOM 6157 C CA . GLU B 1 88 ? -22.188 -37.094 -16.547 1 93.25 88 GLU B CA 1
ATOM 6158 C C . GLU B 1 88 ? -23.328 -36.094 -16.406 1 93.25 88 GLU B C 1
ATOM 6160 O O . GLU B 1 88 ? -24.156 -36.219 -15.484 1 93.25 88 GLU B O 1
ATOM 6165 N N . GLY B 1 89 ? -23.391 -35.094 -17.188 1 91.5 89 GLY B N 1
ATOM 6166 C CA . GLY B 1 89 ? -24.5 -34.156 -17.125 1 91.5 89 GLY B CA 1
ATOM 6167 C C . GLY B 1 89 ? -24.125 -32.844 -16.5 1 91.5 89 GLY B C 1
ATOM 6168 O O . GLY B 1 89 ? -22.938 -32.531 -16.328 1 91.5 89 GLY B O 1
ATOM 6169 N N . GLN B 1 90 ? -25.172 -32.094 -16.203 1 92.31 90 GLN B N 1
ATOM 6170 C CA . GLN B 1 90 ? -24.984 -30.75 -15.664 1 92.31 90 GLN B CA 1
ATOM 6171 C C . GLN B 1 90 ? -25 -30.766 -14.141 1 92.31 90 GLN B C 1
ATOM 6173 O O . GLN B 1 90 ? -25.391 -31.75 -13.523 1 92.31 90 GLN B O 1
ATOM 6178 N N . VAL B 1 91 ? -24.531 -29.688 -13.617 1 94.69 91 VAL B N 1
ATOM 6179 C CA . VAL B 1 91 ? -24.438 -29.547 -12.164 1 94.69 91 VAL B CA 1
ATOM 6180 C C . VAL B 1 91 ? -25.828 -29.578 -11.547 1 94.69 91 VAL B C 1
ATOM 6182 O O . VAL B 1 91 ? -26.812 -29.188 -12.188 1 94.69 91 VAL B O 1
ATOM 6185 N N . MET B 1 92 ? -25.938 -29.938 -10.297 1 92.38 92 MET B N 1
ATOM 6186 C CA . MET B 1 92 ? -27.203 -30.078 -9.586 1 92.38 92 MET B CA 1
ATOM 6187 C C . MET B 1 92 ? -27.578 -28.766 -8.906 1 92.38 92 MET B C 1
ATOM 6189 O O . MET B 1 92 ? -28.75 -28.547 -8.594 1 92.38 92 MET B O 1
ATOM 6193 N N . ASP B 1 93 ? -26.641 -27.984 -8.734 1 89.56 93 ASP B N 1
ATOM 6194 C CA . ASP B 1 93 ? -26.906 -26.688 -8.109 1 89.56 93 ASP B CA 1
ATOM 6195 C C . ASP B 1 93 ? -27.609 -25.734 -9.086 1 89.56 93 ASP B C 1
ATOM 6197 O O . ASP B 1 93 ? -26.969 -24.938 -9.766 1 89.56 93 ASP B O 1
ATOM 6201 N N . ILE B 1 94 ? -28.812 -25.688 -9.039 1 88.88 94 ILE B N 1
ATOM 6202 C CA . ILE B 1 94 ? -29.641 -24.938 -9.992 1 88.88 94 ILE B CA 1
ATOM 6203 C C . ILE B 1 94 ? -29.562 -23.453 -9.68 1 88.88 94 ILE B C 1
ATOM 6205 O O . ILE B 1 94 ? -29.578 -22.609 -10.594 1 88.88 94 ILE B O 1
ATOM 6209 N N . GLU B 1 95 ? -29.438 -23.141 -8.422 1 86.38 95 GLU B N 1
ATOM 6210 C CA . GLU B 1 95 ? -29.375 -21.734 -8.039 1 86.38 95 GLU B CA 1
ATOM 6211 C C . GLU B 1 95 ? -28.125 -21.062 -8.602 1 86.38 95 GLU B C 1
ATOM 6213 O O . GLU B 1 95 ? -28.203 -19.969 -9.164 1 86.38 95 GLU B O 1
ATOM 6218 N N . LEU B 1 96 ? -27.078 -21.75 -8.469 1 89.5 96 LEU B N 1
ATOM 6219 C CA . LEU B 1 96 ? -25.828 -21.203 -8.969 1 89.5 96 LEU B CA 1
ATOM 6220 C C . LEU B 1 96 ? -25.828 -21.125 -10.492 1 89.5 96 LEU B C 1
ATOM 6222 O O . LEU B 1 96 ? -25.359 -20.141 -11.07 1 89.5 96 LEU B O 1
ATOM 6226 N N . LYS B 1 97 ? -26.375 -22.125 -11.125 1 89.94 97 LYS B N 1
ATOM 6227 C CA . LYS B 1 97 ? -26.453 -22.141 -12.586 1 89.94 97 LYS B CA 1
ATOM 6228 C C . LYS B 1 97 ? -27.328 -21.016 -13.102 1 89.94 97 LYS B C 1
ATOM 6230 O O . LYS B 1 97 ? -26.984 -20.344 -14.078 1 89.94 97 LYS B O 1
ATOM 6235 N N . SER B 1 98 ? -28.422 -20.797 -12.445 1 89.56 98 SER B N 1
ATOM 6236 C CA . SER B 1 98 ? -29.328 -19.719 -12.852 1 89.56 98 SER B CA 1
ATOM 6237 C C . SER B 1 98 ? -28.688 -18.359 -12.664 1 89.56 98 SER B C 1
ATOM 6239 O O . SER B 1 98 ? -28.875 -17.453 -13.492 1 89.56 98 SER B O 1
ATOM 6241 N N . TYR B 1 99 ? -27.969 -18.188 -11.617 1 89.56 99 TYR B N 1
ATOM 6242 C CA . TYR B 1 99 ? -27.281 -16.938 -11.344 1 89.56 99 TYR B CA 1
ATOM 6243 C C . TYR B 1 99 ? -26.25 -16.625 -12.43 1 89.56 99 TYR B C 1
ATOM 6245 O O . TYR B 1 99 ? -26.203 -15.523 -12.961 1 89.56 99 TYR B O 1
ATOM 6253 N N . TYR B 1 100 ? -25.438 -17.609 -12.844 1 90.88 100 TYR B N 1
ATOM 6254 C CA . TYR B 1 100 ? -24.391 -17.406 -13.836 1 90.88 100 TYR B CA 1
ATOM 6255 C C . TYR B 1 100 ? -24.984 -17.156 -15.219 1 90.88 100 TYR B C 1
ATOM 6257 O O . TYR B 1 100 ? -24.438 -16.391 -16.016 1 90.88 100 TYR B O 1
ATOM 6265 N N . THR B 1 101 ? -26.094 -17.75 -15.445 1 89.62 101 THR B N 1
ATOM 6266 C CA . THR B 1 101 ? -26.75 -17.531 -16.734 1 89.62 101 THR B CA 1
ATOM 6267 C C . THR B 1 101 ? -27.297 -16.109 -16.828 1 89.62 101 THR B C 1
ATOM 6269 O O . THR B 1 101 ? -27.344 -15.523 -17.906 1 89.62 101 THR B O 1
ATOM 6272 N N . LYS B 1 102 ? -27.656 -15.625 -15.68 1 89.12 102 LYS B N 1
ATOM 6273 C CA . LYS B 1 102 ? -28.172 -14.266 -15.633 1 89.12 102 LYS B CA 1
ATOM 6274 C C . LYS B 1 102 ? -27.062 -13.234 -15.789 1 89.12 102 LYS B C 1
ATOM 6276 O O . LYS B 1 102 ? -27.25 -12.195 -16.422 1 89.12 102 LYS B O 1
ATOM 6281 N N . VAL B 1 103 ? -25.938 -13.539 -15.328 1 91.88 103 VAL B N 1
ATOM 6282 C CA . VAL B 1 103 ? -24.828 -12.586 -15.242 1 91.88 103 VAL B CA 1
ATOM 6283 C C . VAL B 1 103 ? -24.016 -12.633 -16.531 1 91.88 103 VAL B C 1
ATOM 6285 O O . VAL B 1 103 ? -23.656 -11.594 -17.078 1 91.88 103 VAL B O 1
ATOM 6288 N N . HIS B 1 104 ? -23.719 -13.875 -16.984 1 92.94 104 HIS B N 1
ATOM 6289 C CA . HIS B 1 104 ? -22.859 -14.031 -18.141 1 92.94 104 HIS B CA 1
ATOM 6290 C C . HIS B 1 104 ? -23.672 -14.242 -19.406 1 92.94 104 HIS B C 1
ATOM 6292 O O . HIS B 1 104 ? -24.016 -15.375 -19.75 1 92.94 104 HIS B O 1
ATOM 6298 N N . THR B 1 105 ? -23.875 -13.156 -20.156 1 89.25 105 THR B N 1
ATOM 6299 C CA . THR B 1 105 ? -24.75 -13.211 -21.312 1 89.25 105 THR B CA 1
ATOM 6300 C C . THR B 1 105 ? -24.016 -12.719 -22.562 1 89.25 105 THR B C 1
ATOM 6302 O O . THR B 1 105 ? -24.656 -12.344 -23.547 1 89.25 105 THR B O 1
ATOM 6305 N N . ARG B 1 106 ? -22.734 -12.828 -22.547 1 87.56 106 ARG B N 1
ATOM 6306 C CA . ARG B 1 106 ? -22 -12.375 -23.719 1 87.56 106 ARG B CA 1
ATOM 6307 C C . ARG B 1 106 ? -22.078 -13.398 -24.844 1 87.56 106 ARG B C 1
ATOM 6309 O O . ARG B 1 106 ? -22.375 -14.57 -24.609 1 87.56 106 ARG B O 1
ATOM 6316 N N . VAL B 1 107 ? -21.75 -12.961 -26.016 1 79.69 107 VAL B N 1
ATOM 6317 C CA . VAL B 1 107 ? -21.828 -13.812 -27.188 1 79.69 107 VAL B CA 1
ATOM 6318 C C . VAL B 1 107 ? -20.797 -14.922 -27.109 1 79.69 107 VAL B C 1
ATOM 6320 O O . VAL B 1 107 ? -21 -16.016 -27.625 1 79.69 107 VAL B O 1
ATOM 6323 N N . THR B 1 108 ? -19.781 -14.727 -26.391 1 76 108 THR B N 1
ATOM 6324 C CA . THR B 1 108 ? -18.688 -15.695 -26.297 1 76 108 THR B CA 1
ATOM 6325 C C . THR B 1 108 ? -19.078 -16.859 -25.406 1 76 108 THR B C 1
ATOM 6327 O O . THR B 1 108 ? -18.422 -17.906 -25.406 1 76 108 THR B O 1
ATOM 6330 N N . ASP B 1 109 ? -20.188 -16.703 -24.672 1 75.62 109 ASP B N 1
ATOM 6331 C CA . ASP B 1 109 ? -20.578 -17.719 -23.703 1 75.62 109 ASP B CA 1
ATOM 6332 C C . ASP B 1 109 ? -21.438 -18.797 -24.344 1 75.62 109 ASP B C 1
ATOM 6334 O O . ASP B 1 109 ? -22.625 -18.922 -24.031 1 75.62 109 ASP B O 1
ATOM 6338 N N . GLU B 1 110 ? -20.828 -19.594 -25.266 1 75.12 110 GLU B N 1
ATOM 6339 C CA . GLU B 1 110 ? -21.547 -20.641 -25.984 1 75.12 110 GLU B CA 1
ATOM 6340 C C . GLU B 1 110 ? -21.703 -21.891 -25.125 1 75.12 110 GLU B C 1
ATOM 6342 O O . GLU B 1 110 ? -21.016 -22.891 -25.359 1 75.12 110 GLU B O 1
ATOM 6347 N N . HIS B 1 111 ? -22.609 -21.891 -24.25 1 77.56 111 HIS B N 1
ATOM 6348 C CA . HIS B 1 111 ? -22.781 -22.938 -23.25 1 77.56 111 HIS B CA 1
ATOM 6349 C C . HIS B 1 111 ? -23.219 -24.25 -23.906 1 77.56 111 HIS B C 1
ATOM 6351 O O . HIS B 1 111 ? -22.641 -25.297 -23.625 1 77.56 111 HIS B O 1
ATOM 6357 N N . ILE B 1 112 ? -24.062 -24.109 -24.828 1 77.06 112 ILE B N 1
ATOM 6358 C CA . ILE B 1 112 ? -24.672 -25.312 -25.391 1 77.06 112 ILE B CA 1
ATOM 6359 C C . ILE B 1 112 ? -23.672 -26.031 -26.297 1 77.06 112 ILE B C 1
ATOM 6361 O O . ILE B 1 112 ? -23.594 -27.25 -26.297 1 77.06 112 ILE B O 1
ATOM 6365 N N . HIS B 1 113 ? -22.781 -25.328 -26.844 1 83.5 113 HIS B N 1
ATOM 6366 C CA . HIS B 1 113 ? -21.875 -25.891 -27.844 1 83.5 113 HIS B CA 1
ATOM 6367 C C . HIS B 1 113 ? -20.703 -26.609 -27.172 1 83.5 113 HIS B C 1
ATOM 6369 O O . HIS B 1 113 ? -20.234 -27.641 -27.672 1 83.5 113 HIS B O 1
ATOM 6375 N N . TYR B 1 114 ? -20.328 -26.094 -26.031 1 90.75 114 TYR B N 1
ATOM 6376 C CA . TYR B 1 114 ? -19.062 -26.578 -25.5 1 90.75 114 TYR B CA 1
ATOM 6377 C C . TYR B 1 114 ? -19.297 -27.453 -24.266 1 90.75 114 TYR B C 1
ATOM 6379 O O . TYR B 1 114 ? -18.375 -28.109 -23.781 1 90.75 114 TYR B O 1
ATOM 6387 N N . ASP B 1 115 ? -20.5 -27.531 -23.797 1 92.25 115 ASP B N 1
ATOM 6388 C CA . ASP B 1 115 ? -20.797 -28.188 -22.516 1 92.25 115 ASP B CA 1
ATOM 6389 C C . ASP B 1 115 ? -20.422 -29.672 -22.562 1 92.25 115 ASP B C 1
ATOM 6391 O O . ASP B 1 115 ? -19.734 -30.172 -21.672 1 92.25 115 ASP B O 1
ATOM 6395 N N . HIS B 1 116 ? -20.859 -30.375 -23.656 1 92.44 116 HIS B N 1
ATOM 6396 C CA . HIS B 1 116 ? -20.594 -31.812 -23.766 1 92.44 116 HIS B CA 1
ATOM 6397 C C . HIS B 1 116 ? -19.109 -32.094 -23.906 1 92.44 116 HIS B C 1
ATOM 6399 O O . HIS B 1 116 ? -18.578 -33.031 -23.281 1 92.44 116 HIS B O 1
ATOM 6405 N N . LEU B 1 117 ? -18.484 -31.281 -24.672 1 92.56 117 LEU B N 1
ATOM 6406 C CA . LEU B 1 117 ? -17.047 -31.438 -24.906 1 92.56 117 LEU B CA 1
ATOM 6407 C C . LEU B 1 117 ? -16.266 -31.25 -23.609 1 92.56 117 LEU B C 1
ATOM 6409 O O . LEU B 1 117 ? -15.414 -32.094 -23.281 1 92.56 117 LEU B O 1
ATOM 6413 N N . ILE B 1 118 ? -16.562 -30.234 -22.875 1 95.44 118 ILE B N 1
ATOM 6414 C CA . ILE B 1 118 ? -15.812 -29.906 -21.672 1 95.44 118 ILE B CA 1
ATOM 6415 C C . ILE B 1 118 ? -16.094 -30.938 -20.578 1 95.44 118 ILE B C 1
ATOM 6417 O O . ILE B 1 118 ? -15.164 -31.391 -19.906 1 95.44 118 ILE B O 1
ATOM 6421 N N . ASN B 1 119 ? -17.281 -31.297 -20.438 1 96.19 119 ASN B N 1
ATOM 6422 C CA . ASN B 1 119 ? -17.641 -32.281 -19.422 1 96.19 119 ASN B CA 1
ATOM 6423 C C . ASN B 1 119 ? -16.938 -33.625 -19.672 1 96.19 119 ASN B C 1
ATOM 6425 O O . ASN B 1 119 ? -16.391 -34.219 -18.734 1 96.19 119 ASN B O 1
ATOM 6429 N N . SER B 1 120 ? -16.938 -34.094 -20.922 1 96 120 SER B N 1
ATOM 6430 C CA . SER B 1 120 ? -16.266 -35.344 -21.25 1 96 120 SER B CA 1
ATOM 6431 C C . SER B 1 120 ? -14.758 -35.219 -21.078 1 96 120 SER B C 1
ATOM 6433 O O . SER B 1 120 ? -14.109 -36.156 -20.609 1 96 120 SER B O 1
ATOM 6435 N N . CYS B 1 121 ? -14.273 -34.094 -21.422 1 95.88 121 CYS B N 1
ATOM 6436 C CA . CYS B 1 121 ? -12.844 -33.844 -21.281 1 95.88 121 CYS B CA 1
ATOM 6437 C C . CYS B 1 121 ? -12.43 -33.875 -19.812 1 95.88 121 CYS B C 1
ATOM 6439 O O . CYS B 1 121 ? -11.422 -34.5 -19.453 1 95.88 121 CYS B O 1
ATOM 6441 N N . LEU B 1 122 ? -13.219 -33.281 -18.953 1 96.88 122 LEU B N 1
ATOM 6442 C CA . LEU B 1 122 ? -12.914 -33.219 -17.516 1 96.88 122 LEU B CA 1
ATOM 6443 C C . LEU B 1 122 ? -13.031 -34.594 -16.875 1 96.88 122 LEU B C 1
ATOM 6445 O O . LEU B 1 122 ? -12.219 -34.969 -16.031 1 96.88 122 LEU B O 1
ATOM 6449 N N . ASN B 1 123 ? -13.984 -35.344 -17.266 1 96.94 123 ASN B N 1
ATOM 6450 C CA . ASN B 1 123 ? -14.18 -36.656 -16.688 1 96.94 123 ASN B CA 1
ATOM 6451 C C . ASN B 1 123 ? -13.07 -37.625 -17.109 1 96.94 123 ASN B C 1
ATOM 6453 O O . ASN B 1 123 ? -12.68 -38.5 -16.344 1 96.94 123 ASN B O 1
ATOM 6457 N N . ARG B 1 124 ? -12.555 -37.469 -18.281 1 95.5 124 ARG B N 1
ATOM 6458 C CA . ARG B 1 124 ? -11.406 -38.281 -18.688 1 95.5 124 ARG B CA 1
ATOM 6459 C C . ARG B 1 124 ? -10.203 -38.031 -17.797 1 95.5 124 ARG B C 1
ATOM 6461 O O . ARG B 1 124 ? -9.523 -38.969 -17.359 1 95.5 124 ARG B O 1
ATOM 6468 N N . GLU B 1 125 ? -10.031 -36.812 -17.531 1 94.62 125 GLU B N 1
ATOM 6469 C CA . GLU B 1 125 ? -8.898 -36.406 -16.703 1 94.62 125 GLU B CA 1
ATOM 6470 C C . GLU B 1 125 ? -9.117 -36.812 -15.242 1 94.62 125 GLU B C 1
ATOM 6472 O O . GLU B 1 125 ? -8.203 -37.312 -14.578 1 94.62 125 GLU B O 1
ATOM 6477 N N . PHE B 1 126 ? -10.289 -36.562 -14.719 1 95.62 126 PHE B N 1
ATOM 6478 C CA . PHE B 1 126 ? -10.594 -36.844 -13.32 1 95.62 126 PHE B CA 1
ATOM 6479 C C . PHE B 1 126 ? -10.586 -38.344 -13.039 1 95.62 126 PHE B C 1
ATOM 6481 O O . PHE B 1 126 ? -10.172 -38.781 -11.961 1 95.62 126 PHE B O 1
ATOM 6488 N N . GLU B 1 127 ? -11.031 -39.094 -14.008 1 94.44 127 GLU B N 1
ATOM 6489 C CA . GLU B 1 127 ? -11.016 -40.531 -13.859 1 94.44 127 GLU B CA 1
ATOM 6490 C C . GLU B 1 127 ? -9.586 -41.062 -13.805 1 94.44 127 GLU B C 1
ATOM 6492 O O . GLU B 1 127 ? -9.273 -41.938 -13 1 94.44 127 GLU B O 1
ATOM 6497 N N . ARG B 1 128 ? -8.797 -40.5 -14.633 1 92.38 128 ARG B N 1
ATOM 6498 C CA . ARG B 1 128 ? -7.406 -40.938 -14.711 1 92.38 128 ARG B CA 1
ATOM 6499 C C . ARG B 1 128 ? -6.637 -40.531 -13.461 1 92.38 128 ARG B C 1
ATOM 6501 O O . ARG B 1 128 ? -5.871 -41.344 -12.914 1 92.38 128 ARG B O 1
ATOM 6508 N N . LYS B 1 129 ? -6.914 -39.406 -12.914 1 92.81 129 LYS B N 1
ATOM 6509 C CA . LYS B 1 129 ? -6.102 -38.844 -11.828 1 92.81 129 LYS B CA 1
ATOM 6510 C C . LYS B 1 129 ? -6.656 -39.25 -10.469 1 92.81 129 LYS B C 1
ATOM 6512 O O . LYS B 1 129 ? -5.895 -39.531 -9.531 1 92.81 129 LYS B O 1
ATOM 6517 N N . PHE B 1 130 ? -8.016 -39.281 -10.328 1 95.25 130 PHE B N 1
ATOM 6518 C CA . PHE B 1 130 ? -8.594 -39.438 -8.992 1 95.25 130 PHE B CA 1
ATOM 6519 C C . PHE B 1 130 ? -9.562 -40.625 -8.953 1 95.25 130 PHE B C 1
ATOM 6521 O O . PHE B 1 130 ? -10.039 -41 -7.879 1 95.25 130 PHE B O 1
ATOM 6528 N N . GLN B 1 131 ? -9.891 -41.25 -10.07 1 95.06 131 GLN B N 1
ATOM 6529 C CA . GLN B 1 131 ? -10.898 -42.312 -10.164 1 95.06 131 GLN B CA 1
ATOM 6530 C C . GLN B 1 131 ? -12.258 -41.812 -9.688 1 95.06 131 GLN B C 1
ATOM 6532 O O . GLN B 1 131 ? -12.938 -42.469 -8.914 1 95.06 131 GLN B O 1
ATOM 6537 N N . LEU B 1 132 ? -12.516 -40.562 -9.984 1 96.44 132 LEU B N 1
ATOM 6538 C CA . LEU B 1 132 ? -13.789 -39.906 -9.695 1 96.44 132 LEU B CA 1
ATOM 6539 C C . LEU B 1 132 ? -14.367 -39.25 -10.953 1 96.44 132 LEU B C 1
ATOM 6541 O O . LEU B 1 132 ? -13.672 -39.125 -11.961 1 96.44 132 LEU B O 1
ATOM 6545 N N . ARG B 1 133 ? -15.656 -38.938 -10.906 1 96.06 133 ARG B N 1
ATOM 6546 C CA . ARG B 1 133 ? -16.328 -38.25 -12.008 1 96.06 133 ARG B CA 1
ATOM 6547 C C . ARG B 1 133 ? -16.875 -36.906 -11.562 1 96.06 133 ARG B C 1
ATOM 6549 O O . ARG B 1 133 ? -17.016 -36.656 -10.367 1 96.06 133 ARG B O 1
ATOM 6556 N N . VAL B 1 134 ? -17.109 -36.031 -12.578 1 97.25 134 VAL B N 1
ATOM 6557 C CA . VAL B 1 134 ? -17.578 -34.719 -12.234 1 97.25 134 VAL B CA 1
ATOM 6558 C C . VAL B 1 134 ? -18.734 -34.312 -13.148 1 97.25 134 VAL B C 1
ATOM 6560 O O . VAL B 1 134 ? -18.797 -34.75 -14.305 1 97.25 134 VAL B O 1
ATOM 6563 N N . ARG B 1 135 ? -19.688 -33.625 -12.594 1 97.19 135 ARG B N 1
ATOM 6564 C CA . ARG B 1 135 ? -20.672 -32.844 -13.352 1 97.19 135 ARG B CA 1
ATOM 6565 C C . ARG B 1 135 ? -20.219 -31.406 -13.531 1 97.19 135 ARG B C 1
ATOM 6567 O O . ARG B 1 135 ? -19.641 -30.812 -12.625 1 97.19 135 ARG B O 1
ATOM 6574 N N . SER B 1 136 ? -20.359 -30.891 -14.742 1 96 136 SER B N 1
ATOM 6575 C CA . SER B 1 136 ? -19.812 -29.562 -14.953 1 96 136 SER B CA 1
ATOM 6576 C C . SER B 1 136 ? -20.797 -28.672 -15.703 1 96 136 SER B C 1
ATOM 6578 O O . SER B 1 136 ? -21.672 -29.156 -16.406 1 96 136 SER B O 1
ATOM 6580 N N . SER B 1 137 ? -20.766 -27.391 -15.438 1 94.81 137 SER B N 1
ATOM 6581 C CA . SER B 1 137 ? -21.469 -26.328 -16.156 1 94.81 137 SER B CA 1
ATOM 6582 C C . SER B 1 137 ? -20.531 -25.156 -16.438 1 94.81 137 SER B C 1
ATOM 6584 O O . SER B 1 137 ? -19.703 -24.797 -15.602 1 94.81 137 SER B O 1
ATOM 6586 N N . ILE B 1 138 ? -20.641 -24.609 -17.641 1 95.25 138 ILE B N 1
ATOM 6587 C CA . ILE B 1 138 ? -19.781 -23.516 -18.047 1 95.25 138 ILE B CA 1
ATOM 6588 C C . ILE B 1 138 ? -20.281 -22.203 -17.422 1 95.25 138 ILE B C 1
ATOM 6590 O O . ILE B 1 138 ? -21.453 -21.875 -17.547 1 95.25 138 ILE B O 1
ATOM 6594 N N . GLU B 1 139 ? -19.453 -21.516 -16.688 1 94.25 139 GLU B N 1
ATOM 6595 C CA . GLU B 1 139 ? -19.797 -20.172 -16.203 1 94.25 139 GLU B CA 1
ATOM 6596 C C . GLU B 1 139 ? -19.719 -19.156 -17.344 1 94.25 139 GLU B C 1
ATOM 6598 O O . GLU B 1 139 ? -20.703 -18.5 -17.672 1 94.25 139 GLU B O 1
ATOM 6603 N N . TYR B 1 140 ? -18.484 -19.016 -17.906 1 94.88 140 TYR B N 1
ATOM 6604 C CA . TYR B 1 140 ? -18.312 -18.172 -19.078 1 94.88 140 TYR B CA 1
ATOM 6605 C C . TYR B 1 140 ? -17.094 -18.609 -19.875 1 94.88 140 TYR B C 1
ATOM 6607 O O . TYR B 1 140 ? -16.297 -19.422 -19.406 1 94.88 140 TYR B O 1
ATOM 6615 N N . CYS B 1 141 ? -17.016 -18.203 -21.141 1 94.5 141 CYS B N 1
ATOM 6616 C CA . CYS B 1 141 ? -15.875 -18.469 -22.016 1 94.5 141 CYS B CA 1
ATOM 6617 C C . CYS B 1 141 ? -15.336 -17.156 -22.594 1 94.5 141 CYS B C 1
ATOM 6619 O O . CYS B 1 141 ? -16.078 -16.188 -22.734 1 94.5 141 CYS B O 1
ATOM 6621 N N . GLU B 1 142 ? -14.07 -17.141 -22.781 1 92.38 142 GLU B N 1
ATOM 6622 C CA . GLU B 1 142 ? -13.391 -15.984 -23.359 1 92.38 142 GLU B CA 1
ATOM 6623 C C . GLU B 1 142 ? -12.656 -16.375 -24.641 1 92.38 142 GLU B C 1
ATOM 6625 O O . GLU B 1 142 ? -11.977 -17.391 -24.688 1 92.38 142 GLU B O 1
ATOM 6630 N N . TRP B 1 143 ? -12.836 -15.484 -25.688 1 90.69 143 TRP B N 1
ATOM 6631 C CA . TRP B 1 143 ? -12.133 -15.648 -26.953 1 90.69 143 TRP B CA 1
ATOM 6632 C C . TRP B 1 143 ? -10.852 -14.82 -26.969 1 90.69 143 TRP B C 1
ATOM 6634 O O . TRP B 1 143 ? -10.75 -13.797 -26.297 1 90.69 143 TRP B O 1
ATOM 6644 N N . ALA B 1 144 ? -9.891 -15.414 -27.75 1 87.88 144 ALA B N 1
ATOM 6645 C CA . ALA B 1 144 ? -8.672 -14.633 -27.953 1 87.88 144 ALA B CA 1
ATOM 6646 C C . ALA B 1 144 ? -8.977 -13.312 -28.656 1 87.88 144 ALA B C 1
ATOM 6648 O O . ALA B 1 144 ? -9.773 -13.273 -29.594 1 87.88 144 ALA B O 1
ATOM 6649 N N . ASP B 1 145 ? -8.516 -12.164 -28.266 1 76.88 145 ASP B N 1
ATOM 6650 C CA . ASP B 1 145 ? -8.531 -10.844 -28.875 1 76.88 145 ASP B CA 1
ATOM 6651 C C . ASP B 1 145 ? -9.953 -10.289 -28.953 1 76.88 145 ASP B C 1
ATOM 6653 O O . ASP B 1 145 ? -10.258 -9.477 -29.812 1 76.88 145 ASP B O 1
ATOM 6657 N N . GLU B 1 146 ? -10.852 -10.922 -28.203 1 79.38 146 GLU B N 1
ATOM 6658 C CA . GLU B 1 146 ? -12.188 -10.336 -28.203 1 79.38 146 GLU B CA 1
ATOM 6659 C C . GLU B 1 146 ? -12.266 -9.133 -27.266 1 79.38 146 GLU B C 1
ATOM 6661 O O . GLU B 1 146 ? -11.898 -9.234 -26.094 1 79.38 146 GLU B O 1
ATOM 6666 N N . GLN B 1 147 ? -12.602 -8.016 -27.969 1 81.19 147 GLN B N 1
ATOM 6667 C CA . GLN B 1 147 ? -12.75 -6.812 -27.156 1 81.19 147 GLN B CA 1
ATOM 6668 C C . GLN B 1 147 ? -14.219 -6.508 -26.891 1 81.19 147 GLN B C 1
ATOM 6670 O O . GLN B 1 147 ? -15.078 -6.75 -27.734 1 81.19 147 GLN B O 1
ATOM 6675 N N . LEU B 1 148 ? -14.602 -6.117 -25.688 1 87.12 148 LEU B N 1
ATOM 6676 C CA . LEU B 1 148 ? -15.945 -5.688 -25.312 1 87.12 148 LEU B CA 1
ATOM 6677 C C . LEU B 1 148 ? -16.344 -4.426 -26.078 1 87.12 148 LEU B C 1
ATOM 6679 O O . LEU B 1 148 ? -15.664 -3.402 -25.984 1 87.12 148 LEU B O 1
ATOM 6683 N N . GLU B 1 149 ? -17.375 -4.492 -26.797 1 90.12 149 GLU B N 1
ATOM 6684 C CA . GLU B 1 149 ? -17.812 -3.363 -27.609 1 90.12 149 GLU B CA 1
ATOM 6685 C C . GLU B 1 149 ? -18.281 -2.203 -26.734 1 90.12 149 GLU B C 1
ATOM 6687 O O . GLU B 1 149 ? -18.781 -2.414 -25.641 1 90.12 149 GLU B O 1
ATOM 6692 N N . HIS B 1 150 ? -18.094 -1.016 -27.234 1 94.31 150 HIS B N 1
ATOM 6693 C CA . HIS B 1 150 ? -18.547 0.182 -26.547 1 94.31 150 HIS B CA 1
ATOM 6694 C C . HIS B 1 150 ? -19.969 0.536 -26.922 1 94.31 150 HIS B C 1
ATOM 6696 O O . HIS B 1 150 ? -20.297 0.61 -28.109 1 94.31 150 HIS B O 1
ATOM 6702 N N . ASP B 1 151 ? -20.844 0.681 -25.953 1 94.44 151 ASP B N 1
ATOM 6703 C CA . ASP B 1 151 ? -22.219 1.097 -26.203 1 94.44 151 ASP B CA 1
ATOM 6704 C C . ASP B 1 151 ? -22.422 2.562 -25.828 1 94.44 151 ASP B C 1
ATOM 6706 O O . ASP B 1 151 ? -21.469 3.277 -25.547 1 94.44 151 ASP B O 1
ATOM 6710 N N . ALA B 1 152 ? -23.656 3.045 -25.859 1 95.25 152 ALA B N 1
ATOM 6711 C CA . ALA B 1 152 ? -23.984 4.449 -25.641 1 95.25 152 ALA B CA 1
ATOM 6712 C C . ALA B 1 152 ? -23.656 4.859 -24.203 1 95.25 152 ALA B C 1
ATOM 6714 O O . ALA B 1 152 ? -23.188 5.977 -23.969 1 95.25 152 ALA B O 1
ATOM 6715 N N . LEU B 1 153 ? -23.859 3.977 -23.328 1 95.88 153 LEU B N 1
ATOM 6716 C CA . LEU B 1 153 ? -23.578 4.289 -21.922 1 95.88 153 LEU B CA 1
ATOM 6717 C C . LEU B 1 153 ? -22.078 4.461 -21.688 1 95.88 153 LEU B C 1
ATOM 6719 O O . LEU B 1 153 ? -21.672 5.316 -20.906 1 95.88 153 LEU B O 1
ATOM 6723 N N . ASP B 1 154 ? -21.281 3.688 -22.297 1 96.69 154 ASP B N 1
ATOM 6724 C CA . ASP B 1 154 ? -19.844 3.793 -22.188 1 96.69 154 ASP B CA 1
ATOM 6725 C C . ASP B 1 154 ? -19.344 5.133 -22.719 1 96.69 154 ASP B C 1
ATOM 6727 O O . ASP B 1 154 ? -18.531 5.801 -22.062 1 96.69 154 ASP B O 1
ATOM 6731 N N . VAL B 1 155 ? -19.859 5.535 -23.844 1 96.25 155 VAL B N 1
ATOM 6732 C CA . VAL B 1 155 ? -19.438 6.789 -24.469 1 96.25 155 VAL B CA 1
ATOM 6733 C C . VAL B 1 155 ? -19.859 7.965 -23.594 1 96.25 155 VAL B C 1
ATOM 6735 O O . VAL B 1 155 ? -19.125 8.938 -23.453 1 96.25 155 VAL B O 1
ATOM 6738 N N . THR B 1 156 ? -21.047 7.801 -23.047 1 95.38 156 THR B N 1
ATOM 6739 C CA . THR B 1 156 ? -21.516 8.844 -22.141 1 95.38 156 THR B CA 1
ATOM 6740 C C . THR B 1 156 ? -20.578 8.977 -20.953 1 95.38 156 THR B C 1
ATOM 6742 O O . THR B 1 156 ? -20.266 10.086 -20.516 1 95.38 156 THR B O 1
ATOM 6745 N N . ALA B 1 157 ? -20.172 7.863 -20.422 1 95.94 157 ALA B N 1
ATOM 6746 C CA . ALA B 1 157 ? -19.25 7.898 -19.281 1 95.94 157 ALA B CA 1
ATOM 6747 C C . ALA B 1 157 ? -17.938 8.57 -19.672 1 95.94 157 ALA B C 1
ATOM 6749 O O . ALA B 1 157 ? -17.406 9.398 -18.938 1 95.94 157 ALA B O 1
ATOM 6750 N N . TYR B 1 158 ? -17.406 8.273 -20.875 1 96.69 158 TYR B N 1
ATOM 6751 C CA . TYR B 1 158 ? -16.156 8.867 -21.344 1 96.69 158 TYR B CA 1
ATOM 6752 C C . TYR B 1 158 ? -16.312 10.367 -21.562 1 96.69 158 TYR B C 1
ATOM 6754 O O . TYR B 1 158 ? -15.43 11.148 -21.203 1 96.69 158 TYR B O 1
ATOM 6762 N N . LEU B 1 159 ? -17.406 10.773 -22.078 1 96.56 159 LEU B N 1
ATOM 6763 C CA . LEU B 1 159 ? -17.656 12.188 -22.344 1 96.56 159 LEU B CA 1
ATOM 6764 C C . LEU B 1 159 ? -17.812 12.969 -21.031 1 96.56 159 LEU B C 1
ATOM 6766 O O . LEU B 1 159 ? -17.344 14.102 -20.938 1 96.56 159 LEU B O 1
ATOM 6770 N N . LEU B 1 160 ? -18.484 12.32 -20.141 1 95.31 160 LEU B N 1
ATOM 6771 C CA . LEU B 1 160 ? -18.641 12.961 -18.844 1 95.31 160 LEU B CA 1
ATOM 6772 C C . LEU B 1 160 ? -17.281 13.156 -18.156 1 95.31 160 LEU B C 1
ATOM 6774 O O . LEU B 1 160 ? -17.016 14.227 -17.609 1 95.31 160 LEU B O 1
ATOM 6778 N N . LEU B 1 161 ? -16.469 12.18 -18.219 1 95.56 161 LEU B N 1
ATOM 6779 C CA . LEU B 1 161 ? -15.148 12.266 -17.594 1 95.56 161 LEU B CA 1
ATOM 6780 C C . LEU B 1 161 ? -14.273 13.289 -18.312 1 95.56 161 LEU B C 1
ATOM 6782 O O . LEU B 1 161 ? -13.578 14.078 -17.672 1 95.56 161 LEU B O 1
ATOM 6786 N N . ALA B 1 162 ? -14.367 13.312 -19.625 1 96.81 162 ALA B N 1
ATOM 6787 C CA . ALA B 1 162 ? -13.602 14.281 -20.406 1 96.81 162 ALA B CA 1
ATOM 6788 C C . ALA B 1 162 ? -14.062 15.711 -20.125 1 96.81 162 ALA B C 1
ATOM 6790 O O . ALA B 1 162 ? -13.242 16.625 -20.016 1 96.81 162 ALA B O 1
ATOM 6791 N N . SER B 1 163 ? -15.352 15.867 -20 1 96.06 163 SER B N 1
ATOM 6792 C CA . SER B 1 163 ? -15.906 17.188 -19.703 1 96.06 163 SER B CA 1
ATOM 6793 C C . SER B 1 163 ? -15.492 17.656 -18.312 1 96.06 163 SER B C 1
ATOM 6795 O O . SER B 1 163 ? -15.18 18.844 -18.125 1 96.06 163 SER B O 1
ATOM 6797 N N . LEU B 1 164 ? -15.508 16.75 -17.391 1 94.75 164 LEU B N 1
ATOM 6798 C CA . LEU B 1 164 ? -15.094 17.094 -16.031 1 94.75 164 LEU B CA 1
ATOM 6799 C C . LEU B 1 164 ? -13.633 17.516 -16 1 94.75 164 LEU B C 1
ATOM 6801 O O . LEU B 1 164 ? -13.273 18.469 -15.312 1 94.75 164 LEU B O 1
ATOM 6805 N N . LEU B 1 165 ? -12.812 16.859 -16.734 1 95.69 165 LEU B N 1
ATOM 6806 C CA . LEU B 1 165 ? -11.391 17.188 -16.781 1 95.69 165 LEU B CA 1
ATOM 6807 C C . LEU B 1 165 ? -11.164 18.531 -17.453 1 95.69 165 LEU B C 1
ATOM 6809 O O . LEU B 1 165 ? -10.359 19.344 -16.984 1 95.69 165 LEU B O 1
ATOM 6813 N N . LEU B 1 166 ? -11.875 18.797 -18.531 1 96.62 166 LEU B N 1
ATOM 6814 C CA . LEU B 1 166 ? -11.758 20.062 -19.25 1 96.62 166 LEU B CA 1
ATOM 6815 C C . LEU B 1 166 ? -12.242 21.219 -18.375 1 96.62 166 LEU B C 1
ATOM 6817 O O . LEU B 1 166 ? -11.609 22.281 -18.344 1 96.62 166 LEU B O 1
ATOM 6821 N N . LEU B 1 167 ? -13.328 20.969 -17.672 1 96.19 167 LEU B N 1
ATOM 6822 C CA . LEU B 1 167 ? -13.852 22 -16.766 1 96.19 167 LEU B CA 1
ATOM 6823 C C . LEU B 1 167 ? -12.859 22.297 -15.656 1 96.19 167 LEU B C 1
ATOM 6825 O O . LEU B 1 167 ? -12.68 23.453 -15.273 1 96.19 167 LEU B O 1
ATOM 6829 N N . THR B 1 168 ? -12.25 21.281 -15.148 1 96.12 168 THR B N 1
ATOM 6830 C CA . THR B 1 168 ? -11.273 21.469 -14.078 1 96.12 168 THR B CA 1
ATOM 6831 C C . THR B 1 168 ? -10.062 22.25 -14.57 1 96.12 168 THR B C 1
ATOM 6833 O O . THR B 1 168 ? -9.57 23.141 -13.867 1 96.12 168 THR B O 1
ATOM 6836 N N . ILE B 1 169 ? -9.633 21.984 -15.789 1 95.38 169 ILE B N 1
ATOM 6837 C CA . ILE B 1 169 ? -8.477 22.672 -16.359 1 95.38 169 ILE B CA 1
ATOM 6838 C C . ILE B 1 169 ? -8.82 24.141 -16.609 1 95.38 169 ILE B C 1
ATOM 6840 O O . ILE B 1 169 ? -8.094 25.047 -16.172 1 95.38 169 ILE B O 1
ATOM 6844 N N . PHE B 1 170 ? -9.969 24.422 -17.188 1 96.44 170 PHE B N 1
ATOM 6845 C CA . PHE B 1 170 ? -10.383 25.781 -17.516 1 96.44 170 PHE B CA 1
ATOM 6846 C C . PHE B 1 170 ? -10.625 26.578 -16.234 1 96.44 170 PHE B C 1
ATOM 6848 O O . PHE B 1 170 ? -10.188 27.734 -16.125 1 96.44 170 PHE B O 1
ATOM 6855 N N . SER B 1 171 ? -11.297 25.922 -15.305 1 96.62 171 SER B N 1
ATOM 6856 C CA . SER B 1 171 ? -11.586 26.594 -14.047 1 96.62 171 SER B CA 1
ATOM 6857 C C . SER B 1 171 ? -10.312 26.875 -13.258 1 96.62 171 SER B C 1
ATOM 6859 O O . SER B 1 171 ? -10.18 27.938 -12.633 1 96.62 171 SER B O 1
ATOM 6861 N N . SER B 1 172 ? -9.352 26.016 -13.289 1 93.88 172 SER B N 1
ATOM 6862 C CA . SER B 1 172 ? -8.094 26.203 -12.57 1 93.88 172 SER B CA 1
ATOM 6863 C C . SER B 1 172 ? -7.25 27.297 -13.211 1 93.88 172 SER B C 1
ATOM 6865 O O . SER B 1 172 ? -6.625 28.094 -12.508 1 93.88 172 SER B O 1
ATOM 6867 N N . VAL B 1 173 ? -7.242 27.406 -14.539 1 93.31 173 VAL B N 1
ATOM 6868 C CA . VAL B 1 173 ? -6.496 28.438 -15.25 1 93.31 173 VAL B CA 1
ATOM 6869 C C . VAL B 1 173 ? -7.133 29.797 -15 1 93.31 173 VAL B C 1
ATOM 6871 O O . VAL B 1 173 ? -6.434 30.781 -14.742 1 93.31 173 VAL B O 1
ATOM 6874 N N . TYR B 1 174 ? -8.438 29.828 -15.023 1 93.88 174 TYR B N 1
ATOM 6875 C CA . TYR B 1 174 ? -9.141 31.078 -14.75 1 93.88 174 TYR B CA 1
ATOM 6876 C C . TYR B 1 174 ? -8.875 31.562 -13.336 1 93.88 174 TYR B C 1
ATOM 6878 O O . TYR B 1 174 ? -8.648 32.75 -13.109 1 93.88 174 TYR B O 1
ATOM 6886 N N . ASP B 1 175 ? -8.961 30.656 -12.383 1 91.88 175 ASP B N 1
ATOM 6887 C CA . ASP B 1 175 ? -8.695 31 -10.992 1 91.88 175 ASP B CA 1
ATOM 6888 C C . ASP B 1 175 ? -7.273 31.531 -10.828 1 91.88 175 ASP B C 1
ATOM 6890 O O . ASP B 1 175 ? -7.039 32.438 -10.023 1 91.88 175 ASP B O 1
ATOM 6894 N N . PHE B 1 176 ? -6.383 31 -11.578 1 87.81 176 PHE B N 1
ATOM 6895 C CA . PHE B 1 176 ? -4.996 31.453 -11.531 1 87.81 176 PHE B CA 1
ATOM 6896 C C . PHE B 1 176 ? -4.871 32.875 -12.102 1 87.81 176 PHE B C 1
ATOM 6898 O O . PHE B 1 176 ? -4.113 33.688 -11.578 1 87.81 176 PHE B O 1
ATOM 6905 N N . LEU B 1 177 ? -5.574 33.156 -13.133 1 88.69 177 LEU B N 1
ATOM 6906 C CA . LEU B 1 177 ? -5.57 34.5 -13.719 1 88.69 177 LEU B CA 1
ATOM 6907 C C . LEU B 1 177 ? -6.148 35.531 -12.742 1 88.69 177 LEU B C 1
ATOM 6909 O O . LEU B 1 177 ? -5.664 36.656 -12.656 1 88.69 177 LEU B O 1
ATOM 6913 N N . LEU B 1 178 ? -7.125 35.094 -11.977 1 89.31 178 LEU B N 1
ATOM 6914 C CA . LEU B 1 178 ? -7.695 35.969 -10.953 1 89.31 178 LEU B CA 1
ATOM 6915 C C . LEU B 1 178 ? -6.691 36.219 -9.836 1 89.31 178 LEU B C 1
ATOM 6917 O O . LEU B 1 178 ? -6.633 37.344 -9.297 1 89.31 178 LEU B O 1
ATOM 6921 N N . LYS B 1 179 ? -5.98 35.219 -9.469 1 85.88 179 LYS B N 1
ATOM 6922 C CA . LYS B 1 179 ? -4.965 35.344 -8.43 1 85.88 179 LYS B CA 1
ATOM 6923 C C . LYS B 1 179 ? -3.867 36.344 -8.844 1 85.88 179 LYS B C 1
ATOM 6925 O O . LYS B 1 179 ? -3.398 37.125 -8.039 1 85.88 179 LYS B O 1
ATOM 6930 N N . ARG B 1 180 ? -3.453 36.375 -10.094 1 82.06 180 ARG B N 1
ATOM 6931 C CA . ARG B 1 180 ? -2.387 37.219 -10.609 1 82.06 180 ARG B CA 1
ATOM 6932 C C . ARG B 1 180 ? -2.834 38.656 -10.688 1 82.06 180 ARG B C 1
ATOM 6934 O O . ARG B 1 180 ? -2.004 39.594 -10.656 1 82.06 180 ARG B O 1
ATOM 6941 N N . GLN B 1 181 ? -4.09 38.844 -10.773 1 83.06 181 GLN B N 1
ATOM 6942 C CA . GLN B 1 181 ? -4.629 40.188 -10.898 1 83.06 181 GLN B CA 1
ATOM 6943 C C . GLN B 1 181 ? -4.746 40.875 -9.539 1 83.06 181 GLN B C 1
ATOM 6945 O O . GLN B 1 181 ? -4.996 42.094 -9.461 1 83.06 181 GLN B O 1
ATOM 6950 N N . GLN B 1 182 ? -4.477 40.062 -8.562 1 80.38 182 GLN B N 1
ATOM 6951 C CA . GLN B 1 182 ? -4.598 40.656 -7.238 1 80.38 182 GLN B CA 1
ATOM 6952 C C . GLN B 1 182 ? -3.473 41.656 -6.98 1 80.38 182 GLN B C 1
ATOM 6954 O O . GLN B 1 182 ? -2.318 41.406 -7.332 1 80.38 182 GLN B O 1
ATOM 6959 N N . VAL B 1 183 ? -3.799 42.844 -6.523 1 67.19 183 VAL B N 1
ATOM 6960 C CA . VAL B 1 183 ? -2.895 43.969 -6.324 1 67.19 183 VAL B CA 1
ATOM 6961 C C . VAL B 1 183 ? -2.045 43.75 -5.078 1 67.19 183 VAL B C 1
ATOM 6963 O O . VAL B 1 183 ? -0.848 44.031 -5.07 1 67.19 183 VAL B O 1
ATOM 6966 N N . ASP B 1 184 ? -2.709 43.188 -4.027 1 67.5 184 ASP B N 1
ATOM 6967 C CA . ASP B 1 184 ? -1.991 42.969 -2.775 1 67.5 184 ASP B CA 1
ATOM 6968 C C . ASP B 1 184 ? -1.084 41.75 -2.863 1 67.5 184 ASP B C 1
ATOM 6970 O O . ASP B 1 184 ? -1.554 40.656 -3.131 1 67.5 184 ASP B O 1
ATOM 6974 N N . ALA B 1 185 ? 0.197 42 -2.822 1 63.59 185 ALA B N 1
ATOM 6975 C CA . ALA B 1 185 ? 1.238 41 -2.945 1 63.59 185 ALA B CA 1
ATOM 6976 C C . ALA B 1 185 ? 1.043 39.875 -1.921 1 63.59 185 ALA B C 1
ATOM 6978 O O . ALA B 1 185 ? 1.321 38.719 -2.203 1 63.59 185 ALA B O 1
ATOM 6979 N N . ALA B 1 186 ? 0.523 40.25 -0.769 1 62.97 186 ALA B N 1
ATOM 6980 C CA . ALA B 1 186 ? 0.34 39.25 0.285 1 62.97 186 ALA B CA 1
ATOM 6981 C C . ALA B 1 186 ? -0.775 38.281 -0.073 1 62.97 186 ALA B C 1
ATOM 6983 O O . ALA B 1 186 ? -0.72 37.094 0.295 1 62.97 186 ALA B O 1
ATOM 6984 N N . LEU B 1 187 ? -1.679 38.844 -0.814 1 62.03 187 LEU B N 1
ATOM 6985 C CA . LEU B 1 187 ? -2.832 38.031 -1.185 1 62.03 187 LEU B CA 1
ATOM 6986 C C . LEU B 1 187 ? -2.508 37.125 -2.381 1 62.03 187 LEU B C 1
ATOM 6988 O O . LEU B 1 187 ? -3.139 36.094 -2.576 1 62.03 187 LEU B O 1
ATOM 6992 N N . ALA B 1 188 ? -1.54 37.656 -3.035 1 59.28 188 ALA B N 1
ATOM 6993 C CA . ALA B 1 188 ? -1.196 36.906 -4.238 1 59.28 188 ALA B CA 1
ATOM 6994 C C . ALA B 1 188 ? -0.372 35.656 -3.896 1 59.28 188 ALA B C 1
ATOM 6996 O O . ALA B 1 188 ? -0.25 34.75 -4.711 1 59.28 188 ALA B O 1
ATOM 6997 N N . ARG B 1 189 ? 0.103 35.781 -2.59 1 59.59 189 ARG B N 1
ATOM 6998 C CA . ARG B 1 189 ? 0.998 34.719 -2.195 1 59.59 189 ARG B CA 1
ATOM 6999 C C . ARG B 1 189 ? 0.355 33.844 -1.13 1 59.59 189 ARG B C 1
ATOM 7001 O O . ARG B 1 189 ? -0.359 34.344 -0.256 1 59.59 189 ARG B O 1
ATOM 7008 N N . GLY B 1 190 ? 0.301 32.625 -1.483 1 61.03 190 GLY B N 1
ATOM 7009 C CA . GLY B 1 190 ? -0.015 31.672 -0.422 1 61.03 190 GLY B CA 1
ATOM 7010 C C . GLY B 1 190 ? -1.471 31.25 -0.417 1 61.03 190 GLY B C 1
ATOM 7011 O O . GLY B 1 190 ? -2.111 31.188 -1.47 1 61.03 190 GLY B O 1
ATOM 7012 N N . ASN B 1 191 ? -1.959 30.922 0.616 1 70.56 191 ASN B N 1
ATOM 7013 C CA . ASN B 1 191 ? -3.268 30.312 0.834 1 70.56 191 ASN B CA 1
ATOM 7014 C C . ASN B 1 191 ? -4.332 31.359 1.135 1 70.56 191 ASN B C 1
ATOM 7016 O O . ASN B 1 191 ? -5.523 31.047 1.151 1 70.56 191 ASN B O 1
ATOM 7020 N N . LEU B 1 192 ? -3.959 32.656 1.138 1 76.44 192 LEU B N 1
ATOM 7021 C CA . LEU B 1 192 ? -4.914 33.656 1.584 1 76.44 192 LEU B CA 1
ATOM 7022 C C . LEU B 1 192 ? -5.914 34 0.481 1 76.44 192 LEU B C 1
ATOM 7024 O O . LEU B 1 192 ? -7.082 34.281 0.76 1 76.44 192 LEU B O 1
ATOM 7028 N N . PHE B 1 193 ? -5.422 33.875 -0.75 1 82.75 193 PHE B N 1
ATOM 7029 C CA . PHE B 1 193 ? -6.301 34.125 -1.884 1 82.75 193 PHE B CA 1
ATOM 7030 C C . PHE B 1 193 ? -7.453 33.125 -1.922 1 82.75 193 PHE B C 1
ATOM 7032 O O . PHE B 1 193 ? -8.594 33.5 -2.193 1 82.75 193 PHE B O 1
ATOM 7039 N N . TYR B 1 194 ? -7.176 31.969 -1.556 1 83.38 194 TYR B N 1
ATOM 7040 C CA . TYR B 1 194 ? -8.164 30.922 -1.699 1 83.38 194 TYR B CA 1
ATOM 7041 C C . TYR B 1 194 ? -9.156 30.938 -0.537 1 83.38 194 TYR B C 1
ATOM 7043 O O . TYR B 1 194 ? -10.219 30.312 -0.61 1 83.38 194 TYR B O 1
ATOM 7051 N N . LYS B 1 195 ? -8.828 31.719 0.466 1 76.88 195 LYS B N 1
ATOM 7052 C CA . LYS B 1 195 ? -9.695 31.797 1.639 1 76.88 195 LYS B CA 1
ATOM 7053 C C . LYS B 1 195 ? -10.719 32.906 1.489 1 76.88 195 LYS B C 1
ATOM 7055 O O . LYS B 1 195 ? -11.75 32.906 2.174 1 76.88 195 LYS B O 1
ATOM 7060 N N . ARG B 1 196 ? -10.445 33.781 0.564 1 77.06 196 ARG B N 1
ATOM 7061 C CA . ARG B 1 196 ? -11.32 34.938 0.437 1 77.06 196 ARG B CA 1
ATOM 7062 C C . ARG B 1 196 ? -12.445 34.688 -0.561 1 77.06 196 ARG B C 1
ATOM 7064 O O . ARG B 1 196 ? -12.266 33.906 -1.51 1 77.06 196 ARG B O 1
ATOM 7071 N N . ARG B 1 197 ? -13.516 35.281 -0.264 1 79.94 197 ARG B N 1
ATOM 7072 C CA . ARG B 1 197 ? -14.672 35.219 -1.155 1 79.94 197 ARG B CA 1
ATOM 7073 C C . ARG B 1 197 ? -14.453 36.031 -2.418 1 79.94 197 ARG B C 1
ATOM 7075 O O . ARG B 1 197 ? -13.859 37.125 -2.361 1 79.94 197 ARG B O 1
ATOM 7082 N N . LEU B 1 198 ? -14.922 35.469 -3.436 1 84.25 198 LEU B N 1
ATOM 7083 C CA . LEU B 1 198 ? -14.781 36.156 -4.727 1 84.25 198 LEU B CA 1
ATOM 7084 C C . LEU B 1 198 ? -15.773 37.281 -4.859 1 84.25 198 LEU B C 1
ATOM 7086 O O . LEU B 1 198 ? -16.812 37.312 -4.199 1 84.25 198 LEU B O 1
ATOM 7090 N N . ASN B 1 199 ? -15.555 38.312 -5.586 1 80.44 199 ASN B N 1
ATOM 7091 C CA . ASN B 1 199 ? -16.297 39.562 -5.688 1 80.44 199 ASN B CA 1
ATOM 7092 C C . ASN B 1 199 ? -17.609 39.375 -6.469 1 80.44 199 ASN B C 1
ATOM 7094 O O . ASN B 1 199 ? -18.625 39.969 -6.145 1 80.44 199 ASN B O 1
ATOM 7098 N N . SER B 1 200 ? -17.594 38.5 -7.488 1 87.44 200 SER B N 1
ATOM 7099 C CA . SER B 1 200 ? -18.766 38.344 -8.344 1 87.44 200 SER B CA 1
ATOM 7100 C C . SER B 1 200 ? -19.266 36.875 -8.344 1 87.44 200 SER B C 1
ATOM 7102 O O . SER B 1 200 ? -18.469 35.969 -8.25 1 87.44 200 SER B O 1
ATOM 7104 N N . PRO B 1 201 ? -20.594 36.75 -8.32 1 88.12 201 PRO B N 1
ATOM 7105 C CA . PRO B 1 201 ? -21.156 35.406 -8.43 1 88.12 201 PRO B CA 1
ATOM 7106 C C . PRO B 1 201 ? -20.688 34.656 -9.68 1 88.12 201 PRO B C 1
ATOM 7108 O O . PRO B 1 201 ? -20.5 33.438 -9.656 1 88.12 201 PRO B O 1
ATOM 7111 N N . LEU B 1 202 ? -20.453 35.406 -10.672 1 90.38 202 LEU B N 1
ATOM 7112 C CA . LEU B 1 202 ? -19.969 34.812 -11.906 1 90.38 202 LEU B CA 1
ATOM 7113 C C . LEU B 1 202 ? -18.594 34.188 -11.719 1 90.38 202 LEU B C 1
ATOM 7115 O O . LEU B 1 202 ? -18.312 33.094 -12.219 1 90.38 202 LEU B O 1
ATOM 7119 N N . GLN B 1 203 ? -17.844 34.875 -11 1 91.75 203 GLN B N 1
ATOM 7120 C CA . GLN B 1 203 ? -16.516 34.344 -10.703 1 91.75 203 GLN B CA 1
ATOM 7121 C C . GLN B 1 203 ? -16.609 33.094 -9.852 1 91.75 203 GLN B C 1
ATOM 7123 O O . GLN B 1 203 ? -15.805 32.156 -10.008 1 91.75 203 GLN B O 1
ATOM 7128 N N . GLY B 1 204 ? -17.656 33.094 -9.078 1 91.06 204 GLY B N 1
ATOM 7129 C CA . GLY B 1 204 ? -17.875 31.906 -8.25 1 91.06 204 GLY B CA 1
ATOM 7130 C C . GLY B 1 204 ? -18.234 30.672 -9.047 1 91.06 204 GLY B C 1
ATOM 7131 O O . GLY B 1 204 ? -17.703 29.594 -8.805 1 91.06 204 GLY B O 1
ATOM 7132 N N . PHE B 1 205 ? -19.047 30.906 -10.047 1 93.12 205 PHE B N 1
ATOM 7133 C CA . PHE B 1 205 ? -19.484 29.797 -10.891 1 93.12 205 PHE B CA 1
ATOM 7134 C C . PHE B 1 205 ? -18.328 29.281 -11.75 1 93.12 205 PHE B C 1
ATOM 7136 O O . PHE B 1 205 ? -18.203 28.078 -11.977 1 93.12 205 PHE B O 1
ATOM 7143 N N . LEU B 1 206 ? -17.453 30.156 -12.125 1 93.88 206 LEU B N 1
ATOM 7144 C CA . LEU B 1 206 ? -16.391 29.781 -13.039 1 93.88 206 LEU B CA 1
ATOM 7145 C C . LEU B 1 206 ? -15.227 29.141 -12.289 1 93.88 206 LEU B C 1
ATOM 7147 O O . LEU B 1 206 ? -14.383 28.469 -12.883 1 93.88 206 LEU B O 1
ATOM 7151 N N . THR B 1 207 ? -15.172 29.312 -10.953 1 94.81 207 THR B N 1
ATOM 7152 C CA . THR B 1 207 ? -14.039 28.781 -10.195 1 94.81 207 THR B CA 1
ATOM 7153 C C . THR B 1 207 ? -14.461 27.594 -9.344 1 94.81 207 THR B C 1
ATOM 7155 O O . THR B 1 207 ? -13.68 27.094 -8.523 1 94.81 207 THR B O 1
ATOM 7158 N N . VAL B 1 208 ? -15.648 27.094 -9.609 1 94.56 208 VAL B N 1
ATOM 7159 C CA . VAL B 1 208 ? -16.188 26.016 -8.789 1 94.56 208 VAL B CA 1
ATOM 7160 C C . VAL B 1 208 ? -15.344 24.766 -8.977 1 94.56 208 VAL B C 1
ATOM 7162 O O . VAL B 1 208 ? -15.117 24 -8.031 1 94.56 208 VAL B O 1
ATOM 7165 N N . PHE B 1 209 ? -14.766 24.547 -10.203 1 96.06 209 PHE B N 1
ATOM 7166 C CA . PHE B 1 209 ? -14.047 23.328 -10.531 1 96.06 209 PHE B CA 1
ATOM 7167 C C . PHE B 1 209 ? -12.539 23.531 -10.414 1 96.06 209 PHE B C 1
ATOM 7169 O O . PHE B 1 209 ? -11.75 22.703 -10.867 1 96.06 209 PHE B O 1
ATOM 7176 N N . SER B 1 210 ? -12.172 24.688 -9.773 1 95 210 SER B N 1
ATOM 7177 C CA . SER B 1 210 ? -10.75 24.953 -9.617 1 95 210 SER B CA 1
ATOM 7178 C C . SER B 1 210 ? -10.102 23.969 -8.648 1 95 210 SER B C 1
ATOM 7180 O O . SER B 1 210 ? -10.547 23.828 -7.508 1 95 210 SER B O 1
ATOM 7182 N N . LEU B 1 211 ? -9.031 23.281 -9.078 1 92.81 211 LEU B N 1
ATOM 7183 C CA . LEU B 1 211 ? -8.352 22.25 -8.305 1 92.81 211 LEU B CA 1
ATOM 7184 C C . LEU B 1 211 ? -7.723 22.844 -7.047 1 92.81 211 LEU B C 1
ATOM 7186 O O . LEU B 1 211 ? -7.867 22.281 -5.953 1 92.81 211 LEU B O 1
ATOM 7190 N N . CYS B 1 212 ? -7.102 24.016 -7.098 1 90.38 212 CYS B N 1
ATOM 7191 C CA . CYS B 1 212 ? -6.41 24.641 -5.973 1 90.38 212 CYS B CA 1
ATOM 7192 C C . CYS B 1 212 ? -7.398 25.125 -4.922 1 90.38 212 CYS B C 1
ATOM 7194 O O . CYS B 1 212 ? -7.203 24.906 -3.727 1 90.38 212 CYS B O 1
ATOM 7196 N N . ARG B 1 213 ? -8.43 25.719 -5.375 1 91.75 213 ARG B N 1
ATOM 7197 C CA . ARG B 1 213 ? -9.43 26.234 -4.445 1 91.75 213 ARG B CA 1
ATOM 7198 C C . ARG B 1 213 ? -10.109 25.109 -3.688 1 91.75 213 ARG B C 1
ATOM 7200 O O . ARG B 1 213 ? -10.352 25.219 -2.482 1 91.75 213 ARG B O 1
ATOM 7207 N N . ASN B 1 214 ? -10.414 24.031 -4.426 1 93.62 214 ASN B N 1
ATOM 7208 C CA . ASN B 1 214 ? -11.07 22.891 -3.789 1 93.62 214 ASN B CA 1
ATOM 7209 C C . ASN B 1 214 ? -10.117 22.156 -2.842 1 93.62 214 ASN B C 1
ATOM 7211 O O . ASN B 1 214 ? -10.555 21.609 -1.827 1 93.62 214 ASN B O 1
ATOM 7215 N N . TYR B 1 215 ? -8.875 22.172 -3.164 1 92 215 TYR B N 1
ATOM 7216 C CA . TYR B 1 215 ? -7.898 21.578 -2.256 1 92 215 TYR B CA 1
ATOM 7217 C C . TYR B 1 215 ? -7.836 22.344 -0.944 1 92 215 TYR B C 1
ATOM 7219 O O . TYR B 1 215 ? -7.793 21.75 0.135 1 92 215 TYR B O 1
ATOM 7227 N N . TYR B 1 216 ? -7.844 23.641 -1.001 1 90.12 216 TYR B N 1
ATOM 7228 C CA . TYR B 1 216 ? -7.758 24.453 0.211 1 90.12 216 TYR B CA 1
ATOM 7229 C C . TYR B 1 216 ? -9.039 24.344 1.027 1 90.12 216 TYR B C 1
ATOM 7231 O O . TYR B 1 216 ? -9.008 24.391 2.26 1 90.12 216 TYR B O 1
ATOM 7239 N N . ARG B 1 217 ? -10.125 24.078 0.298 1 90.38 217 ARG B N 1
ATOM 7240 C CA . ARG B 1 217 ? -11.367 23.828 1.023 1 90.38 217 ARG B CA 1
ATOM 7241 C C . ARG B 1 217 ? -11.281 22.531 1.807 1 90.38 217 ARG B C 1
ATOM 7243 O O . ARG B 1 217 ? -11.836 22.422 2.904 1 90.38 217 ARG B O 1
ATOM 7250 N N . LEU B 1 218 ? -10.602 21.609 1.229 1 91.88 218 LEU B N 1
ATOM 7251 C CA . LEU B 1 218 ? -10.461 20.297 1.832 1 91.88 218 LEU B CA 1
ATOM 7252 C C . LEU B 1 218 ? -9.578 20.359 3.074 1 91.88 218 LEU B C 1
ATOM 7254 O O . LEU B 1 218 ? -9.875 19.719 4.086 1 91.88 218 LEU B O 1
ATOM 7258 N N . VAL B 1 219 ? -8.508 21.203 3.035 1 88.81 219 VAL B N 1
ATOM 7259 C CA . VAL B 1 219 ? -7.504 21.172 4.094 1 88.81 219 VAL B CA 1
ATOM 7260 C C . VAL B 1 219 ? -7.785 22.266 5.113 1 88.81 219 VAL B C 1
ATOM 7262 O O . VAL B 1 219 ? -7.266 22.234 6.23 1 88.81 219 VAL B O 1
ATOM 7265 N N . GLN B 1 220 ? -8.656 23.203 4.883 1 86 220 GLN B N 1
ATOM 7266 C CA . GLN B 1 220 ? -8.914 24.359 5.742 1 86 220 GLN B CA 1
ATOM 7267 C C . GLN B 1 220 ? -9.453 23.922 7.102 1 86 220 GLN B C 1
ATOM 7269 O O . GLN B 1 220 ? -10.344 23.062 7.176 1 86 220 GLN B O 1
ATOM 7274 N N . PRO B 1 221 ? -8.758 24.391 8.117 1 84.06 221 PRO B N 1
ATOM 7275 C CA . PRO B 1 221 ? -9.266 24.062 9.453 1 84.06 221 PRO B CA 1
ATOM 7276 C C . PRO B 1 221 ? -10.617 24.719 9.742 1 84.06 221 PRO B C 1
ATOM 7278 O O . PRO B 1 221 ? -10.914 25.797 9.211 1 84.06 221 PRO B O 1
ATOM 7281 N N . SER B 1 222 ? -11.367 23.922 10.461 1 79.19 222 SER B N 1
ATOM 7282 C CA . SER B 1 222 ? -12.672 24.453 10.859 1 79.19 222 SER B CA 1
ATOM 7283 C C . SER B 1 222 ? -12.523 25.547 11.914 1 79.19 222 SER B C 1
ATOM 7285 O O . SER B 1 222 ? -11.633 25.484 12.773 1 79.19 222 SER B O 1
ATOM 7287 N N . SER B 1 223 ? -13.227 26.656 11.82 1 78 223 SER B N 1
ATOM 7288 C CA . SER B 1 223 ? -13.094 27.797 12.711 1 78 223 SER B CA 1
ATOM 7289 C C . SER B 1 223 ? -14.07 27.703 13.883 1 78 223 SER B C 1
ATOM 7291 O O . SER B 1 223 ? -13.836 28.297 14.938 1 78 223 SER B O 1
ATOM 7293 N N . SER B 1 224 ? -15.008 26.797 13.734 1 82.06 224 SER B N 1
ATOM 7294 C CA . SER B 1 224 ? -16.016 26.766 14.789 1 82.06 224 SER B CA 1
ATOM 7295 C C . SER B 1 224 ? -15.508 25.984 16 1 82.06 224 SER B C 1
ATOM 7297 O O . SER B 1 224 ? -14.719 25.047 15.867 1 82.06 224 SER B O 1
ATOM 7299 N N . GLN B 1 225 ? -15.852 26.484 17.172 1 80.75 225 GLN B N 1
ATOM 7300 C CA . GLN B 1 225 ? -15.477 25.828 18.422 1 80.75 225 GLN B CA 1
ATOM 7301 C C . GLN B 1 225 ? -15.977 24.391 18.469 1 80.75 225 GLN B C 1
ATOM 7303 O O . GLN B 1 225 ? -15.273 23.5 18.953 1 80.75 225 GLN B O 1
ATOM 7308 N N . PHE B 1 226 ? -17.125 24.172 17.891 1 81.88 226 PHE B N 1
ATOM 7309 C CA . PHE B 1 226 ? -17.703 22.828 17.859 1 81.88 226 PHE B CA 1
ATOM 7310 C C . PHE B 1 226 ? -16.859 21.875 17.047 1 81.88 226 PHE B C 1
ATOM 7312 O O . PHE B 1 226 ? -16.625 20.734 17.438 1 81.88 226 PHE B O 1
ATOM 7319 N N . SER B 1 227 ? -16.391 22.391 15.992 1 84.81 227 SER B N 1
ATOM 7320 C CA . SER B 1 227 ? -15.57 21.562 15.117 1 84.81 227 SER B CA 1
ATOM 7321 C C . SER B 1 227 ? -14.25 21.203 15.789 1 84.81 227 SER B C 1
ATOM 7323 O O . SER B 1 227 ? -13.727 20.109 15.586 1 84.81 227 SER B O 1
ATOM 7325 N N . LYS B 1 228 ? -13.766 22.078 16.562 1 84.69 228 LYS B N 1
ATOM 7326 C CA . LYS B 1 228 ? -12.516 21.828 17.281 1 84.69 228 LYS B CA 1
ATOM 7327 C C . LYS B 1 228 ? -12.711 20.781 18.391 1 84.69 228 LYS B C 1
ATOM 7329 O O . LYS B 1 228 ? -11.852 19.922 18.594 1 84.69 228 LYS B O 1
ATOM 7334 N N . ASP B 1 229 ? -13.93 20.891 18.969 1 86.38 229 ASP B N 1
ATOM 7335 C CA . ASP B 1 229 ? -14.234 19.969 20.062 1 86.38 229 ASP B CA 1
ATOM 7336 C C . ASP B 1 229 ? -14.453 18.547 19.531 1 86.38 229 ASP B C 1
ATOM 7338 O O . ASP B 1 229 ? -14.164 17.562 20.219 1 86.38 229 ASP B O 1
ATOM 7342 N N . LEU B 1 230 ? -14.969 18.484 18.359 1 91.56 230 LEU B N 1
ATOM 7343 C CA . LEU B 1 230 ? -15.367 17.188 17.844 1 91.56 230 LEU B CA 1
ATOM 7344 C C . LEU B 1 230 ? -14.359 16.703 16.797 1 91.56 230 LEU B C 1
ATOM 7346 O O . LEU B 1 230 ? -14.703 15.891 15.93 1 91.56 230 LEU B O 1
ATOM 7350 N N . ARG B 1 231 ? -13.156 17.156 16.922 1 92 231 ARG B N 1
ATOM 7351 C CA . ARG B 1 231 ? -12.109 16.797 15.969 1 92 231 ARG B CA 1
ATOM 7352 C C . ARG B 1 231 ? -11.789 15.312 16.031 1 92 231 ARG B C 1
ATOM 7354 O O . ARG B 1 231 ? -11.352 14.727 15.039 1 92 231 ARG B O 1
ATOM 7361 N N . PHE B 1 232 ? -12.047 14.703 17.188 1 93.94 232 PHE B N 1
ATOM 7362 C CA . PHE B 1 232 ? -11.727 13.289 17.375 1 93.94 232 PHE B CA 1
ATOM 7363 C C . PHE B 1 232 ? -12.555 12.414 16.438 1 93.94 232 PHE B C 1
ATOM 7365 O O . PHE B 1 232 ? -12.156 11.289 16.125 1 93.94 232 PHE B O 1
ATOM 7372 N N . PHE B 1 233 ? -13.656 12.914 15.891 1 95 233 PHE B N 1
ATOM 7373 C CA . PHE B 1 233 ? -14.492 12.156 14.961 1 95 233 PHE B CA 1
ATOM 7374 C C . PHE B 1 233 ? -13.758 11.914 13.648 1 95 233 PHE B C 1
ATOM 7376 O O . PHE B 1 233 ? -14.055 10.953 12.938 1 95 233 PHE B O 1
ATOM 7383 N N . ASP B 1 234 ? -12.836 12.812 13.344 1 95.44 234 ASP B N 1
ATOM 7384 C CA . ASP B 1 234 ? -12.062 12.633 12.117 1 95.44 234 ASP B CA 1
ATOM 7385 C C . ASP B 1 234 ? -11.266 11.328 12.164 1 95.44 234 ASP B C 1
ATOM 7387 O O . ASP B 1 234 ? -11.266 10.562 11.203 1 95.44 234 ASP B O 1
ATOM 7391 N N . ALA B 1 235 ? -10.711 11.102 13.281 1 95.88 235 ALA B N 1
ATOM 7392 C CA . ALA B 1 235 ? -9.945 9.875 13.453 1 95.88 235 ALA B CA 1
ATOM 7393 C C . ALA B 1 235 ? -10.859 8.648 13.422 1 95.88 235 ALA B C 1
ATOM 7395 O O . ALA B 1 235 ? -10.516 7.625 12.836 1 95.88 235 ALA B O 1
ATOM 7396 N N . PHE B 1 236 ? -12.016 8.75 14.016 1 96 236 PHE B N 1
ATOM 7397 C CA . PHE B 1 236 ? -12.961 7.645 14.039 1 96 236 PHE B CA 1
ATOM 7398 C C . PHE B 1 236 ? -13.391 7.273 12.625 1 96 236 PHE B C 1
ATOM 7400 O O . PHE B 1 236 ? -13.492 6.09 12.289 1 96 236 PHE B O 1
ATOM 7407 N N . ARG B 1 237 ? -13.562 8.273 11.875 1 96.31 237 ARG B N 1
ATOM 7408 C CA . ARG B 1 237 ? -13.984 8.039 10.5 1 96.31 237 ARG B CA 1
ATOM 7409 C C . ARG B 1 237 ? -12.891 7.324 9.703 1 96.31 237 ARG B C 1
ATOM 7411 O O . ARG B 1 237 ? -13.156 6.348 9.008 1 96.31 237 ARG B O 1
ATOM 7418 N N . VAL B 1 238 ? -11.688 7.816 9.875 1 96.56 238 VAL B N 1
ATOM 7419 C CA . VAL B 1 238 ? -10.578 7.262 9.117 1 96.56 238 VAL B CA 1
ATOM 7420 C C . VAL B 1 238 ? -10.305 5.828 9.562 1 96.56 238 VAL B C 1
ATOM 7422 O O . VAL B 1 238 ? -10.156 4.93 8.734 1 96.56 238 VAL B O 1
ATOM 7425 N N . VAL B 1 239 ? -10.305 5.59 10.828 1 95.19 239 VAL B N 1
ATOM 7426 C CA . VAL B 1 239 ? -10.07 4.254 11.367 1 95.19 239 VAL B CA 1
ATOM 7427 C C . VAL B 1 239 ? -11.234 3.334 11 1 95.19 239 VAL B C 1
ATOM 7429 O O . VAL B 1 239 ? -11.023 2.166 10.664 1 95.19 239 VAL B O 1
ATOM 7432 N N . GLY B 1 240 ? -12.383 3.941 11.031 1 94.5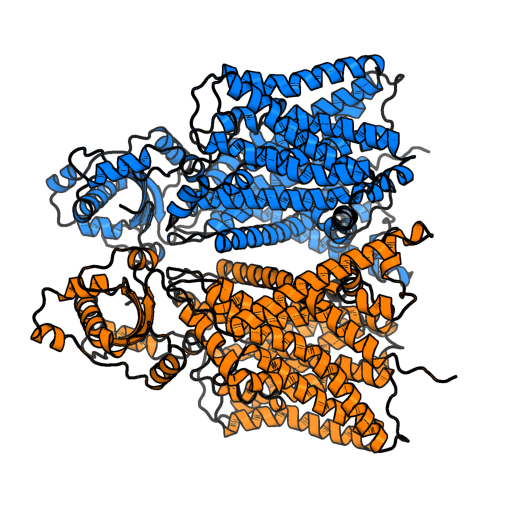6 240 GLY B N 1
ATOM 7433 C CA . GLY B 1 240 ? -13.547 3.17 10.625 1 94.56 240 GLY B CA 1
ATOM 7434 C C . GLY B 1 240 ? -13.469 2.693 9.188 1 94.56 240 GLY B C 1
ATOM 7435 O O . GLY B 1 240 ? -13.711 1.516 8.906 1 94.56 240 GLY B O 1
ATOM 7436 N N . VAL B 1 241 ? -13.117 3.568 8.305 1 96.31 241 VAL B N 1
ATOM 7437 C CA . VAL B 1 241 ? -13.008 3.211 6.891 1 96.31 241 VAL B CA 1
ATOM 7438 C C . VAL B 1 241 ? -11.914 2.164 6.703 1 96.31 241 VAL B C 1
ATOM 7440 O O . VAL B 1 241 ? -12.07 1.228 5.914 1 96.31 241 VAL B O 1
ATOM 7443 N N . PHE B 1 242 ? -10.859 2.297 7.402 1 96.31 242 PHE B N 1
ATOM 7444 C CA . PHE B 1 242 ? -9.766 1.332 7.324 1 96.31 242 PHE B CA 1
ATOM 7445 C C . PHE B 1 242 ? -10.242 -0.058 7.723 1 96.31 242 PHE B C 1
ATOM 7447 O O . PHE B 1 242 ? -9.93 -1.045 7.055 1 96.31 242 PHE B O 1
ATOM 7454 N N . VAL B 1 243 ? -10.992 -0.107 8.797 1 95.19 243 VAL B N 1
ATOM 7455 C CA . VAL B 1 243 ? -11.477 -1.392 9.289 1 95.19 243 VAL B CA 1
ATOM 7456 C C . VAL B 1 243 ? -12.484 -1.979 8.305 1 95.19 243 VAL B C 1
ATOM 7458 O O . VAL B 1 243 ? -12.516 -3.193 8.094 1 95.19 243 VAL B O 1
ATOM 7461 N N . VAL B 1 244 ? -13.258 -1.133 7.727 1 95.25 244 VAL B N 1
ATOM 7462 C CA . VA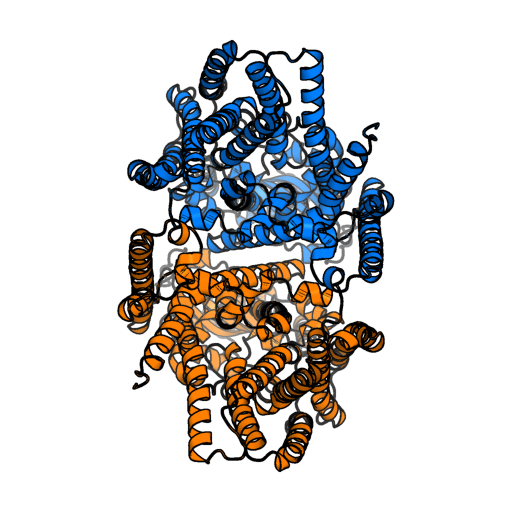L B 1 244 ? -14.203 -1.59 6.715 1 95.25 244 VAL B CA 1
ATOM 7463 C C . VAL B 1 244 ? -13.445 -2.193 5.531 1 95.25 244 VAL B C 1
ATOM 7465 O O . VAL B 1 244 ? -13.789 -3.279 5.059 1 95.25 244 VAL B O 1
ATOM 7468 N N . ILE B 1 245 ? -12.398 -1.519 5.125 1 96.56 245 ILE B N 1
ATOM 7469 C CA . ILE B 1 245 ? -11.594 -2.008 4.012 1 96.56 245 ILE B CA 1
ATOM 7470 C C . ILE B 1 245 ? -10.914 -3.314 4.406 1 96.56 245 ILE B C 1
ATOM 7472 O O . ILE B 1 245 ? -10.797 -4.234 3.592 1 96.56 245 ILE B O 1
ATOM 7476 N N . LEU B 1 246 ? -10.5 -3.373 5.66 1 95.5 246 LEU B N 1
ATOM 7477 C CA . LEU B 1 246 ? -9.906 -4.602 6.172 1 95.5 246 LEU B CA 1
ATOM 7478 C C . LEU B 1 246 ? -10.883 -5.77 6.059 1 95.5 246 LEU B C 1
ATOM 7480 O O . LEU B 1 246 ? -10.539 -6.82 5.512 1 95.5 246 LEU B O 1
ATOM 7484 N N . GLY B 1 247 ? -12.094 -5.551 6.504 1 92.06 247 GLY B N 1
ATOM 7485 C CA . GLY B 1 247 ? -13.109 -6.594 6.43 1 92.06 247 GLY B CA 1
ATOM 7486 C C . GLY B 1 247 ? -13.43 -7.008 5.008 1 92.06 247 GLY B C 1
ATOM 7487 O O . GLY B 1 247 ? -13.477 -8.203 4.695 1 92.06 247 GLY B O 1
ATOM 7488 N N . HIS B 1 248 ? -13.562 -6.07 4.141 1 93.56 248 HIS B N 1
ATOM 7489 C CA . HIS B 1 248 ? -13.938 -6.367 2.76 1 93.56 248 HIS B CA 1
ATOM 7490 C C . HIS B 1 248 ? -12.781 -7.012 2.002 1 93.56 248 HIS B C 1
ATOM 7492 O O . HIS B 1 248 ? -13 -7.816 1.095 1 93.56 248 HIS B O 1
ATOM 7498 N N . THR B 1 249 ? -11.602 -6.66 2.336 1 94.12 249 THR B N 1
ATOM 7499 C CA . THR B 1 249 ? -10.453 -7.312 1.721 1 94.12 249 THR B CA 1
ATOM 7500 C C . THR B 1 249 ? -10.414 -8.797 2.088 1 94.12 249 THR B C 1
ATOM 7502 O O . THR B 1 249 ? -10.211 -9.648 1.223 1 94.12 249 THR B O 1
ATOM 7505 N N . LEU B 1 250 ? -10.68 -9.062 3.373 1 89.56 250 LEU B N 1
ATOM 7506 C CA . LEU B 1 250 ? -10.703 -10.461 3.812 1 89.56 250 LEU B CA 1
ATOM 7507 C C . LEU B 1 250 ? -11.812 -11.234 3.111 1 89.56 250 LEU B C 1
ATOM 7509 O O . LEU B 1 250 ? -11.609 -12.375 2.691 1 89.56 250 LEU B O 1
ATOM 7513 N N . MET B 1 251 ? -12.859 -10.562 2.873 1 88.88 251 MET B N 1
ATOM 7514 C CA . MET B 1 251 ? -14.016 -11.203 2.244 1 88.88 251 MET B CA 1
ATOM 7515 C C . MET B 1 251 ? -13.758 -11.453 0.762 1 88.88 251 MET B C 1
ATOM 7517 O O . MET B 1 251 ? -13.945 -12.57 0.273 1 88.88 251 MET B O 1
ATOM 7521 N N . VAL B 1 252 ? -13.289 -10.461 0.086 1 90.88 252 VAL B N 1
ATOM 7522 C CA . VAL B 1 252 ? -13.148 -10.547 -1.364 1 90.88 252 VAL B CA 1
ATOM 7523 C C . VAL B 1 252 ? -12.008 -11.508 -1.716 1 90.88 252 VAL B C 1
ATOM 7525 O O . VAL B 1 252 ? -12.086 -12.227 -2.715 1 90.88 252 VAL B O 1
ATOM 7528 N N . PHE B 1 253 ? -11.047 -11.664 -0.885 1 90.94 253 PHE B N 1
ATOM 7529 C CA . PHE B 1 253 ? -9.938 -12.555 -1.176 1 90.94 253 PHE B CA 1
ATOM 7530 C C . PHE B 1 253 ? -10.328 -14.008 -0.927 1 90.94 253 PHE B C 1
ATOM 7532 O O . PHE B 1 253 ? -9.594 -14.93 -1.293 1 90.94 253 PHE B O 1
ATOM 7539 N N . MET B 1 254 ? -11.523 -14.211 -0.415 1 88.5 254 MET B N 1
ATOM 7540 C CA . MET B 1 254 ? -12.055 -15.57 -0.33 1 88.5 254 MET B CA 1
ATOM 7541 C C . MET B 1 254 ? -12.758 -15.961 -1.625 1 88.5 254 MET B C 1
ATOM 7543 O O . MET B 1 254 ? -13.039 -17.141 -1.854 1 88.5 254 MET B O 1
ATOM 7547 N N . THR B 1 255 ? -12.992 -14.977 -2.451 1 88.44 255 THR B N 1
ATOM 7548 C CA . THR B 1 255 ? -13.656 -15.234 -3.723 1 88.44 255 THR B CA 1
ATOM 7549 C C . THR B 1 255 ? -12.633 -15.492 -4.824 1 88.44 255 THR B C 1
ATOM 7551 O O . THR B 1 255 ? -12.969 -16.031 -5.879 1 88.44 255 THR B O 1
ATOM 7554 N N . VAL B 1 256 ? -11.406 -15.203 -4.582 1 90.75 256 VAL B N 1
ATOM 7555 C CA . VAL B 1 256 ? -10.375 -15.406 -5.598 1 90.75 256 VAL B CA 1
ATOM 7556 C C . VAL B 1 256 ? -9.859 -16.844 -5.523 1 90.75 256 VAL B C 1
ATOM 7558 O O . VAL B 1 256 ? -10.172 -17.578 -4.586 1 90.75 256 VAL B O 1
ATOM 7561 N N . GLN B 1 257 ? -9.195 -17.234 -6.559 1 94 257 GLN B N 1
ATOM 7562 C CA . GLN B 1 257 ? -8.586 -18.562 -6.566 1 94 257 GLN B CA 1
ATOM 7563 C C . GLN B 1 257 ? -7.504 -18.688 -5.5 1 94 257 GLN B C 1
ATOM 7565 O O . GLN B 1 257 ? -6.508 -17.953 -5.539 1 94 257 GLN B O 1
ATOM 7570 N N . ILE B 1 258 ? -7.742 -19.609 -4.609 1 93.06 258 ILE B N 1
ATOM 7571 C CA . ILE B 1 258 ? -6.824 -19.75 -3.482 1 93.06 258 ILE B CA 1
ATOM 7572 C C . ILE B 1 258 ? -6.094 -21.078 -3.574 1 93.06 258 ILE B C 1
ATOM 7574 O O . ILE B 1 258 ? -6.691 -22.109 -3.924 1 93.06 258 ILE B O 1
ATOM 7578 N N . GLN B 1 259 ? -4.828 -21.016 -3.244 1 93.38 259 GLN B N 1
ATOM 7579 C CA . GLN B 1 259 ? -3.986 -22.219 -3.285 1 93.38 259 GLN B CA 1
ATOM 7580 C C . GLN B 1 259 ? -4.125 -23.031 -2.004 1 93.38 259 GLN B C 1
ATOM 7582 O O . GLN B 1 259 ? -4.117 -24.266 -2.043 1 93.38 259 GLN B O 1
ATOM 7587 N N . ASN B 1 260 ? -4.25 -22.344 -0.874 1 93.5 260 ASN B N 1
ATOM 7588 C CA . ASN B 1 260 ? -4.281 -23 0.43 1 93.5 260 ASN B CA 1
ATOM 7589 C C . ASN B 1 260 ? -5.551 -22.656 1.201 1 93.5 260 ASN B C 1
ATOM 7591 O O . ASN B 1 260 ? -5.5 -21.953 2.213 1 93.5 260 ASN B O 1
ATOM 7595 N N . PRO B 1 261 ? -6.676 -23.266 0.818 1 93.25 261 PRO B N 1
ATOM 7596 C CA . PRO B 1 261 ? -7.941 -23 1.503 1 93.25 261 PRO B CA 1
ATOM 7597 C C . PRO B 1 261 ? -7.875 -23.281 3.002 1 93.25 261 PRO B C 1
ATOM 7599 O O . PRO B 1 261 ? -8.672 -22.734 3.771 1 93.25 261 PRO B O 1
ATOM 7602 N N . GLU B 1 262 ? -6.883 -24.031 3.434 1 92.75 262 GLU B N 1
ATOM 7603 C CA . GLU B 1 262 ? -6.723 -24.391 4.84 1 92.75 262 GLU B CA 1
ATOM 7604 C C . GLU B 1 262 ? -6.496 -23.156 5.707 1 92.75 262 GLU B C 1
ATOM 7606 O O . GLU B 1 262 ? -6.836 -23.156 6.891 1 92.75 262 GLU B O 1
ATOM 7611 N N . PHE B 1 263 ? -5.941 -22.188 5.117 1 92.81 263 PHE B N 1
ATOM 7612 C CA . PHE B 1 263 ? -5.688 -20.969 5.879 1 92.81 263 PHE B CA 1
ATOM 7613 C C . PHE B 1 263 ? -6.98 -20.422 6.473 1 92.81 263 PHE B C 1
ATOM 7615 O O . PHE B 1 263 ? -7.059 -20.172 7.676 1 92.81 263 PHE B O 1
ATOM 7622 N N . TYR B 1 264 ? -8.031 -20.328 5.641 1 90.5 264 TYR B N 1
ATOM 7623 C CA . TYR B 1 264 ? -9.32 -19.797 6.086 1 90.5 264 TYR B CA 1
ATOM 7624 C C . TYR B 1 264 ? -10.039 -20.797 6.984 1 90.5 264 TYR B C 1
ATOM 7626 O O . TYR B 1 264 ? -10.695 -20.406 7.953 1 90.5 264 TYR B O 1
ATOM 7634 N N . GLU B 1 265 ? -9.883 -22.047 6.656 1 92.75 265 GLU B N 1
ATOM 7635 C CA . GLU B 1 265 ? -10.555 -23.094 7.418 1 92.75 265 GLU B CA 1
ATOM 7636 C C . GLU B 1 265 ? -10.008 -23.188 8.836 1 92.75 265 GLU B C 1
ATOM 7638 O O . GLU B 1 265 ? -10.773 -23.312 9.797 1 92.75 265 GLU B O 1
ATOM 7643 N N . GLN B 1 266 ? -8.742 -22.969 8.953 1 90.5 266 GLN B N 1
ATOM 7644 C CA . GLN B 1 266 ? -8.125 -23.031 10.273 1 90.5 266 GLN B CA 1
ATOM 7645 C C . GLN B 1 266 ? -8.289 -21.719 11.023 1 90.5 266 GLN B C 1
ATOM 7647 O O . GLN B 1 266 ? -8.328 -21.688 12.258 1 90.5 266 GLN B O 1
ATOM 7652 N N . PHE B 1 267 ? -8.453 -20.719 10.266 1 86.25 267 PHE B N 1
ATOM 7653 C CA . PHE B 1 267 ? -8.609 -19.391 10.859 1 86.25 267 PHE B CA 1
ATOM 7654 C C . PHE B 1 267 ? -9.891 -19.312 11.68 1 86.25 267 PHE B C 1
ATOM 7656 O O . PHE B 1 267 ? -9.922 -18.656 12.727 1 86.25 267 PHE B O 1
ATOM 7663 N N . LEU B 1 268 ? -10.906 -19.984 11.297 1 86.06 268 LEU B N 1
ATOM 7664 C CA . LEU B 1 268 ? -12.219 -19.906 11.93 1 86.06 268 LEU B CA 1
ATOM 7665 C C . LEU B 1 268 ? -12.203 -20.625 13.281 1 86.06 268 LEU B C 1
ATOM 7667 O O . LEU B 1 268 ? -13.117 -20.453 14.094 1 86.06 268 LEU B O 1
ATOM 7671 N N . TYR B 1 269 ? -11.109 -21.359 13.492 1 87.31 269 TYR B N 1
ATOM 7672 C CA . TYR B 1 269 ? -10.992 -22.062 14.773 1 87.31 269 TYR B CA 1
ATOM 7673 C C . TYR B 1 269 ? -10.156 -21.25 15.758 1 87.31 269 TYR B C 1
ATOM 7675 O O . TYR B 1 269 ? -10.047 -21.625 16.922 1 87.31 269 TYR B O 1
ATOM 7683 N N . ARG B 1 270 ? -9.703 -20.188 15.289 1 85.62 270 ARG B N 1
ATOM 7684 C CA . ARG B 1 270 ? -8.867 -19.359 16.156 1 85.62 270 ARG B CA 1
ATOM 7685 C C . ARG B 1 270 ? -9.703 -18.281 16.844 1 85.62 270 ARG B C 1
ATOM 7687 O O . ARG B 1 270 ? -10.633 -17.734 16.266 1 85.62 270 ARG B O 1
ATOM 7694 N N . PHE B 1 271 ? -9.219 -17.953 17.953 1 85.38 271 PHE B N 1
ATOM 7695 C CA . PHE B 1 271 ? -9.93 -16.984 18.781 1 85.38 271 PHE B CA 1
ATOM 7696 C C . PHE B 1 271 ? -9.883 -15.609 18.141 1 85.38 271 PHE B C 1
ATOM 7698 O O . PHE B 1 271 ? -10.852 -14.844 18.234 1 85.38 271 PHE B O 1
ATOM 7705 N N . GLU B 1 272 ? -8.859 -15.336 17.359 1 82.88 272 GLU B N 1
ATOM 7706 C CA . GLU B 1 272 ? -8.68 -14.023 16.734 1 82.88 272 GLU B CA 1
ATOM 7707 C C . GLU B 1 272 ? -9.68 -13.805 15.609 1 82.88 272 GLU B C 1
ATOM 7709 O O . GLU B 1 272 ? -9.93 -12.664 15.203 1 82.88 272 GLU B O 1
ATOM 7714 N N . SER B 1 273 ? -10.234 -14.898 15.141 1 82.38 273 SER B N 1
ATOM 7715 C CA . SER B 1 273 ? -11.18 -14.789 14.039 1 82.38 273 SER B CA 1
ATOM 7716 C C . SER B 1 273 ? -12.414 -14 14.453 1 82.38 273 SER B C 1
ATOM 7718 O O . SER B 1 273 ? -13.07 -13.367 13.617 1 82.38 273 SER B O 1
ATOM 7720 N N . SER B 1 274 ? -12.719 -14.016 15.75 1 83.69 274 SER B N 1
ATOM 7721 C CA . SER B 1 274 ? -13.906 -13.312 16.234 1 83.69 274 SER B CA 1
ATOM 7722 C C . SER B 1 274 ? -13.773 -11.812 16.047 1 83.69 274 SER B C 1
ATOM 7724 O O . SER B 1 274 ? -14.781 -11.117 15.875 1 83.69 274 SER B O 1
ATOM 7726 N N . ILE B 1 275 ? -12.617 -11.352 16.016 1 81.06 275 ILE B N 1
ATOM 7727 C CA . ILE B 1 275 ? -12.398 -9.922 15.828 1 81.06 275 ILE B CA 1
ATOM 7728 C C . ILE B 1 275 ? -12.711 -9.531 14.383 1 81.06 275 ILE B C 1
ATOM 7730 O O . ILE B 1 275 ? -13.375 -8.523 14.141 1 81.06 275 ILE B O 1
ATOM 7734 N N . PHE B 1 276 ? -12.438 -10.406 13.523 1 78.75 276 PHE B N 1
ATOM 7735 C CA . PHE B 1 276 ? -12.539 -10.078 12.109 1 78.75 276 PHE B CA 1
ATOM 7736 C C . PHE B 1 276 ? -13.914 -10.438 11.562 1 78.75 276 PHE B C 1
ATOM 7738 O O . PHE B 1 276 ? -14.297 -10 10.477 1 78.75 276 PHE B O 1
ATOM 7745 N N . GLN B 1 277 ? -14.656 -11.18 12.32 1 78.12 277 GLN B N 1
ATOM 7746 C CA . GLN B 1 277 ? -15.977 -11.594 11.883 1 78.12 277 GLN B CA 1
ATOM 7747 C C . GLN B 1 277 ? -17.062 -10.656 12.414 1 78.12 277 GLN B C 1
ATOM 7749 O O . GLN B 1 277 ? -18.25 -10.859 12.172 1 78.12 277 GLN B O 1
ATOM 7754 N N . ASN B 1 278 ? -16.641 -9.578 13.016 1 78.44 278 ASN B N 1
ATOM 7755 C CA . ASN B 1 278 ? -17.594 -8.688 13.656 1 78.44 278 ASN B CA 1
ATOM 7756 C C . ASN B 1 278 ? -17.734 -7.375 12.891 1 78.44 278 ASN B C 1
ATOM 7758 O O . ASN B 1 278 ? -17.828 -6.305 13.492 1 78.44 278 ASN B O 1
ATOM 7762 N N . GLY B 1 279 ? -17.75 -7.508 11.617 1 78.62 279 GLY B N 1
ATOM 7763 C CA . GLY B 1 279 ? -17.953 -6.328 10.789 1 78.62 279 GLY B CA 1
ATOM 7764 C C . GLY B 1 279 ? -19.297 -5.66 11.031 1 78.62 279 GLY B C 1
ATOM 7765 O O . GLY B 1 279 ? -19.391 -4.43 11.023 1 78.62 279 GLY B O 1
ATOM 7766 N N . SER B 1 280 ? -20.297 -6.457 11.375 1 82.06 280 SER B N 1
ATOM 7767 C CA . SER B 1 280 ? -21.641 -5.934 11.594 1 82.06 280 SER B CA 1
ATOM 7768 C C . SER B 1 280 ? -21.688 -5.051 12.836 1 82.06 280 SER B C 1
ATOM 7770 O O . SER B 1 280 ? -22.469 -4.09 12.891 1 82.06 280 SER B O 1
ATOM 7772 N N . ALA B 1 281 ? -20.859 -5.402 13.742 1 88 281 ALA B N 1
ATOM 7773 C CA . ALA B 1 281 ? -20.797 -4.594 14.961 1 88 281 ALA B CA 1
ATOM 7774 C C . ALA B 1 281 ? -19.969 -3.328 14.742 1 88 281 ALA B C 1
ATOM 7776 O O . ALA B 1 281 ? -20.391 -2.234 15.133 1 88 281 ALA B O 1
ATOM 7777 N N . PHE B 1 282 ? -19.016 -3.463 14.008 1 89.5 282 PHE B N 1
ATOM 7778 C CA . PHE B 1 282 ? -18.078 -2.361 13.852 1 89.5 282 PHE B CA 1
ATOM 7779 C C . PHE B 1 282 ? -18.719 -1.205 13.086 1 89.5 282 PHE B C 1
ATOM 7781 O O . PHE B 1 282 ? -18.469 -0.038 13.406 1 89.5 282 PHE B O 1
ATOM 7788 N N . ILE B 1 283 ? -19.531 -1.483 12.156 1 92.06 283 ILE B N 1
ATOM 7789 C CA . ILE B 1 283 ? -20.109 -0.464 11.281 1 92.06 283 ILE B CA 1
ATOM 7790 C C . ILE B 1 283 ? -21.031 0.445 12.094 1 92.06 283 ILE B C 1
ATOM 7792 O O . ILE B 1 283 ? -21.375 1.543 11.648 1 92.06 283 ILE B O 1
ATOM 7796 N N . GLN B 1 284 ? -21.391 0.03 13.289 1 94.5 284 GLN B N 1
ATOM 7797 C CA . GLN B 1 284 ? -22.344 0.762 14.102 1 94.5 284 GLN B CA 1
ATOM 7798 C C . GLN B 1 284 ? -21.797 2.123 14.516 1 94.5 284 GLN B C 1
ATOM 7800 O O . GLN B 1 284 ? -22.562 3.062 14.75 1 94.5 284 GLN B O 1
ATOM 7805 N N . ILE B 1 285 ? -20.516 2.23 14.539 1 94.12 285 ILE B N 1
ATOM 7806 C CA . ILE B 1 285 ? -19.891 3.488 14.938 1 94.12 285 ILE B CA 1
ATOM 7807 C C . ILE B 1 285 ? -20.281 4.59 13.953 1 94.12 285 ILE B C 1
ATOM 7809 O O . ILE B 1 285 ? -20.438 5.75 14.336 1 94.12 285 ILE B O 1
ATOM 7813 N N . PHE B 1 286 ? -20.516 4.238 12.719 1 95.44 286 PHE B N 1
ATOM 7814 C CA . PHE B 1 286 ? -20.891 5.223 11.703 1 95.44 286 PHE B CA 1
ATOM 7815 C C . PHE B 1 286 ? -22.297 5.73 11.922 1 95.44 286 PHE B C 1
ATOM 7817 O O . PHE B 1 286 ? -22.578 6.914 11.711 1 95.44 286 PHE B O 1
ATOM 7824 N N . PHE B 1 287 ? -23.141 4.863 12.398 1 97.31 287 PHE B N 1
ATOM 7825 C CA . PHE B 1 287 ? -24.5 5.289 12.719 1 97.31 287 PHE B CA 1
ATOM 7826 C C . PHE B 1 287 ? -24.516 6.219 13.922 1 97.31 287 PHE B C 1
ATOM 7828 O O . PHE B 1 287 ? -25.219 7.227 13.938 1 97.31 287 PHE B O 1
ATOM 7835 N N . VAL B 1 288 ? -23.656 5.852 14.859 1 97.06 288 VAL B N 1
ATOM 7836 C CA . VAL B 1 288 ? -23.562 6.668 16.062 1 97.06 288 VAL B CA 1
ATOM 7837 C C . VAL B 1 288 ? -23.062 8.07 15.695 1 97.06 288 VAL B C 1
ATOM 7839 O O . VAL B 1 288 ? -23.641 9.07 16.125 1 97.06 288 VAL B O 1
ATOM 7842 N N . MET B 1 289 ? -22.094 8.125 14.867 1 96 289 MET B N 1
ATOM 7843 C CA . MET B 1 289 ? -21.5 9.406 14.477 1 96 289 MET B CA 1
ATOM 7844 C C . MET B 1 289 ? -22.5 10.234 13.664 1 96 289 MET B C 1
ATOM 7846 O O . MET B 1 289 ? -22.641 11.438 13.891 1 96 289 MET B O 1
ATOM 7850 N N . SER B 1 290 ? -23.172 9.609 12.766 1 96.25 290 SER B N 1
ATOM 7851 C CA . SER B 1 290 ? -24.141 10.297 11.914 1 96.25 290 SER B CA 1
ATOM 7852 C C . SER B 1 290 ? -25.266 10.93 12.742 1 96.25 290 SER B C 1
ATOM 7854 O O . SER B 1 290 ? -25.609 12.094 12.539 1 96.25 290 SER B O 1
ATOM 7856 N N . SER B 1 291 ? -25.766 10.172 13.648 1 97.31 291 SER B N 1
ATOM 7857 C CA . SER B 1 291 ? -26.875 10.664 14.469 1 97.31 291 SER B CA 1
ATOM 7858 C C . SER B 1 291 ? -26.406 11.742 15.445 1 97.31 291 SER B C 1
ATOM 7860 O O . SER B 1 291 ? -27.141 12.703 15.703 1 97.31 291 SER B O 1
ATOM 7862 N N . PHE B 1 292 ? -25.219 11.555 16.016 1 97 292 PHE B N 1
ATOM 7863 C CA . PHE B 1 292 ? -24.641 12.555 16.906 1 97 292 PHE B CA 1
ATOM 7864 C C . PHE B 1 292 ? -24.547 13.906 16.203 1 97 292 PHE B C 1
ATOM 7866 O O . PHE B 1 292 ? -24.984 14.922 16.75 1 97 292 PHE B O 1
ATOM 7873 N N . LEU B 1 293 ? -24.047 13.922 15.031 1 94.56 293 LEU B N 1
ATOM 7874 C CA . LEU B 1 293 ? -23.844 15.156 14.281 1 94.56 293 LEU B CA 1
ATOM 7875 C C . LEU B 1 293 ? -25.172 15.75 13.836 1 94.56 293 LEU B C 1
ATOM 7877 O O . LEU B 1 293 ? -25.328 16.969 13.82 1 94.56 293 LEU B O 1
ATOM 7881 N N . LEU B 1 294 ? -26.078 14.883 13.445 1 96 294 LEU B N 1
ATOM 7882 C CA . LEU B 1 294 ? -27.406 15.352 13.086 1 96 294 LEU B CA 1
ATOM 7883 C C . LEU B 1 294 ? -28.047 16.109 14.242 1 96 294 LEU B C 1
ATOM 7885 O O . LEU B 1 294 ? -28.547 17.219 14.062 1 96 294 LEU B O 1
ATOM 7889 N N . TYR B 1 295 ? -27.969 15.531 15.391 1 96.5 295 TYR B N 1
ATOM 7890 C CA . TYR B 1 295 ? -28.609 16.141 16.562 1 96.5 295 TYR B CA 1
ATOM 7891 C C . TYR B 1 295 ? -27.938 17.469 16.922 1 96.5 295 TYR B C 1
ATOM 7893 O O . TYR B 1 295 ? -28.625 18.469 17.141 1 96.5 295 TYR B O 1
ATOM 7901 N N . VAL B 1 296 ? -26.672 17.484 16.953 1 93.56 296 VAL B N 1
ATOM 7902 C CA . VAL B 1 296 ? -25.922 18.672 17.344 1 93.56 296 VAL B CA 1
ATOM 7903 C C . VAL B 1 296 ? -26.156 19.781 16.344 1 93.56 296 VAL B C 1
ATOM 7905 O O . VAL B 1 296 ? -26.469 20.922 16.719 1 93.56 296 VAL B O 1
ATOM 7908 N N . ASN B 1 297 ? -26.047 19.453 15.062 1 92.06 297 ASN B N 1
ATOM 7909 C CA . ASN B 1 297 ? -26.203 20.453 14.008 1 92.06 297 ASN B CA 1
ATOM 7910 C C . ASN B 1 297 ? -27.625 21.016 13.977 1 92.06 297 ASN B C 1
ATOM 7912 O O . ASN B 1 297 ? -27.828 22.219 13.805 1 92.06 297 ASN B O 1
ATOM 7916 N N . PHE B 1 298 ? -28.578 20.156 14.102 1 94.19 298 PHE B N 1
ATOM 7917 C CA . PHE B 1 298 ? -29.969 20.594 14.078 1 94.19 298 PHE B CA 1
ATOM 7918 C C . PHE B 1 298 ? -30.281 21.469 15.289 1 94.19 298 PHE B C 1
ATOM 7920 O O . PHE B 1 298 ? -30.938 22.5 15.164 1 94.19 298 PHE B O 1
ATOM 7927 N N . THR B 1 299 ? -29.812 21.141 16.438 1 91.5 299 THR B N 1
ATOM 7928 C CA . THR B 1 299 ? -30.094 21.875 17.672 1 91.5 299 THR B CA 1
ATOM 7929 C C . THR B 1 299 ? -29.391 23.234 17.656 1 91.5 299 THR B C 1
ATOM 7931 O O . THR B 1 299 ? -29.953 24.219 18.141 1 91.5 299 THR B O 1
ATOM 7934 N N . GLU B 1 300 ? -28.25 23.234 17.125 1 88.25 300 GLU B N 1
ATOM 7935 C CA . GLU B 1 300 ? -27.484 24.469 17.062 1 88.25 300 GLU B CA 1
ATOM 7936 C C . GLU B 1 300 ? -28.172 25.484 16.141 1 88.25 300 GLU B C 1
ATOM 7938 O O . GLU B 1 300 ? -28.125 26.688 16.375 1 88.25 300 GLU B O 1
ATOM 7943 N N . ARG B 1 301 ? -28.859 25.031 15.117 1 89.62 301 ARG B N 1
ATOM 7944 C CA . ARG B 1 301 ? -29.484 25.906 14.133 1 89.62 301 ARG B CA 1
ATOM 7945 C C . ARG B 1 301 ? -30.812 26.438 14.641 1 89.62 301 ARG B C 1
ATOM 7947 O O . ARG B 1 301 ? -31.328 27.453 14.148 1 89.62 301 ARG B O 1
ATOM 7954 N N . GLN B 1 302 ? -31.438 25.812 15.602 1 89.38 302 GLN B N 1
ATOM 7955 C CA . GLN B 1 302 ? -32.656 26.266 16.25 1 89.38 302 GLN B CA 1
ATOM 7956 C C . GLN B 1 302 ? -33.75 26.547 15.211 1 89.38 302 GLN B C 1
ATOM 7958 O O . GLN B 1 302 ? -34.375 27.609 15.242 1 89.38 302 GLN B O 1
ATOM 7963 N N . TRP B 1 303 ? -33.969 25.625 14.281 1 89.38 303 TRP B N 1
ATOM 7964 C CA . TRP B 1 303 ? -34.906 25.781 13.188 1 89.38 303 TRP B CA 1
ATOM 7965 C C . TRP B 1 303 ? -36.344 25.641 13.703 1 89.38 303 TRP B C 1
ATOM 7967 O O . TRP B 1 303 ? -37.281 26.219 13.133 1 89.38 303 TRP B O 1
ATOM 7977 N N . ILE B 1 304 ? -36.5 24.812 14.703 1 93.56 304 ILE B N 1
ATOM 7978 C CA . ILE B 1 304 ? -37.844 24.469 15.18 1 93.56 304 ILE B CA 1
ATOM 7979 C C . ILE B 1 304 ? -37.906 24.703 16.688 1 93.56 304 ILE B C 1
ATOM 7981 O O . ILE B 1 304 ? -36.969 24.391 17.422 1 93.56 304 ILE B O 1
ATOM 7985 N N . ASN B 1 305 ? -39 25.312 17.047 1 92 305 ASN B N 1
ATOM 7986 C CA . ASN B 1 305 ? -39.312 25.484 18.469 1 92 305 ASN B CA 1
ATOM 7987 C C . ASN B 1 305 ? -40.75 25.094 18.75 1 92 305 ASN B C 1
ATOM 7989 O O . ASN B 1 305 ? -41.469 24.641 17.859 1 92 305 ASN B O 1
ATOM 7993 N N . LYS B 1 306 ? -41.219 25.266 19.984 1 92.19 306 LYS B N 1
ATOM 7994 C CA . LYS B 1 306 ? -42.562 24.891 20.438 1 92.19 306 LYS B CA 1
ATOM 7995 C C . LYS B 1 306 ? -43.625 25.656 19.688 1 92.19 306 LYS B C 1
ATOM 7997 O O . LYS B 1 306 ? -44.75 25.156 19.469 1 92.19 306 LYS B O 1
ATOM 8002 N N . GLU B 1 307 ? -43.312 26.844 19.219 1 93.62 307 GLU B N 1
ATOM 8003 C CA . GLU B 1 307 ? -44.25 27.734 18.594 1 93.62 307 GLU B CA 1
ATOM 8004 C C . GLU B 1 307 ? -44.281 27.578 17.078 1 93.62 307 GLU B C 1
ATOM 8006 O O . GLU B 1 307 ? -45.125 28.125 16.391 1 93.62 307 GLU B O 1
ATOM 8011 N N . SER B 1 308 ? -43.438 26.688 16.594 1 94.31 308 SER B N 1
ATOM 8012 C CA . SER B 1 308 ? -43.312 26.516 15.141 1 94.31 308 SER B CA 1
ATOM 8013 C C . SER B 1 308 ? -44.562 25.797 14.594 1 94.31 308 SER B C 1
ATOM 8015 O O . SER B 1 308 ? -45.094 24.875 15.211 1 94.31 308 SER B O 1
ATOM 8017 N N . GLY B 1 309 ? -45.125 26.266 13.445 1 93.75 309 GLY B N 1
ATOM 8018 C CA . GLY B 1 309 ? -46.281 25.672 12.797 1 93.75 309 GLY B CA 1
ATOM 8019 C C . GLY B 1 309 ? -45.938 24.375 12.078 1 93.75 309 GLY B C 1
ATOM 8020 O O . GLY B 1 309 ? -44.781 24.062 11.844 1 93.75 309 GLY B O 1
ATOM 8021 N N . VAL B 1 310 ? -46.906 23.594 11.734 1 93.81 310 VAL B N 1
ATOM 8022 C CA . VAL B 1 310 ? -46.75 22.297 11.078 1 93.81 310 VAL B CA 1
ATOM 8023 C C . VAL B 1 310 ? -46.156 22.484 9.688 1 93.81 310 VAL B C 1
ATOM 8025 O O . VAL B 1 310 ? -45.312 21.688 9.258 1 93.81 310 VAL B O 1
ATOM 8028 N N . LEU B 1 311 ? -46.438 23.516 9 1 95.5 311 LEU B N 1
ATOM 8029 C CA . LEU B 1 311 ? -45.906 23.797 7.66 1 95.5 311 LEU B CA 1
ATOM 8030 C C . LEU B 1 311 ? -44.406 24.125 7.715 1 95.5 311 LEU B C 1
ATOM 8032 O O . LEU B 1 311 ? -43.656 23.766 6.809 1 95.5 311 LEU B O 1
ATOM 8036 N N . THR B 1 312 ? -44.125 24.828 8.766 1 95.31 312 THR B N 1
ATOM 8037 C CA . THR B 1 312 ? -42.719 25.156 8.961 1 95.31 312 THR B CA 1
ATOM 8038 C C . THR B 1 312 ? -41.906 23.891 9.234 1 95.31 312 THR B C 1
ATOM 8040 O O . THR B 1 312 ? -40.781 23.75 8.727 1 95.31 312 THR B O 1
ATOM 8043 N N . CYS B 1 313 ? -42.469 23.031 10.031 1 96.44 313 CYS B N 1
ATOM 8044 C CA . CYS B 1 313 ? -41.781 21.781 10.344 1 96.44 313 CYS B CA 1
ATOM 8045 C C . CYS B 1 313 ? -41.594 20.938 9.086 1 96.44 313 CYS B C 1
ATOM 8047 O O . CYS B 1 313 ? -40.5 20.375 8.891 1 96.44 313 CYS B O 1
ATOM 8049 N N . ILE B 1 314 ? -42.562 20.906 8.211 1 96.75 314 ILE B N 1
ATOM 8050 C CA . ILE B 1 314 ? -42.469 20.156 6.969 1 96.75 314 ILE B CA 1
ATOM 8051 C C . ILE B 1 314 ? -41.438 20.781 6.043 1 96.75 314 ILE B C 1
ATOM 8053 O O . ILE B 1 314 ? -40.656 20.078 5.391 1 96.75 314 ILE B O 1
ATOM 8057 N N . GLY B 1 315 ? -41.438 22.016 5.977 1 96 315 GLY B N 1
ATOM 8058 C CA . GLY B 1 315 ? -40.469 22.734 5.164 1 96 315 GLY B CA 1
ATOM 8059 C C . GLY B 1 315 ? -39.031 22.453 5.582 1 96 315 GLY B C 1
ATOM 8060 O O . GLY B 1 315 ? -38.156 22.234 4.734 1 96 315 GLY B O 1
ATOM 8061 N N . VAL B 1 316 ? -38.844 22.547 6.914 1 95.94 316 VAL B N 1
ATOM 8062 C CA . VAL B 1 316 ? -37.5 22.297 7.438 1 95.94 316 VAL B CA 1
ATOM 8063 C C . VAL B 1 316 ? -37.094 20.859 7.137 1 95.94 316 VAL B C 1
ATOM 8065 O O . VAL B 1 316 ? -35.938 20.594 6.777 1 95.94 316 VAL B O 1
ATOM 8068 N N . TYR B 1 317 ? -38 19.906 7.27 1 96.88 317 TYR B N 1
ATOM 8069 C CA . TYR B 1 317 ? -37.719 18.5 6.98 1 96.88 317 TYR B CA 1
ATOM 8070 C C . TYR B 1 317 ? -37.219 18.328 5.547 1 96.88 317 TYR B C 1
ATOM 8072 O O . TYR B 1 317 ? -36.188 17.703 5.316 1 96.88 317 TYR B O 1
ATOM 8080 N N . PHE B 1 318 ? -37.938 18.859 4.574 1 96.69 318 PHE B N 1
ATOM 8081 C CA . PHE B 1 318 ? -37.594 18.672 3.168 1 96.69 318 PHE B CA 1
ATOM 8082 C C . PHE B 1 318 ? -36.312 19.422 2.818 1 96.69 318 PHE B C 1
ATOM 8084 O O . PHE B 1 318 ? -35.531 18.953 1.98 1 96.69 318 PHE B O 1
ATOM 8091 N N . ARG B 1 319 ? -36.094 20.5 3.459 1 93.38 319 ARG B N 1
ATOM 8092 C CA . ARG B 1 319 ? -34.875 21.234 3.229 1 93.38 319 ARG B CA 1
ATOM 8093 C C . ARG B 1 319 ? -33.656 20.406 3.646 1 93.38 319 ARG B C 1
ATOM 8095 O O . ARG B 1 319 ? -32.688 20.281 2.887 1 93.38 319 ARG B O 1
ATOM 8102 N N . VAL B 1 320 ? -33.781 19.875 4.836 1 94.94 320 VAL B N 1
ATOM 8103 C CA . VAL B 1 320 ? -32.656 19.094 5.363 1 94.94 320 VAL B CA 1
ATOM 8104 C C . VAL B 1 320 ? -32.5 17.812 4.555 1 94.94 320 VAL B C 1
ATOM 8106 O O . VAL B 1 320 ? -31.375 17.406 4.215 1 94.94 320 VAL B O 1
ATOM 8109 N N . PHE B 1 321 ? -33.562 17.203 4.238 1 95.5 321 PHE B N 1
ATOM 8110 C CA . PHE B 1 321 ? -33.562 15.961 3.482 1 95.5 321 PHE B CA 1
ATOM 8111 C C . PHE B 1 321 ? -32.938 16.172 2.111 1 95.5 321 PHE B C 1
ATOM 8113 O O . PHE B 1 321 ? -32.031 15.414 1.715 1 95.5 321 PHE B O 1
ATOM 8120 N N . PHE B 1 322 ? -33.312 17.172 1.375 1 94.19 322 PHE B N 1
ATOM 8121 C CA . PHE B 1 322 ? -32.844 17.375 0.007 1 94.19 322 PHE B CA 1
ATOM 8122 C C . PHE B 1 322 ? -31.406 17.844 -0.011 1 94.19 322 PHE B C 1
ATOM 8124 O O . PHE B 1 322 ? -30.641 17.5 -0.924 1 94.19 322 PHE B O 1
ATOM 8131 N N . THR B 1 323 ? -31.062 18.562 0.973 1 91.38 323 THR B N 1
ATOM 8132 C CA . THR B 1 323 ? -29.656 18.969 1.062 1 91.38 323 THR B CA 1
ATOM 8133 C C . THR B 1 323 ? -28.75 17.734 1.193 1 91.38 323 THR B C 1
ATOM 8135 O O . THR B 1 323 ? -27.75 17.625 0.495 1 91.38 323 THR B O 1
ATOM 8138 N N . ARG B 1 324 ? -29.109 16.844 2.031 1 93.69 324 ARG B N 1
ATOM 8139 C CA . ARG B 1 324 ? -28.328 15.633 2.225 1 93.69 324 ARG B CA 1
ATOM 8140 C C . ARG B 1 324 ? -28.391 14.734 0.995 1 93.69 324 ARG B C 1
ATOM 8142 O O . ARG B 1 324 ? -27.359 14.227 0.539 1 93.69 324 ARG B O 1
ATOM 8149 N N . TYR B 1 325 ? -29.594 14.586 0.447 1 95.06 325 TYR B N 1
ATOM 8150 C CA . TYR B 1 325 ? -29.812 13.727 -0.713 1 95.06 325 TYR B CA 1
ATOM 8151 C C . TYR B 1 325 ? -28.969 14.195 -1.898 1 95.06 325 TYR B C 1
ATOM 8153 O O . TYR B 1 325 ? -28.297 13.391 -2.537 1 95.06 325 TYR B O 1
ATOM 8161 N N . LEU B 1 326 ? -28.953 15.477 -2.146 1 93.44 326 LEU B N 1
ATOM 8162 C CA . LEU B 1 326 ? -28.266 16.016 -3.311 1 93.44 326 LEU B CA 1
ATOM 8163 C C . LEU B 1 326 ? -26.766 16.047 -3.088 1 93.44 326 LEU B C 1
ATOM 8165 O O . LEU B 1 326 ? -25.984 16.094 -4.047 1 93.44 326 LEU B O 1
ATOM 8169 N N . ARG B 1 327 ? -26.422 15.984 -1.873 1 91.56 327 ARG B N 1
ATOM 8170 C CA . ARG B 1 327 ? -25 15.93 -1.556 1 91.56 327 ARG B CA 1
ATOM 8171 C C . ARG B 1 327 ? -24.422 14.539 -1.8 1 91.56 327 ARG B C 1
ATOM 8173 O O . ARG B 1 327 ? -23.281 14.398 -2.234 1 91.56 327 ARG B O 1
ATOM 8180 N N . ILE B 1 328 ? -25.188 13.477 -1.654 1 94.19 328 ILE B N 1
ATOM 8181 C CA . ILE B 1 328 ? -24.719 12.102 -1.691 1 94.19 328 ILE B CA 1
ATOM 8182 C C . ILE B 1 328 ? -24.922 11.523 -3.09 1 94.19 328 ILE B C 1
ATOM 8184 O O . ILE B 1 328 ? -24.078 10.789 -3.594 1 94.19 328 ILE B O 1
ATOM 8188 N N . LEU B 1 329 ? -25.938 11.953 -3.805 1 95.06 329 LEU B N 1
ATOM 8189 C CA . LEU B 1 329 ? -26.438 11.312 -5.016 1 95.06 329 LEU B CA 1
ATOM 8190 C C . LEU B 1 329 ? -25.406 11.398 -6.141 1 95.06 329 LEU B C 1
ATOM 8192 O O . LEU B 1 329 ? -25.156 10.406 -6.828 1 95.06 329 LEU B O 1
ATOM 8196 N N . PRO B 1 330 ? -24.797 12.508 -6.348 1 93.94 330 PRO B N 1
ATOM 8197 C CA . PRO B 1 330 ? -23.875 12.594 -7.488 1 93.94 330 PRO B CA 1
ATOM 8198 C C . PRO B 1 330 ? -22.719 11.594 -7.383 1 93.94 330 PRO B C 1
ATOM 8200 O O . PRO B 1 330 ? -22.375 10.945 -8.375 1 93.94 330 PRO B O 1
ATOM 8203 N N . SER B 1 331 ? -22.125 11.484 -6.23 1 95.94 331 SER B N 1
ATOM 8204 C CA . SER B 1 331 ? -21.031 10.539 -6.047 1 95.94 331 SER B CA 1
ATOM 8205 C C . SER B 1 331 ? -21.5 9.102 -6.234 1 95.94 331 SER B C 1
ATOM 8207 O O . SER B 1 331 ? -20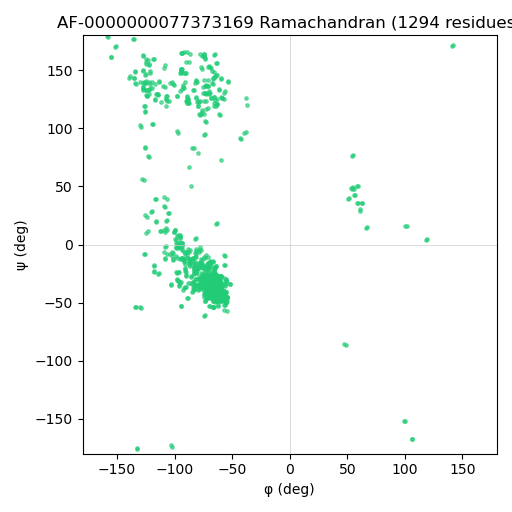.781 8.273 -6.797 1 95.94 331 SER B O 1
ATOM 8209 N N . LEU B 1 332 ? -22.703 8.812 -5.812 1 96.75 332 LEU B N 1
ATOM 8210 C CA . LEU B 1 332 ? -23.281 7.48 -5.984 1 96.75 332 LEU B CA 1
ATOM 8211 C C . LEU B 1 332 ? -23.5 7.168 -7.465 1 96.75 332 LEU B C 1
ATOM 8213 O O . LEU B 1 332 ? -23.188 6.066 -7.922 1 96.75 332 LEU B O 1
ATOM 8217 N N . LEU B 1 333 ? -23.984 8.164 -8.133 1 96 333 LEU B N 1
ATOM 8218 C CA . LEU B 1 333 ? -24.234 7.992 -9.562 1 96 333 LEU B CA 1
ATOM 8219 C C . LEU B 1 333 ? -22.922 7.75 -10.312 1 96 333 LEU B C 1
ATOM 8221 O O . LEU B 1 333 ? -22.891 6.945 -11.25 1 96 333 LEU B O 1
ATOM 8225 N N . MET B 1 334 ? -21.922 8.43 -9.914 1 96.06 334 MET B N 1
ATOM 8226 C CA . MET B 1 334 ? -20.625 8.234 -10.547 1 96.06 334 MET B CA 1
ATOM 8227 C C . MET B 1 334 ? -20.109 6.816 -10.32 1 96.06 334 MET B C 1
ATOM 8229 O O . MET B 1 334 ? -19.547 6.199 -11.227 1 96.06 334 MET B O 1
ATOM 8233 N N . LEU B 1 335 ? -20.281 6.293 -9.133 1 97.25 335 LEU B N 1
ATOM 8234 C CA . LEU B 1 335 ? -19.875 4.918 -8.836 1 97.25 335 LEU B CA 1
ATOM 8235 C C . LEU B 1 335 ? -20.656 3.932 -9.703 1 97.25 335 LEU B C 1
ATOM 8237 O O . LEU B 1 335 ? -20.062 3.008 -10.273 1 97.25 335 LEU B O 1
ATOM 8241 N N . ILE B 1 336 ? -21.969 4.164 -9.781 1 97.31 336 ILE B N 1
ATOM 8242 C CA . ILE B 1 336 ? -22.828 3.293 -10.57 1 97.31 336 ILE B CA 1
ATOM 8243 C C . ILE B 1 336 ? -22.391 3.312 -12.039 1 97.31 336 ILE B C 1
ATOM 8245 O O . ILE B 1 336 ? -22.297 2.266 -12.68 1 97.31 336 ILE B O 1
ATOM 8249 N N . LEU B 1 337 ? -22.062 4.461 -12.484 1 96.88 337 LEU B N 1
ATOM 8250 C CA . LEU B 1 337 ? -21.609 4.613 -13.859 1 96.88 337 LEU B CA 1
ATOM 8251 C C . LEU B 1 337 ? -20.297 3.895 -14.086 1 96.88 337 LEU B C 1
ATOM 8253 O O . LEU B 1 337 ? -20.109 3.199 -15.086 1 96.88 337 LEU B O 1
ATOM 8257 N N . PHE B 1 338 ? -19.359 3.994 -13.203 1 97.44 338 PHE B N 1
ATOM 8258 C CA . PHE B 1 338 ? -18.062 3.352 -13.328 1 97.44 338 PHE B CA 1
ATOM 8259 C C . PHE B 1 338 ? -18.203 1.836 -13.258 1 97.44 338 PHE B C 1
ATOM 8261 O O . PHE B 1 338 ? -17.578 1.117 -14.047 1 97.44 338 PHE B O 1
ATOM 8268 N N . ASN B 1 339 ? -19.031 1.374 -12.352 1 97.69 339 ASN B N 1
ATOM 8269 C CA . ASN B 1 339 ? -19.266 -0.062 -12.234 1 97.69 339 ASN B CA 1
ATOM 8270 C C . ASN B 1 339 ? -19.938 -0.628 -13.477 1 97.69 339 ASN B C 1
ATOM 8272 O O . ASN B 1 339 ? -19.641 -1.745 -13.898 1 97.69 339 ASN B O 1
ATOM 8276 N N . GLY B 1 340 ? -20.781 0.168 -14.078 1 97.19 340 GLY B N 1
ATOM 8277 C CA . GLY B 1 340 ? -21.547 -0.294 -15.227 1 97.19 340 GLY B CA 1
ATOM 8278 C C . GLY B 1 340 ? -20.797 -0.189 -16.531 1 97.19 340 GLY B C 1
ATOM 8279 O O . GLY B 1 340 ? -21.188 -0.796 -17.531 1 97.19 340 GLY B O 1
ATOM 8280 N N . THR B 1 341 ? -19.625 0.519 -16.594 1 97 341 THR B N 1
ATOM 8281 C CA . THR B 1 341 ? -18.984 0.759 -17.875 1 97 341 THR B CA 1
ATOM 8282 C C . THR B 1 341 ? -17.484 0.473 -17.812 1 97 341 THR B C 1
ATOM 8284 O O . THR B 1 341 ? -17 -0.478 -18.422 1 97 341 THR B O 1
ATOM 8287 N N . ILE B 1 342 ? -16.781 1.058 -16.906 1 96.62 342 ILE B N 1
ATOM 8288 C CA . ILE B 1 342 ? -15.32 1.133 -16.938 1 96.62 342 ILE B CA 1
ATOM 8289 C C . ILE B 1 342 ? -14.727 -0.077 -16.219 1 96.62 342 ILE B C 1
ATOM 8291 O O . ILE B 1 342 ? -13.719 -0.63 -16.656 1 96.62 342 ILE B O 1
ATOM 8295 N N . LEU B 1 343 ? -15.305 -0.553 -15.18 1 96.5 343 LEU B N 1
ATOM 8296 C CA . LEU B 1 343 ? -14.75 -1.569 -14.289 1 96.5 343 LEU B CA 1
ATOM 8297 C C . LEU B 1 343 ? -14.367 -2.824 -15.07 1 96.5 343 LEU B C 1
ATOM 8299 O O . LEU B 1 343 ? -13.234 -3.303 -14.977 1 96.5 343 LEU B O 1
ATOM 8303 N N . SER B 1 344 ? -15.273 -3.375 -15.914 1 94.69 344 SER B N 1
ATOM 8304 C CA . SER B 1 344 ? -15.07 -4.637 -16.609 1 94.69 344 SER B CA 1
ATOM 8305 C C . SER B 1 344 ? -13.969 -4.516 -17.672 1 94.69 344 SER B C 1
ATOM 8307 O O . SER B 1 344 ? -13.422 -5.52 -18.125 1 94.69 344 SER B O 1
ATOM 8309 N N . ARG B 1 345 ? -13.578 -3.287 -18.031 1 94.25 345 ARG B N 1
ATOM 8310 C CA . ARG B 1 345 ? -12.625 -3.066 -19.109 1 94.25 345 ARG B CA 1
ATOM 8311 C C . ARG B 1 345 ? -11.227 -2.83 -18.562 1 94.25 345 ARG B C 1
ATOM 8313 O O . ARG B 1 345 ? -10.258 -2.742 -19.328 1 94.25 345 ARG B O 1
ATOM 8320 N N . LEU B 1 346 ? -11.031 -2.807 -17.281 1 94.12 346 LEU B N 1
ATOM 8321 C CA . LEU B 1 346 ? -9.773 -2.381 -16.688 1 94.12 346 LEU B CA 1
ATOM 8322 C C . LEU B 1 346 ? -8.828 -3.564 -16.5 1 94.12 346 LEU B C 1
ATOM 8324 O O . LEU B 1 346 ? -7.656 -3.385 -16.172 1 94.12 346 LEU B O 1
ATOM 8328 N N . GLY B 1 347 ? -9.336 -4.75 -16.734 1 91.25 347 GLY B N 1
ATOM 8329 C CA . GLY B 1 347 ? -8.469 -5.902 -16.531 1 91.25 347 GLY B CA 1
ATOM 8330 C C . GLY B 1 347 ? -8.922 -7.133 -17.281 1 91.25 347 GLY B C 1
ATOM 8331 O O . GLY B 1 347 ? -9.82 -7.059 -18.125 1 91.25 347 GLY B O 1
ATOM 8332 N N . ASP B 1 348 ? -8.172 -8.195 -17.141 1 91.94 348 ASP B N 1
ATOM 8333 C CA . ASP B 1 348 ? -8.469 -9.5 -17.719 1 91.94 348 ASP B CA 1
ATOM 8334 C C . ASP B 1 348 ? -7.871 -10.625 -16.859 1 91.94 348 ASP B C 1
ATOM 8336 O O . ASP B 1 348 ? -7.141 -10.359 -15.906 1 91.94 348 ASP B O 1
ATOM 8340 N N . GLY B 1 349 ? -8.266 -11.844 -17.188 1 92.06 349 GLY B N 1
ATOM 8341 C CA . GLY B 1 349 ? -7.824 -13.008 -16.438 1 92.06 349 GLY B CA 1
ATOM 8342 C C . GLY B 1 349 ? -8.906 -14.055 -16.266 1 92.06 349 GLY B C 1
ATOM 8343 O O . GLY B 1 349 ? -10.062 -13.828 -16.625 1 92.06 349 GLY B O 1
ATOM 8344 N N . PRO B 1 350 ? -8.477 -15.164 -15.758 1 94.62 350 PRO B N 1
ATOM 8345 C CA . PRO B 1 350 ? -9.43 -16.266 -15.641 1 94.62 350 PRO B CA 1
ATOM 8346 C C . PRO B 1 350 ? -10.594 -15.953 -14.703 1 94.62 350 PRO B C 1
ATOM 8348 O O . PRO B 1 350 ? -11.727 -16.375 -14.961 1 94.62 350 PRO B O 1
ATOM 8351 N N . PHE B 1 351 ? -10.383 -15.109 -13.633 1 94 351 PHE B N 1
ATOM 8352 C CA . PHE B 1 351 ? -11.43 -14.844 -12.664 1 94 351 PHE B CA 1
ATOM 8353 C C . PHE B 1 351 ? -11.891 -13.391 -12.75 1 94 351 PHE B C 1
ATOM 8355 O O . PHE B 1 351 ? -12.586 -12.898 -11.859 1 94 351 PHE B O 1
ATOM 8362 N N . TRP B 1 352 ? -11.477 -12.672 -13.789 1 93.88 352 TRP B N 1
ATOM 8363 C CA . TRP B 1 352 ? -11.812 -11.258 -13.914 1 93.88 352 TRP B CA 1
ATOM 8364 C C . TRP B 1 352 ? -13.32 -11.07 -14.078 1 93.88 352 TRP B C 1
ATOM 8366 O O . TRP B 1 352 ? -13.945 -10.312 -13.336 1 93.88 352 TRP B O 1
ATOM 8376 N N . ARG B 1 353 ? -13.906 -11.812 -14.992 1 93.06 353 ARG B N 1
ATOM 8377 C CA . ARG B 1 353 ? -15.336 -11.688 -15.242 1 93.06 353 ARG B CA 1
ATOM 8378 C C . ARG B 1 353 ? -16.156 -12.234 -14.078 1 93.06 353 ARG B C 1
ATOM 8380 O O . ARG B 1 353 ? -17.281 -11.781 -13.836 1 93.06 353 ARG B O 1
ATOM 8387 N N . HIS B 1 354 ? -15.562 -13.203 -13.391 1 92.94 354 HIS B N 1
ATOM 8388 C CA . HIS B 1 354 ? -16.219 -13.75 -12.211 1 92.94 354 HIS B CA 1
ATOM 8389 C C . HIS B 1 354 ? -16.438 -12.68 -11.156 1 92.94 354 HIS B C 1
ATOM 8391 O O . HIS B 1 354 ? -17.453 -12.688 -10.453 1 92.94 354 HIS B O 1
ATOM 8397 N N . LEU B 1 355 ? -15.555 -11.711 -11.102 1 92.38 355 LEU B N 1
ATOM 8398 C CA . LEU B 1 355 ? -15.57 -10.703 -10.047 1 92.38 355 LEU B CA 1
ATOM 8399 C C . LEU B 1 355 ? -16.25 -9.422 -10.523 1 92.38 355 LEU B C 1
ATOM 8401 O O . LEU B 1 355 ? -16.766 -8.648 -9.711 1 92.38 355 LEU B O 1
ATOM 8405 N N . THR B 1 356 ? -16.281 -9.172 -11.844 1 94 356 THR B N 1
ATOM 8406 C CA . THR B 1 356 ? -16.625 -7.816 -12.258 1 94 356 THR B CA 1
ATOM 8407 C C . THR B 1 356 ? -17.922 -7.816 -13.086 1 94 356 THR B C 1
ATOM 8409 O O . THR B 1 356 ? -18.625 -6.809 -13.148 1 94 356 THR B O 1
ATOM 8412 N N . GLU B 1 357 ? -18.266 -8.945 -13.695 1 94.25 357 GLU B N 1
ATOM 8413 C CA . GLU B 1 357 ? -19.359 -8.938 -14.664 1 94.25 357 GLU B CA 1
ATOM 8414 C C . GLU B 1 357 ? -20.703 -8.727 -13.977 1 94.25 357 GLU B C 1
ATOM 8416 O O . GLU B 1 357 ? -21.578 -8.055 -14.516 1 94.25 357 GLU B O 1
ATOM 8421 N N . ALA B 1 358 ? -20.859 -9.312 -12.82 1 93.25 358 ALA B N 1
ATOM 8422 C CA . ALA B 1 358 ? -22.094 -9.125 -12.078 1 93.25 358 ALA B CA 1
ATOM 8423 C C . ALA B 1 358 ? -22.344 -7.652 -11.781 1 93.25 358 ALA B C 1
ATOM 8425 O O . ALA B 1 358 ? -23.469 -7.172 -11.875 1 93.25 358 ALA B O 1
ATOM 8426 N N . GLU B 1 359 ? -21.328 -6.918 -11.414 1 94.06 359 GLU B N 1
ATOM 8427 C CA . GLU B 1 359 ? -21.453 -5.492 -11.125 1 94.06 359 GLU B CA 1
ATOM 8428 C C . GLU B 1 359 ? -21.844 -4.707 -12.375 1 94.06 359 GLU B C 1
ATOM 8430 O O . GLU B 1 359 ? -22.656 -3.785 -12.297 1 94.06 359 GLU B O 1
ATOM 8435 N N . ARG B 1 360 ? -21.234 -5.059 -13.477 1 95.5 360 ARG B N 1
ATOM 8436 C CA . ARG B 1 360 ? -21.578 -4.379 -14.719 1 95.5 360 ARG B CA 1
ATOM 8437 C C . ARG B 1 360 ? -23.047 -4.57 -15.062 1 95.5 360 ARG B C 1
ATOM 8439 O O . ARG B 1 360 ? -23.75 -3.6 -15.352 1 95.5 360 ARG B O 1
ATOM 8446 N N . VAL B 1 361 ? -23.531 -5.773 -14.93 1 95.56 361 VAL B N 1
ATOM 8447 C CA . VAL B 1 361 ? -24.891 -6.113 -15.328 1 95.56 361 VAL B CA 1
ATOM 8448 C C . VAL B 1 361 ? -25.891 -5.508 -14.344 1 95.56 361 VAL B C 1
ATOM 8450 O O . VAL B 1 361 ? -26.844 -4.84 -14.75 1 95.56 361 VAL B O 1
ATOM 8453 N N . PHE B 1 362 ? -25.672 -5.641 -13.078 1 95.19 362 PHE B N 1
ATOM 8454 C CA . PHE B 1 362 ? -26.625 -5.215 -12.062 1 95.19 362 PHE B CA 1
ATOM 8455 C C . PHE B 1 362 ? -26.641 -3.695 -11.945 1 95.19 362 PHE B C 1
ATOM 8457 O O . PHE B 1 362 ? -27.688 -3.104 -11.656 1 95.19 362 PHE B O 1
ATOM 8464 N N . CYS B 1 363 ? -25.516 -3.014 -12.156 1 96.69 363 CYS B N 1
ATOM 8465 C CA . CYS B 1 363 ? -25.516 -1.556 -12.109 1 96.69 363 CYS B CA 1
ATOM 8466 C C . CYS B 1 363 ? -26.219 -0.959 -13.32 1 96.69 363 CYS B C 1
ATOM 8468 O O . CYS B 1 363 ? -26.688 0.182 -13.273 1 96.69 363 CYS B O 1
ATOM 8470 N N . ARG B 1 364 ? -26.312 -1.704 -14.398 1 95.69 364 ARG B N 1
ATOM 8471 C CA . ARG B 1 364 ? -27.016 -1.256 -15.594 1 95.69 364 ARG B CA 1
ATOM 8472 C C . ARG B 1 364 ? -28.5 -1.555 -15.492 1 95.69 364 ARG B C 1
ATOM 8474 O O . ARG B 1 364 ? -29.344 -0.742 -15.906 1 95.69 364 ARG B O 1
ATOM 8481 N N . SER B 1 365 ? -28.859 -2.668 -14.844 1 94.94 365 SER B N 1
ATOM 8482 C CA . SER B 1 365 ? -30.266 -3.098 -14.828 1 94.94 365 SER B CA 1
ATOM 8483 C C . SER B 1 365 ? -30.969 -2.633 -13.562 1 94.94 365 SER B C 1
ATOM 8485 O O . SER B 1 365 ? -32.156 -2.305 -13.594 1 94.94 365 SER B O 1
ATOM 8487 N N . ASN B 1 366 ? -30.219 -2.594 -12.406 1 95.62 366 ASN B N 1
ATOM 8488 C CA . ASN B 1 366 ? -30.875 -2.355 -11.117 1 95.62 366 ASN B CA 1
ATOM 8489 C C . ASN B 1 366 ? -30.328 -1.099 -10.445 1 95.62 366 ASN B C 1
ATOM 8491 O O . ASN B 1 366 ? -30.328 -1.001 -9.211 1 95.62 366 ASN B O 1
ATOM 8495 N N . TRP B 1 367 ? -29.844 -0.119 -11.227 1 96.06 367 TRP B N 1
ATOM 8496 C CA . TRP B 1 367 ? -29.266 1.114 -10.703 1 96.06 367 TRP B CA 1
ATOM 8497 C C . TRP B 1 367 ? -30.281 1.875 -9.859 1 96.06 367 TRP B C 1
ATOM 8499 O O . TRP B 1 367 ? -29.906 2.596 -8.93 1 96.06 367 TRP B O 1
ATOM 8509 N N . TRP B 1 368 ? -31.594 1.729 -10.109 1 96.19 368 TRP B N 1
ATOM 8510 C CA . TRP B 1 368 ? -32.656 2.484 -9.453 1 96.19 368 TRP B CA 1
ATOM 8511 C C . TRP B 1 368 ? -32.75 2.125 -7.977 1 96.19 368 TRP B C 1
ATOM 8513 O O . TRP B 1 368 ? -33.156 2.957 -7.156 1 96.19 368 TRP B O 1
ATOM 8523 N N . LYS B 1 369 ? -32.344 0.891 -7.57 1 96.5 369 LYS B N 1
ATOM 8524 C CA . LYS B 1 369 ? -32.375 0.48 -6.172 1 96.5 369 LYS B CA 1
ATOM 8525 C C . LYS B 1 369 ? -31.453 1.359 -5.328 1 96.5 369 LYS B C 1
ATOM 8527 O O . LYS B 1 369 ? -31.781 1.695 -4.188 1 96.5 369 LYS B O 1
ATOM 8532 N N . ASN B 1 370 ? -30.328 1.726 -5.926 1 96.5 370 ASN B N 1
ATOM 8533 C CA . ASN B 1 370 ? -29.344 2.545 -5.223 1 96.5 370 ASN B CA 1
ATOM 8534 C C . ASN B 1 370 ? -29.75 4.016 -5.207 1 96.5 370 ASN B C 1
ATOM 8536 O O . ASN B 1 370 ? -29.594 4.699 -4.195 1 96.5 370 ASN B O 1
ATOM 8540 N N . VAL B 1 371 ? -30.312 4.5 -6.285 1 96.44 371 VAL B N 1
ATOM 8541 C CA . VAL B 1 371 ? -30.641 5.914 -6.434 1 96.44 371 VAL B CA 1
ATOM 8542 C C . VAL B 1 371 ? -31.781 6.277 -5.477 1 96.44 371 VAL B C 1
ATOM 8544 O O . VAL B 1 371 ? -31.781 7.363 -4.895 1 96.44 371 VAL B O 1
ATOM 8547 N N . PHE B 1 372 ? -32.656 5.305 -5.234 1 96.25 372 PHE B N 1
ATOM 8548 C CA . PHE B 1 372 ? -33.781 5.566 -4.348 1 96.25 372 PHE B CA 1
ATOM 8549 C C . PHE B 1 372 ? -33.5 5.07 -2.936 1 96.25 372 PHE B C 1
ATOM 8551 O O . PHE B 1 372 ? -34.375 5.105 -2.064 1 96.25 372 PHE B O 1
ATOM 8558 N N . PHE B 1 373 ? -32.344 4.648 -2.646 1 96.12 373 PHE B N 1
ATOM 8559 C CA . PHE B 1 373 ? -31.859 4.234 -1.33 1 96.12 373 PHE B CA 1
ATOM 8560 C C . PHE B 1 373 ? -32.75 3.152 -0.749 1 96.12 373 PHE B C 1
ATOM 8562 O O . PHE B 1 373 ? -33.188 3.242 0.405 1 96.12 373 PHE B O 1
ATOM 8569 N N . VAL B 1 374 ? -33.062 2.086 -1.61 1 95.88 374 VAL B N 1
ATOM 8570 C CA . VAL B 1 374 ? -33.844 0.962 -1.148 1 95.88 374 VAL B CA 1
ATOM 8571 C C . VAL B 1 374 ? -33.094 -0.344 -1.356 1 95.88 374 VAL B C 1
ATOM 8573 O O . VAL B 1 374 ? -33.656 -1.43 -1.167 1 95.88 374 VAL B O 1
ATOM 8576 N N . ASN B 1 375 ? -31.844 -0.226 -1.676 1 94.31 375 ASN B N 1
ATOM 8577 C CA . ASN B 1 375 ? -31.047 -1.407 -1.995 1 94.31 375 ASN B CA 1
ATOM 8578 C C . ASN B 1 375 ? -30.766 -2.244 -0.752 1 94.31 375 ASN B C 1
ATOM 8580 O O . ASN B 1 375 ? -30.438 -3.426 -0.857 1 94.31 375 ASN B O 1
ATOM 8584 N N . ASN B 1 376 ? -30.938 -1.677 0.476 1 93.81 376 ASN B N 1
ATOM 8585 C CA . ASN B 1 376 ? -30.719 -2.455 1.689 1 93.81 376 ASN B CA 1
ATOM 8586 C C . ASN B 1 376 ? -31.797 -3.512 1.887 1 93.81 376 ASN B C 1
ATOM 8588 O O . ASN B 1 376 ? -31.578 -4.52 2.559 1 93.81 376 ASN B O 1
ATOM 8592 N N . HIS B 1 377 ? -32.969 -3.301 1.22 1 92.06 377 HIS B N 1
ATOM 8593 C CA . HIS B 1 377 ? -34.062 -4.262 1.301 1 92.06 377 HIS B CA 1
ATOM 8594 C C . HIS B 1 377 ? -34.125 -5.133 0.052 1 92.06 377 HIS B C 1
ATOM 8596 O O . HIS B 1 377 ? -34.812 -6.164 0.041 1 92.06 377 HIS B O 1
ATOM 8602 N N . LEU B 1 378 ? -33.375 -4.691 -0.933 1 89.94 378 LEU B N 1
ATOM 8603 C CA . LEU B 1 378 ? -33.344 -5.41 -2.199 1 89.94 378 LEU B CA 1
ATOM 8604 C C . LEU B 1 378 ? -31.891 -5.691 -2.615 1 89.94 378 LEU B C 1
ATOM 8606 O O . LEU B 1 378 ? -31.484 -5.375 -3.738 1 89.94 378 LEU B O 1
ATOM 8610 N N . LEU B 1 379 ? -31.234 -6.328 -1.754 1 87 379 LEU B N 1
ATOM 8611 C CA . LEU B 1 379 ? -29.781 -6.469 -1.93 1 87 379 LEU B CA 1
ATOM 8612 C C . LEU B 1 379 ? -29.469 -7.531 -2.977 1 87 379 LEU B C 1
ATOM 8614 O O . LEU B 1 379 ? -28.359 -7.559 -3.521 1 87 379 LEU B O 1
ATOM 8618 N N . GLU B 1 380 ? -30.469 -8.352 -3.256 1 83.56 380 GLU B N 1
ATOM 8619 C CA . GLU B 1 380 ? -30.25 -9.359 -4.285 1 83.56 380 GLU B CA 1
ATOM 8620 C C . GLU B 1 380 ? -30.062 -8.719 -5.656 1 83.56 380 GLU B C 1
ATOM 8622 O O . GLU B 1 380 ? -30.828 -7.848 -6.055 1 83.56 380 GLU B O 1
ATOM 8627 N N . ASP B 1 381 ? -29.062 -8.984 -6.375 1 86.94 381 ASP B N 1
ATOM 8628 C CA . ASP B 1 381 ? -28.75 -8.477 -7.707 1 86.94 381 ASP B CA 1
ATOM 8629 C C . ASP B 1 381 ? -28.594 -6.957 -7.699 1 86.94 381 ASP B C 1
ATOM 8631 O O . ASP B 1 381 ? -29.094 -6.273 -8.602 1 86.94 381 ASP B O 1
ATOM 8635 N N . SER B 1 382 ? -28.141 -6.52 -6.562 1 87.94 382 SER B N 1
ATOM 8636 C CA . SER B 1 382 ? -28 -5.07 -6.461 1 87.94 382 SER B CA 1
ATOM 8637 C C . SER B 1 382 ? -26.609 -4.621 -6.914 1 87.94 382 SER B C 1
ATOM 8639 O O . SER B 1 382 ? -25.703 -5.438 -7.027 1 87.94 382 SER B O 1
ATOM 8641 N N . CYS B 1 383 ? -26.656 -3.346 -7.285 1 93.31 383 CYS B N 1
ATOM 8642 C CA . CYS B 1 383 ? -25.422 -2.682 -7.656 1 93.31 383 CYS B CA 1
ATOM 8643 C C . CYS B 1 383 ? -24.688 -2.162 -6.422 1 93.31 383 CYS B C 1
ATOM 8645 O O . CYS B 1 383 ? -25.297 -1.557 -5.543 1 93.31 383 CYS B O 1
ATOM 8647 N N . ALA B 1 384 ? -23.375 -2.416 -6.348 1 93.69 384 ALA B N 1
ATOM 8648 C CA . ALA B 1 384 ? -22.562 -1.895 -5.254 1 93.69 384 ALA B CA 1
ATOM 8649 C C . ALA B 1 384 ? -23.156 -2.273 -3.9 1 93.69 384 ALA B C 1
ATOM 8651 O O . ALA B 1 384 ? -23.641 -1.407 -3.158 1 93.69 384 ALA B O 1
ATOM 8652 N N . GLN B 1 385 ? -22.984 -3.451 -3.529 1 90.62 385 GLN B N 1
ATOM 8653 C CA . GLN B 1 385 ? -23.609 -4.035 -2.354 1 90.62 385 GLN B CA 1
ATOM 8654 C C . GLN B 1 385 ? -23.219 -3.287 -1.084 1 90.62 385 GLN B C 1
ATOM 8656 O O . GLN B 1 385 ? -24 -3.199 -0.137 1 90.62 385 GLN B O 1
ATOM 8661 N N . GLN B 1 386 ? -22.078 -2.656 -1.062 1 92.12 386 GLN B N 1
ATOM 8662 C CA . GLN B 1 386 ? -21.609 -1.973 0.141 1 92.12 386 GLN B CA 1
ATOM 8663 C C . GLN B 1 386 ? -22.469 -0.743 0.438 1 92.12 386 GLN B C 1
ATOM 8665 O O . GLN B 1 386 ? -22.453 -0.223 1.556 1 92.12 386 GLN B O 1
ATOM 8670 N N . THR B 1 387 ? -23.25 -0.321 -0.571 1 95.38 387 THR B N 1
ATOM 8671 C CA . THR B 1 387 ? -24.031 0.896 -0.401 1 95.38 387 THR B CA 1
ATOM 8672 C C . THR B 1 387 ? -25.312 0.608 0.375 1 95.38 387 THR B C 1
ATOM 8674 O O . THR B 1 387 ? -26.141 1.501 0.57 1 95.38 387 THR B O 1
ATOM 8677 N N . TRP B 1 388 ? -25.484 -0.615 0.865 1 94.56 388 TRP B N 1
ATOM 8678 C CA . TRP B 1 388 ? -26.609 -0.875 1.763 1 94.56 388 TRP B CA 1
ATOM 8679 C C . TRP B 1 388 ? -26.578 0.07 2.959 1 94.56 388 TRP B C 1
ATOM 8681 O O . TRP B 1 388 ? -27.625 0.522 3.428 1 94.56 388 TRP B O 1
ATOM 8691 N N . TYR B 1 389 ? -25.391 0.289 3.484 1 95.38 389 TYR B N 1
ATOM 8692 C CA . TYR B 1 389 ? -25.219 1.181 4.625 1 95.38 389 TYR B CA 1
ATOM 8693 C C . TYR B 1 389 ? -25.781 2.564 4.324 1 95.38 389 TYR B C 1
ATOM 8695 O O . TYR B 1 389 ? -26.422 3.18 5.176 1 95.38 389 TYR B O 1
ATOM 8703 N N . MET B 1 390 ? -25.531 3.086 3.119 1 95.88 390 MET B N 1
ATOM 8704 C CA . MET B 1 390 ? -26.016 4.41 2.738 1 95.88 390 MET B CA 1
ATOM 8705 C C . MET B 1 390 ? -27.531 4.453 2.73 1 95.88 390 MET B C 1
ATOM 8707 O O . MET B 1 390 ? -28.141 5.445 3.154 1 95.88 390 MET B O 1
ATOM 8711 N N . ALA B 1 391 ? -28.094 3.389 2.227 1 96.69 391 ALA B N 1
ATOM 8712 C CA . ALA B 1 391 ? -29.547 3.309 2.207 1 96.69 391 ALA B CA 1
ATOM 8713 C C . ALA B 1 391 ? -30.109 3.254 3.623 1 96.69 391 ALA B C 1
ATOM 8715 O O . ALA B 1 391 ? -31.047 3.99 3.955 1 96.69 391 ALA B O 1
ATOM 8716 N N . ALA B 1 392 ? -29.516 2.459 4.434 1 97 392 ALA B N 1
ATOM 8717 C CA . ALA B 1 392 ? -29.953 2.352 5.824 1 97 392 ALA B CA 1
ATOM 8718 C C . ALA B 1 392 ? -29.734 3.666 6.57 1 97 392 ALA B C 1
ATOM 8720 O O . ALA B 1 392 ? -30.594 4.094 7.348 1 97 392 ALA B O 1
ATOM 8721 N N . ASP B 1 393 ? -28.625 4.27 6.344 1 97.06 393 ASP B N 1
ATOM 8722 C CA . ASP B 1 393 ? -28.297 5.539 6.988 1 97.06 393 ASP B CA 1
ATOM 8723 C C . ASP B 1 393 ? -29.281 6.633 6.57 1 97.06 393 ASP B C 1
ATOM 8725 O O . ASP B 1 393 ? -29.703 7.441 7.395 1 97.06 393 ASP B O 1
ATOM 8729 N N . MET B 1 394 ? -29.609 6.676 5.289 1 97.19 394 MET B N 1
ATOM 8730 C CA . MET B 1 394 ? -30.578 7.664 4.801 1 97.19 394 MET B CA 1
ATOM 8731 C C . MET B 1 394 ? -31.938 7.449 5.43 1 97.19 394 MET B C 1
ATOM 8733 O O . MET B 1 394 ? -32.594 8.414 5.828 1 97.19 394 MET B O 1
ATOM 8737 N N . GLN B 1 395 ? -32.375 6.234 5.539 1 97.69 395 GLN B N 1
ATOM 8738 C CA . GLN B 1 395 ? -33.656 5.918 6.137 1 97.69 395 GLN B CA 1
ATOM 8739 C C . GLN B 1 395 ? -33.688 6.281 7.621 1 97.69 395 GLN B C 1
ATOM 8741 O O . GLN B 1 395 ? -34.656 6.871 8.102 1 97.69 395 GLN B O 1
ATOM 8746 N N . LEU B 1 396 ? -32.625 5.922 8.297 1 98 396 LEU B N 1
ATOM 8747 C CA . LEU B 1 396 ? -32.531 6.262 9.711 1 98 396 LEU B CA 1
ATOM 8748 C C . LEU B 1 396 ? -32.406 7.77 9.898 1 98 396 LEU B C 1
ATOM 8750 O O . LEU B 1 396 ? -32.969 8.328 10.844 1 98 396 LEU B O 1
ATOM 8754 N N . PHE B 1 397 ? -31.672 8.414 9.078 1 97.69 397 PHE B N 1
ATOM 8755 C CA . PHE B 1 397 ? -31.547 9.867 9.102 1 97.69 397 PHE B CA 1
ATOM 8756 C C . PHE B 1 397 ? -32.938 10.523 9.016 1 97.69 397 PHE B C 1
ATOM 8758 O O . PHE B 1 397 ? -33.219 11.438 9.781 1 97.69 397 PHE B O 1
ATOM 8765 N N . GLU B 1 398 ? -33.75 10.016 8.094 1 97.38 398 GLU B N 1
ATOM 8766 C CA . GLU B 1 398 ? -35.094 10.555 7.926 1 97.38 398 GLU B CA 1
ATOM 8767 C C . GLU B 1 398 ? -35.969 10.297 9.164 1 97.38 398 GLU B C 1
ATOM 8769 O O . GLU B 1 398 ? -36.656 11.195 9.641 1 97.38 398 GLU B O 1
ATOM 8774 N N . LEU B 1 399 ? -35.844 9.133 9.633 1 97.38 399 LEU B N 1
ATOM 8775 C CA . LEU B 1 399 ? -36.625 8.766 10.805 1 97.38 399 LEU B CA 1
ATOM 8776 C C . LEU B 1 399 ? -36.25 9.641 12 1 97.38 399 LEU B C 1
ATOM 8778 O O . LEU B 1 399 ? -37.125 10.195 12.664 1 97.38 399 LEU B O 1
ATOM 8782 N N . PHE B 1 400 ? -35.031 9.836 12.266 1 97.75 400 PHE B N 1
ATOM 8783 C CA . PHE B 1 400 ? -34.594 10.578 13.438 1 97.75 400 PHE B CA 1
ATOM 8784 C C . PHE B 1 400 ? -34.75 12.078 13.219 1 97.75 400 PHE B C 1
ATOM 8786 O O . PHE B 1 400 ? -34.844 12.844 14.172 1 97.75 400 PHE B O 1
ATOM 8793 N N . LEU B 1 401 ? -34.656 12.484 11.93 1 97.25 401 LEU B N 1
ATOM 8794 C CA . LEU B 1 401 ? -35 13.867 11.633 1 97.25 401 LEU B CA 1
ATOM 8795 C C . LEU B 1 401 ? -36.438 14.172 12.031 1 97.25 401 LEU B C 1
ATOM 8797 O O . LEU B 1 401 ? -36.719 15.211 12.633 1 97.25 401 LEU B O 1
ATOM 8801 N N . ILE B 1 402 ? -37.312 13.234 11.734 1 97.38 402 ILE B N 1
ATOM 8802 C CA . ILE B 1 402 ? -38.719 13.383 12.117 1 97.38 402 ILE B CA 1
ATOM 8803 C C . ILE B 1 402 ? -38.844 13.383 13.633 1 97.38 402 ILE B C 1
ATOM 8805 O O . ILE B 1 402 ? -39.562 14.203 14.203 1 97.38 402 ILE B O 1
ATOM 8809 N N . ILE B 1 403 ? -38.094 12.562 14.273 1 97 403 ILE B N 1
ATOM 8810 C CA . ILE B 1 403 ? -38.156 12.445 15.727 1 97 403 ILE B CA 1
ATOM 8811 C C . ILE B 1 403 ? -37.656 13.742 16.359 1 97 403 ILE B C 1
ATOM 8813 O O . ILE B 1 403 ? -38.25 14.242 17.312 1 97 403 ILE B O 1
ATOM 8817 N N . ILE B 1 404 ? -36.562 14.281 15.891 1 96.75 404 ILE B N 1
ATOM 8818 C CA . ILE B 1 404 ? -36 15.516 16.438 1 96.75 404 ILE B CA 1
ATOM 8819 C C . ILE B 1 404 ? -37 16.656 16.266 1 96.75 404 ILE B C 1
ATOM 8821 O O . ILE B 1 404 ? -37.188 17.469 17.172 1 96.75 404 ILE B O 1
ATOM 8825 N N . ILE B 1 405 ? -37.688 16.703 15.109 1 96.81 405 ILE B N 1
ATOM 8826 C CA . ILE B 1 405 ? -38.656 17.75 14.828 1 96.81 405 ILE B CA 1
ATOM 8827 C C . ILE B 1 405 ? -39.844 17.609 15.781 1 96.81 405 ILE B C 1
ATOM 8829 O O . ILE B 1 405 ? -40.281 18.609 16.375 1 96.81 405 ILE B O 1
ATOM 8833 N N . ILE B 1 406 ? -40.281 16.391 16 1 96.38 406 ILE B N 1
ATOM 8834 C CA . ILE B 1 406 ? -41.406 16.141 16.875 1 96.38 406 ILE B CA 1
ATOM 8835 C C . ILE B 1 406 ? -41.062 16.469 18.312 1 96.38 406 ILE B C 1
ATOM 8837 O O . ILE B 1 406 ? -41.844 17.094 19.031 1 96.38 406 ILE B O 1
ATOM 8841 N N . THR B 1 407 ? -39.906 16.109 18.781 1 95.56 407 THR B N 1
ATOM 8842 C CA . THR B 1 407 ? -39.5 16.312 20.156 1 95.56 407 THR B CA 1
ATOM 8843 C C . THR B 1 407 ? -39.219 17.781 20.438 1 95.56 407 THR B C 1
ATOM 8845 O O . THR B 1 407 ? -39.406 18.25 21.562 1 95.56 407 THR B O 1
ATOM 8848 N N . LYS B 1 408 ? -38.75 18.531 19.453 1 94.94 408 LYS B N 1
ATOM 8849 C CA . LYS B 1 408 ? -38.562 19.969 19.625 1 94.94 408 LYS B CA 1
ATOM 8850 C C . LYS B 1 408 ? -39.875 20.703 19.656 1 94.94 408 LYS B C 1
ATOM 8852 O O . LYS B 1 408 ? -40.031 21.672 20.406 1 94.94 408 LYS B O 1
ATOM 8857 N N . LYS B 1 409 ? -40.812 20.25 18.828 1 95.19 409 LYS B N 1
ATOM 8858 C CA . LYS B 1 409 ? -42.156 20.875 18.797 1 95.19 409 LYS B CA 1
ATOM 8859 C C . LYS B 1 409 ? -42.969 20.5 20.031 1 95.19 409 LYS B C 1
ATOM 8861 O O . LYS B 1 409 ? -43.688 21.344 20.578 1 95.19 409 LYS B O 1
ATOM 8866 N N . HIS B 1 410 ? -42.844 19.219 20.438 1 95.19 410 HIS B N 1
ATOM 8867 C CA . HIS B 1 410 ? -43.562 18.703 21.594 1 95.19 410 HIS B CA 1
ATOM 8868 C C . HIS B 1 410 ? -42.594 18.062 22.609 1 95.19 410 HIS B C 1
ATOM 8870 O O . HIS B 1 410 ? -42.562 16.844 22.719 1 95.19 410 HIS B O 1
ATOM 8876 N N . PRO B 1 411 ? -42 18.812 23.438 1 94 411 PRO B N 1
ATOM 8877 C CA . PRO B 1 411 ? -40.969 18.297 24.359 1 94 411 PRO B CA 1
ATOM 8878 C C . PRO B 1 411 ? -41.531 17.312 25.375 1 94 411 PRO B C 1
ATOM 8880 O O . PRO B 1 411 ? -40.812 16.469 25.906 1 94 411 PRO B O 1
ATOM 8883 N N . GLY B 1 412 ? -42.812 17.328 25.656 1 94.31 412 GLY B N 1
ATOM 8884 C CA . GLY B 1 412 ? -43.438 16.406 26.594 1 94.31 412 GLY B CA 1
ATOM 8885 C C . GLY B 1 412 ? -43.406 14.969 26.109 1 94.31 412 GLY B C 1
ATOM 8886 O O . GLY B 1 412 ? -43.5 14.039 26.922 1 94.31 412 GLY B O 1
ATOM 8887 N N . LEU B 1 413 ? -43.25 14.719 24.781 1 96 413 LEU B N 1
ATOM 8888 C CA . LEU B 1 413 ? -43.281 13.383 24.203 1 96 413 LEU B CA 1
ATOM 8889 C C . LEU B 1 413 ? -41.906 12.758 24.156 1 96 413 LEU B C 1
ATOM 8891 O O . LEU B 1 413 ? -41.75 11.594 23.781 1 96 413 LEU B O 1
ATOM 8895 N N . THR B 1 414 ? -40.906 13.453 24.484 1 95.69 414 THR B N 1
ATOM 8896 C CA . THR B 1 414 ? -39.531 13.016 24.328 1 95.69 414 THR B CA 1
ATOM 8897 C C . THR B 1 414 ? -39.281 11.727 25.109 1 95.69 414 THR B C 1
ATOM 8899 O O . THR B 1 414 ? -38.75 10.758 24.547 1 95.69 414 THR B O 1
ATOM 8902 N N . LYS B 1 415 ? -39.688 11.664 26.312 1 96.25 415 LYS B N 1
ATOM 8903 C CA . LYS B 1 415 ? -39.438 10.492 27.141 1 96.25 415 LYS B CA 1
ATOM 8904 C C . LYS B 1 415 ? -40.156 9.266 26.594 1 96.25 415 LYS B C 1
ATOM 8906 O O . LYS B 1 415 ? -39.594 8.172 26.547 1 96.25 415 LYS B O 1
ATOM 8911 N N . SER B 1 416 ? -41.406 9.445 26.203 1 96.94 416 SER B N 1
ATOM 8912 C CA . SER B 1 416 ? -42.188 8.336 25.672 1 96.94 416 SER B CA 1
ATOM 8913 C C . SER B 1 416 ? -41.562 7.805 24.375 1 96.94 416 SER B C 1
ATOM 8915 O O . SER B 1 416 ? -41.5 6.59 24.172 1 96.94 416 SER B O 1
ATOM 8917 N N . ILE B 1 417 ? -41.125 8.68 23.547 1 97.25 417 ILE B N 1
ATOM 8918 C CA . ILE B 1 417 ? -40.5 8.281 22.281 1 97.25 417 ILE B CA 1
ATOM 8919 C C . ILE B 1 417 ? -39.188 7.543 22.547 1 97.25 417 ILE B C 1
ATOM 8921 O O . ILE B 1 417 ? -38.938 6.516 21.922 1 97.25 417 ILE B O 1
ATOM 8925 N N . TYR B 1 418 ? -38.438 8.008 23.5 1 96.75 418 TYR B N 1
ATOM 8926 C CA . TYR B 1 418 ? -37.156 7.383 23.828 1 96.75 418 TYR B CA 1
ATOM 8927 C C . TYR B 1 418 ? -37.375 5.988 24.406 1 96.75 418 TYR B C 1
ATOM 8929 O O . TYR B 1 418 ? -36.594 5.07 24.125 1 96.75 418 TYR B O 1
ATOM 8937 N N . VAL B 1 419 ? -38.406 5.836 25.156 1 97.06 419 VAL B N 1
ATOM 8938 C CA . VAL B 1 419 ? -38.688 4.527 25.734 1 97.06 419 VAL B CA 1
ATOM 8939 C C . VAL B 1 419 ? -39.094 3.549 24.625 1 97.06 419 VAL B C 1
ATOM 8941 O O . VAL B 1 419 ? -38.656 2.398 24.625 1 97.06 419 VAL B O 1
ATOM 8944 N N . VAL B 1 420 ? -39.875 4.027 23.719 1 96.75 420 VAL B N 1
ATOM 8945 C CA . VAL B 1 420 ? -40.281 3.184 22.594 1 96.75 420 VAL B CA 1
ATOM 8946 C C . VAL B 1 420 ? -39.062 2.812 21.766 1 96.75 420 VAL B C 1
ATOM 8948 O O . VAL B 1 420 ? -38.906 1.664 21.344 1 96.75 420 VAL B O 1
ATOM 8951 N N . LEU B 1 421 ? -38.219 3.789 21.516 1 96.94 421 LEU B N 1
ATOM 8952 C CA . LEU B 1 421 ? -37.031 3.543 20.734 1 96.94 421 LEU B CA 1
ATOM 8953 C C . LEU B 1 421 ? -36.094 2.553 21.438 1 96.94 421 LEU B C 1
ATOM 8955 O O . LEU B 1 421 ? -35.531 1.665 20.812 1 96.94 421 LEU B O 1
ATOM 8959 N N . LEU B 1 422 ? -35.969 2.674 22.703 1 96.31 422 LEU B N 1
ATOM 8960 C CA . LEU B 1 422 ? -35.125 1.776 23.484 1 96.31 422 LEU B CA 1
ATOM 8961 C C . LEU B 1 422 ? -35.656 0.347 23.422 1 96.31 422 LEU B C 1
ATOM 8963 O O . LEU B 1 422 ? -34.875 -0.594 23.203 1 96.31 422 LEU B O 1
ATOM 8967 N N . LEU B 1 423 ? -36.906 0.216 23.531 1 96.19 423 LEU B N 1
ATOM 8968 C CA . LEU B 1 423 ? -37.531 -1.105 23.5 1 96.19 423 LEU B CA 1
ATOM 8969 C C . LEU B 1 423 ? -37.438 -1.729 22.109 1 96.19 423 LEU B C 1
ATOM 8971 O O . LEU B 1 423 ? -37.125 -2.92 21.984 1 96.19 423 LEU B O 1
ATOM 8975 N N . THR B 1 424 ? -37.594 -0.952 21.125 1 96 424 THR B N 1
ATOM 8976 C CA . THR B 1 424 ? -37.531 -1.455 19.766 1 96 424 THR B CA 1
ATOM 8977 C C . THR B 1 424 ? -36.094 -1.843 19.406 1 96 424 THR B C 1
ATOM 8979 O O . THR B 1 424 ? -35.875 -2.793 18.641 1 96 424 THR B O 1
ATOM 8982 N N . THR B 1 425 ? -35.156 -1.142 19.922 1 95.94 425 THR B N 1
ATOM 8983 C CA . THR B 1 425 ? -33.75 -1.396 19.641 1 95.94 425 THR B CA 1
ATOM 8984 C C . THR B 1 425 ? -33.344 -2.799 20.094 1 95.94 425 THR B C 1
ATOM 8986 O O . THR B 1 425 ? -32.594 -3.49 19.391 1 95.94 425 THR B O 1
ATOM 8989 N N . PHE B 1 426 ? -33.875 -3.301 21.188 1 95.44 426 PHE B N 1
ATOM 8990 C CA . PHE B 1 426 ? -33.531 -4.605 21.719 1 95.44 426 PHE B CA 1
ATOM 8991 C C . PHE B 1 426 ? -34.5 -5.68 21.234 1 95.44 426 PHE B C 1
ATOM 8993 O O . PHE B 1 426 ? -34.062 -6.797 20.906 1 95.44 426 PHE B O 1
ATOM 9000 N N . SER B 1 427 ? -35.719 -5.355 21.016 1 95.69 427 SER B N 1
ATOM 9001 C CA . SER B 1 427 ? -36.719 -6.355 20.719 1 95.69 427 SER B CA 1
ATOM 9002 C C . SER B 1 427 ? -36.719 -6.742 19.25 1 95.69 427 SER B C 1
ATOM 9004 O O . SER B 1 427 ? -36.938 -7.91 18.906 1 95.69 427 SER B O 1
ATOM 9006 N N . VAL B 1 428 ? -36.5 -5.852 18.375 1 95.5 428 VAL B N 1
ATOM 9007 C CA . VAL B 1 428 ? -36.594 -6.121 16.953 1 95.5 428 VAL B CA 1
ATOM 9008 C C . VAL B 1 428 ? -35.562 -7.176 16.531 1 95.5 428 VAL B C 1
ATOM 9010 O O . VAL B 1 428 ? -35.938 -8.211 15.969 1 95.5 428 VAL B O 1
ATOM 9013 N N . PRO B 1 429 ? -34.312 -7.008 16.859 1 94.31 429 PRO B N 1
ATOM 9014 C CA . PRO B 1 429 ? -33.344 -8.055 16.484 1 94.31 429 PRO B CA 1
ATOM 9015 C C . PRO B 1 429 ? -33.625 -9.383 17.172 1 94.31 429 PRO B C 1
ATOM 9017 O O . PRO B 1 429 ? -33.438 -10.445 16.578 1 94.31 429 PRO B O 1
ATOM 9020 N N . ALA B 1 430 ? -34.094 -9.32 18.406 1 95.62 430 ALA B N 1
ATOM 9021 C CA . ALA B 1 430 ? -34.406 -10.547 19.141 1 95.62 430 ALA B CA 1
ATOM 9022 C C . ALA B 1 430 ? -35.562 -11.289 18.516 1 95.62 430 ALA B C 1
ATOM 9024 O O . ALA B 1 430 ? -35.5 -12.5 18.297 1 95.62 430 ALA B O 1
ATOM 9025 N N . PHE B 1 431 ? -36.625 -10.555 18.156 1 96.25 431 PHE B N 1
ATOM 9026 C CA . PHE B 1 431 ? -37.781 -11.172 17.562 1 96.25 431 PHE B CA 1
ATOM 9027 C C . PHE B 1 431 ? -37.5 -11.703 16.172 1 96.25 431 PHE B C 1
ATOM 9029 O O . PHE B 1 431 ? -37.938 -12.789 15.812 1 96.25 431 PHE B O 1
ATOM 9036 N N . LEU B 1 432 ? -36.719 -11 15.398 1 95 432 LEU B N 1
ATOM 9037 C CA . LEU B 1 432 ? -36.375 -11.461 14.07 1 95 432 LEU B CA 1
ATOM 9038 C C . LEU B 1 432 ? -35.531 -12.75 14.148 1 95 432 LEU B C 1
ATOM 9040 O O . LEU B 1 432 ? -35.75 -13.68 13.375 1 95 432 LEU B O 1
ATOM 9044 N N . THR B 1 433 ? -34.594 -12.789 15.094 1 94 433 THR B N 1
ATOM 9045 C CA . THR B 1 433 ? -33.75 -13.961 15.242 1 94 433 THR B CA 1
ATOM 9046 C C . THR B 1 433 ? -34.562 -15.172 15.68 1 94 433 THR B C 1
ATOM 9048 O O . THR B 1 433 ? -34.344 -16.281 15.18 1 94 433 THR B O 1
ATOM 9051 N N . TYR B 1 434 ? -35.531 -14.961 16.578 1 94.94 434 TYR B N 1
ATOM 9052 C CA . TYR B 1 434 ? -36.312 -16.062 17.109 1 94.94 434 TYR B CA 1
ATOM 9053 C C . TYR B 1 434 ? -37.312 -16.562 16.078 1 94.94 434 TYR B C 1
ATOM 9055 O O . TYR B 1 434 ? -37.406 -17.766 15.805 1 94.94 434 TYR B O 1
ATOM 9063 N N . PHE B 1 435 ? -38 -15.672 15.383 1 95.31 435 PHE B N 1
ATOM 9064 C CA . PHE B 1 435 ? -39.125 -16.062 14.508 1 95.31 435 PHE B CA 1
ATOM 9065 C C . PHE B 1 435 ? -38.594 -16.531 13.148 1 95.31 435 PHE B C 1
ATOM 9067 O O . PHE B 1 435 ? -39.188 -17.391 12.516 1 95.31 435 PHE B O 1
ATOM 9074 N N . LEU B 1 436 ? -37.5 -16.031 12.719 1 94.06 436 LEU B N 1
ATOM 9075 C CA . LEU B 1 436 ? -36.938 -16.406 11.422 1 94.06 436 LEU B CA 1
ATOM 9076 C C . LEU B 1 436 ? -35.844 -17.469 11.578 1 94.06 436 LEU B C 1
ATOM 9078 O O . LEU B 1 436 ? -35.219 -17.859 10.602 1 94.06 436 LEU B O 1
ATOM 9082 N N . LYS B 1 437 ? -35.562 -17.891 12.781 1 93 437 LYS B N 1
ATOM 9083 C CA . LYS B 1 437 ? -34.594 -18.969 13.062 1 93 437 LYS B CA 1
ATOM 9084 C C . LYS B 1 437 ? -33.219 -18.609 12.523 1 93 437 LYS B C 1
ATOM 9086 O O . LYS B 1 437 ? -32.594 -19.406 11.805 1 93 437 LYS B O 1
ATOM 9091 N N . LEU B 1 438 ? -32.781 -17.453 12.859 1 91.56 438 LEU B N 1
ATOM 9092 C CA . LEU B 1 438 ? -31.516 -16.953 12.375 1 91.56 438 LEU B CA 1
ATOM 9093 C C . LEU B 1 438 ? -30.391 -17.266 13.367 1 91.56 438 LEU B C 1
ATOM 9095 O O . LEU B 1 438 ? -30.656 -17.75 14.469 1 91.56 438 LEU B O 1
ATOM 9099 N N . ASP B 1 439 ? -29.125 -17.141 12.891 1 88.69 439 ASP B N 1
ATOM 9100 C CA . ASP B 1 439 ? -27.969 -17.297 13.773 1 88.69 439 ASP B CA 1
ATOM 9101 C C . ASP B 1 439 ? -27.859 -16.125 14.734 1 88.69 439 ASP B C 1
ATOM 9103 O O . ASP B 1 439 ? -28.359 -15.031 14.461 1 88.69 439 ASP B O 1
ATOM 9107 N N . ALA B 1 440 ? -27.25 -16.422 15.844 1 86.69 440 ALA B N 1
ATOM 9108 C CA . ALA B 1 440 ? -27.062 -15.367 16.844 1 86.69 440 ALA B CA 1
ATOM 9109 C C . ALA B 1 440 ? -26.125 -14.281 16.328 1 86.69 440 ALA B C 1
ATOM 9111 O O . ALA B 1 440 ? -26.344 -13.094 16.594 1 86.69 440 ALA B O 1
ATOM 9112 N N . VAL B 1 441 ? -25.062 -14.766 15.727 1 82.38 441 VAL B N 1
ATOM 9113 C CA . VAL B 1 441 ? -24.094 -13.844 15.156 1 82.38 441 VAL B CA 1
ATOM 9114 C C . VAL B 1 441 ? -23.828 -14.203 13.695 1 82.38 441 VAL B C 1
ATOM 9116 O O . VAL B 1 441 ? -23.703 -15.383 13.359 1 82.38 441 VAL B O 1
ATOM 9119 N N . TYR B 1 442 ? -23.875 -13.156 12.93 1 77.56 442 TYR B N 1
ATOM 9120 C CA . TYR B 1 442 ? -23.516 -13.398 11.539 1 77.56 442 TYR B CA 1
ATOM 9121 C C . TYR B 1 442 ? -22.016 -13.625 11.398 1 77.56 442 TYR B C 1
ATOM 9123 O O . TYR B 1 442 ? -21.203 -12.828 11.875 1 77.56 442 TYR B O 1
ATOM 9131 N N . HIS B 1 443 ? -21.656 -14.82 10.961 1 78.12 443 HIS B N 1
ATOM 9132 C CA . HIS B 1 443 ? -20.25 -15.086 10.75 1 78.12 443 HIS B CA 1
ATOM 9133 C C . HIS B 1 443 ? -19.984 -15.562 9.32 1 78.12 443 HIS B C 1
ATOM 9135 O O . HIS B 1 443 ? -20.891 -16.078 8.664 1 78.12 443 HIS B O 1
ATOM 9141 N N . ILE B 1 444 ? -18.766 -15.359 8.977 1 75.19 444 ILE B N 1
ATOM 9142 C CA . ILE B 1 444 ? -18.328 -15.641 7.617 1 75.19 444 ILE B CA 1
ATOM 9143 C C . ILE B 1 444 ? -18.172 -17.156 7.434 1 75.19 444 ILE B C 1
ATOM 9145 O O . ILE B 1 444 ? -17.438 -17.797 8.188 1 75.19 444 ILE B O 1
ATOM 9149 N N . LYS B 1 445 ? -19.016 -17.688 6.586 1 81.31 445 LYS B N 1
ATOM 9150 C CA . LYS B 1 445 ? -18.766 -19.047 6.125 1 81.31 445 LYS B CA 1
ATOM 9151 C C . LYS B 1 445 ? -17.984 -19.062 4.816 1 81.31 445 LYS B C 1
ATOM 9153 O O . LYS B 1 445 ? -18.266 -18.266 3.914 1 81.31 445 LYS B O 1
ATOM 9158 N N . PRO B 1 446 ? -16.969 -19.891 4.754 1 84.31 446 PRO B N 1
ATOM 9159 C CA . PRO B 1 446 ? -16.141 -19.891 3.553 1 84.31 446 PRO B CA 1
ATOM 9160 C C . PRO B 1 446 ? -16.953 -20.031 2.268 1 84.31 446 PRO B C 1
ATOM 9162 O O . PRO B 1 446 ? -16.656 -19.359 1.273 1 84.31 446 PRO B O 1
ATOM 9165 N N . GLU B 1 447 ? -18.047 -20.781 2.32 1 82.56 447 GLU B N 1
ATOM 9166 C CA . GLU B 1 447 ? -18.828 -21.016 1.114 1 82.56 447 GLU B CA 1
ATOM 9167 C C . GLU B 1 447 ? -19.656 -19.797 0.734 1 82.56 447 GLU B C 1
ATOM 9169 O O . GLU B 1 447 ? -19.953 -19.578 -0.441 1 82.56 447 GLU B O 1
ATOM 9174 N N . THR B 1 448 ? -19.969 -18.984 1.693 1 78.44 448 THR B N 1
ATOM 9175 C CA . THR B 1 448 ? -20.766 -17.797 1.426 1 78.44 448 THR B CA 1
ATOM 9176 C C . THR B 1 448 ? -19.953 -16.766 0.66 1 78.44 448 THR B C 1
ATOM 9178 O O . THR B 1 448 ? -20.453 -16.141 -0.286 1 78.44 448 THR B O 1
ATOM 9181 N N . TYR B 1 449 ? -18.734 -16.688 0.994 1 77.44 449 TYR B N 1
ATOM 9182 C CA . TYR B 1 449 ? -17.938 -15.617 0.413 1 77.44 449 TYR B CA 1
ATOM 9183 C C . TYR B 1 449 ? -17.203 -16.094 -0.836 1 77.44 449 TYR B C 1
ATOM 9185 O O . TYR B 1 449 ? -16.734 -15.273 -1.628 1 77.44 449 TYR B O 1
ATOM 9193 N N . ARG B 1 450 ? -17.234 -17.344 -1 1 82.94 450 ARG B N 1
ATOM 9194 C CA . ARG B 1 450 ? -16.672 -17.875 -2.24 1 82.94 450 ARG B CA 1
ATOM 9195 C C . ARG B 1 450 ? -17.484 -17.406 -3.447 1 82.94 450 ARG B C 1
ATOM 9197 O O . ARG B 1 450 ? -16.922 -17.203 -4.531 1 82.94 450 ARG B O 1
ATOM 9204 N N . TYR B 1 451 ? -18.859 -17.234 -3.254 1 76.94 451 TYR B N 1
ATOM 9205 C CA . TYR B 1 451 ? -19.734 -16.875 -4.367 1 76.94 451 TYR B CA 1
ATOM 9206 C C . TYR B 1 451 ? -20.234 -15.453 -4.23 1 76.94 451 TYR B C 1
ATOM 9208 O O . TYR B 1 451 ? -21.266 -15.094 -4.805 1 76.94 451 TYR B O 1
ATOM 9216 N N . LEU B 1 452 ? -19.625 -14.492 -3.73 1 63.66 452 LEU B N 1
ATOM 9217 C CA . LEU B 1 452 ? -19.891 -13.062 -3.596 1 63.66 452 LEU B CA 1
ATOM 9218 C C . LEU B 1 452 ? -21.281 -12.82 -3.025 1 63.66 452 LEU B C 1
ATOM 9220 O O . LEU B 1 452 ? -22 -11.922 -3.479 1 63.66 452 LEU B O 1
ATOM 9224 N N . TYR B 1 453 ? -21.906 -13.484 -2.092 1 61.53 453 TYR B N 1
ATOM 9225 C CA . TYR B 1 453 ? -22.969 -13.156 -1.15 1 61.53 453 TYR B CA 1
ATOM 9226 C C . TYR B 1 453 ? -24.312 -13.672 -1.649 1 61.53 453 TYR B C 1
ATOM 9228 O O . TYR B 1 453 ? -25.375 -13.227 -1.184 1 61.53 453 TYR B O 1
ATOM 9236 N N . PHE B 1 454 ? -24.344 -14.531 -2.574 1 60.16 454 PHE B N 1
ATOM 9237 C CA . PHE B 1 454 ? -25.688 -14.82 -3.074 1 60.16 454 PHE B CA 1
ATOM 9238 C C . PHE B 1 454 ? -26.297 -16 -2.334 1 60.16 454 PHE B C 1
ATOM 9240 O O . PHE B 1 454 ? -27.516 -16.094 -2.221 1 60.16 454 PHE B O 1
ATOM 9247 N N . ARG B 1 455 ? -25.297 -16.656 -1.588 1 65.31 455 ARG B N 1
ATOM 9248 C CA . ARG B 1 455 ? -25.906 -17.906 -1.108 1 65.31 455 ARG B CA 1
ATOM 9249 C C . ARG B 1 455 ? -25.906 -17.953 0.416 1 65.31 455 ARG B C 1
ATOM 9251 O O . ARG B 1 455 ? -24.969 -17.5 1.064 1 65.31 455 ARG B O 1
ATOM 9258 N N . ASN B 1 456 ? -27.031 -18.453 0.944 1 63.03 456 ASN B N 1
ATOM 9259 C CA . ASN B 1 456 ? -27.156 -18.797 2.355 1 63.03 456 ASN B CA 1
ATOM 9260 C C . ASN B 1 456 ? -26.844 -17.609 3.254 1 63.03 456 ASN B C 1
ATOM 9262 O O . ASN B 1 456 ? -26.109 -17.734 4.23 1 63.03 456 ASN B O 1
ATOM 9266 N N . SER B 1 457 ? -27.391 -16.516 2.791 1 76 457 SER B N 1
ATOM 9267 C CA . SER B 1 457 ? -27.062 -15.312 3.541 1 76 457 SER B CA 1
ATOM 9268 C C . SER B 1 457 ? -28.312 -14.703 4.168 1 76 457 SER B C 1
ATOM 9270 O O . SER B 1 457 ? -28.438 -13.477 4.238 1 76 457 SER B O 1
ATOM 9272 N N . GLU B 1 458 ? -29.156 -15.594 4.652 1 79.19 458 GLU B N 1
ATOM 9273 C CA . GLU B 1 458 ? -30.406 -15.102 5.219 1 79.19 458 GLU B CA 1
ATOM 9274 C C . GLU B 1 458 ? -30.156 -14.234 6.449 1 79.19 458 GLU B C 1
ATOM 9276 O O . GLU B 1 458 ? -30.75 -13.164 6.594 1 79.19 458 GLU B O 1
ATOM 9281 N N . THR B 1 459 ? -29.344 -14.711 7.305 1 83.38 459 THR B N 1
ATOM 9282 C CA . THR B 1 459 ? -29.016 -13.938 8.5 1 83.38 459 THR B CA 1
ATOM 9283 C C . THR B 1 459 ? -28.438 -12.578 8.125 1 83.38 459 THR B C 1
ATOM 9285 O O . THR B 1 459 ? -28.766 -11.562 8.75 1 83.38 459 THR B O 1
ATOM 9288 N N . PHE B 1 460 ? -27.766 -12.602 7.098 1 84.5 460 PHE B N 1
ATOM 9289 C CA . PHE B 1 460 ? -27.141 -11.359 6.648 1 84.5 460 PHE B CA 1
ATOM 9290 C C . PHE B 1 460 ? -28.203 -10.383 6.145 1 84.5 460 PHE B C 1
ATOM 9292 O O . PHE B 1 460 ? -28.234 -9.227 6.57 1 84.5 460 PHE B O 1
ATOM 9299 N N . TYR B 1 461 ? -29.109 -10.82 5.418 1 86.75 461 TYR B N 1
ATOM 9300 C CA . TYR B 1 461 ? -30.078 -9.961 4.754 1 86.75 461 TYR B CA 1
ATOM 9301 C C . TYR B 1 461 ? -31.141 -9.461 5.738 1 86.75 461 TYR B C 1
ATOM 9303 O O . TYR B 1 461 ? -31.594 -8.32 5.633 1 86.75 461 TYR B O 1
ATOM 9311 N N . GLN B 1 462 ? -31.359 -10.227 6.73 1 89.31 462 GLN B N 1
ATOM 9312 C CA . GLN B 1 462 ? -32.5 -9.898 7.59 1 89.31 462 GLN B CA 1
ATOM 9313 C C . GLN B 1 462 ? -32.031 -9.102 8.812 1 89.31 462 GLN B C 1
ATOM 9315 O O . GLN B 1 462 ? -32.844 -8.344 9.391 1 89.31 462 GLN B O 1
ATOM 9320 N N . ILE B 1 463 ? -30.844 -9.266 9.125 1 89.5 463 ILE B N 1
ATOM 9321 C CA . ILE B 1 463 ? -30.438 -8.656 10.391 1 89.5 463 ILE B CA 1
ATOM 9322 C C . ILE B 1 463 ? -29.438 -7.539 10.133 1 89.5 463 ILE B C 1
ATOM 9324 O O . ILE B 1 463 ? -29.422 -6.527 10.844 1 89.5 463 ILE B O 1
ATOM 9328 N N . TYR B 1 464 ? -28.75 -7.598 9.062 1 89.69 464 TYR B N 1
ATOM 9329 C CA . TYR B 1 464 ? -27.578 -6.73 8.922 1 89.69 464 TYR B CA 1
ATOM 9330 C C . TYR B 1 464 ? -27.938 -5.445 8.188 1 89.69 464 TYR B C 1
ATOM 9332 O O . TYR B 1 464 ? -27.797 -4.348 8.734 1 89.69 464 TYR B O 1
ATOM 9340 N N . PRO B 1 465 ? -28.547 -5.414 7.008 1 91.88 465 PRO B N 1
ATOM 9341 C CA . PRO B 1 465 ? -28.719 -4.207 6.199 1 91.88 465 PRO B CA 1
ATOM 9342 C C . PRO B 1 465 ? -29.969 -3.412 6.582 1 91.88 465 PRO B C 1
ATOM 9344 O O . PRO B 1 465 ? -30 -2.191 6.402 1 91.88 465 PRO B O 1
ATOM 9347 N N . PRO B 1 466 ? -31.047 -4.047 7.129 1 93.75 466 PRO B N 1
ATOM 9348 C CA . PRO B 1 466 ? -32.25 -3.273 7.383 1 93.75 466 PRO B CA 1
ATOM 9349 C C . PRO B 1 466 ? -32.062 -2.172 8.422 1 93.75 466 PRO B C 1
ATOM 9351 O O . PRO B 1 466 ? -31.297 -2.357 9.383 1 93.75 466 PRO B O 1
ATOM 9354 N N . PHE B 1 467 ? -32.781 -1.034 8.227 1 95.69 467 PHE B N 1
ATOM 9355 C CA . PHE B 1 467 ? -32.562 0.125 9.086 1 95.69 467 PHE B CA 1
ATOM 9356 C C . PHE B 1 467 ? -33.125 -0.136 10.484 1 95.69 467 PHE B C 1
ATOM 9358 O O . PHE B 1 467 ? -32.625 0.396 11.469 1 95.69 467 PHE B O 1
ATOM 9365 N N . TYR B 1 468 ? -34.188 -1.07 10.562 1 95.06 468 TYR B N 1
ATOM 9366 C CA . TYR B 1 468 ? -34.875 -1.278 11.844 1 95.06 468 TYR B CA 1
ATOM 9367 C C . TYR B 1 468 ? -34 -2.137 12.773 1 95.06 468 TYR B C 1
ATOM 9369 O O . TYR B 1 468 ? -34.25 -2.182 13.984 1 95.06 468 TYR B O 1
ATOM 9377 N N . THR B 1 469 ? -33 -2.826 12.258 1 94.12 469 THR B N 1
ATOM 9378 C CA . THR B 1 469 ? -32.094 -3.582 13.102 1 94.12 469 THR B CA 1
ATOM 9379 C C . THR B 1 469 ? -30.859 -2.74 13.469 1 94.12 469 THR B C 1
ATOM 9381 O O . THR B 1 469 ? -30 -3.184 14.227 1 94.12 469 THR B O 1
ATOM 9384 N N . ASN B 1 470 ? -30.75 -1.554 12.922 1 95.38 470 ASN B N 1
ATOM 9385 C CA . ASN B 1 470 ? -29.625 -0.66 13.195 1 95.38 470 ASN B CA 1
ATOM 9386 C C . ASN B 1 470 ? -30.094 0.614 13.898 1 95.38 470 ASN B C 1
ATOM 9388 O O . ASN B 1 470 ? -29.375 1.619 13.898 1 95.38 470 ASN B O 1
ATOM 9392 N N . LEU B 1 471 ? -31.266 0.577 14.516 1 96.19 471 LEU B N 1
ATOM 9393 C CA . LEU B 1 471 ? -31.859 1.703 15.227 1 96.19 471 LEU B CA 1
ATOM 9394 C C . LEU B 1 471 ? -31.016 2.096 16.438 1 96.19 471 LEU B C 1
ATOM 9396 O O . LEU B 1 471 ? -30.953 3.275 16.797 1 96.19 471 LEU B O 1
ATOM 9400 N N . GLY B 1 472 ? -30.406 1.105 16.984 1 95.75 472 GLY B N 1
ATOM 9401 C CA . GLY B 1 472 ? -29.625 1.329 18.203 1 95.75 472 GLY B CA 1
ATOM 9402 C C . GLY B 1 472 ? -28.469 2.287 18 1 95.75 472 GLY B C 1
ATOM 9403 O O . GLY B 1 472 ? -28.188 3.111 18.875 1 95.75 472 GLY B O 1
ATOM 9404 N N . GLY B 1 473 ? -27.812 2.219 16.875 1 96.25 473 GLY B N 1
ATOM 9405 C CA . GLY B 1 473 ? -26.703 3.113 16.578 1 96.25 473 GLY B CA 1
ATOM 9406 C C . GLY B 1 473 ? -27.109 4.574 16.547 1 96.25 473 GLY B C 1
ATOM 9407 O O . GLY B 1 473 ? -26.469 5.414 17.188 1 96.25 473 GLY B O 1
ATOM 9408 N N . TYR B 1 474 ? -28.172 4.895 15.906 1 97.19 474 TYR B N 1
ATOM 9409 C CA . TYR B 1 474 ? -28.672 6.266 15.812 1 97.19 474 TYR B CA 1
ATOM 9410 C C . TYR B 1 474 ? -29.172 6.762 17.156 1 97.19 474 TYR B C 1
ATOM 9412 O O . TYR B 1 474 ? -28.906 7.902 17.547 1 97.19 474 TYR B O 1
ATOM 9420 N N . PHE B 1 475 ? -29.875 5.852 17.859 1 97.62 475 PHE B N 1
ATOM 9421 C CA . PHE B 1 475 ? -30.406 6.223 19.156 1 97.62 475 PHE B CA 1
ATOM 9422 C C . PHE B 1 475 ? -29.281 6.574 20.125 1 97.62 475 PHE B C 1
ATOM 9424 O O . PHE B 1 475 ? -29.359 7.59 20.828 1 97.62 475 PHE B O 1
ATOM 9431 N N . MET B 1 476 ? -28.281 5.75 20.156 1 97 476 MET B N 1
ATOM 9432 C CA . MET B 1 476 ? -27.141 6.008 21.031 1 97 476 MET B CA 1
ATOM 9433 C C . MET B 1 476 ? -26.453 7.312 20.641 1 97 476 MET B C 1
ATOM 9435 O O . MET B 1 476 ? -26.016 8.07 21.516 1 97 476 MET B O 1
ATOM 9439 N N . GLY B 1 477 ? -26.328 7.59 19.375 1 97.06 477 GLY B N 1
ATOM 9440 C CA . GLY B 1 477 ? -25.766 8.852 18.938 1 97.06 477 GLY B CA 1
ATOM 9441 C C . GLY B 1 477 ? -26.531 10.062 19.422 1 97.06 477 GLY B C 1
ATOM 9442 O O . GLY B 1 477 ? -25.938 11.055 19.859 1 97.06 477 GLY B O 1
ATOM 9443 N N . PHE B 1 478 ? -27.844 9.945 19.438 1 96.38 478 PHE B N 1
ATOM 9444 C CA . PHE B 1 478 ? -28.719 10.992 19.953 1 96.38 478 PHE B CA 1
ATOM 9445 C C . PHE B 1 478 ? -28.469 11.234 21.438 1 96.38 478 PHE B C 1
ATOM 9447 O O . PHE B 1 478 ? -28.344 12.383 21.859 1 96.38 478 PHE B O 1
ATOM 9454 N N . LEU B 1 479 ? -28.359 10.164 22.125 1 96.31 479 LEU B N 1
ATOM 9455 C CA . LEU B 1 479 ? -28.172 10.273 23.562 1 96.31 479 LEU B CA 1
ATOM 9456 C C . LEU B 1 479 ? -26.812 10.898 23.891 1 96.31 479 LEU B C 1
ATOM 9458 O O . LEU B 1 479 ? -26.719 11.766 24.766 1 96.31 479 LEU B O 1
ATOM 9462 N N . CYS B 1 480 ? -25.844 10.477 23.172 1 96.25 480 CYS B N 1
ATOM 9463 C CA . CYS B 1 480 ? -24.516 11.023 23.391 1 96.25 480 CYS B CA 1
ATOM 9464 C C . CYS B 1 480 ? -24.469 12.516 23.047 1 96.25 480 CYS B C 1
ATOM 9466 O O . CYS B 1 480 ? -23.828 13.297 23.766 1 96.25 480 CYS B O 1
ATOM 9468 N N . ALA B 1 481 ? -25.125 12.852 21.984 1 96.56 481 ALA B N 1
ATOM 9469 C CA . ALA B 1 481 ? -25.156 14.258 21.578 1 96.56 481 ALA B CA 1
ATOM 9470 C C . ALA B 1 481 ? -25.859 15.117 22.609 1 96.56 481 ALA B C 1
ATOM 9472 O O . ALA B 1 481 ? -25.406 16.219 22.922 1 96.56 481 ALA B O 1
ATOM 9473 N N . GLN B 1 482 ? -26.938 14.625 23.172 1 94.81 482 GLN B N 1
ATOM 9474 C CA . GLN B 1 482 ? -27.656 15.344 24.219 1 94.81 482 GLN B CA 1
ATOM 9475 C C . GLN B 1 482 ? -26.812 15.516 25.469 1 94.81 482 GLN B C 1
ATOM 9477 O O . GLN B 1 482 ? -26.781 16.594 26.062 1 94.81 482 GLN B O 1
ATOM 9482 N N . LEU B 1 483 ? -26.188 14.461 25.781 1 93.38 483 LEU B N 1
ATOM 9483 C CA . LEU B 1 483 ? -25.312 14.516 26.938 1 93.38 483 LEU B CA 1
ATOM 9484 C C . LEU B 1 483 ? -24.172 15.508 26.734 1 93.38 483 LEU B C 1
ATOM 9486 O O . LEU B 1 483 ? -23.828 16.266 27.641 1 93.38 483 LEU B O 1
ATOM 9490 N N . TYR B 1 484 ? -23.609 15.516 25.578 1 93 484 TYR B N 1
ATOM 9491 C CA . TYR B 1 484 ? -22.531 16.438 25.219 1 93 484 TYR B CA 1
ATOM 9492 C C . TYR B 1 484 ? -23.016 17.891 25.328 1 93 484 TYR B C 1
ATOM 9494 O O . TYR B 1 484 ? -22.344 18.719 25.953 1 93 484 TYR B O 1
ATOM 9502 N N . LEU B 1 485 ? -24.141 18.172 24.797 1 92.12 485 LEU B N 1
ATOM 9503 C CA . LEU B 1 485 ? -24.656 19.547 24.781 1 92.12 485 LEU B CA 1
ATOM 9504 C C . LEU B 1 485 ? -25.016 20 26.203 1 92.12 485 LEU B C 1
ATOM 9506 O O . LEU B 1 485 ? -24.844 21.172 26.531 1 92.12 485 LEU B O 1
ATOM 9510 N N . LYS B 1 486 ? -25.359 19.078 27.016 1 90.06 486 LYS B N 1
ATOM 9511 C CA . LYS B 1 486 ? -25.734 19.406 28.391 1 90.06 486 LYS B CA 1
ATOM 9512 C C . LYS B 1 486 ? -24.484 19.641 29.25 1 90.06 486 LYS B C 1
ATOM 9514 O O . LYS B 1 486 ? -24.484 20.516 30.125 1 90.06 486 LYS B O 1
ATOM 9519 N N . LEU B 1 487 ? -23.453 18.953 28.969 1 87 487 LEU B N 1
ATOM 9520 C CA . LEU B 1 487 ? -22.312 18.953 29.875 1 87 487 LEU B CA 1
ATOM 9521 C C . LEU B 1 487 ? -21.156 19.734 29.266 1 87 487 LEU B C 1
ATOM 9523 O O . LEU B 1 487 ? -20.078 19.812 29.859 1 87 487 LEU B O 1
ATOM 9527 N N . ARG B 1 488 ? -21.234 20.234 28.141 1 81.25 488 ARG B N 1
ATOM 9528 C CA . ARG B 1 488 ? -20.156 20.906 27.422 1 81.25 488 ARG B CA 1
ATOM 9529 C C . ARG B 1 488 ? -19.578 22.047 28.25 1 81.25 488 ARG B C 1
ATOM 9531 O O . ARG B 1 488 ? -18.375 22.297 28.219 1 81.25 488 ARG B O 1
ATOM 9538 N N . CYS B 1 489 ? -20.344 22.719 29.125 1 75.88 489 CYS B N 1
ATOM 9539 C CA . CYS B 1 489 ? -19.891 23.859 29.906 1 75.88 489 CYS B CA 1
ATOM 9540 C C . CYS B 1 489 ? -19.125 23.391 31.141 1 75.88 489 CYS B C 1
ATOM 9542 O O . CYS B 1 489 ? -18.297 24.125 31.688 1 75.88 489 CYS B O 1
ATOM 9544 N N . SER B 1 490 ? -19.25 22.172 31.578 1 73.5 490 SER B N 1
ATOM 9545 C CA . SER B 1 490 ? -18.609 21.656 32.781 1 73.5 490 SER B CA 1
ATOM 9546 C C . SER B 1 490 ? -17.469 20.719 32.438 1 73.5 490 SER B C 1
ATOM 9548 O O . SER B 1 490 ? -16.984 19.969 33.281 1 73.5 490 SER B O 1
ATOM 9550 N N . SER B 1 491 ? -16.906 20.734 31.281 1 67.25 491 SER B N 1
ATOM 9551 C CA . SER B 1 491 ? -16.016 19.719 30.75 1 67.25 491 SER B CA 1
ATOM 9552 C C . SER B 1 491 ? -14.641 19.766 31.422 1 67.25 491 SER B C 1
ATOM 9554 O O . SER B 1 491 ? -14 18.734 31.625 1 67.25 491 SER B O 1
ATOM 9556 N N . SER B 1 492 ? -14.18 20.812 31.844 1 68.19 492 SER B N 1
ATOM 9557 C CA . SER B 1 492 ? -12.844 20.938 32.406 1 68.19 492 SER B CA 1
ATOM 9558 C C . SER B 1 492 ? -12.703 20.109 33.688 1 68.19 492 SER B C 1
ATOM 9560 O O . SER B 1 492 ? -11.664 19.5 33.906 1 68.19 492 SER B O 1
ATOM 9562 N N . ASN B 1 493 ? -13.742 19.953 34.375 1 70.81 493 ASN B N 1
ATOM 9563 C CA . ASN B 1 493 ? -13.703 19.219 35.656 1 70.81 493 ASN B CA 1
ATOM 9564 C C . ASN B 1 493 ? -13.789 17.703 35.406 1 70.81 493 ASN B C 1
ATOM 9566 O O . ASN B 1 493 ? -13.234 16.922 36.188 1 70.81 493 ASN B O 1
ATOM 9570 N N . LEU B 1 494 ? -14.273 17.344 34.344 1 77.31 494 LEU B N 1
ATOM 9571 C CA . LEU B 1 494 ? -14.539 15.945 34.062 1 77.31 494 LEU B CA 1
ATOM 9572 C C . LEU B 1 494 ? -13.281 15.242 33.562 1 77.31 494 LEU B C 1
ATOM 9574 O O . LEU B 1 494 ? -13.109 14.039 33.75 1 77.31 494 LEU B O 1
ATOM 9578 N N . ARG B 1 495 ? -12.383 15.953 33.031 1 77.38 495 ARG B N 1
ATOM 9579 C CA . ARG B 1 495 ? -11.172 15.398 32.438 1 77.38 495 ARG B CA 1
ATOM 9580 C C . ARG B 1 495 ? -10.266 14.789 33.5 1 77.38 495 ARG B C 1
ATOM 9582 O O . ARG B 1 495 ? -9.547 13.828 33.25 1 77.38 495 ARG B O 1
ATOM 9589 N N . ARG B 1 496 ? -10.328 15.273 34.719 1 76.94 496 ARG B N 1
ATOM 9590 C CA . ARG B 1 496 ? -9.406 14.875 35.781 1 76.94 496 ARG B CA 1
ATOM 9591 C C . ARG B 1 496 ? -10.031 13.781 36.656 1 76.94 496 ARG B C 1
ATOM 9593 O O . ARG B 1 496 ? -9.344 13.188 37.5 1 76.94 496 ARG B O 1
ATOM 9600 N N . LYS B 1 497 ? -11.219 13.477 36.312 1 83.19 497 LYS B N 1
ATOM 9601 C CA . LYS B 1 497 ? -11.891 12.484 37.156 1 83.19 497 LYS B CA 1
ATOM 9602 C C . LYS B 1 497 ? -11.344 11.086 36.906 1 83.19 497 LYS B C 1
ATOM 9604 O O . LYS B 1 497 ? -11.336 10.609 35.781 1 83.19 497 LYS B O 1
ATOM 9609 N N . TRP B 1 498 ? -10.883 10.469 37.906 1 84.38 498 TRP B N 1
ATOM 9610 C CA . TRP B 1 498 ? -10.266 9.148 37.812 1 84.38 498 TRP B CA 1
ATOM 9611 C C . TRP B 1 498 ? -11.289 8.094 37.375 1 84.38 498 TRP B C 1
ATOM 9613 O O . TRP B 1 498 ? -10.945 7.129 36.719 1 84.38 498 TRP B O 1
ATOM 9623 N N . SER B 1 499 ? -12.516 8.281 37.688 1 87.06 499 SER B N 1
ATOM 9624 C CA . SER B 1 499 ? -13.57 7.336 37.312 1 87.06 499 SER B CA 1
ATOM 9625 C C . SER B 1 499 ? -13.742 7.262 35.812 1 87.06 499 SER B C 1
ATOM 9627 O O . SER B 1 499 ? -13.961 6.184 35.25 1 87.06 499 SER B O 1
ATOM 9629 N N . LEU B 1 500 ? -13.602 8.352 35.188 1 88.06 500 LEU B N 1
ATOM 9630 C CA . LEU B 1 500 ? -13.758 8.375 33.75 1 88.06 500 LEU B CA 1
ATOM 9631 C C . LEU B 1 500 ? -12.547 7.75 33.062 1 88.06 500 LEU B C 1
ATOM 9633 O O . LEU B 1 500 ? -12.68 7.078 32.031 1 88.06 500 LEU B O 1
ATOM 9637 N N . GLN B 1 501 ? -11.406 7.996 33.625 1 87.94 501 GLN B N 1
ATOM 9638 C CA . GLN B 1 501 ? -10.203 7.379 33.094 1 87.94 501 GLN B CA 1
ATOM 9639 C C . GLN B 1 501 ? -10.258 5.859 33.219 1 87.94 501 GLN B C 1
ATOM 9641 O O . GLN B 1 501 ? -9.906 5.141 32.281 1 87.94 501 GLN B O 1
ATOM 9646 N N . LEU B 1 502 ? -10.703 5.441 34.344 1 89.06 502 LEU B N 1
ATOM 9647 C CA . LEU B 1 502 ? -10.875 4.008 34.531 1 89.06 502 LEU B CA 1
ATOM 9648 C C . LEU B 1 502 ? -11.953 3.455 33.625 1 89.06 502 LEU B C 1
ATOM 9650 O O . LEU B 1 502 ? -11.836 2.336 33.125 1 89.06 502 LEU B O 1
ATOM 9654 N N . GLY B 1 503 ? -12.984 4.25 33.469 1 89.5 503 GLY B N 1
ATOM 9655 C CA . GLY B 1 503 ? -14.031 3.85 32.531 1 89.5 503 GLY B CA 1
ATOM 9656 C C . GLY B 1 503 ? -13.531 3.633 31.125 1 89.5 503 GLY B C 1
ATOM 9657 O O . GLY B 1 503 ? -13.883 2.643 30.484 1 89.5 503 GLY B O 1
ATOM 9658 N N . LEU B 1 504 ? -12.734 4.566 30.703 1 90.56 504 LEU B N 1
ATOM 9659 C CA . LEU B 1 504 ? -12.172 4.441 29.375 1 90.56 504 LEU B CA 1
ATOM 9660 C C . LEU B 1 504 ? -11.305 3.188 29.266 1 90.56 504 LEU B C 1
ATOM 9662 O O . LEU B 1 504 ? -11.375 2.467 28.266 1 90.56 504 LEU B O 1
ATOM 9666 N N . CYS B 1 505 ? -10.539 2.873 30.266 1 90.5 505 CYS B N 1
ATOM 9667 C CA . CYS B 1 505 ? -9.68 1.698 30.266 1 90.5 505 CYS B CA 1
ATOM 9668 C C . CYS B 1 505 ? -10.5 0.416 30.297 1 90.5 505 CYS B C 1
ATOM 9670 O O . CYS B 1 505 ? -10.109 -0.59 29.703 1 90.5 505 CYS B O 1
ATOM 9672 N N . LEU B 1 506 ? -11.602 0.495 30.922 1 93.06 506 LEU B N 1
ATOM 9673 C CA . LEU B 1 506 ? -12.453 -0.687 31.047 1 93.06 506 LEU B CA 1
ATOM 9674 C C . LEU B 1 506 ? -13.242 -0.926 29.766 1 93.06 506 LEU B C 1
ATOM 9676 O O . LEU B 1 506 ? -13.719 -2.037 29.531 1 93.06 506 LEU B O 1
ATOM 9680 N N . LEU B 1 507 ? -13.375 0.095 28.984 1 94.38 507 LEU B N 1
ATOM 9681 C CA . LEU B 1 507 ? -14.109 -0.049 27.719 1 94.38 507 LEU B CA 1
ATOM 9682 C C . LEU B 1 507 ? -13.352 -0.948 26.75 1 94.38 507 LEU B C 1
ATOM 9684 O O . LEU B 1 507 ? -13.961 -1.649 25.953 1 94.38 507 LEU B O 1
ATOM 9688 N N . ILE B 1 508 ? -12.047 -0.973 26.844 1 92.69 508 ILE B N 1
ATOM 9689 C CA . ILE B 1 508 ? -11.234 -1.748 25.922 1 92.69 508 ILE B CA 1
ATOM 9690 C C . ILE B 1 508 ? -11.438 -3.24 26.172 1 92.69 508 ILE B C 1
ATOM 9692 O O . ILE B 1 508 ? -11.82 -3.986 25.266 1 92.69 508 ILE B O 1
ATOM 9696 N N . PRO B 1 509 ? -11.258 -3.68 27.453 1 94.06 509 PRO B N 1
ATOM 9697 C CA . PRO B 1 509 ? -11.531 -5.098 27.703 1 94.06 509 PRO B CA 1
ATOM 9698 C C . PRO B 1 509 ? -13 -5.461 27.484 1 94.06 509 PRO B C 1
ATOM 9700 O O . PRO B 1 509 ? -13.305 -6.582 27.078 1 94.06 509 PRO B O 1
ATOM 9703 N N . ALA B 1 510 ? -13.859 -4.512 27.734 1 94.75 510 ALA B N 1
ATOM 9704 C CA . ALA B 1 510 ? -15.273 -4.766 27.469 1 94.75 510 ALA B CA 1
ATOM 9705 C C . ALA B 1 510 ? -15.516 -4.984 25.969 1 94.75 510 ALA B C 1
ATOM 9707 O O . ALA B 1 510 ? -16.281 -5.871 25.594 1 94.75 510 ALA B O 1
ATOM 9708 N N . ALA B 1 511 ? -14.898 -4.18 25.188 1 92.94 511 ALA B N 1
ATOM 9709 C CA . ALA B 1 511 ? -15.008 -4.336 23.75 1 92.94 511 ALA B CA 1
ATOM 9710 C C . ALA B 1 511 ? -14.492 -5.699 23.297 1 92.94 511 ALA B C 1
ATOM 9712 O O . ALA B 1 511 ? -15.133 -6.379 22.484 1 92.94 511 ALA B O 1
ATOM 9713 N N . MET B 1 512 ? -13.391 -6.105 23.859 1 91.88 512 MET B N 1
ATOM 9714 C CA . MET B 1 512 ? -12.805 -7.398 23.516 1 91.88 512 MET B CA 1
ATOM 9715 C C . MET B 1 512 ? -13.703 -8.547 23.969 1 91.88 512 MET B C 1
ATOM 9717 O O . MET B 1 512 ? -13.867 -9.531 23.25 1 91.88 512 MET B O 1
ATOM 9721 N N . LEU B 1 513 ? -14.227 -8.32 25.109 1 92 513 LEU B N 1
ATOM 9722 C CA . LEU B 1 513 ? -15.109 -9.359 25.641 1 92 513 LEU B CA 1
ATOM 9723 C C . LEU B 1 513 ? -16.328 -9.539 24.75 1 92 513 LEU B C 1
ATOM 9725 O O . LEU B 1 513 ? -16.766 -10.664 24.5 1 92 513 LEU B O 1
ATOM 9729 N N . VAL B 1 514 ? -16.859 -8.477 24.281 1 91.56 514 VAL B N 1
ATOM 9730 C CA . VAL B 1 514 ? -18.031 -8.539 23.406 1 91.56 514 VAL B CA 1
ATOM 9731 C C . VAL B 1 514 ? -17.656 -9.203 22.094 1 91.56 514 VAL B C 1
ATOM 9733 O O . VAL B 1 514 ? -18.359 -10.094 21.609 1 91.56 514 VAL B O 1
ATOM 9736 N N . LEU B 1 515 ? -16.547 -8.836 21.578 1 88.62 515 LEU B N 1
ATOM 9737 C CA . LEU B 1 515 ? -16.125 -9.391 20.297 1 88.62 515 LEU B CA 1
ATOM 9738 C C . LEU B 1 515 ? -15.797 -10.875 20.422 1 88.62 515 LEU B C 1
ATOM 9740 O O . LEU B 1 515 ? -16.125 -11.664 19.547 1 88.62 515 LEU B O 1
ATOM 9744 N N . PHE B 1 516 ? -15.242 -11.234 21.578 1 89.75 516 PHE B N 1
ATOM 9745 C CA . PHE B 1 516 ? -14.828 -12.617 21.766 1 89.75 516 PHE B CA 1
ATOM 9746 C C . PHE B 1 516 ? -16.016 -13.492 22.141 1 89.75 516 PHE B C 1
ATOM 9748 O O . PHE B 1 516 ? -15.977 -14.711 21.984 1 89.75 516 PHE B O 1
ATOM 9755 N N . SER B 1 517 ? -16.984 -12.891 22.625 1 89.25 517 SER B N 1
ATOM 9756 C CA . SER B 1 517 ? -18.156 -13.672 23.031 1 89.25 517 SER B CA 1
ATOM 9757 C C . SER B 1 517 ? -18.797 -14.359 21.828 1 89.25 517 SER B C 1
ATOM 9759 O O . SER B 1 517 ? -19.406 -15.422 21.953 1 89.25 517 SER B O 1
ATOM 9761 N N . GLY B 1 518 ? -18.625 -13.789 20.672 1 86.94 518 GLY B N 1
ATOM 9762 C CA . GLY B 1 518 ? -19.188 -14.375 19.469 1 86.94 518 GLY B CA 1
ATOM 9763 C C . GLY B 1 518 ? -18.484 -15.648 19.031 1 86.94 518 GLY B C 1
ATOM 9764 O O . GLY B 1 518 ? -19.016 -16.422 18.234 1 86.94 518 GLY B O 1
ATOM 9765 N N . PHE B 1 519 ? -17.328 -15.906 19.672 1 87.75 519 PHE B N 1
ATOM 9766 C CA . PHE B 1 519 ? -16.531 -17.047 19.266 1 87.75 519 PHE B CA 1
ATOM 9767 C C . PHE B 1 519 ? -17.25 -18.359 19.562 1 87.75 519 PHE B C 1
ATOM 9769 O O . PHE B 1 519 ? -17.141 -19.328 18.812 1 87.75 519 PHE B O 1
ATOM 9776 N N . ILE B 1 520 ? -18.047 -18.312 20.609 1 86.69 520 ILE B N 1
ATOM 9777 C CA . ILE B 1 520 ? -18.75 -19.531 21 1 86.69 520 ILE B CA 1
ATOM 9778 C C . ILE B 1 520 ? -19.734 -19.938 19.906 1 86.69 520 ILE B C 1
ATOM 9780 O O . ILE B 1 520 ? -19.891 -21.125 19.609 1 86.69 520 ILE B O 1
ATOM 9784 N N . PHE B 1 521 ? -20.266 -18.969 19.234 1 86.69 521 PHE B N 1
ATOM 9785 C CA . PHE B 1 521 ? -21.281 -19.25 18.219 1 86.69 521 PHE B CA 1
ATOM 9786 C C . PHE B 1 521 ? -20.625 -19.531 16.875 1 86.69 521 PHE B C 1
ATOM 9788 O O . PHE B 1 521 ? -21.25 -20.094 15.977 1 86.69 521 PHE B O 1
ATOM 9795 N N . ILE B 1 522 ? -19.391 -19.156 16.734 1 84.19 522 ILE B N 1
ATOM 9796 C CA . ILE B 1 522 ? -18.641 -19.453 15.516 1 84.19 522 ILE B CA 1
ATOM 9797 C C . ILE B 1 522 ? -18.094 -20.875 15.578 1 84.19 522 ILE B C 1
ATOM 9799 O O . ILE B 1 522 ? -18.125 -21.609 14.586 1 84.19 522 ILE B O 1
ATOM 9803 N N . ARG B 1 523 ? -17.734 -21.25 16.797 1 84.5 523 ARG B N 1
ATOM 9804 C CA . ARG B 1 523 ? -17.078 -22.547 16.969 1 84.5 523 ARG B CA 1
ATOM 9805 C C . ARG B 1 523 ? -18.109 -23.656 17.078 1 84.5 523 ARG B C 1
ATOM 9807 O O . ARG B 1 523 ? -17.906 -24.75 16.547 1 84.5 523 ARG B O 1
ATOM 9814 N N . HIS B 1 524 ? -19.312 -23.281 17.688 1 84.38 524 HIS B N 1
ATOM 9815 C CA . HIS B 1 524 ? -20.281 -24.328 17.953 1 84.38 524 HIS B CA 1
ATOM 9816 C C . HIS B 1 524 ? -21.609 -24.062 17.266 1 84.38 524 HIS B C 1
ATOM 9818 O O . HIS B 1 524 ? -21.938 -22.906 17 1 84.38 524 HIS B O 1
ATOM 9824 N N . GLU B 1 525 ? -22.281 -25.141 16.875 1 83.38 525 GLU B N 1
ATOM 9825 C CA . GLU B 1 525 ? -23.625 -25.031 16.297 1 83.38 525 GLU B CA 1
ATOM 9826 C C . GLU B 1 525 ? -24.703 -25.297 17.359 1 83.38 525 GLU B C 1
ATOM 9828 O O . GLU B 1 525 ? -24.594 -26.25 18.141 1 83.38 525 GLU B O 1
ATOM 9833 N N . PHE B 1 526 ? -25.625 -24.344 17.438 1 85.56 526 PHE B N 1
ATOM 9834 C CA . PHE B 1 526 ? -26.719 -24.469 18.406 1 85.56 526 PHE B CA 1
ATOM 9835 C C . PHE B 1 526 ? -28.031 -24.766 17.688 1 85.56 526 PHE B C 1
ATOM 9837 O O . PHE B 1 526 ? -28.203 -24.406 16.516 1 85.56 526 PHE B O 1
ATOM 9844 N N . GLU B 1 527 ? -28.906 -25.359 18.344 1 88.12 527 GLU B N 1
ATOM 9845 C CA . GLU B 1 527 ? -30.203 -25.688 17.781 1 88.12 527 GLU B CA 1
ATOM 9846 C C . GLU B 1 527 ? -31.094 -24.453 17.688 1 88.12 527 GLU B C 1
ATOM 9848 O O . GLU B 1 527 ? -31.125 -23.641 18.609 1 88.12 527 GLU B O 1
ATOM 9853 N N . LYS B 1 528 ? -31.812 -24.172 16.641 1 86.38 528 LYS B N 1
ATOM 9854 C CA . LYS B 1 528 ? -32.719 -23.047 16.391 1 86.38 528 LYS B CA 1
ATOM 9855 C C . LYS B 1 528 ? -34.156 -23.484 16.391 1 86.38 528 LYS B C 1
ATOM 9857 O O . LYS B 1 528 ? -34.5 -24.562 15.891 1 86.38 528 LYS B O 1
ATOM 9862 N N . PRO B 1 529 ? -35.125 -22.875 16.969 1 88.56 529 PRO B N 1
ATOM 9863 C CA . PRO B 1 529 ? -34.938 -21.562 17.594 1 88.56 529 PRO B CA 1
ATOM 9864 C C . PRO B 1 529 ? -34.562 -21.656 19.062 1 88.56 529 PRO B C 1
ATOM 9866 O O . PRO B 1 529 ? -34.969 -22.594 19.75 1 88.56 529 PRO B O 1
ATOM 9869 N N . SER B 1 530 ? -33.75 -20.891 19.406 1 90.94 530 SER B N 1
ATOM 9870 C CA . SER B 1 530 ? -33.312 -20.828 20.797 1 90.94 530 SER B CA 1
ATOM 9871 C C . SER B 1 530 ? -33.469 -19.438 21.375 1 90.94 530 SER B C 1
ATOM 9873 O O . SER B 1 530 ? -33.125 -18.438 20.75 1 90.94 530 SER B O 1
ATOM 9875 N N . ILE B 1 531 ? -34.125 -19.359 22.531 1 92.88 531 ILE B N 1
ATOM 9876 C CA . ILE B 1 531 ? -34.312 -18.078 23.219 1 92.88 531 ILE B CA 1
ATOM 9877 C C . ILE B 1 531 ? -32.969 -17.469 23.578 1 92.88 531 ILE B C 1
ATOM 9879 O O . ILE B 1 531 ? -32.812 -16.25 23.547 1 92.88 531 ILE B O 1
ATOM 9883 N N . LEU B 1 532 ? -32.094 -18.344 23.812 1 90.62 532 LEU B N 1
ATOM 9884 C CA . LEU B 1 532 ? -30.75 -17.875 24.141 1 90.62 532 LEU B CA 1
ATOM 9885 C C . LEU B 1 532 ? -30.109 -17.172 22.953 1 90.62 532 LEU B C 1
ATOM 9887 O O . LEU B 1 532 ? -29.453 -16.141 23.125 1 90.62 532 LEU B O 1
ATOM 9891 N N . LEU B 1 533 ? -30.328 -17.703 21.797 1 93.44 533 LEU B N 1
ATOM 9892 C CA . LEU B 1 533 ? -29.797 -17.094 20.594 1 93.44 533 LEU B CA 1
ATOM 9893 C C . LEU B 1 533 ? -30.453 -15.742 20.328 1 93.44 533 LEU B C 1
ATOM 9895 O O . LEU B 1 533 ? -29.781 -14.781 19.953 1 93.44 533 LEU B O 1
ATOM 9899 N N . ALA B 1 534 ? -31.688 -15.742 20.562 1 94.56 534 ALA B N 1
ATOM 9900 C CA . ALA B 1 534 ? -32.438 -14.508 20.344 1 94.56 534 ALA B CA 1
ATOM 9901 C C . ALA B 1 534 ? -32 -13.422 21.312 1 94.56 534 ALA B C 1
ATOM 9903 O O . ALA B 1 534 ? -31.828 -12.258 20.938 1 94.56 534 ALA B O 1
ATOM 9904 N N . PHE B 1 535 ? -31.828 -13.812 22.562 1 93.81 535 PHE B N 1
ATOM 9905 C CA . PHE B 1 535 ? -31.391 -12.867 23.578 1 93.81 535 PHE B CA 1
ATOM 9906 C C . PHE B 1 535 ? -30 -12.344 23.266 1 93.81 535 PHE B C 1
ATOM 9908 O O . PHE B 1 535 ? -29.734 -11.141 23.391 1 93.81 535 PHE B O 1
ATOM 9915 N N . TYR B 1 536 ? -29.109 -13.227 22.875 1 93.31 536 TYR B N 1
ATOM 9916 C CA . TYR B 1 536 ? -27.75 -12.82 22.516 1 93.31 536 TYR B CA 1
ATOM 9917 C C . TYR B 1 536 ? -27.766 -11.859 21.328 1 93.31 536 TYR B C 1
ATOM 9919 O O . TYR B 1 536 ? -27.062 -10.844 21.344 1 93.31 536 TYR B O 1
ATOM 9927 N N . ALA B 1 537 ? -28.578 -12.164 20.359 1 92.06 537 ALA B N 1
ATOM 9928 C CA . ALA B 1 537 ? -28.641 -11.328 19.156 1 92.06 537 ALA B CA 1
ATOM 9929 C C . ALA B 1 537 ? -29.172 -9.938 19.5 1 92.06 537 ALA B C 1
ATOM 9931 O O . ALA B 1 537 ? -28.734 -8.938 18.922 1 92.06 537 ALA B O 1
ATOM 9932 N N . GLY B 1 538 ? -30.047 -9.82 20.422 1 91.94 538 GLY B N 1
ATOM 9933 C CA . GLY B 1 538 ? -30.625 -8.547 20.812 1 91.94 538 GLY B CA 1
ATOM 9934 C C . GLY B 1 538 ? -29.688 -7.695 21.641 1 91.94 538 GLY B C 1
ATOM 9935 O O . GLY B 1 538 ? -29.75 -6.465 21.594 1 91.94 538 GLY B O 1
ATOM 9936 N N . ILE B 1 539 ? -28.781 -8.344 22.297 1 93.56 539 ILE B N 1
ATOM 9937 C CA . ILE B 1 539 ? -27.969 -7.609 23.266 1 93.56 539 ILE B CA 1
ATOM 9938 C C . ILE B 1 539 ? -26.594 -7.34 22.688 1 93.56 539 ILE B C 1
ATOM 9940 O O . ILE B 1 539 ? -25.984 -6.301 22.969 1 93.56 539 ILE B O 1
ATOM 9944 N N . TYR B 1 540 ? -26.094 -8.25 21.891 1 92.56 540 TYR B N 1
ATOM 9945 C CA . TYR B 1 540 ? -24.719 -8.227 21.422 1 92.56 540 TYR B CA 1
ATOM 9946 C C . TYR B 1 540 ? -24.422 -6.91 20.703 1 92.56 540 TYR B C 1
ATOM 9948 O O . TYR B 1 540 ? -23.516 -6.176 21.109 1 92.56 540 TYR B O 1
ATOM 9956 N N . LYS B 1 541 ? -25.172 -6.594 19.703 1 92.12 541 LYS B N 1
ATOM 9957 C CA . LYS B 1 541 ? -24.953 -5.395 18.891 1 92.12 541 LYS B CA 1
ATOM 9958 C C . LYS B 1 541 ? -25.141 -4.129 19.734 1 92.12 541 LYS B C 1
ATOM 9960 O O . LYS B 1 541 ? -24.359 -3.18 19.609 1 92.12 541 LYS B O 1
ATOM 9965 N N . ASN B 1 542 ? -26.109 -4.145 20.609 1 94.12 542 ASN B N 1
ATOM 9966 C CA . ASN B 1 542 ? -26.422 -2.965 21.406 1 94.12 542 ASN B CA 1
ATOM 9967 C C . ASN B 1 542 ? -25.391 -2.75 22.516 1 94.12 542 ASN B C 1
ATOM 9969 O O . ASN B 1 542 ? -25.109 -1.611 22.891 1 94.12 542 ASN B O 1
ATOM 9973 N N . LEU B 1 543 ? -24.875 -3.838 22.969 1 94.56 543 LEU B N 1
ATOM 9974 C CA . LEU B 1 543 ? -23.766 -3.695 23.922 1 94.56 543 LEU B CA 1
ATOM 9975 C C . LEU B 1 543 ? -22.547 -3.057 23.25 1 94.56 543 LEU B C 1
ATOM 9977 O O . LEU B 1 543 ? -21.891 -2.191 23.828 1 94.56 543 LEU B O 1
ATOM 9981 N N . TRP B 1 544 ? -22.297 -3.5 22.062 1 94.75 544 TRP B N 1
ATOM 9982 C CA . TRP B 1 544 ? -21.219 -2.896 21.297 1 94.75 544 TRP B CA 1
ATOM 9983 C C . TRP B 1 544 ? -21.469 -1.41 21.062 1 94.75 544 TRP B C 1
ATOM 9985 O O . TRP B 1 544 ? -20.562 -0.588 21.203 1 94.75 544 TRP B O 1
ATOM 9995 N N . ILE B 1 545 ? -22.672 -1.087 20.766 1 96.44 545 ILE B N 1
ATOM 9996 C CA . ILE B 1 545 ? -23.047 0.295 20.5 1 96.44 545 ILE B CA 1
ATOM 9997 C C . ILE B 1 545 ? -22.859 1.136 21.766 1 96.44 545 ILE B C 1
ATOM 9999 O O . ILE B 1 545 ? -22.391 2.273 21.688 1 96.44 545 ILE B O 1
ATOM 10003 N N . MET B 1 546 ? -23.203 0.574 22.891 1 95.75 546 MET B N 1
ATOM 10004 C CA . MET B 1 546 ? -23 1.273 24.156 1 95.75 546 MET B CA 1
ATOM 10005 C C . MET B 1 546 ? -21.531 1.536 24.422 1 95.75 546 MET B C 1
ATOM 10007 O O . MET B 1 546 ? -21.156 2.596 24.922 1 95.75 546 MET B O 1
ATOM 10011 N N . ILE B 1 547 ? -20.75 0.601 24.047 1 96 547 ILE B N 1
ATOM 10012 C CA . ILE B 1 547 ? -19.312 0.774 24.188 1 96 547 ILE B CA 1
ATOM 10013 C C . ILE B 1 547 ? -18.844 1.892 23.25 1 96 547 ILE B C 1
ATOM 10015 O O . ILE B 1 547 ? -18.047 2.748 23.656 1 96 547 ILE B O 1
ATOM 10019 N N . CYS B 1 548 ? -19.359 1.894 22.047 1 95.38 548 CYS B N 1
ATOM 10020 C CA . CYS B 1 548 ? -19.047 2.969 21.109 1 95.38 548 CYS B CA 1
ATOM 10021 C C . CYS B 1 548 ? -19.469 4.32 21.672 1 95.38 548 CYS B C 1
ATOM 10023 O O . CYS B 1 548 ? -18.719 5.297 21.578 1 95.38 548 CYS B O 1
ATOM 10025 N N . GLY B 1 549 ? -20.641 4.336 22.25 1 95.94 549 GLY B N 1
ATOM 10026 C CA . GLY B 1 549 ? -21.109 5.555 22.906 1 95.94 549 GLY B CA 1
ATOM 10027 C C . GLY B 1 549 ? -20.219 5.992 24.047 1 95.94 549 GLY B C 1
ATOM 10028 O O . GLY B 1 549 ? -19.984 7.188 24.25 1 95.94 549 GLY B O 1
ATOM 10029 N N . GLY B 1 550 ? -19.719 4.961 24.766 1 94.75 550 GLY B N 1
ATOM 10030 C CA . GLY B 1 550 ? -18.797 5.258 25.844 1 94.75 550 GLY B CA 1
ATOM 10031 C C . GLY B 1 550 ? -17.516 5.906 25.344 1 94.75 550 GLY B C 1
ATOM 10032 O O . GLY B 1 550 ? -17.031 6.875 25.953 1 94.75 550 GLY B O 1
ATOM 10033 N N . PHE B 1 551 ? -17 5.426 24.266 1 94.62 551 PHE B N 1
ATOM 10034 C CA . PHE B 1 551 ? -15.797 6.016 23.688 1 94.62 551 PHE B CA 1
ATOM 10035 C C . PHE B 1 551 ? -16.062 7.445 23.219 1 94.62 551 PHE B C 1
ATOM 10037 O O . PHE B 1 551 ? -15.258 8.344 23.453 1 94.62 551 PHE B O 1
ATOM 10044 N N . VAL B 1 552 ? -17.203 7.645 22.594 1 94.88 552 VAL B N 1
ATOM 10045 C CA . VAL B 1 552 ? -17.562 8.969 22.094 1 94.88 552 VAL B CA 1
ATOM 10046 C C . VAL B 1 552 ? -17.688 9.945 23.266 1 94.88 552 VAL B C 1
ATOM 10048 O O . VAL B 1 552 ? -17.156 11.055 23.219 1 94.88 552 VAL B O 1
ATOM 10051 N N . CYS B 1 553 ? -18.312 9.523 24.344 1 92.75 553 CYS B N 1
ATOM 10052 C CA . CYS B 1 553 ? -18.5 10.375 25.516 1 92.75 553 CYS B CA 1
ATOM 10053 C C . CYS B 1 553 ? -17.172 10.711 26.172 1 92.75 553 CYS B C 1
ATOM 10055 O O . CYS B 1 553 ? -16.922 11.867 26.516 1 92.75 553 CYS B O 1
ATOM 10057 N N . CYS B 1 554 ? -16.344 9.711 26.281 1 91.88 554 CYS B N 1
ATOM 10058 C CA . CYS B 1 554 ? -15.039 9.953 26.891 1 91.88 554 CYS B CA 1
ATOM 10059 C C . CYS B 1 554 ? -14.227 10.93 26.047 1 91.88 554 CYS B C 1
ATOM 10061 O O . CYS B 1 554 ? -13.539 11.797 26.609 1 91.88 554 CYS B O 1
ATOM 10063 N N . MET B 1 555 ? -14.32 10.859 24.766 1 91.81 555 MET B N 1
ATOM 10064 C CA . MET B 1 555 ? -13.594 11.773 23.891 1 91.81 555 MET B CA 1
ATOM 10065 C C . MET B 1 555 ? -14.172 13.18 23.953 1 91.81 555 MET B C 1
ATOM 10067 O O . MET B 1 555 ? -13.438 14.164 23.875 1 91.81 555 MET B O 1
ATOM 10071 N N . CYS B 1 556 ? -15.492 13.227 24.094 1 91.06 556 CYS B N 1
ATOM 10072 C CA . CYS B 1 556 ? -16.141 14.531 24.219 1 91.06 556 CYS B CA 1
ATOM 10073 C C . CYS B 1 556 ? -15.648 15.258 25.469 1 91.06 556 CYS B C 1
ATOM 10075 O O . CYS B 1 556 ? -15.516 16.484 25.453 1 91.06 556 CYS B O 1
ATOM 10077 N N . PHE B 1 557 ? -15.305 14.477 26.453 1 89.19 557 PHE B N 1
ATOM 10078 C CA . PHE B 1 557 ? -14.859 15.062 27.719 1 89.19 557 PHE B CA 1
ATOM 10079 C C . PHE B 1 557 ? -13.344 15.148 27.766 1 89.19 557 PHE B C 1
ATOM 10081 O O . PHE B 1 557 ? -12.766 15.438 28.812 1 89.19 557 PHE B O 1
ATOM 10088 N N . LYS B 1 558 ? -12.633 14.812 26.609 1 87.69 558 LYS B N 1
ATOM 10089 C CA . LYS B 1 558 ? -11.195 14.945 26.406 1 87.69 558 LYS B CA 1
ATOM 10090 C C . LYS B 1 558 ? -10.422 14.055 27.375 1 87.69 558 LYS B C 1
ATOM 10092 O O . LYS B 1 558 ? -9.391 14.461 27.922 1 87.69 558 LYS B O 1
ATOM 10097 N N . VAL B 1 559 ? -11.016 12.898 27.625 1 87.12 559 VAL B N 1
ATOM 10098 C CA . VAL B 1 559 ? -10.391 11.906 28.484 1 87.12 559 VAL B CA 1
ATOM 10099 C C . VAL B 1 559 ? -9.523 10.961 27.656 1 87.12 559 VAL B C 1
ATOM 10101 O O . VAL B 1 559 ? -9.852 10.664 26.516 1 87.12 559 VAL B O 1
ATOM 10104 N N . GLY B 1 560 ? -8.312 10.352 28.141 1 83.94 560 GLY B N 1
ATOM 10105 C CA . GLY B 1 560 ? -7.559 9.297 27.484 1 83.94 560 GLY B CA 1
ATOM 10106 C C . GLY B 1 560 ? -6.145 9.703 27.125 1 83.94 560 GLY B C 1
ATOM 10107 O O . GLY B 1 560 ? -5.391 8.914 26.547 1 83.94 560 GLY B O 1
ATOM 10108 N N . TRP B 1 561 ? -5.672 10.727 27.422 1 83.31 561 TRP B N 1
ATOM 10109 C CA . TRP B 1 561 ? -4.324 11.258 27.25 1 83.31 561 TRP B CA 1
ATOM 10110 C C . TRP B 1 561 ? -3.83 11.016 25.828 1 83.31 561 TRP B C 1
ATOM 10112 O O . TRP B 1 561 ? -4.215 11.734 24.891 1 83.31 561 TRP B O 1
ATOM 10122 N N . ILE B 1 562 ? -3.191 9.727 25.531 1 84 562 ILE B N 1
ATOM 10123 C CA . ILE B 1 562 ? -2.586 9.445 24.234 1 84 562 ILE B CA 1
ATOM 10124 C C . ILE B 1 562 ? -3.676 9.141 23.219 1 84 562 ILE B C 1
ATOM 10126 O O . ILE B 1 562 ? -3.576 9.539 22.047 1 84 562 ILE B O 1
ATOM 10130 N N . ALA B 1 563 ? -4.68 8.492 23.703 1 88 563 ALA B N 1
ATOM 10131 C CA . ALA B 1 563 ? -5.762 8.133 22.781 1 88 563 ALA B CA 1
ATOM 10132 C C . ALA B 1 563 ? -6.48 9.383 22.281 1 88 563 ALA B C 1
ATOM 10134 O O . ALA B 1 563 ? -6.758 9.508 21.078 1 88 563 ALA B O 1
ATOM 10135 N N . TYR B 1 564 ? -6.762 10.281 23.172 1 89.5 564 TYR B N 1
ATOM 10136 C CA . TYR B 1 564 ? -7.449 11.508 22.781 1 89.5 564 TYR B CA 1
ATOM 10137 C C . TYR B 1 564 ? -6.57 12.367 21.875 1 89.5 564 TYR B C 1
ATOM 10139 O O . TYR B 1 564 ? -7.031 12.898 20.875 1 89.5 564 TYR B O 1
ATOM 10147 N N . GLU B 1 565 ? -5.309 12.484 22.281 1 86.56 565 GLU B N 1
ATOM 10148 C CA . GLU B 1 565 ? -4.387 13.297 21.484 1 86.56 565 GLU B CA 1
ATOM 10149 C C . GLU B 1 565 ? -4.188 12.711 20.094 1 86.56 565 GLU B C 1
ATOM 10151 O O . GLU B 1 565 ? -4.059 13.445 19.125 1 86.56 565 GLU B O 1
ATOM 10156 N N . PHE B 1 566 ? -4.16 11.469 20.047 1 90.44 566 PHE B N 1
ATOM 10157 C CA . PHE B 1 566 ? -4.012 10.797 18.75 1 90.44 566 PHE B CA 1
ATOM 10158 C C . PHE B 1 566 ? -5.227 11.047 17.875 1 90.44 566 PHE B C 1
ATOM 10160 O O . PHE B 1 566 ? -5.086 11.367 16.688 1 90.44 566 PHE B O 1
ATOM 10167 N N . CYS B 1 567 ? -6.359 10.922 18.406 1 93.25 567 CYS B N 1
ATOM 10168 C CA . CYS B 1 567 ? -7.59 11.07 17.625 1 93.25 567 CYS B CA 1
ATOM 10169 C C . CYS B 1 567 ? -7.809 12.523 17.234 1 93.25 567 CYS B C 1
ATOM 10171 O O . CYS B 1 567 ? -8.602 12.812 16.344 1 93.25 567 CYS B O 1
ATOM 10173 N N . SER B 1 568 ? -7.105 13.445 17.875 1 90.88 568 SER B N 1
ATOM 10174 C CA . SER B 1 568 ? -7.305 14.867 17.594 1 90.88 568 SER B CA 1
ATOM 10175 C C . SER B 1 568 ? -6.223 15.406 16.672 1 90.88 568 SER B C 1
ATOM 10177 O O . SER B 1 568 ? -6.129 16.625 16.469 1 90.88 568 SER B O 1
ATOM 10179 N N . LEU B 1 569 ? -5.43 14.531 16.094 1 89 569 LEU B N 1
ATOM 10180 C CA . LEU B 1 569 ? -4.363 14.961 15.195 1 89 569 LEU B CA 1
ATOM 10181 C C . LEU B 1 569 ? -4.938 15.578 13.93 1 89 569 LEU B C 1
ATOM 10183 O O . LEU B 1 569 ? -5.914 15.07 13.367 1 89 569 LEU B O 1
ATOM 10187 N N . PRO B 1 570 ? -4.324 16.656 13.508 1 88.12 570 PRO B N 1
ATOM 10188 C CA . PRO B 1 570 ? -4.852 17.359 12.328 1 88.12 570 PRO B CA 1
ATOM 10189 C C . PRO B 1 570 ? -4.684 16.547 11.039 1 88.12 570 PRO B C 1
ATOM 10191 O O . PRO B 1 570 ? -5.375 16.812 10.055 1 88.12 570 PRO B O 1
ATOM 10194 N N . MET B 1 571 ? -3.818 15.57 11.055 1 87.81 571 MET B N 1
ATOM 10195 C CA . MET B 1 571 ? -3.568 14.789 9.852 1 87.81 571 MET B CA 1
ATOM 10196 C C . MET B 1 571 ? -4.812 14.008 9.438 1 87.81 571 MET B C 1
ATOM 10198 O O . MET B 1 571 ? -4.977 13.672 8.266 1 87.81 571 MET B O 1
ATOM 10202 N N . PHE B 1 572 ? -5.754 13.805 10.328 1 93.88 572 PHE B N 1
ATOM 10203 C CA . PHE B 1 572 ? -6.938 13 10.047 1 93.88 572 PHE B CA 1
ATOM 10204 C C . PHE B 1 572 ? -8.008 13.828 9.352 1 93.88 572 PHE B C 1
ATOM 10206 O O . PHE B 1 572 ? -8.938 13.281 8.758 1 93.88 572 PHE B O 1
ATOM 10213 N N . ARG B 1 573 ? -7.906 15.117 9.336 1 93.19 573 ARG B N 1
ATOM 10214 C CA . ARG B 1 573 ? -8.969 15.992 8.844 1 93.19 573 ARG B CA 1
ATOM 10215 C C . ARG B 1 573 ? -9.18 15.805 7.348 1 93.19 573 ARG B C 1
ATOM 10217 O O . ARG B 1 573 ? -10.289 15.477 6.91 1 93.19 573 ARG B O 1
ATOM 10224 N N . PRO B 1 574 ? -8.086 15.938 6.562 1 93.69 574 PRO B N 1
ATOM 10225 C CA . PRO B 1 574 ? -8.328 15.734 5.133 1 93.69 574 PRO B CA 1
ATOM 10226 C C . PRO B 1 574 ? -8.773 14.312 4.805 1 93.69 574 PRO B C 1
ATOM 10228 O O . PRO B 1 574 ? -9.594 14.109 3.9 1 93.69 574 PRO B O 1
ATOM 10231 N N . LEU B 1 575 ? -8.328 13.352 5.512 1 96.19 575 LEU B N 1
ATOM 10232 C CA . LEU B 1 575 ? -8.703 11.961 5.273 1 96.19 575 LEU B CA 1
ATOM 10233 C C . LEU B 1 575 ? -10.156 11.719 5.668 1 96.19 575 LEU B C 1
ATOM 10235 O O . LEU B 1 575 ? -10.859 10.945 5.016 1 96.19 575 LEU B O 1
ATOM 10239 N N . ALA B 1 576 ? -10.531 12.383 6.719 1 96.25 576 ALA B N 1
ATOM 10240 C CA . ALA B 1 576 ? -11.914 12.25 7.176 1 96.25 576 ALA B CA 1
ATOM 10241 C C . ALA B 1 576 ? -12.883 12.891 6.191 1 96.25 576 ALA B C 1
ATOM 10243 O O . ALA B 1 576 ? -13.977 12.375 5.953 1 96.25 576 ALA B O 1
ATOM 10244 N N . ARG B 1 577 ? -12.445 13.945 5.594 1 95.75 577 ARG B N 1
ATOM 10245 C CA . ARG B 1 577 ? -13.305 14.688 4.68 1 95.75 577 ARG B CA 1
ATOM 10246 C C . ARG B 1 577 ? -13.484 13.938 3.363 1 95.75 577 ARG B C 1
ATOM 10248 O O . ARG B 1 577 ? -14.445 14.188 2.629 1 95.75 577 ARG B O 1
ATOM 10255 N N . ILE B 1 578 ? -12.586 13.031 3.129 1 97.06 578 ILE B N 1
ATOM 10256 C CA . ILE B 1 578 ? -12.766 12.258 1.908 1 97.06 578 ILE B CA 1
ATOM 10257 C C . ILE B 1 578 ? -13.227 10.844 2.26 1 97.06 578 ILE B C 1
ATOM 10259 O O . ILE B 1 578 ? -13.203 9.945 1.413 1 97.06 578 ILE B O 1
ATOM 10263 N N . SER B 1 579 ? -13.641 10.648 3.455 1 96.31 579 SER B N 1
ATOM 10264 C CA . SER B 1 579 ? -14.016 9.32 3.922 1 96.31 579 SER B CA 1
ATOM 10265 C C . SER B 1 579 ? -15.266 8.812 3.199 1 96.31 579 SER B C 1
ATOM 10267 O O . SER B 1 579 ? -15.398 7.617 2.941 1 96.31 579 SER B O 1
ATOM 10269 N N . PHE B 1 580 ? -16.188 9.758 2.842 1 95.5 580 PHE B N 1
ATOM 10270 C CA . PHE B 1 580 ? -17.375 9.367 2.084 1 95.5 580 PHE B CA 1
ATOM 10271 C C . PHE B 1 580 ? -16.984 8.773 0.735 1 95.5 580 PHE B C 1
ATOM 10273 O O . PHE B 1 580 ? -17.469 7.707 0.354 1 95.5 580 PHE B O 1
ATOM 10280 N N . GLN B 1 581 ? -16.109 9.414 0.072 1 97.81 581 GLN B N 1
ATOM 10281 C CA . GLN B 1 581 ? -15.625 8.914 -1.21 1 97.81 581 GLN B CA 1
ATOM 10282 C C . GLN B 1 581 ? -14.844 7.617 -1.035 1 97.81 581 GLN B C 1
ATOM 10284 O O . GLN B 1 581 ? -14.938 6.711 -1.865 1 97.81 581 GLN B O 1
ATOM 10289 N N . SER B 1 582 ? -14.07 7.543 0.003 1 97.81 582 SER B N 1
ATOM 10290 C CA . SER B 1 582 ? -13.328 6.312 0.268 1 97.81 582 SER B CA 1
ATOM 10291 C C . SER B 1 582 ? -14.273 5.133 0.467 1 97.81 582 SER B C 1
ATOM 10293 O O . SER B 1 582 ? -14.016 4.035 -0.034 1 97.81 582 SER B O 1
ATOM 10295 N N . PHE B 1 583 ? -15.344 5.395 1.142 1 96.31 583 PHE B N 1
ATOM 10296 C CA . PHE B 1 583 ? -16.328 4.352 1.402 1 96.31 583 PHE B CA 1
ATOM 10297 C C . PHE B 1 583 ? -16.984 3.889 0.106 1 96.31 583 PHE B C 1
ATOM 10299 O O . PHE B 1 583 ? -17.125 2.686 -0.124 1 96.31 583 PHE B O 1
ATOM 10306 N N . ILE B 1 584 ? -17.234 4.781 -0.716 1 96.81 584 ILE B N 1
ATOM 10307 C CA . ILE B 1 584 ? -17.984 4.465 -1.928 1 96.81 584 ILE B CA 1
ATOM 10308 C C . ILE B 1 584 ? -17.078 3.732 -2.916 1 96.81 584 ILE B C 1
ATOM 10310 O O . ILE B 1 584 ? -17.5 2.787 -3.58 1 96.81 584 ILE B O 1
ATOM 10314 N N . TRP B 1 585 ? -15.828 4.008 -2.945 1 98.06 585 TRP B N 1
ATOM 10315 C CA . TRP B 1 585 ? -14.961 3.539 -4.023 1 98.06 585 TRP B CA 1
ATOM 10316 C C . TRP B 1 585 ? -14.141 2.334 -3.58 1 98.06 585 TRP B C 1
ATOM 10318 O O . TRP B 1 585 ? -13.5 1.675 -4.402 1 98.06 585 TRP B O 1
ATOM 10328 N N . HIS B 1 586 ? -14.133 1.913 -2.354 1 98.25 586 HIS B N 1
ATOM 10329 C CA . HIS B 1 586 ? -13.164 0.93 -1.872 1 98.25 586 HIS B CA 1
ATOM 10330 C C . HIS B 1 586 ? -13.422 -0.441 -2.486 1 98.25 586 HIS B C 1
ATOM 10332 O O . HIS B 1 586 ? -12.484 -1.171 -2.803 1 98.25 586 HIS B O 1
ATOM 10338 N N . VAL B 1 587 ? -14.672 -0.782 -2.75 1 97 587 VAL B N 1
ATOM 10339 C CA . VAL B 1 587 ? -14.953 -2.1 -3.311 1 97 587 VAL B CA 1
ATOM 10340 C C . VAL B 1 587 ? -14.57 -2.125 -4.789 1 97 587 VAL B C 1
ATOM 10342 O O . VAL B 1 587 ? -14.102 -3.146 -5.301 1 97 587 VAL B O 1
ATOM 10345 N N . PHE B 1 588 ? -14.773 -0.986 -5.488 1 97.12 588 PHE B N 1
ATOM 10346 C CA . PHE B 1 588 ? -14.312 -0.848 -6.867 1 97.12 588 PHE B CA 1
ATOM 10347 C C . PHE B 1 588 ? -12.82 -1.151 -6.969 1 97.12 588 PHE B C 1
ATOM 10349 O O . PHE B 1 588 ? -12.398 -1.928 -7.828 1 97.12 588 PHE B O 1
ATOM 10356 N N . ILE B 1 589 ? -12.07 -0.598 -6.051 1 97.56 589 ILE B N 1
ATOM 10357 C CA . ILE B 1 589 ? -10.617 -0.762 -6.047 1 97.56 589 ILE B CA 1
ATOM 10358 C C . ILE B 1 589 ? -10.266 -2.191 -5.645 1 97.56 589 ILE B C 1
ATOM 10360 O O . ILE B 1 589 ? -9.32 -2.775 -6.18 1 97.56 589 ILE B O 1
ATOM 10364 N N . LEU B 1 590 ? -11.016 -2.672 -4.738 1 96.62 590 LEU B N 1
ATOM 10365 C CA . LEU B 1 590 ? -10.773 -4.031 -4.27 1 96.62 590 LEU B CA 1
ATOM 10366 C C . LEU B 1 590 ? -10.938 -5.035 -5.406 1 96.62 590 LEU B C 1
ATOM 10368 O O . LEU B 1 590 ? -10.148 -5.977 -5.531 1 96.62 590 LEU B O 1
ATOM 10372 N N . ARG B 1 591 ? -11.906 -4.863 -6.262 1 95.62 591 ARG B N 1
ATOM 10373 C CA . ARG B 1 591 ? -12.109 -5.738 -7.41 1 95.62 591 ARG B CA 1
ATOM 10374 C C . ARG B 1 591 ? -10.961 -5.617 -8.406 1 95.62 591 ARG B C 1
ATOM 10376 O O . ARG B 1 591 ? -10.562 -6.609 -9.023 1 95.62 591 ARG B O 1
ATOM 10383 N N . LEU B 1 592 ? -10.422 -4.43 -8.5 1 95.5 592 LEU B N 1
ATOM 10384 C CA . LEU B 1 592 ? -9.289 -4.211 -9.383 1 95.5 592 LEU B CA 1
ATOM 10385 C C . LEU B 1 592 ? -8.055 -4.945 -8.875 1 95.5 592 LEU B C 1
ATOM 10387 O O . LEU B 1 592 ? -7.336 -5.578 -9.648 1 95.5 592 LEU B O 1
ATOM 10391 N N . VAL B 1 593 ? -7.844 -4.906 -7.594 1 95.5 593 VAL B N 1
ATOM 10392 C CA . VAL B 1 593 ? -6.645 -5.48 -6.992 1 95.5 593 VAL B CA 1
ATOM 10393 C C . VAL B 1 593 ? -6.762 -7 -6.953 1 95.5 593 VAL B C 1
ATOM 10395 O O . VAL B 1 593 ? -5.785 -7.715 -7.188 1 95.5 593 VAL B O 1
ATOM 10398 N N . ALA B 1 594 ? -7.953 -7.516 -6.746 1 93.44 594 ALA B N 1
ATOM 10399 C CA . ALA B 1 594 ? -8.156 -8.953 -6.559 1 93.44 594 ALA B CA 1
ATOM 10400 C C . ALA B 1 594 ? -8.367 -9.656 -7.898 1 93.44 594 ALA B C 1
ATOM 10402 O O . ALA B 1 594 ? -8.25 -10.875 -7.988 1 93.44 594 ALA B O 1
ATOM 10403 N N . GLY B 1 595 ? -8.578 -8.945 -8.977 1 90.81 595 GLY B N 1
ATOM 10404 C CA . GLY B 1 595 ? -9 -9.57 -10.219 1 90.81 595 GLY B CA 1
ATOM 10405 C C . GLY B 1 595 ? -7.844 -9.875 -11.156 1 90.81 595 GLY B C 1
ATOM 10406 O O . GLY B 1 595 ? -8.023 -10.547 -12.18 1 90.81 595 GLY B O 1
ATOM 10407 N N . TYR B 1 596 ? -6.574 -9.617 -10.805 1 86.31 596 TYR B N 1
ATOM 10408 C CA . TYR B 1 596 ? -5.5 -9.68 -11.797 1 86.31 596 TYR B CA 1
ATOM 10409 C C . TYR B 1 596 ? -4.742 -11 -11.703 1 86.31 596 TYR B C 1
ATOM 10411 O O . TYR B 1 596 ? -3.889 -11.289 -12.539 1 86.31 596 TYR B O 1
ATOM 10419 N N . PHE B 1 597 ? -5.117 -11.953 -10.891 1 89.94 597 PHE B N 1
ATOM 10420 C CA . PHE B 1 597 ? -4.352 -13.172 -10.68 1 89.94 597 PHE B CA 1
ATOM 10421 C C . PHE B 1 597 ? -4.645 -14.188 -11.781 1 89.94 597 PHE B C 1
ATOM 10423 O O . PHE B 1 597 ? -5.785 -14.312 -12.227 1 89.94 597 PHE B O 1
ATOM 10430 N N . ARG B 1 598 ? -3.576 -14.867 -12.25 1 93.69 598 ARG B N 1
ATOM 10431 C CA . ARG B 1 598 ? -3.727 -15.898 -13.266 1 93.69 598 ARG B CA 1
ATOM 10432 C C . ARG B 1 598 ? -3.77 -17.281 -12.641 1 93.69 598 ARG B C 1
ATOM 10434 O O . ARG B 1 598 ? -4.383 -18.203 -13.188 1 93.69 598 ARG B O 1
ATOM 10441 N N . ASP B 1 599 ? -3.094 -17.422 -11.5 1 92.75 599 ASP B N 1
ATOM 10442 C CA . ASP B 1 599 ? -3.014 -18.703 -10.797 1 92.75 599 ASP B CA 1
ATOM 10443 C C . ASP B 1 599 ? -3.492 -18.562 -9.352 1 92.75 599 ASP B C 1
ATOM 10445 O O . ASP B 1 599 ? -3.629 -17.453 -8.844 1 92.75 599 ASP B O 1
ATOM 10449 N N . PRO B 1 600 ? -3.863 -19.719 -8.781 1 93.81 600 PRO B N 1
ATOM 10450 C CA . PRO B 1 600 ? -4.258 -19.656 -7.375 1 93.81 600 PRO B CA 1
ATOM 10451 C C . PRO B 1 600 ? -3.189 -19 -6.496 1 93.81 600 PRO B C 1
ATOM 10453 O O . PRO B 1 600 ? -1.994 -19.219 -6.703 1 93.81 600 PRO B O 1
ATOM 10456 N N . VAL B 1 601 ? -3.643 -18.266 -5.621 1 91.94 601 VAL B N 1
ATOM 10457 C CA . VAL B 1 601 ? -2.732 -17.453 -4.816 1 91.94 601 VAL B CA 1
ATOM 10458 C C . VAL B 1 601 ? -2.568 -18.078 -3.434 1 91.94 601 VAL B C 1
ATOM 10460 O O . VAL B 1 601 ? -3.537 -18.562 -2.846 1 91.94 601 VAL B O 1
ATOM 10463 N N . TYR B 1 602 ? -1.289 -18.062 -2.947 1 93.44 602 TYR B N 1
ATOM 10464 C CA . TYR B 1 602 ? -1.01 -18.469 -1.574 1 93.44 602 TYR B CA 1
ATOM 10465 C C . TYR B 1 602 ? -1.301 -17.328 -0.598 1 93.44 602 TYR B C 1
ATOM 10467 O O . TYR B 1 602 ? -0.782 -16.234 -0.75 1 93.44 602 TYR B O 1
ATOM 10475 N N . VAL B 1 603 ? -2.123 -17.609 0.428 1 93.06 603 VAL B N 1
ATOM 10476 C CA . VAL B 1 603 ? -2.58 -16.562 1.33 1 93.06 603 VAL B CA 1
ATOM 10477 C C . VAL B 1 603 ? -2.031 -16.797 2.732 1 93.06 603 VAL B C 1
ATOM 10479 O O . VAL B 1 603 ? -2.031 -17.938 3.215 1 93.06 603 VAL B O 1
ATOM 10482 N N . ASN B 1 604 ? -1.444 -15.812 3.324 1 92.62 604 ASN B N 1
ATOM 10483 C CA . ASN B 1 604 ? -1.085 -15.766 4.738 1 92.62 604 ASN B CA 1
ATOM 10484 C C . ASN B 1 604 ? -1.43 -14.422 5.363 1 92.62 604 ASN B C 1
ATOM 10486 O O . ASN B 1 604 ? -1.97 -13.539 4.691 1 92.62 604 ASN B O 1
ATOM 10490 N N . SER B 1 605 ? -1.243 -14.219 6.621 1 92.31 605 SER B N 1
ATOM 10491 C CA . SER B 1 605 ? -1.646 -13.008 7.32 1 92.31 605 SER B CA 1
ATOM 10492 C C . SER B 1 605 ? -0.91 -11.781 6.781 1 92.31 605 SER B C 1
ATOM 10494 O O . SER B 1 605 ? -1.502 -10.711 6.629 1 92.31 605 SER B O 1
ATOM 10496 N N . PHE B 1 606 ? 0.347 -11.859 6.457 1 93.25 606 PHE B N 1
ATOM 10497 C CA . PHE B 1 606 ? 1.134 -10.742 5.945 1 93.25 606 PHE B CA 1
ATOM 10498 C C . PHE B 1 606 ? 0.647 -10.328 4.562 1 93.25 606 PHE B C 1
ATOM 10500 O O . PHE B 1 606 ? 0.515 -9.133 4.281 1 93.25 606 PHE B O 1
ATOM 10507 N N . PHE B 1 607 ? 0.385 -11.352 3.752 1 93.56 607 PHE B N 1
ATOM 10508 C CA . PHE B 1 607 ? -0.111 -11.094 2.406 1 93.56 607 PHE B CA 1
ATOM 10509 C C . PHE B 1 607 ? -1.438 -10.344 2.451 1 93.56 607 PHE B C 1
ATOM 10511 O O . PHE B 1 607 ? -1.621 -9.352 1.745 1 93.56 607 PHE B O 1
ATOM 10518 N N . LEU B 1 608 ? -2.348 -10.789 3.268 1 94.38 608 LEU B N 1
ATOM 10519 C CA . LEU B 1 608 ? -3.662 -10.164 3.375 1 94.38 608 LEU B CA 1
ATOM 10520 C C . LEU B 1 608 ? -3.547 -8.75 3.941 1 94.38 608 LEU B C 1
ATOM 10522 O O . LEU B 1 608 ? -4.195 -7.828 3.447 1 94.38 608 LEU B O 1
ATOM 10526 N N . PHE B 1 609 ? -2.723 -8.602 4.945 1 95.06 609 PHE B N 1
ATOM 10527 C CA . PHE B 1 609 ? -2.533 -7.273 5.523 1 95.06 609 PHE B CA 1
ATOM 10528 C C . PHE B 1 609 ? -1.919 -6.32 4.504 1 95.06 609 PHE B C 1
ATOM 10530 O O . PHE B 1 609 ? -2.287 -5.145 4.445 1 95.06 609 PHE B O 1
ATOM 10537 N N . GLY B 1 610 ? -0.942 -6.816 3.742 1 96.12 610 GLY B N 1
ATOM 10538 C CA . GLY B 1 610 ? -0.372 -6.012 2.672 1 96.12 610 GLY B CA 1
ATOM 10539 C C . GLY B 1 610 ? -1.403 -5.543 1.664 1 96.12 610 GLY B C 1
ATOM 10540 O O . GLY B 1 610 ? -1.374 -4.387 1.23 1 96.12 610 GLY B O 1
ATOM 10541 N N . ASN B 1 611 ? -2.312 -6.414 1.359 1 96.62 611 ASN B N 1
ATOM 10542 C CA . ASN B 1 611 ? -3.344 -6.027 0.402 1 96.62 611 ASN B CA 1
ATOM 10543 C C . ASN B 1 611 ? -4.336 -5.039 1.013 1 96.62 611 ASN B C 1
ATOM 10545 O O . ASN B 1 611 ? -4.863 -4.176 0.315 1 96.62 611 ASN B O 1
ATOM 10549 N N . VAL B 1 612 ? -4.562 -5.18 2.328 1 97.56 612 VAL B N 1
ATOM 10550 C CA . VAL B 1 612 ? -5.41 -4.203 3.002 1 97.56 612 VAL B CA 1
ATOM 10551 C C . VAL B 1 612 ? -4.793 -2.811 2.881 1 97.56 612 VAL B C 1
ATOM 10553 O O . VAL B 1 612 ? -5.48 -1.849 2.531 1 97.56 612 VAL B O 1
ATOM 10556 N N . LEU B 1 613 ? -3.527 -2.744 3.104 1 97.94 613 LEU B N 1
ATOM 10557 C CA . LEU B 1 613 ? -2.83 -1.466 3.014 1 97.94 613 LEU B CA 1
ATOM 10558 C C . LEU B 1 613 ? -2.852 -0.934 1.585 1 97.94 613 LEU B C 1
ATOM 10560 O O . LEU B 1 613 ? -3.08 0.258 1.365 1 97.94 613 LEU B O 1
ATOM 10564 N N . LEU B 1 614 ? -2.654 -1.794 0.691 1 97.88 614 LEU B N 1
ATOM 10565 C CA . LEU B 1 614 ? -2.646 -1.398 -0.712 1 97.88 614 LEU B CA 1
ATOM 10566 C C . LEU B 1 614 ? -4.008 -0.853 -1.133 1 97.88 614 LEU B C 1
ATOM 10568 O O . LEU B 1 614 ? -4.094 0.228 -1.719 1 97.88 614 LEU B O 1
ATOM 10572 N N . VAL B 1 615 ? -5.039 -1.604 -0.785 1 98.25 615 VAL B N 1
ATOM 10573 C CA . VAL B 1 615 ? -6.387 -1.187 -1.149 1 98.25 615 VAL B CA 1
ATOM 10574 C C . VAL B 1 615 ? -6.73 0.127 -0.451 1 98.25 615 VAL B C 1
ATOM 10576 O O . VAL B 1 615 ? -7.359 1.007 -1.043 1 98.25 615 VAL B O 1
ATOM 10579 N N . PHE B 1 616 ? -6.305 0.248 0.791 1 98.12 616 PHE B N 1
ATOM 10580 C CA . PHE B 1 616 ? -6.57 1.476 1.533 1 98.12 616 PHE B CA 1
ATOM 10581 C C . PHE B 1 616 ? -5.914 2.672 0.853 1 98.12 616 PHE B C 1
ATOM 10583 O O . PHE B 1 616 ? -6.562 3.693 0.619 1 98.12 616 PHE B O 1
ATOM 10590 N N . VAL B 1 617 ? -4.68 2.555 0.439 1 97.94 617 VAL B N 1
ATOM 10591 C CA . VAL B 1 617 ? -3.938 3.66 -0.157 1 97.94 617 VAL B CA 1
ATOM 10592 C C . VAL B 1 617 ? -4.516 3.988 -1.532 1 97.94 617 VAL B C 1
ATOM 10594 O O . VAL B 1 617 ? -4.762 5.156 -1.846 1 97.94 617 VAL B O 1
ATOM 10597 N N . LEU B 1 618 ? -4.77 2.98 -2.312 1 98.12 618 LEU B N 1
ATOM 10598 C CA . LEU B 1 618 ? -5.336 3.211 -3.637 1 98.12 618 LEU B CA 1
ATOM 10599 C C . LEU B 1 618 ? -6.711 3.861 -3.535 1 98.12 618 LEU B C 1
ATOM 10601 O O . LEU B 1 618 ? -7.043 4.75 -4.324 1 98.12 618 LEU B O 1
ATOM 10605 N N . THR B 1 619 ? -7.438 3.418 -2.539 1 98.5 619 THR B N 1
ATOM 10606 C CA . THR B 1 619 ? -8.766 3.984 -2.326 1 98.5 619 THR B CA 1
ATOM 10607 C C . THR B 1 619 ? -8.664 5.457 -1.934 1 98.5 619 THR B C 1
ATOM 10609 O O . THR B 1 619 ? -9.43 6.289 -2.428 1 98.5 619 THR B O 1
ATOM 10612 N N . GLN B 1 620 ? -7.734 5.766 -1.065 1 97.94 620 GLN B N 1
ATOM 10613 C CA . GLN B 1 620 ? -7.559 7.16 -0.663 1 97.94 620 GLN B CA 1
ATOM 10614 C C . GLN B 1 620 ? -7.156 8.031 -1.851 1 97.94 620 GLN B C 1
ATOM 10616 O O . GLN B 1 620 ? -7.602 9.172 -1.968 1 97.94 620 GLN B O 1
ATOM 10621 N N . ILE B 1 621 ? -6.375 7.488 -2.742 1 96.94 621 ILE B N 1
ATOM 10622 C CA . ILE B 1 621 ? -5.938 8.242 -3.912 1 96.94 621 ILE B CA 1
ATOM 10623 C C . ILE B 1 621 ? -7.133 8.531 -4.812 1 96.94 621 ILE B C 1
ATOM 10625 O O . ILE B 1 621 ? -7.359 9.68 -5.207 1 96.94 621 ILE B O 1
ATOM 10629 N N . VAL B 1 622 ? -7.91 7.559 -5.043 1 97.56 622 VAL B N 1
ATOM 10630 C CA . VAL B 1 622 ? -9.07 7.73 -5.91 1 97.56 622 VAL B CA 1
ATOM 10631 C C . VAL B 1 622 ? -10.086 8.648 -5.23 1 97.56 622 VAL B C 1
ATOM 10633 O O . VAL B 1 622 ? -10.648 9.539 -5.871 1 97.56 622 VAL B O 1
ATOM 10636 N N . ALA B 1 623 ? -10.266 8.398 -3.951 1 98.06 623 ALA B N 1
ATOM 10637 C CA . ALA B 1 623 ? -11.195 9.234 -3.188 1 98.06 623 ALA B CA 1
ATOM 10638 C C . ALA B 1 623 ? -10.766 10.695 -3.205 1 98.06 623 ALA B C 1
ATOM 10640 O O . ALA B 1 623 ? -11.602 11.594 -3.305 1 98.06 623 ALA B O 1
ATOM 10641 N N . PHE B 1 624 ? -9.508 10.984 -3.131 1 96.44 624 PHE B N 1
ATOM 10642 C CA . PHE B 1 624 ? -8.953 12.336 -3.15 1 96.44 624 PHE B CA 1
ATOM 10643 C C . PHE B 1 624 ? -9.289 13.039 -4.461 1 96.44 624 PHE B C 1
ATOM 10645 O O . PHE B 1 624 ? -9.789 14.164 -4.457 1 96.44 624 PHE B O 1
ATOM 10652 N N . PHE B 1 625 ? -9.125 12.367 -5.527 1 95.44 625 PHE B N 1
ATOM 10653 C CA . PHE B 1 625 ? -9.383 12.969 -6.832 1 95.44 625 PHE B CA 1
ATOM 10654 C C . PHE B 1 625 ? -10.875 13.102 -7.086 1 95.44 625 PHE B C 1
ATOM 10656 O O . PHE B 1 625 ? -11.328 14.102 -7.648 1 95.44 625 PHE B O 1
ATOM 10663 N N . MET B 1 626 ? -11.633 12.133 -6.629 1 96.38 626 MET B N 1
ATOM 10664 C CA . MET B 1 626 ? -13.078 12.219 -6.82 1 96.38 626 MET B CA 1
ATOM 10665 C C . MET B 1 626 ? -13.68 13.328 -5.961 1 96.38 626 MET B C 1
ATOM 10667 O O . MET B 1 626 ? -14.648 13.977 -6.359 1 96.38 626 MET B O 1
ATOM 10671 N N . ALA B 1 627 ? -13.094 13.531 -4.832 1 96.5 627 ALA B N 1
ATOM 10672 C CA . ALA B 1 627 ? -13.57 14.602 -3.965 1 96.5 627 ALA B CA 1
ATOM 10673 C C . ALA B 1 627 ? -13.258 15.969 -4.566 1 96.5 627 ALA B C 1
ATOM 10675 O O . ALA B 1 627 ? -14.133 16.844 -4.633 1 96.5 627 ALA B O 1
ATOM 10676 N N . LEU B 1 628 ? -12.086 16.156 -5.113 1 95.25 628 LEU B N 1
ATOM 10677 C CA . LEU B 1 628 ? -11.633 17.453 -5.602 1 95.25 628 LEU B CA 1
ATOM 10678 C C . LEU B 1 628 ? -12.266 17.781 -6.949 1 95.25 628 LEU B C 1
ATOM 10680 O O . LEU B 1 628 ? -12.578 18.938 -7.234 1 95.25 628 LEU B O 1
ATOM 10684 N N . LEU B 1 629 ? -12.438 16.766 -7.77 1 94.5 629 LEU B N 1
ATOM 10685 C CA . LEU B 1 629 ? -12.859 17 -9.148 1 94.5 629 LEU B CA 1
ATOM 10686 C C . LEU B 1 629 ? -14.383 16.969 -9.258 1 94.5 629 LEU B C 1
ATOM 10688 O O . LEU B 1 629 ? -14.953 17.562 -10.172 1 94.5 629 LEU B O 1
ATOM 10692 N N . PHE B 1 630 ? -14.977 16.297 -8.289 1 94.06 630 PHE B N 1
ATOM 10693 C CA . PHE B 1 630 ? -16.406 16.062 -8.516 1 94.06 630 PHE B CA 1
ATOM 10694 C C . PHE B 1 630 ? -17.219 16.469 -7.297 1 94.06 630 PHE B C 1
ATOM 10696 O O . PHE B 1 630 ? -18.062 17.359 -7.387 1 94.06 630 PHE B O 1
ATOM 10703 N N . GLU B 1 631 ? -16.969 16.016 -6.129 1 94.69 631 GLU B N 1
ATOM 10704 C CA . GLU B 1 631 ? -17.797 16.203 -4.945 1 94.69 631 GLU B CA 1
ATOM 10705 C C . GLU B 1 631 ? -17.812 17.672 -4.516 1 94.69 631 GLU B C 1
ATOM 10707 O O . GLU B 1 631 ? -18.875 18.281 -4.383 1 94.69 631 GLU B O 1
ATOM 10712 N N . TYR B 1 632 ? -16.641 18.266 -4.316 1 94.25 632 TYR B N 1
ATOM 10713 C CA . TYR B 1 632 ? -16.562 19.625 -3.791 1 94.25 632 TYR B CA 1
ATOM 10714 C C . TYR B 1 632 ? -17.109 20.625 -4.797 1 94.25 632 TYR B C 1
ATOM 10716 O O . TYR B 1 632 ? -17.875 21.531 -4.43 1 94.25 632 TYR B O 1
ATOM 10724 N N . PRO B 1 633 ? -16.766 20.5 -6.074 1 94.75 633 PRO B N 1
ATOM 10725 C CA . PRO B 1 633 ? -17.359 21.422 -7.047 1 94.75 633 PRO B CA 1
ATOM 10726 C C . PRO B 1 633 ? -18.875 21.375 -7.055 1 94.75 633 PRO B C 1
ATOM 10728 O O . PRO B 1 633 ? -19.531 22.422 -7.145 1 94.75 633 PRO B O 1
ATOM 10731 N N . LEU B 1 634 ? -19.453 20.25 -6.945 1 93.38 634 LEU B N 1
ATOM 10732 C CA . LEU B 1 634 ? -20.906 20.109 -6.984 1 93.38 634 LEU B CA 1
ATOM 10733 C C . LEU B 1 634 ? -21.531 20.688 -5.719 1 93.38 634 LEU B C 1
ATOM 10735 O O . LEU B 1 634 ? -22.609 21.297 -5.777 1 93.38 634 LEU B O 1
ATOM 10739 N N . VAL B 1 635 ? -20.891 20.438 -4.641 1 91.75 635 VAL B N 1
ATOM 10740 C CA . VAL B 1 635 ? -21.391 21 -3.385 1 91.75 635 VAL B CA 1
ATOM 10741 C C . VAL B 1 635 ? -21.359 22.516 -3.457 1 91.75 635 VAL B C 1
ATOM 10743 O O . VAL B 1 635 ? -22.328 23.188 -3.051 1 91.75 635 VAL B O 1
ATOM 10746 N N . GLU B 1 636 ? -20.266 23.047 -4 1 91.25 636 GLU B N 1
ATOM 10747 C CA . GLU B 1 636 ? -20.156 24.5 -4.133 1 91.25 636 GLU B CA 1
ATOM 10748 C C . GLU B 1 636 ? -21.156 25.047 -5.141 1 91.25 636 GLU B C 1
ATOM 10750 O O . GLU B 1 636 ? -21.688 26.141 -4.957 1 91.25 636 GLU B O 1
ATOM 10755 N N . LEU B 1 637 ? -21.375 24.312 -6.145 1 91.31 637 LEU B N 1
ATOM 10756 C CA . LEU B 1 637 ? -22.359 24.719 -7.141 1 91.31 637 LEU B CA 1
ATOM 10757 C C . LEU B 1 637 ? -23.75 24.781 -6.523 1 91.31 637 LEU B C 1
ATOM 10759 O O . LEU B 1 637 ? -24.5 25.734 -6.777 1 91.31 637 LEU B O 1
ATOM 10763 N N . LEU B 1 638 ? -24.094 23.812 -5.715 1 89.06 638 LEU B N 1
ATOM 10764 C CA . LEU B 1 638 ? -25.391 23.766 -5.051 1 89.06 638 LEU B CA 1
ATOM 10765 C C . LEU B 1 638 ? -25.547 24.938 -4.078 1 89.06 638 LEU B C 1
ATOM 10767 O O . LEU B 1 638 ? -26.625 25.516 -3.959 1 89.06 638 LEU B O 1
ATOM 10771 N N . LYS B 1 639 ? -24.484 25.266 -3.424 1 87.56 639 LYS B N 1
ATOM 10772 C CA . LYS B 1 639 ? -24.5 26.391 -2.5 1 87.56 639 LYS B CA 1
ATOM 10773 C C . LYS B 1 639 ? -24.734 27.719 -3.242 1 87.56 639 LYS B C 1
ATOM 10775 O O . LYS B 1 639 ? -25.484 28.562 -2.775 1 87.56 639 LYS B O 1
ATOM 10780 N N . LEU B 1 640 ? -24.078 27.844 -4.344 1 88.62 640 LEU B N 1
ATOM 10781 C CA . LEU B 1 640 ? -24.203 29.062 -5.133 1 88.62 640 LEU B CA 1
ATOM 10782 C C . LEU B 1 640 ? -25.609 29.203 -5.695 1 88.62 640 LEU B C 1
ATOM 10784 O O . LEU B 1 640 ? -26.141 30.312 -5.785 1 88.62 640 LEU B O 1
ATOM 10788 N N . ILE B 1 641 ? -26.219 28.141 -5.988 1 86.12 641 ILE B N 1
ATOM 10789 C CA . ILE B 1 641 ? -27.547 28.156 -6.57 1 86.12 641 ILE B CA 1
ATOM 10790 C C . ILE B 1 641 ? -28.578 28.438 -5.48 1 86.12 641 ILE B C 1
ATOM 10792 O O . ILE B 1 641 ? -29.547 29.156 -5.707 1 86.12 641 ILE B O 1
ATOM 10796 N N . THR B 1 642 ? -28.406 27.938 -4.332 1 81 642 THR B N 1
ATOM 10797 C CA . THR B 1 642 ? -29.391 28.062 -3.264 1 81 642 THR B CA 1
ATOM 10798 C C . THR B 1 642 ? -29.234 29.391 -2.531 1 81 642 THR B C 1
ATOM 10800 O O . THR B 1 642 ? -30.203 29.938 -2.01 1 81 642 THR B O 1
ATOM 10803 N N . GLN B 1 643 ? -27.969 29.906 -2.248 1 69.38 643 GLN B N 1
ATOM 10804 C CA . GLN B 1 643 ? -27.781 31.156 -1.511 1 69.38 643 GLN B CA 1
ATOM 10805 C C . GLN B 1 643 ? -28.172 32.375 -2.357 1 69.38 643 GLN B C 1
ATOM 10807 O O . GLN B 1 643 ? -28.422 33.438 -1.824 1 69.38 643 GLN B O 1
ATOM 10812 N N . HIS B 1 644 ? -28.141 32.469 -3.623 1 58.62 644 HIS B N 1
ATOM 10813 C CA . HIS B 1 644 ? -28.438 33.688 -4.371 1 58.62 644 HIS B CA 1
ATOM 10814 C C . HIS B 1 644 ? -29.891 34.125 -4.188 1 58.62 644 HIS B C 1
ATOM 10816 O O . HIS B 1 644 ? -30.391 34.969 -4.906 1 58.62 644 HIS B O 1
ATOM 10822 N N . LYS B 1 645 ? -30.703 33.719 -3.217 1 51.94 645 LYS B N 1
ATOM 10823 C CA . LYS B 1 645 ? -31.891 34.594 -3.139 1 51.94 645 LYS B CA 1
ATOM 10824 C C . LYS B 1 645 ? -31.578 35.906 -2.449 1 51.94 645 LYS B C 1
ATOM 10826 O O . LYS B 1 645 ? -31.047 35.938 -1.338 1 51.94 645 LYS B O 1
ATOM 10831 N N . PRO B 1 646 ? -31.562 37.125 -3.121 1 46.28 646 PRO B N 1
ATOM 10832 C CA . PRO B 1 646 ? -31.375 38.5 -2.625 1 46.28 646 PRO B CA 1
ATOM 10833 C C . PRO B 1 646 ? -32.062 38.719 -1.287 1 46.28 646 PRO B C 1
ATOM 10835 O O . PRO B 1 646 ? -33.25 38.375 -1.123 1 46.28 646 PRO B O 1
ATOM 10838 N N . ARG B 1 647 ? -31.375 38.625 -0.158 1 43.62 647 ARG B N 1
ATOM 10839 C CA . ARG B 1 647 ? -32 39.312 0.963 1 43.62 647 ARG B CA 1
ATOM 10840 C C . ARG B 1 647 ? -32.562 40.688 0.53 1 43.62 647 ARG B C 1
ATOM 10842 O O . ARG B 1 647 ? -31.828 41.5 -0.005 1 43.62 647 ARG B O 1
ATOM 10849 N N . LYS B 1 648 ? -33.781 40.781 0.12 1 40.81 648 LYS B N 1
ATOM 10850 C CA . LYS B 1 648 ? -34.344 42.125 0.044 1 40.81 648 LYS B CA 1
ATOM 10851 C C . LYS B 1 648 ? -33.875 43 1.202 1 40.81 648 LYS B C 1
ATOM 10853 O O . LYS B 1 648 ? -33.938 42.594 2.363 1 40.81 648 LYS B O 1
ATOM 10858 N N . LYS B 1 649 ? -33.312 44.156 0.856 1 36.5 649 LYS B N 1
ATOM 10859 C CA . LYS B 1 649 ? -33.344 45.312 1.771 1 36.5 649 LYS B CA 1
ATOM 10860 C C . LYS B 1 649 ? -34.75 45.5 2.305 1 36.5 649 LYS B C 1
ATOM 10862 O O . LYS B 1 649 ? -35.719 45.562 1.533 1 36.5 649 LYS B O 1
#

Solvent-accessible surface area (backbone atoms only — not comparable to full-atom values): 68148 Å² total; per-residue (Å²): 129,77,64,48,53,44,64,49,67,61,68,62,39,38,67,40,76,49,50,98,87,40,95,54,21,35,40,32,37,28,45,31,34,55,52,91,44,92,87,40,67,66,46,53,52,39,49,58,51,28,66,41,54,65,49,22,50,51,60,45,46,31,43,35,35,44,42,51,66,59,39,53,60,71,48,64,84,52,53,72,69,58,48,56,70,35,45,67,52,62,53,81,58,56,68,62,53,53,51,34,55,69,47,47,72,55,86,60,39,53,48,81,76,45,42,63,57,50,29,21,41,49,21,54,51,34,35,71,74,68,71,43,46,41,16,34,40,67,48,42,38,44,54,44,90,65,74,86,79,81,52,71,67,42,52,49,54,50,49,50,53,51,48,48,51,50,44,26,53,53,10,32,51,51,48,48,54,55,43,69,64,44,83,54,66,69,43,50,44,74,68,54,48,63,70,50,80,70,93,43,71,65,56,47,66,51,37,37,33,9,52,67,46,38,47,49,62,53,62,52,77,73,83,47,70,66,52,62,62,51,35,42,52,23,32,51,46,42,53,47,51,51,51,52,46,42,46,50,46,60,42,54,60,46,44,41,57,48,62,48,64,58,52,62,34,54,39,57,74,36,76,69,38,25,63,65,42,38,56,78,55,59,56,36,52,56,37,21,51,51,28,20,49,49,47,49,56,50,60,72,63,60,82,63,40,65,83,55,51,73,66,56,54,52,51,52,50,52,50,55,49,49,55,53,49,64,64,50,46,61,62,51,51,50,51,39,50,38,37,39,45,52,56,62,70,74,61,56,51,77,48,23,58,77,69,32,35,51,38,24,49,18,21,66,75,32,40,65,36,56,77,68,41,46,26,24,81,43,54,74,70,37,36,62,68,79,49,18,57,57,17,19,49,52,53,46,49,52,52,50,50,52,47,51,52,46,32,44,43,40,59,86,50,40,63,60,51,51,51,51,49,55,50,44,39,35,45,46,38,18,50,50,23,40,76,66,51,41,64,50,63,72,65,80,26,52,54,30,34,41,62,77,62,74,46,91,39,58,49,46,56,69,48,61,34,33,43,71,56,48,42,44,20,32,51,44,10,40,53,46,33,52,50,45,70,70,42,59,89,57,31,79,66,52,43,72,36,64,66,55,52,50,48,58,59,48,43,53,59,49,50,49,49,59,39,45,58,50,37,60,63,67,70,43,88,76,76,74,66,31,70,65,38,11,52,47,32,19,42,52,54,50,51,51,40,50,48,48,42,48,54,52,50,37,44,68,36,62,34,58,65,67,58,37,54,58,26,49,40,72,78,29,45,50,52,29,74,28,36,66,44,26,64,69,41,36,62,63,45,42,51,60,69,62,24,60,50,76,61,56,39,78,68,51,73,66,56,52,52,48,49,32,53,33,44,52,52,53,19,48,54,51,13,51,51,46,36,37,66,45,51,49,21,50,52,50,48,51,49,57,65,66,61,66,64,75,77,77,129,128,77,66,48,51,45,65,48,65,60,67,65,40,40,67,40,75,47,49,98,87,38,96,55,20,36,40,31,36,26,44,33,34,54,54,90,43,91,85,38,70,66,47,53,52,40,50,59,52,28,64,41,55,68,50,24,52,51,58,48,45,30,43,35,36,44,40,52,66,58,39,53,61,70,48,63,82,53,52,73,70,56,49,56,70,35,46,67,50,63,52,82,57,56,67,61,52,53,50,35,56,68,46,47,72,53,86,60,42,54,50,83,78,44,44,63,56,50,28,21,39,49,21,55,51,34,36,70,75,69,70,42,47,40,17,34,40,68,48,43,37,44,53,46,90,66,73,85,79,83,55,72,68,41,52,49,52,53,50,50,54,51,50,48,51,51,44,27,52,54,9,32,52,51,47,49,54,55,42,69,66,45,80,52,65,68,45,50,42,75,69,54,46,65,70,51,80,72,93,42,73,65,57,46,66,52,36,36,35,9,53,68,48,37,46,49,62,54,64,54,77,72,84,48,70,65,52,61,62,51,34,42,52,24,31,50,45,42,54,48,52,50,51,50,47,42,47,49,45,59,41,54,61,48,45,42,60,50,61,48,64,60,52,63,35,53,38,56,74,36,77,70,38,25,64,66,40,38,57,78,55,58,57,34,53,56,36,20,50,52,27,20,50,50,47,48,55,50,60,72,62,59,82,62,40,64,83,55,53,72,67,55,54,52,50,52,50,53,51,54,49,49,54,53,49,64,64,50,44,60,63,50,51,49,51,39,49,38,37,39,45,52,55,62,69,73,63,56,50,77,48,23,57,76,70,32,36,51,39,23,49,17,20,67,74,32,41,63,36,57,77,67,42,47,25,24,83,43,55,75,71,37,34,63,70,79,50,18,59,56,16,20,48,52,52,46,48,52,52,49,50,52,48,52,52,48,31,44,43,39,59,84,50,40,63,62,51,51,51,51,50,54,50,44,41,36,44,44,39,17,48,51,23,40,76,66,51,41,65,51,62,71,64,81,29,52,56,30,33,42,61,77,62,76,47,90,42,61,51,49,55,68,50,61,35,34,44,72,57,49,42,47,21,32,52,45,11,40,52,47,33,53,50,46,71,70,42,60,85,57,32,80,67,53,43,72,35,63,67,55,52,51,47,58,59,48,43,53,59,48,50,49,49,58,38,46,57,49,37,59,63,67,69,43,88,77,76,74,66,31,70,65,38,10,52,47,32,18,42,52,54,49,52,50,43,50,47,48,42,49,54,53,49,38,44,69,37,63,34,60,66,67,60,37,54,59,26,48,41,74,79,30,44,49,52,27,72,28,37,66,43,26,64,69,42,35,62,64,46,43,50,59,68,62,24,61,51,73,61,58,39,81,70,51,72,67,57,52,50,47,47,32,52,36,44,50,53,54,20,48,53,52,12,49,50,46,36,37,66,44,51,49,22,50,52,49,49,52,47,57,66,65,60,66,65,75,76,76,130

Sequence (1298 aa):
MPAMYQLEDYDLCLQQAPSRLLAHSTYCLVYAEIVPNASSPLWQQIEQVSQDDKHHFRHDHLFIGVCLERCKRALHTLARFQKQQLYEGQVMDIELKSYYTKVHTRVTDEHIHYDHLINSCLNREFERKFQLRVRSSIEYCEWADEQLEHDALDVTAYLLLASLLLLTIFSSVYDFLLKRQQVDAALARGNLFYKRRLNSPLQGFLTVFSLCRNYYRLVQPSSSQFSKDLRFFDAFRVVGVFVVILGHTLMVFMTVQIQNPEFYEQFLYRFESSIFQNGSAFIQIFFVMSSFLLYVNFTERQWINKESGVLTCIGVYFRVFFTRYLRILPSLLMLILFNGTILSRLGDGPFWRHLTEAERVFCRSNWWKNVFFVNNHLLEDSCAQQTWYMAADMQLFELFLIIIIITKKHPGLTKSIYVVLLLTTFSVPAFLTYFLKLDAVYHIKPETYRYLYFRNSETFYQIYPPFYTNLGGYFMGFLCAQLYLKLRCSSSNLRRKWSLQLGLCLLIPAAMLVLFSGFIFIRHEFEKPSILLAFYAGIYKNLWIMICGGFVCCMCFKVGWIAYEFCSLPMFRPLARISFQSFIWHVFILRLVAGYFRDPVYVNSFFLFGNVLLVFVLTQIVAFFMALLFEYPLVELLKLITQHKPRKKMPAMYQLEDYDLCLQQAPSRLLAHSTYCLVYAEIVPNASSPLWQQIEQVSQDDKHHFRHDHLFIGVCLERCKRALHTLARFQKQQLYEGQVMDIELKSYYTKVHTRVTDEHIHYDHLINSCLNREFERKFQLRVRSSIEYCEWADEQLEHDALDVTAYLLLASLLLLTIFSSVYDFLLKRQQVDAALARGNLFYKRRLNSPLQGFLTVFSLCRNYYRLVQPSSSQFSKDLRFFDAFRVVGVFVVILGHTLMVFMTVQIQNPEFYEQFLYRFESSIFQNGSAFIQIFFVMSSFLLYVNFTERQWINKESGVLTCIGVYFRVFFTRYLRILPSLLMLILFNGTILSRLGDGPFWRHLTEAERVFCRSNWWKNVFFVNNHLLEDSCAQQTWYMAADMQLFELFLIIIIITKKHPGLTKSIYVVLLLTTFSVPAFLTYFLKLDAVYHIKPETYRYLYFRNSETFYQIYPPFYTNLGGYFMGFLCAQLYLKLRCSSSNLRRKWSLQLGLCLLIPAAMLVLFSGFIFIRHEFEKPSILLAFYAGIYKNLWIMICGGFVCCMCFKVGWIAYEFCSLPMFRPLARISFQSFIWHVFILRLVAGYFRDPVYVNSFFLFGNVLLVFVLTQIVAFFMALLFEYPLVELLKLITQHKPRKK

Radius of gyration: 33.92 Å; Cα contacts (8 Å, |Δi|>4): 1736; chains: 2; bounding box: 92×95×75 Å

Nearest PDB structures (foldseek):
  6nph-assembly1_A  TM=1.743E-01  e=4.605E+00  Danio rerio
  6qma-assembly1_A  TM=1.157E-01  e=2.068E+00  Fusarium vanettenii 77-13-4
  5a1s-assembly2_A  TM=1.541E-01  e=9.818E-01  Salmonella enterica
  6qma-assembly1_A  TM=1.119E-01  e=8.298E-01  Fusarium vanettenii 77-13-4

Organism: NCBI:txid30044

Secondary structure (DSSP, 8-state):
---SEEE--HHHHHHSPPPTT-SS-EEEEEEEEEPP-TT-HHHHHHHHHHH-TTTS--TTEEEEEEEHHHHHHHHTTS-HHHHHHH-----S-HHHHHHHHHH---TT--HHHHHHHHHHHHHHHHHHHHS--EEEEEEEEEETTPPPPP-HHHHHHHHHHHHHHHHHHHHHHHHHHHHHT-S-HHHHSTTHHHHSPPSSHHHHHHTTT-HHHHHHHHHPPP-SHHHHHTTHHHHHHHHHHHHHHHHHHHHHTTTS-BS-THHHHHHTTSTTHHHHT-HHHHTHHHHHHHHHHHHHHHHHHT---TT--HHHHHHHHHHHHHHHHHHHHHHHHHHHHHHHTTGGGS--STTHHHHHHHHHHHHHHSHHHHHTT-TTT--TT-SSGGGHHHHHHHHHHHHHHHHHHHHHH-GGGHHHHHHHHHHHHHHHHHHHHHHTT--SS----HHHHHTTT-SS-HHHHHHSS-GGGSHHHHHHHHHHHHHHHHHGGGHHHHTT-HHHHHHHHHHHHHHHHHHHHTHHHHHS---SS-HHHHHHHHHHHHHHHHHHHHHHHHHHTT-STHHHHHHT-TTHHHHHHTHHHHHHHHHHHHHHHHS--SSPBP--HHHHHHHHHHHHHHHHHHHHHHIIIIIHHHHHHHHHHHHTS----/---SEEE--HHHHHHSPPPTT-SS-EEEEEEEEEPP-TT-HHHHHHHHHHH-TTTS--TTEEEEEEEHHHHHHHHTTS-HHHHHHH-----S-HHHHHHHHHH---TT--HHHHHHHHHHHHHHHHHHHHS--EEEEEEEEEETTPPPPP-HHHHHHHHHHHHHHHHHHHHHHHHHHHHHT-S-HHHHSTTHHHHSPPSSHHHHHHTTT-HHHHHHHHHPPP-SHHHHHTTHHHHHHHHHHHHHHHHHHHHHTTTS-BS-THHHHHHTTSTTHHHHT-HHHHTHHHHHHHHHHHHHHHHHHT---TT--HHHHHHHHHHHHHHHHHHHHHHHHHHHHHHHTTGGGS--STTHHHHHHHHHHHHHHSHHHHHTT-TTT--TT-SSGGGHHHHHHHHHHHHHHHHHHHHHH-GGGHHHHHHHHHHHHHHHHHHHHHHTT--SS----HHHHHTTT-SS-HHHHHHSS-GGGSHHHHHHHHHHHHHHHHHGGGHHHHTT-HHHHHHHHHHHHHHHHHHHHTHHHHHS---SS-HHHHHHHHHHHHHHHHHHHHHHHHHHTT-STHHHHHHT-TTHHHHHHTHHHHHHHHHHHHHHHHTT-SSPBP--HHHHHHHHHHHHHHHHHHHHHHIIIIIHHHHHHHHHHHHTS----